Protein AF-0000000084742602 (afdb_homodimer)

Sequence (1264 aa):
MSIPCSIGLLPNKPPTDVGSLIEKADLDGHDFVVVPIANPSFRRVLNENNEMSPEEHAVWKDRPVFDRKDLILNSAEWSGKVLGLFSDWIQLDSPNHNIRTCSELALKQEAEWASHINLTGIIFPVLDKQVHNTARVINSISTTISPQICIRVPLLQKGAVEDNMTWKTWNRLRTLLGHSNTKVGVALELTSELPSDERLLDMWLAEPVRTLIIPAHVFVSNAKGHPVLTKPHQNFVKKLIHKLEPDIIIHPPSVELYPSATDASFSQYIQYLYRHLPEPDEIEKFASGYFDSLQMPLQPLADNLENQTYEIFEKDPIKYQQYERAVYQALLDRVEYQSDVVTTIMVVGAGRGPLVNCCLRAAEHSLRKVHIIALEKNPNAYVTLQNAKANVWGDKVTLVFADMRKWKPKEKCDILVSELLGSFGDNELSPECLDGAQKFLKDDGISIPTSYTASIAPLASSRLYNNVNAYKSLSSFETPYVVMFRQVCSLADPEDLWTFEHPNKKDIPTDENPVNNLHNERYSRADFIIQHDMIMHGIAGYFDCSLYKDITISINPETHSPGMFSWFPIFFPVHQPIQITKESMVSIHFWRLTDQQKVWYEWSVAVNNKEGEETYVSSLHNPGGRSYYVGLMSIPCSIGLLPNKPPTDVGSLIEKADLDGHDFVVVPIANPSFRRVLNENNEMSPEEHAVWKDRPVFDRKDLILNSAEWSGKVLGLFSDWIQLDSPNHNIRTCSELALKQEAEWASHINLTGIIFPVLDKQVHNTARVINSISTTISPQICIRVPLLQKGAVEDNMTWKTWNRLRTLLGHSNTKVGVALELTSELPSDERLLDMWLAEPVRTLIIPAHVFVSNAKGHPVLTKPHQNFVKKLIHKLEPDIIIHPPSVELYPSATDASFSQYIQYLYRHLPEPDEIEKFASGYFDSLQMPLQPLADNLENQTYEIFEKDPIKYQQYERAVYQALLDRVEYQSDVVTTIMVVGAGRGPLVNCCLRAAEHSLRKVHIIALEKNPNAYVTLQNAKANVWGDKVTLVFADMRKWKPKEKCDILVSELLGSFGDNELSPECLDGAQKFLKDDGISIPTSYTASIAPLASSRLYNNVNAYKSLSSFETPYVVMFRQVCSLADPEDLWTFEHPNKKDIPTDENPVNNLHNERYSRADFIIQHDMIMHGIAGYFDCSLYKDITISINPETHSPGMFSWFPIFFPVHQPIQITKESMVSIHFWRLTDQQKVWYEWSVAVNNKEGEETYVSSLHNPGGRSYYVGL

Solvent-accessible surface area (backbone atoms only — not comparable to full-atom values): 66444 Å² total; per-residue (Å²): 127,85,72,85,44,53,37,28,38,35,65,89,60,82,68,93,47,65,67,60,49,49,54,52,36,45,72,31,59,29,68,32,35,46,42,48,38,53,30,77,75,47,57,50,70,47,37,88,79,59,74,48,52,72,66,59,46,52,51,37,72,61,58,73,72,84,53,78,81,29,37,59,61,77,62,49,85,52,20,91,40,34,32,35,24,55,69,78,82,60,38,47,64,45,90,47,66,66,42,18,52,36,23,48,52,50,49,50,50,51,46,49,47,41,34,72,40,50,26,60,30,32,37,39,53,69,75,60,92,68,40,66,49,41,26,53,52,49,49,53,47,55,74,72,35,77,36,34,38,21,38,33,36,49,58,48,43,90,95,37,60,86,66,46,55,39,53,51,49,50,51,52,33,42,32,31,47,56,65,66,50,81,52,55,37,28,25,39,23,60,48,79,66,75,58,87,55,62,63,74,58,38,46,53,45,14,43,60,45,49,28,37,34,42,41,40,80,49,39,41,68,46,97,81,23,38,61,37,62,51,68,71,56,43,53,51,50,50,49,43,44,71,59,57,45,29,31,36,30,39,26,62,60,95,56,92,80,36,89,61,47,52,80,33,43,57,44,49,42,53,51,49,50,60,73,63,50,80,74,74,49,71,45,52,60,70,40,60,89,40,60,59,37,82,32,75,69,67,49,64,77,68,39,78,80,52,70,68,58,52,52,60,49,66,66,32,60,48,62,50,50,46,50,20,49,28,48,26,52,50,48,59,72,73,44,64,83,77,43,86,61,67,44,34,33,32,32,46,66,29,53,69,32,66,65,54,52,27,48,54,50,19,28,62,74,60,53,45,45,62,38,36,36,38,27,25,61,49,72,70,36,40,52,48,37,51,52,41,31,74,74,70,50,42,87,46,43,45,82,44,84,40,50,58,68,69,59,77,71,94,64,62,22,46,32,41,39,51,81,44,33,58,36,42,34,47,66,38,42,28,64,64,47,51,55,32,37,42,54,42,44,40,96,85,35,45,37,30,44,29,32,35,28,25,26,36,24,50,22,20,22,53,60,53,44,43,60,40,54,70,69,73,46,73,46,51,33,28,32,62,23,34,26,40,83,55,42,43,23,73,59,44,78,69,42,76,56,53,70,51,60,39,75,49,72,86,79,37,54,86,74,42,72,54,90,59,68,69,88,69,47,45,74,36,75,44,77,41,67,28,76,50,71,46,59,35,28,29,32,38,29,16,19,41,32,33,34,40,85,88,38,60,51,28,64,30,84,91,61,43,39,83,79,50,55,72,57,44,37,25,37,38,46,43,85,59,75,40,70,40,52,52,48,14,37,40,36,38,42,40,35,40,44,66,64,96,54,32,34,29,54,32,40,33,47,35,34,23,42,68,86,63,49,73,63,44,65,40,37,56,33,20,64,91,33,72,50,35,64,45,58,106,128,84,73,85,45,53,37,27,36,35,65,89,61,82,68,93,47,66,67,60,49,51,53,52,37,45,74,32,59,28,67,31,34,47,40,49,39,52,30,78,75,48,57,50,69,48,37,85,79,58,75,48,53,72,65,60,47,52,50,37,72,63,57,71,70,83,54,78,83,30,36,58,61,78,62,50,85,52,20,91,40,35,32,34,25,52,68,77,82,59,38,46,63,45,90,46,64,65,44,18,51,36,23,48,52,51,50,50,49,52,47,51,49,41,34,72,40,51,25,60,31,33,37,39,55,68,74,60,90,66,39,67,51,42,27,52,52,49,50,52,48,57,73,73,37,76,35,35,37,22,39,31,35,49,59,50,44,89,95,36,58,86,66,44,55,40,52,51,48,50,51,51,33,42,32,32,48,57,65,64,49,80,51,55,36,27,25,37,24,62,49,80,68,73,59,86,54,62,63,73,61,37,46,54,44,14,43,62,44,49,28,37,34,44,40,41,80,50,40,40,68,45,99,81,22,38,60,36,63,51,69,72,55,42,52,51,52,49,49,44,44,71,58,57,45,29,30,35,31,39,28,64,60,95,55,92,82,35,89,61,46,53,82,34,43,56,46,51,43,52,50,50,53,60,73,63,49,80,75,74,48,73,45,52,60,71,42,62,89,40,60,59,38,82,33,76,70,67,49,63,77,70,39,76,80,52,71,68,58,53,52,59,49,67,66,30,61,48,60,51,51,46,51,19,50,28,48,26,50,52,48,60,72,73,46,63,84,76,42,85,60,67,45,35,32,33,31,47,64,28,54,68,33,67,66,55,52,28,47,53,50,20,27,63,75,59,53,45,46,64,39,36,35,38,28,25,62,48,72,69,35,42,52,48,38,50,50,41,29,76,74,70,50,43,87,47,42,45,81,43,83,40,49,57,68,71,59,78,70,94,67,61,22,46,32,41,38,51,78,44,64,34,38,41,35,47,67,37,41,30,63,65,46,51,57,32,38,44,53,41,43,39,96,85,35,44,37,30,45,29,32,35,27,25,26,37,24,49,22,20,22,52,59,53,44,41,60,40,55,71,67,71,47,73,47,49,33,29,32,61,23,34,25,39,82,55,42,43,22,73,58,46,77,69,42,73,57,50,71,50,62,38,76,49,70,85,78,36,55,87,73,42,70,57,90,57,68,68,87,70,47,44,73,34,74,44,78,42,68,28,76,50,71,46,58,34,28,27,32,39,29,17,17,42,31,30,33,40,85,88,39,61,51,28,63,28,84,92,60,45,38,83,79,49,55,71,57,43,37,24,38,40,46,44,84,58,76,40,70,41,51,51,47,14,38,39,35,38,41,40,35,39,45,68,64,95,54,33,36,28,53,34,39,33,46,34,33,23,42,69,87,63,49,73,63,43,66,42,39,57,32,20,64,89,33,73,52,35,63,45,59,106

Nearest PDB structures (foldseek):
  8g1u-assembly1_I  TM=9.030E-01  e=1.870E-75  Homo sapiens
  6v0p-assembly1_A  TM=8.916E-01  e=1.255E-72  Homo sapiens
  7s0u-assembly1_A  TM=8.828E-01  e=4.972E-71  Homo sapiens
  7m05-assembly1_A  TM=8.911E-01  e=8.600E-72  Homo sapiens
  3ua4-assembly1_A  TM=4.727E-01  e=3.410E-48  Caenorhabditis elegans

pLDDT: mean 93.72, std 6.31, range [33.16, 98.94]

InterPro domains:
  IPR007857 Protein arginine N-methyltransferase PRMT5 [PIRSF015894] (55-632)
  IPR025799 Protein arginine N-methyltransferase [PS51678] (294-603)
  IPR025799 Protein arginine N-methyltransferase [PTHR10738] (15-632)
  IPR029063 S-adenosyl-L-methionine-dependent methyltransferase superfamily [G3DSA:3.40.50.150] (274-450)
  IPR029063 S-adenosyl-L-methionine-dependent methyltransferase superfamily [SSF53335] (309-612)
  IPR035075 PRMT5 arginine-N-methyltransferase [PF05185] (283-448)
  IPR035247 PRMT5, TIM barrel domain [PF17285] (30-275)
  IPR035248 PRMT5, oligomerisation domain [PF17286] (451-630)

Structure (mmCIF, N/CA/C/O backbone):
data_AF-0000000084742602-model_v1
#
loop_
_entity.id
_entity.type
_entity.pdbx_description
1 polymer 'Protein arginine N-methyltransferase'
#
loop_
_atom_site.group_PDB
_atom_site.id
_atom_site.type_symbol
_atom_site.label_atom_id
_atom_site.label_alt_id
_atom_site.label_comp_id
_atom_site.label_asym_id
_atom_site.label_entity_id
_atom_site.label_seq_id
_atom_site.pdbx_PDB_ins_code
_atom_site.Cartn_x
_atom_site.Cartn_y
_atom_site.Cartn_z
_atom_site.occupancy
_atom_site.B_iso_or_equiv
_atom_site.auth_seq_id
_atom_site.auth_comp_id
_atom_site.auth_asym_id
_atom_site.auth_atom_id
_atom_site.pdbx_PDB_model_num
ATOM 1 N N . MET A 1 1 ? 39.062 -14.961 -18.344 1 33.16 1 MET A N 1
ATOM 2 C CA . MET A 1 1 ? 37.688 -14.555 -18.188 1 33.16 1 MET A CA 1
ATOM 3 C C . MET A 1 1 ? 37.562 -13.227 -17.453 1 33.16 1 MET A C 1
ATOM 5 O O . MET A 1 1 ? 38.188 -13.031 -16.406 1 33.16 1 MET A O 1
ATOM 9 N N . SER A 1 2 ? 37.312 -12.164 -18.047 1 46.69 2 SER A N 1
ATOM 10 C CA . SER A 1 2 ? 37.188 -10.805 -17.516 1 46.69 2 SER A CA 1
ATOM 11 C C . SER A 1 2 ? 36.375 -10.766 -16.25 1 46.69 2 SER A C 1
ATOM 13 O O . SER A 1 2 ? 35.312 -11.383 -16.172 1 46.69 2 SER A O 1
ATOM 15 N N . ILE A 1 3 ? 37.031 -10.539 -15.086 1 56.66 3 ILE A N 1
ATOM 16 C CA . ILE A 1 3 ? 36.438 -10.438 -13.75 1 56.66 3 ILE A CA 1
ATOM 17 C C . ILE A 1 3 ? 35.281 -9.453 -13.781 1 56.66 3 ILE A C 1
ATOM 19 O O . ILE A 1 3 ? 35.438 -8.281 -14.141 1 56.66 3 ILE A O 1
ATOM 23 N N . PRO A 1 4 ? 34.062 -9.93 -13.688 1 66.81 4 PRO A N 1
ATOM 24 C CA . PRO A 1 4 ? 32.875 -9.078 -13.797 1 66.81 4 PRO A CA 1
ATOM 25 C C . PRO A 1 4 ? 32.75 -8.078 -12.648 1 66.81 4 PRO A C 1
ATOM 27 O O . PRO A 1 4 ? 31.969 -7.129 -12.734 1 66.81 4 PRO A O 1
ATOM 30 N N . CYS A 1 5 ? 33.625 -8.227 -11.562 1 85.06 5 CYS A N 1
ATOM 31 C CA . CYS A 1 5 ? 33.5 -7.332 -10.414 1 85.06 5 CYS A CA 1
ATOM 32 C C . CYS A 1 5 ? 34.781 -6.52 -10.227 1 85.06 5 CYS A C 1
ATOM 34 O O . CYS A 1 5 ? 35.875 -7.023 -10.461 1 85.06 5 CYS A O 1
ATOM 36 N N . SER A 1 6 ? 34.688 -5.328 -9.93 1 93.69 6 SER A N 1
ATOM 37 C CA . SER A 1 6 ? 35.844 -4.477 -9.633 1 93.69 6 SER A CA 1
ATOM 38 C C . SER A 1 6 ? 36.25 -4.594 -8.172 1 93.69 6 SER A C 1
ATOM 40 O O . SER A 1 6 ? 35.438 -4.914 -7.312 1 93.69 6 SER A O 1
ATOM 42 N N . ILE A 1 7 ? 37.531 -4.512 -7.961 1 96.19 7 ILE A N 1
ATOM 43 C CA . ILE A 1 7 ? 38.062 -4.555 -6.609 1 96.19 7 ILE A CA 1
ATOM 44 C C . ILE A 1 7 ? 38.562 -3.168 -6.207 1 96.19 7 ILE A C 1
ATOM 46 O O . ILE A 1 7 ? 39.406 -2.568 -6.906 1 96.19 7 ILE A O 1
ATOM 50 N N . GLY A 1 8 ? 38.031 -2.682 -5.129 1 96.5 8 GLY A N 1
ATOM 51 C CA . GLY A 1 8 ? 38.375 -1.354 -4.66 1 96.5 8 GLY A CA 1
ATOM 52 C C . GLY A 1 8 ? 39.094 -1.365 -3.316 1 96.5 8 GLY A C 1
ATOM 53 O O . GLY A 1 8 ? 39.156 -2.4 -2.652 1 96.5 8 GLY A O 1
ATOM 54 N N . LEU A 1 9 ? 39.719 -0.242 -3.004 1 96.5 9 LEU A N 1
ATOM 55 C CA . LEU A 1 9 ? 40.469 -0.058 -1.751 1 96.5 9 LEU A CA 1
ATOM 56 C C . LEU A 1 9 ? 39.844 1.075 -0.933 1 96.5 9 LEU A C 1
ATOM 58 O O . LEU A 1 9 ? 39.656 2.182 -1.443 1 96.5 9 LEU A O 1
ATOM 62 N N . LEU A 1 10 ? 39.469 0.817 0.266 1 96.25 10 LEU A N 1
ATOM 63 C CA . LEU A 1 10 ? 39.062 1.827 1.247 1 96.25 10 LEU A CA 1
ATOM 64 C C . LEU A 1 10 ? 40.188 2.041 2.266 1 96.25 10 LEU A C 1
ATOM 66 O O . LEU A 1 10 ? 40.375 1.229 3.176 1 96.25 10 LEU A O 1
ATOM 70 N N . PRO A 1 11 ? 40.875 3.133 2.137 1 93.12 11 PRO A N 1
ATOM 71 C CA . PRO A 1 11 ? 42 3.355 3.059 1 93.12 11 PRO A CA 1
ATOM 72 C C . PRO A 1 11 ? 41.531 3.656 4.48 1 93.12 11 PRO A C 1
ATOM 74 O O . PRO A 1 11 ? 40.406 4.051 4.691 1 93.12 11 PRO A O 1
ATOM 77 N N . ASN A 1 12 ? 42.406 3.492 5.418 1 89 12 ASN A N 1
ATOM 78 C CA . ASN A 1 12 ? 42.125 3.715 6.828 1 89 12 ASN A CA 1
ATOM 79 C C . ASN A 1 12 ? 42.031 5.203 7.152 1 89 12 ASN A C 1
ATOM 81 O O . ASN A 1 12 ? 41.375 5.594 8.117 1 89 12 ASN A O 1
ATOM 85 N N . LYS A 1 13 ? 42.906 5.953 6.434 1 89 13 LYS A N 1
ATOM 86 C CA . LYS A 1 13 ? 42.906 7.398 6.633 1 89 13 LYS A CA 1
ATOM 87 C C . LYS A 1 13 ? 42.719 8.141 5.312 1 89 13 LYS A C 1
ATOM 89 O O . LYS A 1 13 ? 43.062 7.621 4.246 1 89 13 LYS A O 1
ATOM 94 N N . PRO A 1 14 ? 42.156 9.328 5.477 1 91.19 14 PRO A N 1
ATOM 95 C CA . PRO A 1 14 ? 42.031 10.133 4.258 1 91.19 14 PRO A CA 1
ATOM 96 C C . PRO A 1 14 ? 43.406 10.391 3.602 1 91.19 14 PRO A C 1
ATOM 98 O O . PRO A 1 1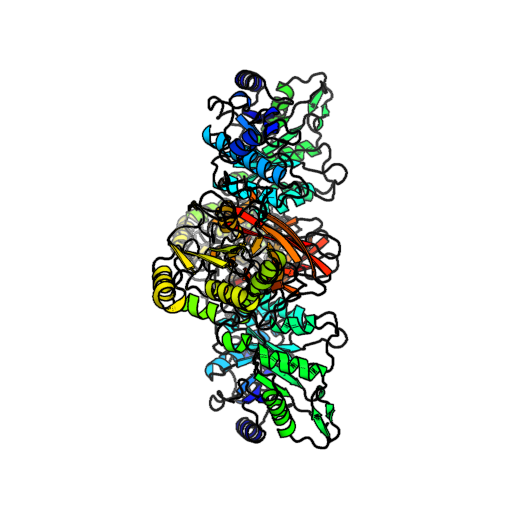4 ? 44.375 10.672 4.297 1 91.19 14 PRO A O 1
ATOM 101 N N . PRO A 1 15 ? 43.469 10.289 2.389 1 92.25 15 PRO A N 1
ATOM 102 C CA . PRO A 1 15 ? 44.75 10.5 1.705 1 92.25 15 PRO A CA 1
ATOM 103 C C . PRO A 1 15 ? 45.156 11.969 1.646 1 92.25 15 PRO A C 1
ATOM 105 O O . PRO A 1 15 ? 44.281 12.852 1.542 1 92.25 15 PRO A O 1
ATOM 108 N N . THR A 1 16 ? 46.406 12.164 1.626 1 90.44 16 THR A N 1
ATOM 109 C CA . THR A 1 16 ? 46.938 13.5 1.406 1 90.44 16 THR A CA 1
ATOM 110 C C . THR A 1 16 ? 47 13.828 -0.084 1 90.44 16 THR A C 1
ATOM 112 O O . THR A 1 16 ? 46.844 14.984 -0.481 1 90.44 16 THR A O 1
ATOM 115 N N . ASP A 1 17 ? 47.281 12.773 -0.833 1 93.12 17 ASP A N 1
ATOM 116 C CA . ASP A 1 17 ? 47.312 12.859 -2.289 1 93.12 17 ASP A CA 1
ATOM 117 C C . ASP A 1 17 ? 46.531 11.727 -2.932 1 93.12 17 ASP A C 1
ATOM 119 O O . ASP A 1 17 ? 46.969 10.57 -2.912 1 93.12 17 ASP A O 1
ATOM 123 N N . VAL A 1 18 ? 45.438 12.062 -3.582 1 95.12 18 VAL A N 1
ATOM 124 C CA . VAL A 1 18 ? 44.531 11.078 -4.16 1 95.12 18 VAL A CA 1
ATOM 125 C C . VAL A 1 18 ? 45.219 10.375 -5.336 1 95.12 18 VAL A C 1
ATOM 127 O O . VAL A 1 18 ? 45.094 9.164 -5.504 1 95.12 18 VAL A O 1
ATOM 130 N N . GLY A 1 19 ? 45.969 11.125 -6.145 1 94.88 19 GLY A N 1
ATOM 131 C CA . GLY A 1 19 ? 46.688 10.547 -7.266 1 94.88 19 GLY A CA 1
ATOM 132 C C . GLY A 1 19 ? 47.656 9.461 -6.855 1 94.88 19 GLY A C 1
ATOM 133 O O . GLY A 1 19 ? 47.688 8.391 -7.461 1 94.88 19 GLY A O 1
ATOM 134 N N . SER A 1 20 ? 48.438 9.781 -5.852 1 95.5 20 SER A N 1
ATOM 135 C CA . SER A 1 20 ? 49.406 8.812 -5.344 1 95.5 20 SER A CA 1
ATOM 136 C C . SER A 1 20 ? 48.719 7.566 -4.801 1 95.5 20 SER A C 1
ATOM 138 O O . SER A 1 20 ? 49.219 6.449 -4.957 1 95.5 20 SER A O 1
ATOM 140 N N . LEU A 1 21 ? 47.625 7.746 -4.125 1 95.56 21 LEU A N 1
ATOM 141 C CA . LEU A 1 21 ? 46.844 6.625 -3.602 1 95.56 21 LEU A CA 1
ATOM 142 C C . LEU A 1 21 ? 46.375 5.719 -4.73 1 95.56 21 LEU A C 1
ATOM 144 O O . LEU A 1 21 ? 46.438 4.492 -4.625 1 95.56 21 LEU A O 1
ATOM 148 N N . ILE A 1 22 ? 45.875 6.316 -5.781 1 96.25 22 ILE A N 1
ATOM 149 C CA . ILE A 1 22 ? 45.375 5.574 -6.926 1 96.25 22 ILE A CA 1
ATOM 150 C C . ILE A 1 22 ? 46.5 4.762 -7.562 1 96.25 22 ILE A C 1
ATOM 152 O O . ILE A 1 22 ? 46.312 3.59 -7.898 1 96.25 22 ILE A O 1
ATOM 156 N N . GLU A 1 23 ? 47.625 5.418 -7.703 1 95.81 23 GLU A N 1
ATOM 157 C CA . GLU A 1 23 ? 48.781 4.734 -8.289 1 95.81 23 GLU A CA 1
ATOM 158 C C . GLU A 1 23 ? 49.188 3.523 -7.461 1 95.81 23 GLU A C 1
ATOM 160 O O . GLU A 1 23 ? 49.438 2.447 -8 1 95.81 23 GLU A O 1
ATOM 165 N N . LYS A 1 24 ? 49.281 3.756 -6.223 1 94.69 24 LYS A N 1
ATOM 166 C CA . LYS A 1 24 ? 49.625 2.666 -5.32 1 94.69 24 LYS A CA 1
ATOM 167 C C . LYS A 1 24 ? 48.594 1.549 -5.367 1 94.69 24 LYS A C 1
ATOM 169 O O . LYS A 1 24 ? 48.938 0.368 -5.387 1 94.69 24 LYS A O 1
ATOM 174 N N . ALA A 1 25 ? 47.312 1.913 -5.281 1 95.25 25 ALA A N 1
ATOM 175 C CA . ALA A 1 25 ? 46.219 0.946 -5.332 1 95.25 25 ALA A CA 1
ATOM 176 C C . ALA A 1 25 ? 46.281 0.123 -6.613 1 95.25 25 ALA A C 1
ATOM 178 O O . ALA A 1 25 ? 46.062 -1.09 -6.59 1 95.25 25 ALA A O 1
ATOM 179 N N . ASP A 1 26 ? 46.594 0.797 -7.68 1 94.88 26 ASP A N 1
ATOM 180 C CA . ASP A 1 26 ? 46.719 0.123 -8.969 1 94.88 26 ASP A CA 1
ATOM 181 C C . ASP A 1 26 ? 47.812 -0.938 -8.938 1 94.88 26 ASP A C 1
ATOM 183 O O . ASP A 1 26 ? 47.625 -2.047 -9.445 1 94.88 26 ASP A O 1
ATOM 187 N N . LEU A 1 27 ? 48.844 -0.545 -8.336 1 94.25 27 LEU A N 1
ATOM 188 C CA . LEU A 1 27 ? 49.969 -1.462 -8.219 1 94.25 27 LEU A CA 1
ATOM 189 C C . LEU A 1 27 ? 49.625 -2.674 -7.375 1 94.25 27 LEU A C 1
ATOM 191 O O . LEU A 1 27 ? 50.094 -3.779 -7.613 1 94.25 27 LEU A O 1
ATOM 195 N N . ASP A 1 28 ? 48.781 -2.461 -6.449 1 92.5 28 ASP A N 1
ATOM 196 C CA . ASP A 1 28 ? 48.375 -3.52 -5.523 1 92.5 28 ASP A CA 1
ATOM 197 C C . ASP A 1 28 ? 47.188 -4.309 -6.062 1 92.5 28 ASP A C 1
ATOM 199 O O . ASP A 1 28 ? 46.656 -5.164 -5.367 1 92.5 28 ASP A O 1
ATOM 203 N N . GLY A 1 29 ? 46.75 -4.008 -7.207 1 91.88 29 GLY A N 1
ATOM 204 C CA . GLY A 1 29 ? 45.719 -4.812 -7.871 1 91.88 29 GLY A CA 1
ATOM 205 C C . GLY A 1 29 ? 44.312 -4.316 -7.621 1 91.88 29 GLY A C 1
ATOM 206 O O . GLY A 1 29 ? 43.344 -5.066 -7.773 1 91.88 29 GLY A O 1
ATOM 207 N N . HIS A 1 30 ? 44.125 -3.098 -7.172 1 95.31 30 HIS A N 1
ATOM 208 C CA . HIS A 1 30 ? 42.812 -2.496 -6.992 1 95.31 30 HIS A CA 1
ATOM 209 C C . HIS A 1 30 ? 42.406 -1.678 -8.211 1 95.31 30 HIS A C 1
ATOM 211 O O . HIS A 1 30 ? 43.25 -1.022 -8.836 1 95.31 30 HIS A O 1
ATOM 217 N N . ASP A 1 31 ? 41.125 -1.734 -8.539 1 95.5 31 ASP A N 1
ATOM 218 C CA . ASP A 1 31 ? 40.594 -1.049 -9.719 1 95.5 31 ASP A CA 1
ATOM 219 C C . ASP A 1 31 ? 40.188 0.379 -9.375 1 95.5 31 ASP A C 1
ATOM 221 O O . ASP A 1 31 ? 40.125 1.242 -10.258 1 95.5 31 ASP A O 1
ATOM 225 N N . PHE A 1 32 ? 39.781 0.624 -8.18 1 96.69 32 PHE A N 1
ATOM 226 C CA . PHE A 1 32 ? 39.344 1.945 -7.746 1 96.69 32 PHE A CA 1
ATOM 227 C C . PHE A 1 32 ? 39.625 2.141 -6.258 1 96.69 32 PHE A C 1
ATOM 229 O O . PHE A 1 32 ? 40.031 1.204 -5.566 1 96.69 32 PHE A O 1
ATOM 236 N N . VAL A 1 33 ? 39.5 3.408 -5.805 1 97.12 33 VAL A N 1
ATOM 237 C CA . VAL A 1 33 ? 39.688 3.719 -4.391 1 97.12 33 VAL A CA 1
ATOM 238 C C . VAL A 1 33 ? 38.438 4.449 -3.863 1 97.12 33 VAL A C 1
ATOM 240 O O . VAL A 1 33 ? 37.688 5.043 -4.633 1 97.12 33 VAL A O 1
ATOM 243 N N . VAL A 1 34 ? 38.156 4.281 -2.588 1 97.56 34 VAL A N 1
ATOM 244 C CA . VAL A 1 34 ? 37.094 5.012 -1.899 1 97.56 34 VAL A CA 1
ATOM 245 C C . VAL A 1 34 ? 37.719 6.141 -1.066 1 97.56 34 VAL A C 1
ATOM 247 O O . VAL A 1 34 ? 38.562 5.895 -0.21 1 97.56 34 VAL A O 1
ATOM 250 N N . VAL A 1 35 ? 37.281 7.352 -1.331 1 96.44 35 VAL A N 1
ATOM 251 C CA . VAL A 1 35 ? 37.906 8.523 -0.713 1 96.44 35 VAL A CA 1
ATOM 252 C C . VAL A 1 35 ? 36.844 9.461 -0.189 1 96.44 35 VAL A C 1
ATOM 254 O O . VAL A 1 35 ? 35.812 9.688 -0.856 1 96.44 35 VAL A O 1
ATOM 257 N N . PRO A 1 36 ? 37 9.969 1.087 1 97.19 36 PRO A N 1
ATOM 258 C CA . PRO A 1 36 ? 36.062 10.992 1.534 1 97.19 36 PRO A CA 1
ATOM 259 C C . PRO A 1 36 ? 36 12.195 0.598 1 97.19 36 PRO A C 1
ATOM 261 O O . PRO A 1 36 ? 37.031 12.609 0.062 1 97.19 36 PRO A O 1
ATOM 264 N N . ILE A 1 37 ? 34.844 12.711 0.436 1 97.31 37 ILE A N 1
ATOM 265 C CA . ILE A 1 37 ? 34.688 13.867 -0.436 1 97.31 37 ILE A CA 1
ATOM 266 C C . ILE A 1 37 ? 35.25 15.117 0.238 1 97.31 37 ILE A C 1
ATOM 268 O O . ILE A 1 37 ? 36.031 15.859 -0.373 1 97.31 37 ILE A O 1
ATOM 272 N N . ALA A 1 38 ? 34.938 15.281 1.476 1 97.44 38 ALA A N 1
ATOM 273 C CA . ALA A 1 38 ? 35.312 16.484 2.203 1 97.44 38 ALA A CA 1
ATOM 274 C C . ALA A 1 38 ? 36.344 16.172 3.287 1 97.44 38 ALA A C 1
ATOM 276 O O . ALA A 1 38 ? 36.406 15.039 3.773 1 97.44 38 ALA A O 1
ATOM 277 N N . ASN A 1 39 ? 37.156 17.188 3.6 1 95.94 39 ASN A N 1
ATOM 278 C CA . ASN A 1 39 ? 38.094 17.109 4.734 1 95.94 39 ASN A CA 1
ATOM 279 C C . ASN A 1 39 ? 37.344 17.125 6.062 1 95.94 39 ASN A C 1
ATOM 281 O O . ASN A 1 39 ? 36.344 17.844 6.203 1 95.94 39 ASN A O 1
ATOM 285 N N . PRO A 1 40 ? 37.844 16.406 7.008 1 94.69 40 PRO A N 1
ATOM 286 C CA . PRO A 1 40 ? 37.156 16.406 8.312 1 94.69 40 PRO A CA 1
ATOM 287 C C . PRO A 1 40 ? 37 17.812 8.891 1 94.69 40 PRO A C 1
ATOM 289 O O . PRO A 1 40 ? 36.062 18.062 9.648 1 94.69 40 PRO A O 1
ATOM 292 N N . SER A 1 41 ? 37.875 18.734 8.57 1 93.62 41 SER A N 1
ATOM 293 C CA . SER A 1 41 ? 37.812 20.094 9.086 1 93.62 41 SER A CA 1
ATOM 294 C C . SER A 1 41 ? 36.531 20.797 8.609 1 93.62 41 SER A C 1
ATOM 296 O O . SER A 1 41 ? 36.125 21.812 9.188 1 93.62 41 SER A O 1
ATOM 298 N N . PHE A 1 42 ? 35.969 20.266 7.531 1 96.19 42 PHE A N 1
ATOM 299 C CA . PHE A 1 42 ? 34.719 20.828 7.02 1 96.19 42 PHE A CA 1
ATOM 300 C C . PHE A 1 42 ? 33.594 20.734 8.062 1 96.19 42 PHE A C 1
ATOM 302 O O . PHE A 1 42 ? 32.625 21.469 7.988 1 96.19 42 PHE A O 1
ATOM 309 N N . ARG A 1 43 ? 33.781 19.922 9.047 1 96.5 43 ARG A N 1
ATOM 310 C CA . ARG A 1 43 ? 32.812 19.75 10.133 1 96.5 43 ARG A CA 1
ATOM 311 C C . ARG A 1 43 ? 32.531 21.078 10.836 1 96.5 43 ARG A C 1
ATOM 313 O O . ARG A 1 43 ? 31.516 21.234 11.5 1 96.5 43 ARG A O 1
ATOM 320 N N . ARG A 1 44 ? 33.406 22 10.672 1 95.25 44 ARG A N 1
ATOM 321 C CA . ARG A 1 44 ? 33.281 23.297 11.328 1 95.25 44 ARG A CA 1
ATOM 322 C C . ARG A 1 44 ? 31.969 23.969 10.977 1 95.25 44 ARG A C 1
ATOM 324 O O . ARG A 1 44 ? 31.469 24.797 11.734 1 95.25 44 ARG A O 1
ATOM 331 N N . VAL A 1 45 ? 31.344 23.594 9.891 1 96.06 45 VAL A N 1
ATOM 332 C CA . VAL A 1 45 ? 30.125 24.234 9.414 1 96.06 45 VAL A CA 1
ATOM 333 C C . VAL A 1 45 ? 28.969 23.906 10.352 1 96.06 45 VAL A C 1
ATOM 335 O O . VAL A 1 45 ? 27.922 24.562 10.328 1 96.06 45 VAL A O 1
ATOM 338 N N . LEU A 1 46 ? 29.078 22.797 11.086 1 96.31 46 LEU A N 1
ATOM 339 C CA . LEU A 1 46 ? 28.062 22.5 12.094 1 96.31 46 LEU A CA 1
ATOM 340 C C . LEU A 1 46 ? 28.109 23.531 13.219 1 96.31 46 LEU A C 1
ATOM 342 O O . LEU A 1 46 ? 27.125 23.703 13.945 1 96.31 46 LEU A O 1
ATOM 346 N N . ASN A 1 47 ? 29.266 24.141 13.422 1 95.5 47 ASN A N 1
ATOM 347 C CA . ASN A 1 47 ? 29.531 25.234 14.359 1 95.5 47 ASN A CA 1
ATOM 348 C C . ASN A 1 47 ? 29.172 24.844 15.789 1 95.5 47 ASN A C 1
ATOM 350 O O . ASN A 1 47 ? 28.625 25.641 16.547 1 95.5 47 ASN A O 1
ATOM 354 N N . GLU A 1 48 ? 29.297 23.578 16.109 1 92.62 48 GLU A N 1
ATOM 355 C CA . GLU A 1 48 ? 29 23.062 17.438 1 92.62 48 GLU A CA 1
ATOM 356 C C . GLU A 1 48 ? 29.859 23.766 18.5 1 92.62 48 GLU A C 1
ATOM 358 O O . GLU A 1 48 ? 29.406 23.984 19.625 1 92.62 48 GLU A O 1
ATOM 363 N N . ASN A 1 49 ? 31.094 24.188 18.156 1 89.5 49 ASN A N 1
ATOM 364 C CA . ASN A 1 49 ? 32.031 24.828 19.078 1 89.5 49 ASN A CA 1
ATOM 365 C C . ASN A 1 49 ? 32.156 26.328 18.781 1 89.5 49 ASN A C 1
ATOM 367 O O . ASN A 1 49 ? 33.125 26.953 19.203 1 89.5 49 ASN A O 1
ATOM 371 N N . ASN A 1 50 ? 31.25 26.844 18.047 1 90 50 ASN A N 1
ATOM 372 C CA . ASN A 1 50 ? 31.25 28.266 17.688 1 90 50 ASN A CA 1
ATOM 373 C C . ASN A 1 50 ? 32.562 28.672 17.016 1 90 50 ASN A C 1
ATOM 375 O O . ASN A 1 50 ? 33.156 29.688 17.391 1 90 50 ASN A O 1
ATOM 379 N N . GLU A 1 51 ? 33.031 27.812 16.234 1 90.38 51 GLU A N 1
ATOM 380 C CA . GLU A 1 51 ? 34.25 28.078 15.477 1 90.38 51 GLU A CA 1
ATOM 381 C C . GLU A 1 51 ? 34.031 29.188 14.453 1 90.38 51 GLU A C 1
ATOM 383 O O . GLU A 1 51 ? 34.969 29.891 14.086 1 90.38 51 GLU A O 1
ATOM 388 N N . MET A 1 52 ? 32.906 29.328 13.922 1 91.38 52 MET A N 1
ATOM 389 C CA . MET A 1 52 ? 32.531 30.391 12.984 1 91.38 52 MET A CA 1
ATOM 390 C C . MET A 1 52 ? 31.734 31.484 13.688 1 91.38 52 MET A C 1
ATOM 392 O O . MET A 1 52 ? 30.938 31.188 14.578 1 91.38 52 MET A O 1
ATOM 396 N N . SER A 1 53 ? 32 32.719 13.266 1 91.75 53 SER A N 1
ATOM 397 C CA . SER A 1 53 ? 31.156 33.781 13.773 1 91.75 53 SER A CA 1
ATOM 398 C C . SER A 1 53 ? 29.719 33.625 13.32 1 91.75 53 SER A C 1
ATOM 400 O O . SER A 1 53 ? 29.453 32.969 12.305 1 91.75 53 SER A O 1
ATOM 402 N N . PRO A 1 54 ? 28.828 34.125 14.094 1 87 54 PRO A N 1
ATOM 403 C CA . PRO A 1 54 ? 27.422 34.031 13.695 1 87 54 PRO A CA 1
ATOM 404 C C . PRO A 1 54 ? 27.156 34.594 12.289 1 87 54 PRO A C 1
ATOM 406 O O . PRO A 1 54 ? 26.359 34.031 11.539 1 87 54 PRO A O 1
ATOM 409 N N . GLU A 1 55 ? 27.859 35.625 11.945 1 86.06 55 GLU A N 1
ATOM 410 C CA . GLU A 1 55 ? 27.688 36.219 10.633 1 86.06 55 GLU A CA 1
ATOM 411 C C . GLU A 1 55 ? 28.219 35.312 9.523 1 86.06 55 GLU A C 1
ATOM 413 O O . GLU A 1 55 ? 27.531 35.094 8.516 1 86.06 55 GLU A O 1
ATOM 418 N N . GLU A 1 56 ? 29.391 34.844 9.773 1 89.25 56 GLU A N 1
ATOM 419 C CA . GLU A 1 56 ? 30 33.938 8.805 1 89.25 56 GLU A CA 1
ATOM 420 C C . GLU A 1 56 ? 29.156 32.688 8.617 1 89.25 56 GLU A C 1
ATOM 422 O O . GLU A 1 56 ? 29 32.219 7.496 1 89.25 56 GLU A O 1
ATOM 427 N N . HIS A 1 57 ? 28.719 32.219 9.68 1 92.94 57 HIS A N 1
ATOM 428 C CA . HIS A 1 57 ? 27.906 31 9.664 1 92.94 57 HIS A CA 1
ATOM 429 C C . HIS A 1 57 ? 26.594 31.219 8.922 1 92.94 57 HIS A C 1
ATOM 431 O O . HIS A 1 57 ? 26.156 30.375 8.148 1 92.94 57 HIS A O 1
ATOM 437 N N . ALA A 1 58 ? 25.953 32.375 9.141 1 89.12 58 ALA A N 1
ATOM 438 C CA . ALA A 1 58 ? 24.688 32.719 8.484 1 89.12 58 ALA A CA 1
ATOM 439 C C . ALA A 1 58 ? 24.875 32.844 6.977 1 89.12 58 ALA A C 1
ATOM 441 O O . ALA A 1 58 ? 24 32.438 6.203 1 89.12 58 ALA A O 1
ATOM 442 N N . VAL A 1 59 ? 25.969 33.375 6.59 1 88.31 59 VAL A N 1
ATOM 443 C CA . VAL A 1 59 ? 26.266 33.562 5.172 1 88.31 59 VAL A CA 1
ATOM 444 C C . VAL A 1 59 ? 26.453 32.188 4.508 1 88.31 59 VAL A C 1
ATOM 446 O O . VAL A 1 59 ? 25.969 31.953 3.404 1 88.31 59 VAL A O 1
ATOM 449 N N . TRP A 1 60 ? 27.172 31.297 5.172 1 92.94 60 TRP A N 1
ATOM 450 C CA . TRP A 1 60 ? 27.375 29.953 4.625 1 92.94 60 TRP A CA 1
ATOM 451 C C . TRP A 1 60 ? 26.047 29.219 4.48 1 92.94 60 TRP A C 1
ATOM 453 O O . TRP A 1 60 ? 25.797 28.562 3.465 1 92.94 60 TRP A O 1
ATOM 463 N N . LYS A 1 61 ? 25.188 29.297 5.438 1 93.56 61 LYS A N 1
ATOM 464 C CA . LYS A 1 61 ? 23.891 28.625 5.398 1 93.56 61 LYS A CA 1
ATOM 465 C C . LYS A 1 61 ? 23.047 29.109 4.223 1 93.56 61 LYS A C 1
ATOM 467 O O . LYS A 1 61 ? 22.297 28.344 3.627 1 93.56 61 LYS A O 1
ATOM 472 N N . ASP A 1 62 ? 23.172 30.359 3.98 1 90.94 62 ASP A N 1
ATOM 473 C CA . ASP A 1 62 ? 22.375 30.969 2.912 1 90.94 62 ASP A CA 1
ATOM 474 C C . ASP A 1 62 ? 22.859 30.5 1.541 1 90.94 62 ASP A C 1
ATOM 476 O O . ASP A 1 62 ? 22.062 30.281 0.633 1 90.94 62 ASP A O 1
ATOM 480 N N . ARG A 1 63 ? 24.234 30.484 1.369 1 91.88 63 ARG A N 1
ATOM 481 C CA . ARG A 1 63 ? 24.859 30.078 0.114 1 91.88 63 ARG A CA 1
ATOM 482 C C . ARG A 1 63 ? 26.078 29.203 0.368 1 91.88 63 ARG A C 1
ATOM 484 O O . ARG A 1 63 ? 27.219 29.672 0.196 1 91.88 63 ARG A O 1
ATOM 491 N N . PRO A 1 64 ? 25.797 28 0.669 1 93 64 PRO A N 1
ATOM 492 C CA . PRO A 1 64 ? 26.922 27.125 1.004 1 93 64 PRO A CA 1
ATOM 493 C C . PRO A 1 64 ? 27.922 26.969 -0.147 1 93 64 PRO A C 1
ATOM 495 O O . PRO A 1 64 ? 27.516 26.719 -1.284 1 93 64 PRO A O 1
ATOM 498 N N . VAL A 1 65 ? 29.172 27.25 0.107 1 93.12 65 VAL A N 1
ATOM 499 C CA . VAL A 1 65 ? 30.25 27.094 -0.859 1 93.12 65 VAL A CA 1
ATOM 500 C C . VAL A 1 65 ? 31.438 26.391 -0.198 1 93.12 65 VAL A C 1
ATOM 502 O O . VAL A 1 65 ? 31.719 26.609 0.985 1 93.12 65 VAL A O 1
ATOM 505 N N . PHE A 1 66 ? 32.094 25.547 -0.918 1 94.38 66 PHE A N 1
ATOM 506 C CA . PHE A 1 66 ? 33.312 24.906 -0.418 1 94.38 66 PHE A CA 1
ATOM 507 C C . PHE A 1 66 ? 34.5 25.844 -0.539 1 94.38 66 PHE A C 1
ATOM 509 O O . PHE A 1 66 ? 34.656 26.547 -1.542 1 94.38 66 PHE A O 1
ATOM 516 N N . ASP A 1 67 ? 35.25 25.891 0.539 1 91.94 67 ASP A N 1
ATOM 517 C CA . ASP A 1 67 ? 36.625 26.359 0.37 1 91.94 67 ASP A CA 1
ATOM 518 C C . ASP A 1 67 ? 37.531 25.25 -0.16 1 91.94 67 ASP A C 1
ATOM 520 O O . ASP A 1 67 ? 37.25 24.078 0.043 1 91.94 67 ASP A O 1
ATOM 524 N N . ARG A 1 68 ? 38.594 25.656 -0.798 1 91.25 68 ARG A N 1
ATOM 525 C CA . ARG A 1 68 ? 39.531 24.688 -1.341 1 91.25 68 ARG A CA 1
ATOM 526 C C . ARG A 1 68 ? 40 23.719 -0.26 1 91.25 68 ARG A C 1
ATOM 528 O O . ARG A 1 68 ? 40.156 22.516 -0.512 1 91.25 68 ARG A O 1
ATOM 535 N N . LYS A 1 69 ? 40.25 24.172 0.884 1 92.94 69 LYS A N 1
ATOM 536 C CA . LYS A 1 69 ? 40.75 23.375 1.991 1 92.94 69 LYS A CA 1
ATOM 537 C C . LYS A 1 69 ? 39.719 22.391 2.486 1 92.94 69 LYS A C 1
ATOM 539 O O . LYS A 1 69 ? 40.031 21.438 3.205 1 92.94 69 LYS A O 1
ATOM 544 N N . ASP A 1 70 ? 38.469 22.594 2.109 1 95.44 70 ASP A N 1
ATOM 545 C CA . ASP A 1 70 ? 37.375 21.766 2.611 1 95.44 70 ASP A CA 1
ATOM 546 C C . ASP A 1 70 ? 37.344 20.422 1.886 1 95.44 70 ASP A C 1
ATOM 548 O O . ASP A 1 70 ? 36.688 19.484 2.361 1 95.44 70 ASP A O 1
ATOM 552 N N . LEU A 1 71 ? 37.938 20.312 0.725 1 96.12 71 LEU A N 1
ATOM 553 C CA . LEU A 1 71 ? 37.75 19.156 -0.136 1 96.12 71 LEU A CA 1
ATOM 554 C C . LEU A 1 71 ? 39 18.281 -0.169 1 96.12 71 LEU A C 1
ATOM 556 O O . LEU A 1 71 ? 40.125 18.797 -0.251 1 96.12 71 LEU A O 1
ATOM 560 N N . ILE A 1 72 ? 38.812 17 -0.024 1 95.62 72 ILE A N 1
ATOM 561 C CA . ILE A 1 72 ? 39.844 16.031 -0.348 1 95.62 72 ILE A CA 1
ATOM 562 C C . ILE A 1 72 ? 39.812 15.719 -1.843 1 95.62 72 ILE A C 1
ATOM 564 O O . ILE A 1 72 ? 40.844 15.781 -2.518 1 95.62 72 ILE A O 1
ATOM 568 N N . LEU A 1 73 ? 38.594 15.445 -2.33 1 95 73 LEU A N 1
ATOM 569 C CA . LEU A 1 73 ? 38.375 15.305 -3.768 1 95 73 LEU A CA 1
ATOM 570 C C . LEU A 1 73 ? 38.156 16.672 -4.418 1 95 73 LEU A C 1
ATOM 572 O O . LEU A 1 73 ? 37.031 17.109 -4.59 1 95 73 LEU A O 1
ATOM 576 N N . ASN A 1 74 ? 39.219 17.312 -4.852 1 92.06 74 ASN A N 1
ATOM 577 C CA . ASN A 1 74 ? 39.094 18.703 -5.266 1 92.06 74 ASN A CA 1
ATOM 578 C C . ASN A 1 74 ? 39.219 18.844 -6.781 1 92.06 74 ASN A C 1
ATOM 580 O O . ASN A 1 74 ? 39.375 19.953 -7.297 1 92.06 74 ASN A O 1
ATOM 584 N N . SER A 1 75 ? 39.25 17.672 -7.457 1 90.56 75 SER A N 1
ATOM 585 C CA . SER A 1 75 ? 39.344 17.719 -8.914 1 90.56 75 SER A CA 1
ATOM 586 C C . SER A 1 75 ? 38.594 16.562 -9.562 1 90.56 75 SER A C 1
ATOM 588 O O . SER A 1 75 ? 38.375 15.531 -8.93 1 90.56 75 SER A O 1
ATOM 590 N N . ALA A 1 76 ? 38.188 16.75 -10.797 1 93.19 76 ALA A N 1
ATOM 591 C CA . ALA A 1 76 ? 37.469 15.727 -11.562 1 93.19 76 ALA A CA 1
ATOM 592 C C . ALA A 1 76 ? 38.469 14.734 -12.18 1 93.19 76 ALA A C 1
ATOM 594 O O . ALA A 1 76 ? 38.031 13.727 -12.773 1 93.19 76 ALA A O 1
ATOM 595 N N . GLU A 1 77 ? 39.656 15 -11.984 1 91.56 77 GLU A N 1
ATOM 596 C CA . GLU A 1 77 ? 40.719 14.25 -12.648 1 91.56 77 GLU A CA 1
ATOM 597 C C . GLU A 1 77 ? 40.625 12.766 -12.32 1 91.56 77 GLU A C 1
ATOM 599 O O . GLU A 1 77 ? 40.938 11.914 -13.156 1 91.56 77 GLU A O 1
ATOM 604 N N . TRP A 1 78 ? 40.188 12.438 -11.164 1 90.31 78 TRP A N 1
ATOM 605 C CA . TRP A 1 78 ? 40.25 11.062 -10.68 1 90.31 78 TRP A CA 1
ATOM 606 C C . TRP A 1 78 ? 38.844 10.438 -10.641 1 90.31 78 TRP A C 1
ATOM 608 O O . TRP A 1 78 ? 38.656 9.367 -10.062 1 90.31 78 TRP A O 1
ATOM 618 N N . SER A 1 79 ? 37.875 11.047 -11.203 1 91.75 79 SER A N 1
ATOM 619 C CA . SER A 1 79 ? 36.5 10.688 -11.039 1 91.75 79 SER A CA 1
ATOM 620 C C . SER A 1 79 ? 36.219 9.258 -11.5 1 91.75 79 SER A C 1
ATOM 622 O O . SER A 1 79 ? 35.406 8.555 -10.914 1 91.75 79 SER A O 1
ATOM 624 N N . GLY A 1 80 ? 36.938 8.75 -12.445 1 92.38 80 GLY A N 1
ATOM 625 C CA . GLY A 1 80 ? 36.688 7.426 -12.992 1 92.38 80 GLY A CA 1
ATOM 626 C C . GLY A 1 80 ? 37.25 6.312 -12.125 1 92.38 80 GLY A C 1
ATOM 627 O O . GLY A 1 80 ? 36.875 5.148 -12.289 1 92.38 80 GLY A O 1
ATOM 628 N N . LYS A 1 81 ? 38.094 6.656 -11.156 1 95.5 81 LYS A N 1
ATOM 629 C CA . LYS A 1 81 ? 38.75 5.645 -10.328 1 95.5 81 LYS A CA 1
ATOM 630 C C . LYS A 1 81 ? 38.438 5.848 -8.852 1 95.5 81 LYS A C 1
ATOM 632 O O . LYS A 1 81 ? 39.125 5.305 -7.984 1 95.5 81 LYS A O 1
ATOM 637 N N . VAL A 1 82 ? 37.406 6.656 -8.594 1 96.56 82 VAL A N 1
ATOM 638 C CA . VAL A 1 82 ? 37.156 6.98 -7.195 1 96.56 82 VAL A CA 1
ATOM 639 C C . VAL A 1 82 ? 35.656 6.848 -6.898 1 96.56 82 VAL A C 1
ATOM 641 O O . VAL A 1 82 ? 34.812 7.27 -7.699 1 96.56 82 VAL A O 1
ATOM 644 N N . LEU A 1 83 ? 35.344 6.156 -5.84 1 97 83 LEU A N 1
ATOM 645 C CA . LEU A 1 83 ? 34.062 6.285 -5.191 1 97 83 LEU A CA 1
ATOM 646 C C . LEU A 1 83 ? 34.125 7.277 -4.035 1 97 83 LEU A C 1
ATOM 648 O O . LEU A 1 83 ? 35.062 7.273 -3.258 1 97 83 LEU A O 1
ATOM 652 N N . GLY A 1 84 ? 33.125 8.148 -4.043 1 97.56 84 GLY A N 1
ATOM 653 C CA . GLY A 1 84 ? 33.094 9.109 -2.951 1 97.56 84 GLY A CA 1
ATOM 654 C C . GLY A 1 84 ? 32.531 8.523 -1.662 1 97.56 84 GLY A C 1
ATOM 655 O O . GLY A 1 84 ? 31.75 7.586 -1.688 1 97.56 84 GLY A O 1
ATOM 656 N N . LEU A 1 85 ? 33.031 9.047 -0.605 1 97.69 85 LEU A N 1
ATOM 657 C CA . LEU A 1 85 ? 32.5 8.742 0.722 1 97.69 85 LEU A CA 1
ATOM 658 C C . LEU A 1 85 ? 31.953 10 1.391 1 97.69 85 LEU A C 1
ATOM 660 O O . LEU A 1 85 ? 32.688 10.992 1.54 1 97.69 85 LEU A O 1
ATOM 664 N N . PHE A 1 86 ? 30.656 9.984 1.787 1 98 86 PHE A N 1
ATOM 665 C CA . PHE A 1 86 ? 30.094 11.094 2.545 1 98 86 PHE A CA 1
ATOM 666 C C . PHE A 1 86 ? 30.75 11.195 3.92 1 98 86 PHE A C 1
ATOM 668 O O . PHE A 1 86 ? 31.188 10.195 4.477 1 98 86 PHE A O 1
ATOM 675 N N . SER A 1 87 ? 30.688 12.398 4.441 1 97.12 87 SER A N 1
ATOM 676 C CA . SER A 1 87 ? 31.281 12.641 5.758 1 97.12 87 SER A CA 1
ATOM 677 C C . SER A 1 87 ? 30.531 11.875 6.844 1 97.12 87 SER A C 1
ATOM 679 O O . SER A 1 87 ? 29.297 11.812 6.832 1 97.12 87 SER A O 1
ATOM 681 N N . ASP A 1 88 ? 31.234 11.297 7.77 1 94.75 88 ASP A N 1
ATOM 682 C CA . ASP A 1 88 ? 30.625 10.484 8.812 1 94.75 88 ASP A CA 1
ATOM 683 C C . ASP A 1 88 ? 30.234 11.336 10.023 1 94.75 88 ASP A C 1
ATOM 685 O O . ASP A 1 88 ? 29.656 10.828 10.984 1 94.75 88 ASP A O 1
ATOM 689 N N . TRP A 1 89 ? 30.578 12.617 9.992 1 95.44 89 TRP A N 1
ATOM 690 C CA . TRP A 1 89 ? 30.25 13.5 11.102 1 95.44 89 TRP A CA 1
ATOM 691 C C . TRP A 1 89 ? 28.875 14.133 10.906 1 95.44 89 TRP A C 1
ATOM 693 O O . TRP A 1 89 ? 28.375 14.836 11.789 1 95.44 89 TRP A O 1
ATOM 703 N N . ILE A 1 90 ? 28.266 13.969 9.727 1 95.88 90 ILE A N 1
ATOM 704 C CA . ILE A 1 90 ? 26.953 14.523 9.406 1 95.88 90 ILE A CA 1
ATOM 705 C C . ILE A 1 90 ? 25.906 13.906 10.312 1 95.88 90 ILE A C 1
ATOM 707 O O . ILE A 1 90 ? 25.859 12.688 10.484 1 95.88 90 ILE A O 1
ATOM 711 N N . GLN A 1 91 ? 25.031 14.727 10.914 1 96 91 GLN A N 1
ATOM 712 C CA . GLN A 1 91 ? 24 14.305 11.859 1 96 91 GLN A CA 1
ATOM 713 C C . GLN A 1 91 ? 22.609 14.688 11.367 1 96 91 GLN A C 1
ATOM 715 O O . GLN A 1 91 ? 21.953 15.562 11.945 1 96 91 GLN A O 1
ATOM 720 N N . LEU A 1 92 ? 22.094 13.984 10.492 1 96.88 92 LEU A N 1
ATOM 721 C CA . LEU A 1 92 ? 20.844 14.336 9.812 1 96.88 92 LEU A CA 1
ATOM 722 C C . LEU A 1 92 ? 19.656 14.133 10.742 1 96.88 92 LEU A C 1
ATOM 724 O O . LEU A 1 92 ? 18.594 14.734 10.539 1 96.88 92 LEU A O 1
ATOM 728 N N . ASP A 1 93 ? 19.734 13.305 11.766 1 96.25 93 ASP A N 1
ATOM 729 C CA . ASP A 1 93 ? 18.609 13.031 12.656 1 96.25 93 ASP A CA 1
ATOM 730 C C . ASP A 1 93 ? 18.859 13.617 14.047 1 96.25 93 ASP A C 1
ATOM 732 O O . ASP A 1 93 ? 18.281 13.148 15.031 1 96.25 93 ASP A O 1
ATOM 736 N N . SER A 1 94 ? 19.734 14.594 14.117 1 95.06 94 SER A N 1
ATOM 737 C CA . SER A 1 94 ? 20 15.281 15.375 1 95.06 94 SER A CA 1
ATOM 738 C C . SER A 1 94 ? 18.75 15.969 15.922 1 95.06 94 SER A C 1
ATOM 740 O O . SER A 1 94 ? 17.969 16.547 15.156 1 95.06 94 SER A O 1
ATOM 742 N N . PRO A 1 95 ? 18.516 15.93 17.266 1 92.19 95 PRO A N 1
ATOM 743 C CA . PRO A 1 95 ? 17.391 16.672 17.859 1 92.19 95 PRO A CA 1
ATOM 744 C C . PRO A 1 95 ? 17.609 18.188 17.797 1 92.19 95 PRO A C 1
ATOM 746 O O . PRO A 1 95 ? 16.656 18.953 17.969 1 92.19 95 PRO A O 1
ATOM 749 N N . ASN A 1 96 ? 18.844 18.578 17.609 1 93.5 96 ASN A N 1
ATOM 750 C CA . ASN A 1 96 ? 19.141 20 17.5 1 93.5 96 ASN A CA 1
ATOM 751 C C . ASN A 1 96 ? 18.875 20.531 16.094 1 93.5 96 ASN A C 1
ATOM 753 O O . ASN A 1 96 ? 19.5 20.078 15.133 1 93.5 96 ASN A O 1
ATOM 757 N N . HIS A 1 97 ? 18.016 21.5 15.938 1 92.31 97 HIS A N 1
ATOM 758 C CA . HIS A 1 97 ? 17.562 22.016 14.656 1 92.31 97 HIS A CA 1
ATOM 759 C C . HIS A 1 97 ? 18.734 22.547 13.844 1 92.31 97 HIS A C 1
ATOM 761 O O . HIS A 1 97 ? 18.828 22.297 12.641 1 92.31 97 HIS A O 1
ATOM 767 N N . ASN A 1 98 ? 19.547 23.344 14.484 1 93.06 98 ASN A N 1
ATOM 768 C CA . ASN A 1 98 ? 20.656 23.953 13.773 1 93.06 98 ASN A CA 1
ATOM 769 C C . ASN A 1 98 ? 21.641 22.906 13.242 1 93.06 98 ASN A C 1
ATOM 771 O O . ASN A 1 98 ? 22.078 23 12.094 1 93.06 98 ASN A O 1
ATOM 775 N N . ILE A 1 99 ? 21.953 21.922 14.117 1 95.88 99 ILE A N 1
ATOM 776 C CA . ILE A 1 99 ? 22.859 20.859 13.711 1 95.88 99 ILE A CA 1
ATOM 777 C C . ILE A 1 99 ? 22.25 20.062 12.555 1 95.88 99 ILE A C 1
ATOM 779 O O . ILE A 1 99 ? 22.938 19.734 11.586 1 95.88 99 ILE A O 1
ATOM 783 N N . ARG A 1 100 ? 21 19.781 12.617 1 96.5 100 ARG A N 1
ATOM 784 C CA . ARG A 1 100 ? 20.281 19.047 11.578 1 96.5 100 ARG A CA 1
ATOM 785 C C . ARG A 1 100 ? 20.297 19.812 10.258 1 96.5 100 ARG A C 1
ATOM 787 O O . ARG A 1 100 ? 20.609 19.234 9.203 1 96.5 100 ARG A O 1
ATOM 794 N N . THR A 1 101 ? 20.016 21.078 10.297 1 95.81 101 THR A N 1
ATOM 795 C CA . THR A 1 101 ? 19.969 21.922 9.102 1 95.81 101 THR A CA 1
ATOM 796 C C . THR A 1 101 ? 21.344 22.016 8.453 1 95.81 101 THR A C 1
ATOM 798 O O . THR A 1 101 ? 21.484 21.859 7.242 1 95.81 101 THR A O 1
ATOM 801 N N . CYS A 1 102 ? 22.344 22.312 9.305 1 96.94 102 CYS A N 1
ATOM 802 C CA . CYS A 1 102 ? 23.703 22.438 8.789 1 96.94 102 CYS A CA 1
ATOM 803 C C . CYS A 1 102 ? 24.188 21.109 8.20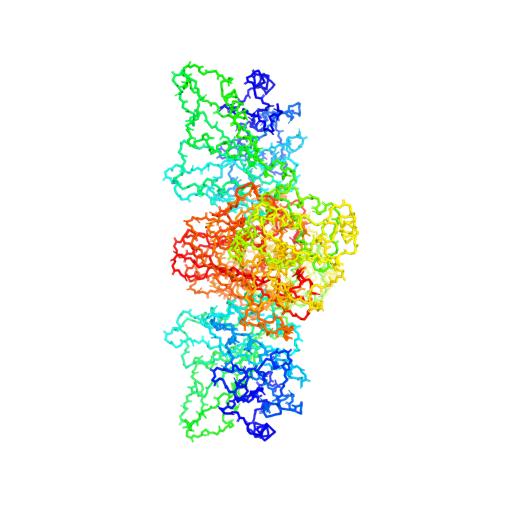3 1 96.94 102 CYS A C 1
ATOM 805 O O . CYS A 1 102 ? 24.906 21.094 7.203 1 96.94 102 CYS A O 1
ATOM 807 N N . SER A 1 103 ? 23.797 20.016 8.867 1 97.69 103 SER A N 1
ATOM 808 C CA . SER A 1 103 ? 24.125 18.688 8.359 1 97.69 103 SER A CA 1
ATOM 809 C C . SER A 1 103 ? 23.516 18.453 6.984 1 97.69 103 SER A C 1
ATOM 811 O O . SER A 1 103 ? 24.172 17.922 6.086 1 97.69 103 SER A O 1
ATOM 813 N N . GLU A 1 104 ? 22.297 18.844 6.828 1 97.44 104 GLU A N 1
ATOM 814 C CA . GLU A 1 104 ? 21.609 18.688 5.547 1 97.44 104 GLU A CA 1
ATOM 815 C C . GLU A 1 104 ? 22.297 19.5 4.449 1 97.44 104 GLU A C 1
ATOM 817 O O . GLU A 1 104 ? 22.5 19 3.342 1 97.44 104 GLU A O 1
ATOM 822 N N . LEU A 1 105 ? 22.625 20.719 4.762 1 96.94 105 LEU A N 1
ATOM 823 C CA . LEU A 1 105 ? 23.297 21.594 3.803 1 96.94 105 LEU A CA 1
ATOM 824 C C . LEU A 1 105 ? 24.656 21.016 3.402 1 96.94 105 LEU A C 1
ATOM 826 O O . LEU A 1 105 ? 25 21.016 2.221 1 96.94 105 LEU A O 1
ATOM 830 N N . ALA A 1 106 ? 25.344 20.578 4.434 1 97.69 106 ALA A N 1
ATOM 831 C CA . ALA A 1 106 ? 26.672 20.031 4.18 1 97.69 106 ALA A CA 1
ATOM 832 C C . ALA A 1 106 ? 26.594 18.797 3.287 1 97.69 106 ALA A C 1
ATOM 834 O O . ALA A 1 106 ? 27.375 18.641 2.342 1 97.69 106 ALA A O 1
ATOM 835 N N . LEU A 1 107 ? 25.719 17.906 3.586 1 97.75 107 LEU A N 1
ATOM 836 C CA . LEU A 1 107 ? 25.562 16.703 2.781 1 97.75 107 LEU A CA 1
ATOM 837 C C . LEU A 1 107 ? 25.172 17.047 1.351 1 97.75 107 LEU A C 1
ATOM 839 O O . LEU A 1 107 ? 25.672 16.438 0.399 1 97.75 107 LEU A O 1
ATOM 843 N N . LYS A 1 108 ? 24.219 17.938 1.209 1 96.81 108 LYS A N 1
ATOM 844 C CA . LYS A 1 108 ? 23.797 18.375 -0.121 1 96.81 108 LYS A CA 1
ATOM 845 C C . LYS A 1 108 ? 24.969 18.938 -0.912 1 96.81 108 LYS A C 1
ATOM 847 O O . LYS A 1 108 ? 25.094 18.688 -2.111 1 96.81 108 LYS A O 1
ATOM 852 N N . GLN A 1 109 ? 25.812 19.703 -0.231 1 96.81 109 GLN A N 1
ATOM 853 C CA . GLN A 1 109 ? 27 20.25 -0.874 1 96.81 109 GLN A CA 1
ATOM 854 C C . GLN A 1 109 ? 27.906 19.125 -1.377 1 96.81 109 GLN A C 1
ATOM 856 O O . GLN A 1 109 ? 28.391 19.172 -2.512 1 96.81 109 GLN A O 1
ATOM 861 N N . GLU A 1 110 ? 28.109 18.203 -0.498 1 97.94 110 GLU A N 1
ATOM 862 C CA . GLU A 1 110 ? 28.953 17.078 -0.89 1 97.94 110 GLU A CA 1
ATOM 863 C C . GLU A 1 110 ? 28.359 16.328 -2.078 1 97.94 110 GLU A C 1
ATOM 865 O O . GLU A 1 110 ? 29.078 15.977 -3.02 1 97.94 110 GLU A O 1
ATOM 870 N N . ALA A 1 111 ? 27.109 16.094 -2.004 1 97.69 111 ALA A N 1
ATOM 871 C CA . ALA A 1 111 ? 26.422 15.359 -3.068 1 97.69 111 ALA A CA 1
ATOM 872 C C . ALA A 1 111 ? 26.516 16.109 -4.395 1 97.69 111 ALA A C 1
ATOM 874 O O . ALA A 1 111 ? 26.812 15.523 -5.434 1 97.69 111 ALA A O 1
ATOM 875 N N . GLU A 1 112 ? 26.234 17.391 -4.344 1 96.56 112 GLU A N 1
ATOM 876 C CA . GLU A 1 112 ? 26.281 18.203 -5.551 1 96.56 112 GLU A CA 1
ATOM 877 C C . GLU A 1 112 ? 27.688 18.281 -6.125 1 96.56 112 GLU A C 1
ATOM 879 O O . GLU A 1 112 ? 27.875 18.25 -7.344 1 96.56 112 GLU A O 1
ATOM 884 N N . TRP A 1 113 ? 28.641 18.391 -5.266 1 96.62 113 TRP A N 1
ATOM 885 C CA . TRP A 1 113 ? 30.031 18.406 -5.719 1 96.62 113 TRP A CA 1
ATOM 886 C C . TRP A 1 113 ? 30.391 17.078 -6.395 1 96.62 113 TRP A C 1
ATOM 888 O O . TRP A 1 113 ? 31 17.078 -7.469 1 96.62 113 TRP A O 1
ATOM 898 N N . ALA A 1 114 ? 30.031 15.984 -5.715 1 97 114 ALA A N 1
ATOM 899 C CA . ALA A 1 114 ? 30.281 14.672 -6.297 1 97 114 ALA A CA 1
ATOM 900 C C . ALA A 1 114 ? 29.688 14.562 -7.699 1 97 114 ALA A C 1
ATOM 902 O O . ALA A 1 114 ? 30.312 14.008 -8.602 1 97 114 ALA A O 1
ATOM 903 N N . SER A 1 115 ? 28.5 15.047 -7.82 1 96.5 115 SER A N 1
ATOM 904 C CA . SER A 1 115 ? 27.859 15.062 -9.133 1 96.5 115 SER A CA 1
ATOM 905 C C . SER A 1 115 ? 28.609 15.961 -10.102 1 96.5 115 SER A C 1
ATOM 907 O O . SER A 1 115 ? 28.797 15.602 -11.266 1 96.5 115 SER A O 1
ATOM 909 N N . HIS A 1 116 ? 29.047 17.141 -9.664 1 96.31 116 HIS A N 1
ATOM 910 C CA . HIS A 1 116 ? 29.75 18.125 -10.477 1 96.31 116 HIS A CA 1
ATOM 911 C C . HIS A 1 116 ? 31.031 17.531 -11.062 1 96.31 116 HIS A C 1
ATOM 913 O O . HIS A 1 116 ? 31.359 17.781 -12.227 1 96.31 116 HIS A O 1
ATOM 919 N N . ILE A 1 117 ? 31.734 16.781 -10.266 1 95.88 117 ILE A N 1
ATOM 920 C CA . ILE A 1 117 ? 33 16.25 -10.734 1 95.88 117 ILE A CA 1
ATOM 921 C C . ILE A 1 117 ? 32.781 14.867 -11.344 1 95.88 117 ILE A C 1
ATOM 923 O O . ILE A 1 117 ? 33.75 14.125 -11.578 1 95.88 117 ILE A O 1
ATOM 927 N N . ASN A 1 118 ? 31.562 14.398 -11.445 1 95.12 118 ASN A N 1
ATOM 928 C CA . ASN A 1 118 ? 31.125 13.227 -12.188 1 95.12 118 ASN A CA 1
ATOM 929 C C . ASN A 1 118 ? 31.594 11.938 -11.523 1 95.12 118 ASN A C 1
ATOM 931 O O . ASN A 1 118 ? 32.156 11.047 -12.188 1 95.12 118 ASN A O 1
ATOM 935 N N . LEU A 1 119 ? 31.453 11.891 -10.211 1 96.38 119 LEU A N 1
ATOM 936 C CA . LEU A 1 119 ? 31.672 10.602 -9.555 1 96.38 119 LEU A CA 1
ATOM 937 C C . LEU A 1 119 ? 30.625 9.586 -9.992 1 96.38 119 LEU A C 1
ATOM 939 O O . LEU A 1 119 ? 29.484 9.953 -10.289 1 96.38 119 LEU A O 1
ATOM 943 N N . THR A 1 120 ? 31.031 8.375 -10.016 1 92.75 120 THR A N 1
ATOM 944 C CA . THR A 1 120 ? 30.109 7.328 -10.422 1 92.75 120 THR A CA 1
ATOM 945 C C . THR A 1 120 ? 29.219 6.914 -9.25 1 92.75 120 THR A C 1
ATOM 947 O O . THR A 1 120 ? 28.062 6.52 -9.445 1 92.75 120 THR A O 1
ATOM 950 N N . GLY A 1 121 ? 29.812 6.934 -8.078 1 96.81 121 GLY A N 1
ATOM 951 C CA . GLY A 1 121 ? 29.062 6.508 -6.906 1 96.81 121 GLY A CA 1
ATOM 952 C C . GLY A 1 121 ? 29.562 7.121 -5.613 1 96.81 121 GLY A C 1
ATOM 953 O O . GLY A 1 121 ? 30.688 7.652 -5.566 1 96.81 121 GLY A O 1
ATOM 954 N N . ILE A 1 122 ? 28.703 7.117 -4.676 1 98.12 122 ILE A N 1
ATOM 955 C CA . ILE A 1 122 ? 29.016 7.621 -3.344 1 98.12 122 ILE A CA 1
ATOM 956 C C . ILE A 1 122 ? 28.531 6.629 -2.289 1 98.12 122 ILE A C 1
ATOM 958 O O . ILE A 1 122 ? 27.469 6.031 -2.436 1 98.12 122 ILE A O 1
ATOM 962 N N . ILE A 1 123 ? 29.297 6.418 -1.292 1 98.31 123 ILE A N 1
ATOM 963 C CA . ILE A 1 123 ? 28.891 5.574 -0.171 1 98.31 123 ILE A CA 1
ATOM 964 C C . ILE A 1 123 ? 28.469 6.445 1.006 1 98.31 123 ILE A C 1
ATOM 966 O O . ILE A 1 123 ? 29.188 7.379 1.384 1 98.31 123 ILE A O 1
ATOM 970 N N . PHE A 1 124 ? 27.266 6.242 1.479 1 98.19 124 PHE A N 1
ATOM 971 C CA . PHE A 1 124 ? 26.781 6.855 2.713 1 98.19 124 PHE A CA 1
ATOM 972 C C . PHE A 1 124 ? 27.219 6.043 3.926 1 98.19 124 PHE A C 1
ATOM 974 O O . PHE A 1 124 ? 27.125 4.816 3.928 1 98.19 124 PHE A O 1
ATOM 981 N N . PRO A 1 125 ? 27.688 6.695 4.965 1 96.56 125 PRO A N 1
ATOM 982 C CA . PRO A 1 125 ? 28.156 5.961 6.145 1 96.56 125 PRO A CA 1
ATOM 983 C C . PRO A 1 125 ? 27.031 5.156 6.812 1 96.56 125 PRO A C 1
ATOM 985 O O . PRO A 1 125 ? 25.891 5.176 6.348 1 96.56 125 PRO A O 1
ATOM 988 N N . VAL A 1 126 ? 27.406 4.418 7.801 1 96.38 126 VAL A N 1
ATOM 989 C CA . VAL A 1 126 ? 26.484 3.539 8.508 1 96.38 126 VAL A CA 1
ATOM 990 C C . VAL A 1 126 ? 25.344 4.363 9.109 1 96.38 126 VAL A C 1
ATOM 992 O O . VAL A 1 126 ? 25.578 5.43 9.688 1 96.38 126 VAL A O 1
ATOM 995 N N . LEU A 1 127 ? 24.188 3.854 9 1 94.31 127 LEU A N 1
ATOM 996 C CA . LEU A 1 127 ? 22.984 4.543 9.461 1 94.31 127 LEU A CA 1
ATOM 997 C C . LEU A 1 127 ? 22.891 4.523 10.977 1 94.31 127 LEU A C 1
ATOM 999 O O . LEU A 1 127 ? 23.297 3.549 11.617 1 94.31 127 LEU A O 1
ATOM 1003 N N . ASP A 1 128 ? 22.281 5.555 11.484 1 90.69 128 ASP A N 1
ATOM 1004 C CA . ASP A 1 128 ? 21.875 5.559 12.883 1 90.69 128 ASP A CA 1
ATOM 1005 C C . ASP A 1 128 ? 20.531 4.844 13.055 1 90.69 128 ASP A C 1
ATOM 1007 O O . ASP A 1 128 ? 19.922 4.395 12.078 1 90.69 128 ASP A O 1
ATOM 1011 N N . LYS A 1 129 ? 20.109 4.691 14.273 1 87.62 129 LYS A N 1
ATOM 1012 C CA . LYS A 1 129 ? 18.844 4.027 14.562 1 87.62 129 LYS A CA 1
ATOM 1013 C C . LYS A 1 129 ? 17.672 4.805 13.984 1 87.62 129 LYS A C 1
ATOM 1015 O O . LYS A 1 129 ? 16.75 4.211 13.414 1 87.62 129 LYS A O 1
ATOM 1020 N N . GLN A 1 130 ? 17.734 6.137 14.188 1 91.81 130 GLN A N 1
ATOM 1021 C CA . GLN A 1 130 ? 16.703 6.992 13.586 1 91.81 130 GLN A CA 1
ATOM 1022 C C . GLN A 1 130 ? 17.109 7.426 12.18 1 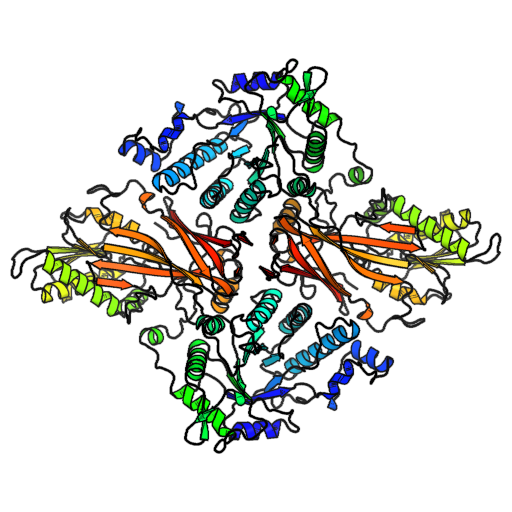91.81 130 GLN A C 1
ATOM 1024 O O . GLN A 1 130 ? 18.219 7.934 11.977 1 91.81 130 GLN A O 1
ATOM 1029 N N . VAL A 1 131 ? 16.234 7.148 11.219 1 96.62 131 VAL A N 1
ATOM 1030 C CA . VAL A 1 131 ? 16.703 7.379 9.859 1 96.62 131 VAL A CA 1
ATOM 1031 C C . VAL A 1 131 ? 15.695 8.234 9.094 1 96.62 131 VAL A C 1
ATOM 1033 O O . VAL A 1 131 ? 15.812 8.406 7.879 1 96.62 131 VAL A O 1
ATOM 1036 N N . HIS A 1 132 ? 14.617 8.773 9.734 1 97.06 132 HIS A N 1
ATOM 1037 C CA . HIS A 1 132 ? 13.531 9.43 9.008 1 97.06 132 HIS A CA 1
ATOM 1038 C C . HIS A 1 132 ? 14.031 10.672 8.273 1 97.06 132 HIS A C 1
ATOM 1040 O O . HIS A 1 132 ? 13.766 10.844 7.082 1 97.06 132 HIS A O 1
ATOM 1046 N N . ASN A 1 133 ? 14.734 11.523 8.992 1 97.31 133 ASN A N 1
ATOM 1047 C CA . ASN A 1 133 ? 15.273 12.703 8.328 1 97.31 133 ASN A CA 1
ATOM 1048 C C . ASN A 1 133 ? 16.359 12.336 7.324 1 97.31 133 ASN A C 1
ATOM 1050 O O . ASN A 1 133 ? 16.469 12.945 6.262 1 97.31 133 ASN A O 1
ATOM 1054 N N . THR A 1 134 ? 17.172 11.359 7.719 1 97.94 134 THR A N 1
ATOM 1055 C CA . THR A 1 134 ? 18.172 10.844 6.797 1 97.94 134 THR A CA 1
ATOM 1056 C C . THR A 1 134 ? 17.531 10.391 5.488 1 97.94 134 THR A C 1
ATOM 1058 O O . THR A 1 134 ? 17.984 10.75 4.406 1 97.94 134 THR A O 1
ATOM 1061 N N . ALA A 1 135 ? 16.469 9.617 5.598 1 97.88 135 ALA A N 1
ATOM 1062 C CA . ALA A 1 135 ? 15.75 9.141 4.418 1 97.88 135 ALA A CA 1
ATOM 1063 C C . ALA A 1 135 ? 15.234 10.305 3.58 1 97.88 135 ALA A C 1
ATOM 1065 O O . ALA A 1 135 ? 15.328 10.281 2.35 1 97.88 135 ALA A O 1
ATOM 1066 N N . ARG A 1 136 ? 14.68 11.273 4.242 1 97.25 136 ARG A N 1
ATOM 1067 C CA . ARG A 1 136 ? 14.148 12.445 3.553 1 97.25 136 ARG A CA 1
ATOM 1068 C C . ARG A 1 136 ? 15.234 13.133 2.734 1 97.25 136 ARG A C 1
ATOM 1070 O O . ARG A 1 136 ? 15.031 13.445 1.559 1 97.25 136 ARG A O 1
ATOM 1077 N N . VAL A 1 137 ? 16.375 13.344 3.33 1 97.31 137 VAL A N 1
ATOM 1078 C CA . VAL A 1 137 ? 17.469 14.055 2.68 1 97.31 137 VAL A CA 1
ATOM 1079 C C . VAL A 1 137 ? 18.031 13.203 1.539 1 97.31 137 VAL A C 1
ATOM 1081 O O . VAL A 1 137 ? 18.266 13.711 0.438 1 97.31 137 VAL A O 1
ATOM 1084 N N . ILE A 1 138 ? 18.203 11.938 1.812 1 97.62 138 ILE A N 1
ATOM 1085 C CA . ILE A 1 138 ? 18.719 11.039 0.786 1 97.62 138 ILE A CA 1
ATOM 1086 C C . ILE A 1 138 ? 17.75 11 -0.396 1 97.62 138 ILE A C 1
ATOM 1088 O O . ILE A 1 138 ? 18.172 10.969 -1.553 1 97.62 138 ILE A O 1
ATOM 1092 N N . ASN A 1 139 ? 16.484 10.938 -0.081 1 96.31 139 ASN A N 1
ATOM 1093 C CA . ASN A 1 139 ? 15.484 10.969 -1.146 1 96.31 139 ASN A CA 1
ATOM 1094 C C . ASN A 1 139 ? 15.633 12.227 -2.006 1 96.31 139 ASN A C 1
ATOM 1096 O O . ASN A 1 139 ? 15.555 12.148 -3.234 1 96.31 139 ASN A O 1
ATOM 1100 N N . SER A 1 140 ? 15.867 13.344 -1.385 1 94.62 140 SER A N 1
ATOM 1101 C CA . SER A 1 140 ? 16 14.617 -2.08 1 94.62 140 SER A CA 1
ATOM 1102 C C . SER A 1 140 ? 17.25 14.633 -2.963 1 94.62 140 SER A C 1
ATOM 1104 O O . SER A 1 140 ? 17.172 15 -4.137 1 94.62 140 SER A O 1
ATOM 1106 N N . ILE A 1 141 ? 18.344 14.156 -2.428 1 95.62 141 ILE A N 1
ATOM 1107 C CA . ILE A 1 141 ? 19.609 14.258 -3.156 1 95.62 141 ILE A CA 1
ATOM 1108 C C . ILE A 1 141 ? 19.641 13.211 -4.266 1 95.62 141 ILE A C 1
ATOM 1110 O O . ILE A 1 141 ? 20.219 13.445 -5.332 1 95.62 141 ILE A O 1
ATOM 1114 N N . SER A 1 142 ? 19.062 12.062 -3.994 1 95.06 142 SER A N 1
ATOM 1115 C CA . SER A 1 142 ? 19.125 10.992 -4.977 1 95.06 142 SER A CA 1
ATOM 1116 C C . SER A 1 142 ? 18.406 11.383 -6.27 1 95.06 142 SER A C 1
ATOM 1118 O O . SER A 1 142 ? 18.766 10.891 -7.348 1 95.06 142 SER A O 1
ATOM 1120 N N . THR A 1 143 ? 17.516 12.273 -6.219 1 90.56 143 THR A N 1
ATOM 1121 C CA . THR A 1 143 ? 16.75 12.695 -7.387 1 90.56 143 THR A CA 1
ATOM 1122 C C . THR A 1 143 ? 17.484 13.789 -8.148 1 90.56 143 THR A C 1
ATOM 1124 O O . THR A 1 143 ? 17.203 14.047 -9.32 1 90.56 143 THR A O 1
ATOM 1127 N N . THR A 1 144 ? 18.438 14.383 -7.527 1 90.94 144 THR A N 1
ATOM 1128 C CA . THR A 1 144 ? 19.047 15.57 -8.125 1 90.94 144 THR A CA 1
ATOM 1129 C C . THR A 1 144 ? 20.453 15.258 -8.625 1 90.94 144 THR A C 1
ATOM 1131 O O . THR A 1 144 ? 20.969 15.953 -9.5 1 90.94 144 THR A O 1
ATOM 1134 N N . ILE A 1 145 ? 21.031 14.211 -8.117 1 94.44 145 ILE A N 1
ATOM 1135 C CA . ILE A 1 145 ? 22.438 13.977 -8.445 1 94.44 145 ILE A CA 1
ATOM 1136 C C . ILE A 1 145 ? 22.547 12.781 -9.391 1 94.44 145 ILE A C 1
ATOM 1138 O O . ILE A 1 145 ? 21.625 11.961 -9.477 1 94.44 145 ILE A O 1
ATOM 1142 N N . SER A 1 146 ? 23.656 12.688 -10.031 1 93.19 146 SER A N 1
ATOM 1143 C CA . SER A 1 146 ? 23.859 11.648 -11.031 1 93.19 146 SER A CA 1
ATOM 1144 C C . SER A 1 146 ? 24.406 10.367 -10.406 1 93.19 146 SER A C 1
ATOM 1146 O O . SER A 1 146 ? 23.953 9.266 -10.727 1 93.19 146 SER A O 1
ATOM 1148 N N . PRO A 1 147 ? 25.359 10.523 -9.469 1 94.94 147 PRO A N 1
ATOM 1149 C CA . PRO A 1 147 ? 25.953 9.289 -8.938 1 94.94 147 PRO A CA 1
ATOM 1150 C C . PRO A 1 147 ? 24.953 8.445 -8.148 1 94.94 147 PRO A C 1
ATOM 1152 O O . PRO A 1 147 ? 24.016 8.992 -7.551 1 94.94 147 PRO A O 1
ATOM 1155 N N . GLN A 1 148 ? 25.25 7.188 -8.141 1 96.38 148 GLN A N 1
ATOM 1156 C CA . GLN A 1 148 ? 24.484 6.289 -7.293 1 96.38 148 GLN A CA 1
ATOM 1157 C C . GLN A 1 148 ? 24.922 6.387 -5.836 1 96.38 148 GLN A C 1
ATOM 1159 O O . GLN A 1 148 ? 26.062 6.738 -5.555 1 96.38 148 GLN A O 1
ATOM 1164 N N . ILE A 1 149 ? 23.984 6.105 -5.004 1 98.19 149 ILE A N 1
ATOM 1165 C CA . ILE A 1 149 ? 24.281 6.156 -3.576 1 98.19 149 ILE A CA 1
ATOM 1166 C C . ILE A 1 149 ? 24.172 4.754 -2.977 1 98.19 149 ILE A C 1
ATOM 1168 O O . ILE A 1 149 ? 23.188 4.059 -3.188 1 98.19 149 ILE A O 1
ATOM 1172 N N . CYS A 1 150 ? 25.172 4.312 -2.305 1 98.31 150 CYS A N 1
ATOM 1173 C CA . CYS A 1 150 ? 25.109 3.062 -1.555 1 98.31 150 CYS A CA 1
ATOM 1174 C C . CYS A 1 150 ? 25.172 3.322 -0.055 1 98.31 150 CYS A C 1
ATOM 1176 O O . CYS A 1 150 ? 26.031 4.059 0.418 1 98.31 150 CYS A O 1
ATOM 1178 N N . ILE A 1 151 ? 24.25 2.756 0.618 1 98.5 151 ILE A N 1
ATOM 1179 C CA . ILE A 1 151 ? 24.234 2.863 2.072 1 98.5 151 ILE A CA 1
ATOM 1180 C C . ILE A 1 151 ? 25.094 1.768 2.686 1 98.5 151 ILE A C 1
ATOM 1182 O O . ILE A 1 151 ? 24.906 0.583 2.404 1 98.5 151 ILE A O 1
ATOM 1186 N N . ARG A 1 152 ? 26.094 2.172 3.479 1 98.25 152 ARG A N 1
ATOM 1187 C CA . ARG A 1 152 ? 26.922 1.201 4.188 1 98.25 152 ARG A CA 1
ATOM 1188 C C . ARG A 1 152 ? 26.109 0.486 5.27 1 98.25 152 ARG A C 1
ATOM 1190 O O . ARG A 1 152 ? 25.609 1.121 6.199 1 98.25 152 ARG A O 1
ATOM 1197 N N . VAL A 1 153 ? 26 -0.828 5.156 1 97.75 153 VAL A N 1
ATOM 1198 C CA . VAL A 1 153 ? 25.203 -1.622 6.082 1 97.75 153 VAL A CA 1
ATOM 1199 C C . VAL A 1 153 ? 26.031 -2.791 6.609 1 97.75 153 VAL A C 1
ATOM 1201 O O . VAL A 1 153 ? 26.328 -3.729 5.867 1 97.75 153 VAL A O 1
ATOM 1204 N N . PRO A 1 154 ? 26.391 -2.746 7.883 1 96.62 154 PRO A N 1
ATOM 1205 C CA . PRO A 1 154 ? 27.016 -3.945 8.445 1 96.62 154 PRO A CA 1
ATOM 1206 C C . PRO A 1 154 ? 26.109 -5.168 8.391 1 96.62 154 PRO A C 1
ATOM 1208 O O . PRO A 1 154 ? 24.891 -5.051 8.602 1 96.62 154 PRO A O 1
ATOM 1211 N N . LEU A 1 155 ? 26.703 -6.262 8.094 1 95.75 155 LEU A N 1
ATOM 1212 C CA . LEU A 1 155 ? 25.922 -7.492 8 1 95.75 155 LEU A CA 1
ATOM 1213 C C . LEU A 1 155 ? 25.203 -7.781 9.32 1 95.75 155 LEU A C 1
ATOM 1215 O O . LEU A 1 155 ? 24.031 -8.164 9.32 1 95.75 155 LEU A O 1
ATOM 1219 N N . LEU A 1 156 ? 25.984 -7.645 10.406 1 92.5 156 LEU A N 1
ATOM 1220 C CA . LEU A 1 156 ? 25.422 -7.879 11.727 1 92.5 156 LEU A CA 1
ATOM 1221 C C . LEU A 1 156 ? 25.812 -6.762 12.688 1 92.5 156 LEU A C 1
ATOM 1223 O O . LEU A 1 156 ? 26.844 -6.109 12.508 1 92.5 156 LEU A O 1
ATOM 1227 N N . GLN A 1 157 ? 24.859 -6.52 13.531 1 86 157 GLN A N 1
ATOM 1228 C CA . GLN A 1 157 ? 25.219 -5.695 14.68 1 86 157 GLN A CA 1
ATOM 1229 C C . GLN A 1 157 ? 25.938 -6.523 15.742 1 86 157 GLN A C 1
ATOM 1231 O O . GLN A 1 157 ? 25.562 -7.664 16.016 1 86 157 GLN A O 1
ATOM 1236 N N . LYS A 1 158 ? 26.922 -5.984 16.297 1 76.81 158 LYS A N 1
ATOM 1237 C CA . LYS A 1 158 ? 27.688 -6.684 17.312 1 76.81 158 LYS A CA 1
ATOM 1238 C C . LYS A 1 158 ? 26.781 -7.168 18.453 1 76.81 158 LYS A C 1
ATOM 1240 O O . LYS A 1 158 ? 26.016 -6.383 19.016 1 76.81 158 LYS A O 1
ATOM 1245 N N . GLY A 1 159 ? 26.734 -8.367 18.781 1 70.5 159 GLY A N 1
ATOM 1246 C CA . GLY A 1 159 ? 25.984 -8.953 19.891 1 70.5 159 GLY A CA 1
ATOM 1247 C C . GLY A 1 159 ? 24.562 -9.297 19.516 1 70.5 159 GLY A C 1
ATOM 1248 O O . GLY A 1 159 ? 23.812 -9.812 20.344 1 70.5 159 GLY A O 1
ATOM 1249 N N . ALA A 1 160 ? 24.078 -8.992 18.312 1 72.62 160 ALA A N 1
ATOM 1250 C CA . ALA A 1 160 ? 22.703 -9.281 17.906 1 72.62 160 ALA A CA 1
ATOM 1251 C C . ALA A 1 160 ? 22.672 -10.031 16.578 1 72.62 160 ALA A C 1
ATOM 1253 O O . ALA A 1 160 ? 22.047 -9.57 15.625 1 72.62 160 ALA A O 1
ATOM 1254 N N . VAL A 1 161 ? 23.203 -11.234 16.594 1 67 161 VAL A N 1
ATOM 1255 C CA . VAL A 1 161 ? 23.5 -11.992 15.383 1 67 161 VAL A CA 1
ATOM 1256 C C . VAL A 1 161 ? 22.203 -12.484 14.75 1 67 161 VAL A C 1
ATOM 1258 O O . VAL A 1 161 ? 22.062 -12.461 13.531 1 67 161 VAL A O 1
ATOM 1261 N N . GLU A 1 162 ? 21.172 -12.703 15.625 1 73.25 162 GLU A N 1
ATOM 1262 C CA . GLU A 1 162 ? 20.016 -13.367 15.047 1 73.25 162 GLU A CA 1
ATOM 1263 C C . GLU A 1 162 ? 18.875 -12.375 14.82 1 73.25 162 GLU A C 1
ATOM 1265 O O . GLU A 1 162 ? 17.859 -12.727 14.211 1 73.25 162 GLU A O 1
ATOM 1270 N N . ASP A 1 163 ? 19.016 -11.141 15.133 1 80.62 163 ASP A N 1
ATOM 1271 C CA . ASP A 1 163 ? 17.906 -10.203 15.07 1 80.62 163 ASP A CA 1
ATOM 1272 C C . ASP A 1 163 ? 17.969 -9.352 13.805 1 80.62 163 ASP A C 1
ATOM 1274 O O . ASP A 1 163 ? 17.047 -8.602 13.508 1 80.62 163 ASP A O 1
ATOM 1278 N N . ASN A 1 164 ? 18.875 -9.516 12.891 1 88.88 164 ASN A N 1
ATOM 1279 C CA . ASN A 1 164 ? 19.062 -8.797 11.633 1 88.88 164 ASN A CA 1
ATOM 1280 C C . ASN A 1 164 ? 18.688 -7.324 11.766 1 88.88 164 ASN A C 1
ATOM 1282 O O . ASN A 1 164 ? 17.938 -6.793 10.953 1 88.88 164 ASN A O 1
ATOM 1286 N N . MET A 1 165 ? 19.094 -6.621 12.844 1 92 165 MET A N 1
ATOM 1287 C CA . MET A 1 165 ? 18.766 -5.234 13.164 1 92 165 MET A CA 1
ATOM 1288 C C . MET A 1 165 ? 19.266 -4.289 12.078 1 92 165 MET A C 1
ATOM 1290 O O . MET A 1 165 ? 18.609 -3.293 11.766 1 92 165 MET A O 1
ATOM 1294 N N . THR A 1 166 ? 20.438 -4.578 11.516 1 94.25 166 THR A N 1
ATOM 1295 C CA . THR A 1 166 ? 21 -3.723 10.484 1 94.25 166 THR A CA 1
ATOM 1296 C C . THR A 1 166 ? 20.141 -3.752 9.227 1 94.25 166 THR A C 1
ATOM 1298 O O . THR A 1 166 ? 19.938 -2.719 8.586 1 94.25 166 THR A O 1
ATOM 1301 N N . TRP A 1 167 ? 19.656 -4.961 8.922 1 95.62 167 TRP A N 1
ATOM 1302 C CA . TRP A 1 167 ? 18.75 -5.07 7.777 1 95.62 167 TRP A CA 1
ATOM 1303 C C . TRP A 1 167 ? 17.469 -4.285 8.016 1 95.62 167 TRP A C 1
ATOM 1305 O O . TRP A 1 167 ? 16.969 -3.613 7.113 1 95.62 167 TRP A O 1
ATOM 1315 N N . LYS A 1 168 ? 16.922 -4.32 9.242 1 95 168 LYS A N 1
ATOM 1316 C CA . LYS A 1 168 ? 15.688 -3.609 9.578 1 95 168 LYS A CA 1
ATOM 1317 C C . LYS A 1 168 ? 15.844 -2.105 9.375 1 95 168 LYS A C 1
ATOM 1319 O O . LYS A 1 168 ? 14.922 -1.438 8.898 1 95 168 LYS A O 1
ATOM 1324 N N . THR A 1 169 ? 17 -1.62 9.766 1 96.06 169 THR A N 1
ATOM 1325 C CA . THR A 1 169 ? 17.281 -0.199 9.594 1 96.06 169 THR A CA 1
ATOM 1326 C C . THR A 1 169 ? 17.344 0.16 8.109 1 96.06 169 THR A C 1
ATOM 1328 O O . THR A 1 169 ? 16.766 1.165 7.684 1 96.06 169 THR A O 1
ATOM 1331 N N . TRP A 1 170 ? 18.016 -0.655 7.336 1 97 170 TRP A N 1
ATOM 1332 C CA . TRP A 1 170 ? 18.062 -0.468 5.891 1 97 170 TRP A CA 1
ATOM 1333 C C . TRP A 1 170 ? 16.672 -0.532 5.289 1 97 170 TRP A C 1
ATOM 1335 O O . TRP A 1 170 ? 16.297 0.307 4.465 1 97 170 TRP A O 1
ATOM 1345 N N . ASN A 1 171 ? 15.922 -1.517 5.723 1 96.62 171 ASN A N 1
ATOM 1346 C CA . ASN A 1 171 ? 14.57 -1.693 5.199 1 96.62 171 ASN A CA 1
ATOM 1347 C C . ASN A 1 171 ? 13.695 -0.478 5.484 1 96.62 171 ASN A C 1
ATOM 1349 O O . ASN A 1 171 ? 12.875 -0.087 4.652 1 96.62 171 ASN A O 1
ATOM 1353 N N . ARG A 1 172 ? 13.828 0.054 6.684 1 96.75 172 ARG A N 1
ATOM 1354 C CA . ARG A 1 172 ? 13.102 1.268 7.043 1 96.75 172 ARG A CA 1
ATOM 1355 C C . ARG A 1 172 ? 13.438 2.41 6.09 1 96.75 172 ARG A C 1
ATOM 1357 O O . ARG A 1 172 ? 12.547 3.098 5.594 1 96.75 172 ARG A O 1
ATOM 1364 N N . LEU A 1 173 ? 14.719 2.576 5.832 1 97.75 173 LEU A N 1
ATOM 1365 C CA . LEU A 1 173 ? 15.164 3.646 4.945 1 97.75 173 LEU A CA 1
ATOM 1366 C C . LEU A 1 173 ? 14.602 3.457 3.541 1 97.75 173 LEU A C 1
ATOM 1368 O O . LEU A 1 173 ? 14.016 4.383 2.973 1 97.75 173 LEU A O 1
ATOM 1372 N N . ARG A 1 174 ? 14.82 2.291 2.977 1 96.69 174 ARG A N 1
ATOM 1373 C CA . ARG A 1 174 ? 14.383 2.084 1.601 1 96.69 174 ARG A CA 1
ATOM 1374 C C . ARG A 1 174 ? 12.867 2.236 1.479 1 96.69 174 ARG A C 1
ATOM 1376 O O . ARG A 1 174 ? 12.367 2.715 0.46 1 96.69 174 ARG A O 1
ATOM 1383 N N . THR A 1 175 ? 12.109 1.81 2.523 1 96.69 175 THR A N 1
ATOM 1384 C CA . THR A 1 175 ? 10.656 1.979 2.523 1 96.69 175 THR A CA 1
ATOM 1385 C C . THR A 1 175 ? 10.289 3.459 2.506 1 96.69 175 THR A C 1
ATOM 1387 O O . THR A 1 175 ? 9.406 3.873 1.753 1 96.69 175 THR A O 1
ATOM 1390 N N . LEU A 1 176 ? 10.953 4.219 3.328 1 97.5 176 LEU A N 1
ATOM 1391 C CA . LEU A 1 176 ? 10.727 5.66 3.377 1 97.5 176 LEU A CA 1
ATOM 1392 C C . LEU A 1 176 ? 11 6.301 2.02 1 97.5 176 LEU A C 1
ATOM 1394 O O . LEU A 1 176 ? 10.336 7.27 1.64 1 97.5 176 LEU A O 1
ATOM 1398 N N . LEU A 1 177 ? 11.93 5.73 1.293 1 96.75 177 LEU A N 1
ATOM 1399 C CA . LEU A 1 177 ? 12.305 6.254 -0.016 1 96.75 177 LEU A CA 1
ATOM 1400 C C . LEU A 1 177 ? 11.312 5.816 -1.083 1 96.75 177 LEU A C 1
ATOM 1402 O O . LEU A 1 177 ? 11.453 6.172 -2.256 1 96.75 177 LEU A O 1
ATOM 1406 N N . GLY A 1 178 ? 10.336 4.992 -0.702 1 92.5 178 GLY A N 1
ATOM 1407 C CA . GLY A 1 178 ? 9.328 4.516 -1.642 1 92.5 178 GLY A CA 1
ATOM 1408 C C . GLY A 1 178 ? 9.609 3.115 -2.154 1 92.5 178 GLY A C 1
ATOM 1409 O O . GLY A 1 178 ? 8.93 2.631 -3.061 1 92.5 178 GLY A O 1
ATOM 1410 N N . HIS A 1 179 ? 10.633 2.43 -1.664 1 91.94 179 HIS A N 1
ATOM 1411 C CA . HIS A 1 179 ? 11.023 1.055 -1.95 1 91.94 179 HIS A CA 1
ATOM 1412 C C . HIS A 1 179 ? 11.539 0.915 -3.379 1 91.94 179 HIS A C 1
ATOM 1414 O O . HIS A 1 179 ? 12.297 -0.01 -3.684 1 91.94 179 HIS A O 1
ATOM 1420 N N . SER A 1 180 ? 11.172 1.797 -4.32 1 89.81 180 SER A N 1
ATOM 1421 C CA . SER A 1 180 ? 11.492 1.639 -5.738 1 89.81 180 SER A CA 1
ATOM 1422 C C . SER A 1 180 ? 12.555 2.639 -6.18 1 89.81 180 SER A C 1
ATOM 1424 O O . SER A 1 180 ? 12.742 2.857 -7.379 1 89.81 180 SER A O 1
ATOM 1426 N N . ASN A 1 181 ? 13.133 3.309 -5.219 1 93.75 181 ASN A N 1
ATOM 1427 C CA . ASN A 1 181 ? 14.25 4.18 -5.578 1 93.75 181 ASN A CA 1
ATOM 1428 C C . ASN A 1 181 ? 15.484 3.377 -5.973 1 93.75 181 ASN A C 1
ATOM 1430 O O . ASN A 1 181 ? 16.266 2.965 -5.113 1 93.75 181 ASN A O 1
ATOM 1434 N N . THR A 1 182 ? 15.742 3.191 -7.234 1 93.44 182 THR A N 1
ATOM 1435 C CA . THR A 1 182 ? 16.797 2.312 -7.73 1 93.44 182 THR A CA 1
ATOM 1436 C C . THR A 1 182 ? 18.156 3.012 -7.688 1 93.44 182 THR A C 1
ATOM 1438 O O . THR A 1 182 ? 19.188 2.391 -7.941 1 93.44 182 THR A O 1
ATOM 1441 N N . LYS A 1 183 ? 18.203 4.309 -7.344 1 95.81 183 LYS A N 1
ATOM 1442 C CA . LYS A 1 183 ? 19.469 5.047 -7.234 1 95.81 183 LYS A CA 1
ATOM 1443 C C . LYS A 1 183 ? 20.172 4.742 -5.914 1 95.81 183 LYS A C 1
ATOM 1445 O O . LYS A 1 183 ? 21.359 5.039 -5.754 1 95.81 183 LYS A O 1
ATOM 1450 N N . VAL A 1 184 ? 19.391 4.227 -5.039 1 97.62 184 VAL A N 1
ATOM 1451 C CA . VAL A 1 184 ? 19.953 3.939 -3.717 1 97.62 184 VAL A CA 1
ATOM 1452 C C . VAL A 1 184 ? 20.094 2.432 -3.533 1 97.62 184 VAL A C 1
ATOM 1454 O O . VAL A 1 184 ? 19.141 1.678 -3.762 1 97.62 184 VAL A O 1
ATOM 1457 N N . GLY A 1 185 ? 21.266 1.966 -3.225 1 97.81 185 GLY A N 1
ATOM 1458 C CA . GLY A 1 185 ? 21.547 0.559 -2.977 1 97.81 185 GLY A CA 1
ATOM 1459 C C . GLY A 1 185 ? 22.297 0.318 -1.685 1 97.81 185 GLY A C 1
ATOM 1460 O O . GLY A 1 185 ? 22.266 1.151 -0.776 1 97.81 185 GLY A O 1
ATOM 1461 N N . VAL A 1 186 ? 22.875 -0.873 -1.578 1 98.44 186 VAL A N 1
ATOM 1462 C CA . VAL A 1 186 ? 23.5 -1.281 -0.326 1 98.44 186 VAL A CA 1
ATOM 1463 C C . VAL A 1 186 ? 25 -1.535 -0.553 1 98.44 186 VAL A C 1
ATOM 1465 O O . VAL A 1 186 ? 25.391 -2.137 -1.558 1 98.44 186 VAL A O 1
ATOM 1468 N N . ALA A 1 187 ? 25.828 -0.97 0.234 1 98.56 187 ALA A N 1
ATOM 1469 C CA . ALA A 1 187 ? 27.188 -1.42 0.454 1 98.56 187 ALA A CA 1
ATOM 1470 C C . ALA A 1 187 ? 27.297 -2.301 1.696 1 98.56 187 ALA A C 1
ATOM 1472 O O . ALA A 1 187 ? 27.453 -1.797 2.809 1 98.56 187 ALA A O 1
ATOM 1473 N N . LEU A 1 188 ? 27.203 -3.602 1.463 1 98.5 188 LEU A N 1
ATOM 1474 C CA . LEU A 1 188 ? 27.141 -4.555 2.564 1 98.5 188 LEU A CA 1
ATOM 1475 C C . LEU A 1 188 ? 28.531 -4.781 3.162 1 98.5 188 LEU A C 1
ATOM 1477 O O . LEU A 1 188 ? 29.484 -5.074 2.436 1 98.5 188 LEU A O 1
ATOM 1481 N N . GLU A 1 189 ? 28.672 -4.609 4.426 1 98 189 GLU A N 1
ATOM 1482 C CA . GLU A 1 189 ? 29.938 -4.812 5.109 1 98 189 GLU A CA 1
ATOM 1483 C C . GLU A 1 189 ? 29.953 -6.133 5.871 1 98 189 GLU A C 1
ATOM 1485 O O . GLU A 1 189 ? 29.141 -6.344 6.773 1 98 189 GLU A O 1
ATOM 1490 N N . LEU A 1 190 ? 30.922 -6.949 5.516 1 97 190 LEU A N 1
ATOM 1491 C CA . LEU A 1 190 ? 31.031 -8.234 6.199 1 97 190 LEU A CA 1
ATOM 1492 C C . LEU A 1 190 ? 31.484 -8.047 7.645 1 97 190 LEU A C 1
ATOM 1494 O O . LEU A 1 190 ? 32.219 -7.113 7.953 1 97 190 LEU A O 1
ATOM 1498 N N . THR A 1 191 ? 30.984 -8.914 8.469 1 95.25 191 THR A N 1
ATOM 1499 C CA . THR A 1 191 ? 31.406 -8.945 9.867 1 95.25 191 THR A CA 1
ATOM 1500 C C . THR A 1 191 ? 32.125 -10.25 10.18 1 95.25 191 THR A C 1
ATOM 1502 O O . THR A 1 191 ? 32.062 -11.203 9.398 1 95.25 191 THR A O 1
ATOM 1505 N N . SER A 1 192 ? 32.812 -10.281 11.297 1 92.25 192 SER A N 1
ATOM 1506 C CA . SER A 1 192 ? 33.594 -11.453 11.68 1 92.25 192 SER A CA 1
ATOM 1507 C C . SER A 1 192 ? 32.688 -12.656 11.938 1 92.25 192 SER A C 1
ATOM 1509 O O . SER A 1 192 ? 33.062 -13.797 11.703 1 92.25 192 SER A O 1
ATOM 1511 N N . GLU A 1 193 ? 31.531 -12.344 12.414 1 91.62 193 GLU A N 1
ATOM 1512 C CA . GLU A 1 193 ? 30.547 -13.398 12.648 1 91.62 193 GLU A CA 1
ATOM 1513 C C . GLU A 1 193 ? 29.5 -13.43 11.539 1 91.62 193 GLU A C 1
ATOM 1515 O O . GLU A 1 193 ? 29.234 -12.414 10.891 1 91.62 193 GLU A O 1
ATOM 1520 N N . LEU A 1 194 ? 29 -14.586 11.281 1 92.94 194 LEU A N 1
ATOM 1521 C CA . LEU A 1 194 ? 27.875 -14.789 10.367 1 92.94 194 LEU A CA 1
ATOM 1522 C C . LEU A 1 194 ? 26.688 -15.398 11.102 1 92.94 194 LEU A C 1
ATOM 1524 O O . LEU A 1 194 ? 26.859 -16.109 12.094 1 92.94 194 LEU A O 1
ATOM 1528 N N . PRO A 1 195 ? 25.531 -15.078 10.711 1 92.25 195 PRO A N 1
ATOM 1529 C CA . PRO A 1 195 ? 24.375 -15.727 11.336 1 92.25 195 PRO A CA 1
ATOM 1530 C C . PRO A 1 195 ? 24.359 -17.234 11.109 1 92.25 195 PRO A C 1
ATOM 1532 O O . PRO A 1 195 ? 24.922 -17.719 10.125 1 92.25 195 PRO A O 1
ATOM 1535 N N . SER A 1 196 ? 23.703 -17.969 12.016 1 89.12 196 SER A N 1
ATOM 1536 C CA . SER A 1 196 ? 23.594 -19.422 11.922 1 89.12 196 SER A CA 1
ATOM 1537 C C . SER A 1 196 ? 22.562 -19.828 10.883 1 89.12 196 SER A C 1
ATOM 1539 O O . SER A 1 196 ? 22.734 -20.828 10.18 1 89.12 196 SER A O 1
ATOM 1541 N N . ASP A 1 197 ? 21.484 -19.078 10.781 1 90.44 197 ASP A N 1
ATOM 1542 C CA . ASP A 1 197 ? 20.453 -19.375 9.797 1 90.44 197 ASP A CA 1
ATOM 1543 C C . ASP A 1 197 ? 20.812 -18.812 8.43 1 90.44 197 ASP A C 1
ATOM 1545 O O . ASP A 1 197 ? 20.891 -17.594 8.25 1 90.44 197 ASP A O 1
ATOM 1549 N N . GLU A 1 198 ? 20.969 -19.672 7.52 1 91.88 198 GLU A N 1
ATOM 1550 C CA . GLU A 1 198 ? 21.406 -19.312 6.176 1 91.88 198 GLU A CA 1
ATOM 1551 C C . GLU A 1 198 ? 20.438 -18.344 5.504 1 91.88 198 GLU A C 1
ATOM 1553 O O . GLU A 1 198 ? 20.828 -17.578 4.617 1 91.88 198 GLU A O 1
ATOM 1558 N N . ARG A 1 199 ? 19.203 -18.344 5.902 1 92.88 199 ARG A N 1
ATOM 1559 C CA . ARG A 1 199 ? 18.203 -17.469 5.293 1 92.88 199 ARG A CA 1
ATOM 1560 C C . ARG A 1 199 ? 18.516 -16 5.57 1 92.88 199 ARG A C 1
ATOM 1562 O O . ARG A 1 199 ? 18.203 -15.133 4.758 1 92.88 199 ARG A O 1
ATOM 1569 N N . LEU A 1 200 ? 19.141 -15.758 6.711 1 94 200 LEU A N 1
ATOM 1570 C CA . LEU A 1 200 ? 19.531 -14.391 7.055 1 94 200 LEU A CA 1
ATOM 1571 C C . LEU A 1 200 ? 20.656 -13.898 6.148 1 94 200 LEU A C 1
ATOM 1573 O O . LEU A 1 200 ? 20.812 -12.688 5.961 1 94 200 LEU A O 1
ATOM 1577 N N . LEU A 1 201 ? 21.422 -14.859 5.598 1 95.94 201 LEU A N 1
ATOM 1578 C CA . LEU A 1 201 ? 22.406 -14.516 4.586 1 95.94 201 LEU A CA 1
ATOM 1579 C C . LEU A 1 201 ? 21.766 -14.383 3.211 1 95.94 201 LEU A C 1
ATOM 1581 O O . LEU A 1 201 ? 22.047 -13.43 2.48 1 95.94 201 LEU A O 1
ATOM 1585 N N . ASP A 1 202 ? 20.828 -15.297 2.898 1 96 202 ASP A N 1
ATOM 1586 C CA . ASP A 1 202 ? 20.172 -15.328 1.594 1 96 202 ASP A CA 1
ATOM 1587 C C . ASP A 1 202 ? 19.297 -14.086 1.382 1 96 202 ASP A C 1
ATOM 1589 O O . ASP A 1 202 ? 19.062 -13.672 0.244 1 96 202 ASP A O 1
ATOM 1593 N N . MET A 1 203 ? 18.859 -13.531 2.449 1 96.06 203 MET A N 1
ATOM 1594 C CA . MET A 1 203 ? 18 -12.344 2.33 1 96.06 203 MET A CA 1
ATOM 1595 C C . MET A 1 203 ? 18.734 -11.227 1.592 1 96.06 203 MET A C 1
ATOM 1597 O O . MET A 1 203 ? 18.109 -10.438 0.881 1 96.06 203 MET A O 1
ATOM 1601 N N . TRP A 1 204 ? 20.016 -11.156 1.736 1 97.88 204 TRP A N 1
ATOM 1602 C CA . TRP A 1 204 ? 20.797 -10.102 1.103 1 97.88 204 TRP A CA 1
ATOM 1603 C C . TRP A 1 204 ? 20.891 -10.312 -0.404 1 97.88 204 TRP A C 1
ATOM 1605 O O . TRP A 1 204 ? 21.203 -9.391 -1.152 1 97.88 204 TRP A O 1
ATOM 1615 N N . LEU A 1 205 ? 20.641 -11.586 -0.879 1 98.06 205 LEU A N 1
ATOM 1616 C CA . LEU A 1 205 ? 20.562 -11.852 -2.312 1 98.06 205 LEU A CA 1
ATOM 1617 C C . LEU A 1 205 ? 19.359 -11.164 -2.938 1 98.06 205 LEU A C 1
ATOM 1619 O O . LEU A 1 205 ? 19.328 -10.922 -4.148 1 98.06 205 LEU A O 1
ATOM 1623 N N . ALA A 1 206 ? 18.344 -10.875 -2.111 1 98.19 206 ALA A N 1
ATOM 1624 C CA . ALA A 1 206 ? 17.109 -10.234 -2.582 1 98.19 206 ALA A CA 1
ATOM 1625 C C . ALA A 1 206 ? 17.234 -8.711 -2.504 1 98.19 206 ALA A C 1
ATOM 1627 O O . ALA A 1 206 ? 16.328 -7.992 -2.93 1 98.19 206 ALA A O 1
ATOM 1628 N N . GLU A 1 207 ? 18.312 -8.188 -1.911 1 98.12 207 GLU A N 1
ATOM 1629 C CA . GLU A 1 207 ? 18.531 -6.758 -1.72 1 98.12 207 GLU A CA 1
ATOM 1630 C C . GLU A 1 207 ? 19.422 -6.184 -2.82 1 98.12 207 GLU A C 1
ATOM 1632 O O . GLU A 1 207 ? 20.156 -6.918 -3.482 1 98.12 207 GLU A O 1
ATOM 1637 N N . PRO A 1 208 ? 19.312 -4.93 -3.1 1 97.81 208 PRO A N 1
ATOM 1638 C CA . PRO A 1 208 ? 20.172 -4.312 -4.117 1 97.81 208 PRO A CA 1
ATOM 1639 C C . PRO A 1 208 ? 21.594 -4.055 -3.623 1 97.81 208 PRO A C 1
ATOM 1641 O O . PRO A 1 208 ? 22.031 -2.904 -3.578 1 97.81 208 PRO A O 1
ATOM 1644 N N . VAL A 1 209 ? 22.312 -5.098 -3.297 1 98.25 209 VAL A N 1
ATOM 1645 C CA . VAL A 1 209 ? 23.703 -5.008 -2.867 1 98.25 209 VAL A CA 1
ATOM 1646 C C . VAL A 1 209 ? 24.594 -4.727 -4.07 1 98.25 209 VAL A C 1
ATOM 1648 O O . VAL A 1 209 ? 24.75 -5.574 -4.953 1 98.25 209 VAL A O 1
ATOM 1651 N N . ARG A 1 210 ? 25.219 -3.574 -4.043 1 97 210 ARG A N 1
ATOM 1652 C CA . ARG A 1 210 ? 26.047 -3.154 -5.164 1 97 210 ARG A CA 1
ATOM 1653 C C . ARG A 1 210 ? 27.531 -3.299 -4.828 1 97 210 ARG A C 1
ATOM 1655 O O . ARG A 1 210 ? 28.375 -3.434 -5.723 1 97 210 ARG A O 1
ATOM 1662 N N . THR A 1 211 ? 27.75 -3.199 -3.553 1 97.25 211 THR A N 1
ATOM 1663 C CA . THR A 1 211 ? 29.125 -3.273 -3.084 1 97.25 211 THR A CA 1
ATOM 1664 C C . THR A 1 211 ? 29.234 -4.145 -1.836 1 97.25 211 THR A C 1
ATOM 1666 O O . THR A 1 211 ? 28.344 -4.129 -0.986 1 97.25 211 THR A O 1
ATOM 1669 N N . LEU A 1 212 ? 30.297 -4.926 -1.835 1 98.06 212 LEU A N 1
ATOM 1670 C CA . LEU A 1 212 ? 30.641 -5.707 -0.649 1 98.06 212 LEU A CA 1
ATOM 1671 C C . LEU A 1 212 ? 31.938 -5.215 -0.027 1 98.06 212 LEU A C 1
ATOM 1673 O O . LEU A 1 212 ? 33 -5.227 -0.676 1 98.06 212 LEU A O 1
ATOM 1677 N N . ILE A 1 213 ? 31.844 -4.727 1.163 1 98.12 213 ILE A N 1
ATOM 1678 C CA . ILE A 1 213 ? 33.031 -4.266 1.891 1 98.12 213 ILE A CA 1
ATOM 1679 C C . ILE A 1 213 ? 33.562 -5.387 2.781 1 98.12 213 ILE A C 1
ATOM 1681 O O . ILE A 1 213 ? 32.812 -5.945 3.592 1 98.12 213 ILE A O 1
ATOM 1685 N N . ILE A 1 214 ? 34.844 -5.715 2.656 1 96.94 214 ILE A N 1
ATOM 1686 C CA . ILE A 1 214 ? 35.469 -6.738 3.473 1 96.94 214 ILE A CA 1
ATOM 1687 C C . ILE A 1 214 ? 36.594 -6.113 4.312 1 96.94 214 ILE A C 1
ATOM 1689 O O . ILE A 1 214 ? 37.688 -5.859 3.814 1 96.94 214 ILE A O 1
ATOM 1693 N N . PRO A 1 215 ? 36.281 -5.973 5.539 1 94.56 215 PRO A N 1
ATOM 1694 C CA . PRO A 1 215 ? 37.312 -5.461 6.418 1 94.56 215 PRO A CA 1
ATOM 1695 C C . PRO A 1 215 ? 38.438 -6.477 6.656 1 94.56 215 PRO A C 1
ATOM 1697 O O . PRO A 1 215 ? 38.188 -7.684 6.695 1 94.56 215 PRO A O 1
ATOM 1700 N N . ALA A 1 216 ? 39.594 -6 6.895 1 89.06 216 ALA A N 1
ATOM 1701 C CA . ALA A 1 216 ? 40.75 -6.852 7.066 1 89.06 216 ALA A CA 1
ATOM 1702 C C . ALA A 1 216 ? 40.562 -7.828 8.227 1 89.06 216 ALA A C 1
ATOM 1704 O O . ALA A 1 216 ? 41.031 -8.961 8.18 1 89.06 216 ALA A O 1
ATOM 1705 N N . HIS A 1 217 ? 39.875 -7.398 9.219 1 89.31 217 HIS A N 1
ATOM 1706 C CA . HIS A 1 217 ? 39.719 -8.211 10.422 1 89.31 217 HIS A CA 1
ATOM 1707 C C . HIS A 1 217 ? 38.844 -9.43 10.172 1 89.31 217 HIS A C 1
ATOM 1709 O O . HIS A 1 217 ? 38.781 -10.336 11.008 1 89.31 217 HIS A O 1
ATOM 1715 N N . VAL A 1 218 ? 38.125 -9.453 9.062 1 93.69 218 VAL A N 1
ATOM 1716 C CA . VAL A 1 218 ? 37.281 -10.586 8.711 1 93.69 218 VAL A CA 1
ATOM 1717 C C . VAL A 1 218 ? 38.156 -11.727 8.172 1 93.69 218 VAL A C 1
ATOM 1719 O O . VAL A 1 218 ? 37.75 -12.891 8.211 1 93.69 218 VAL A O 1
ATOM 1722 N N . PHE A 1 219 ? 39.344 -11.438 7.684 1 93 219 PHE A N 1
ATOM 1723 C CA . PHE A 1 219 ? 40.281 -12.445 7.195 1 93 219 PHE A CA 1
ATOM 1724 C C . PHE A 1 219 ? 40.969 -13.164 8.352 1 93 219 PHE A C 1
ATOM 1726 O O . PHE A 1 219 ? 41.094 -12.609 9.445 1 93 219 PHE A O 1
ATOM 1733 N N . VAL A 1 220 ? 41.344 -14.359 8.094 1 92.06 220 VAL A N 1
ATOM 1734 C CA . VAL A 1 220 ? 42.156 -15.141 9.023 1 92.06 220 VAL A CA 1
ATOM 1735 C C . VAL A 1 220 ? 43.438 -15.586 8.328 1 92.06 220 VAL A C 1
ATOM 1737 O O . VAL A 1 220 ? 43.531 -15.609 7.102 1 92.06 220 VAL A O 1
ATOM 1740 N N . SER A 1 221 ? 44.406 -15.883 9.133 1 91.38 221 SER A N 1
ATOM 1741 C CA . SER A 1 221 ? 45.688 -16.328 8.57 1 91.38 221 SER A CA 1
ATOM 1742 C C . SER A 1 221 ? 45.656 -17.812 8.227 1 91.38 221 SER A C 1
ATOM 1744 O O . SER A 1 221 ? 45.219 -18.641 9.039 1 91.38 221 SER A O 1
ATOM 1746 N N . ASN A 1 222 ? 46 -18.109 7.02 1 90.94 222 ASN A N 1
ATOM 1747 C CA . ASN A 1 222 ? 46.156 -19.531 6.711 1 90.94 222 ASN A CA 1
ATOM 1748 C C . ASN A 1 222 ? 47.5 -20.047 7.223 1 90.94 222 ASN A C 1
ATOM 1750 O O . ASN A 1 222 ? 48.25 -19.344 7.906 1 90.94 222 ASN A O 1
ATOM 1754 N N . ALA A 1 223 ? 47.781 -21.328 6.93 1 90.56 223 ALA A N 1
ATOM 1755 C CA . ALA A 1 223 ? 48.969 -21.984 7.441 1 90.56 223 ALA A CA 1
ATOM 1756 C C . ALA A 1 223 ? 50.25 -21.266 6.969 1 90.56 223 ALA A C 1
ATOM 1758 O O . ALA A 1 223 ? 51.25 -21.266 7.668 1 90.56 223 ALA A O 1
ATOM 1759 N N . LYS A 1 224 ? 50.219 -20.609 5.871 1 90.88 224 LYS A N 1
ATOM 1760 C CA . LYS A 1 224 ? 51.375 -19.938 5.289 1 90.88 224 LYS A CA 1
ATOM 1761 C C . LYS A 1 224 ? 51.438 -18.469 5.688 1 90.88 224 LYS A C 1
ATOM 1763 O O . LYS A 1 224 ? 52.312 -17.734 5.238 1 90.88 224 LYS A O 1
ATOM 1768 N N . GLY A 1 225 ? 50.406 -18.016 6.387 1 89.12 225 GLY A N 1
ATOM 1769 C CA . GLY A 1 225 ? 50.406 -16.656 6.91 1 89.12 225 GLY A CA 1
ATOM 1770 C C . GLY A 1 225 ? 49.688 -15.664 6.016 1 89.12 225 GLY A C 1
ATOM 1771 O O . GLY A 1 225 ? 49.75 -14.453 6.234 1 89.12 225 GLY A O 1
ATOM 1772 N N . HIS A 1 226 ? 49.062 -16.141 4.98 1 90.69 226 HIS A N 1
ATOM 1773 C CA . HIS A 1 226 ? 48.312 -15.281 4.062 1 90.69 226 HIS A CA 1
ATOM 1774 C C . HIS A 1 226 ? 46.875 -15.07 4.535 1 90.69 226 HIS A C 1
ATOM 1776 O O . HIS A 1 226 ? 46.281 -15.953 5.156 1 90.69 226 HIS A O 1
ATOM 1782 N N . PRO A 1 227 ? 46.312 -13.898 4.281 1 92.31 227 PRO A N 1
ATOM 1783 C CA . PRO A 1 227 ? 44.938 -13.648 4.648 1 92.31 227 PRO A CA 1
ATOM 1784 C C . PRO A 1 227 ? 43.938 -14.414 3.779 1 92.31 227 PRO A C 1
ATOM 1786 O O . PRO A 1 227 ? 44 -14.32 2.551 1 92.31 227 PRO A O 1
ATOM 1789 N N . VAL A 1 228 ? 43.125 -15.148 4.379 1 94.62 228 VAL A N 1
ATOM 1790 C CA . VAL A 1 228 ? 42.094 -15.898 3.697 1 94.62 228 VAL A CA 1
ATOM 1791 C C . VAL A 1 228 ? 40.781 -15.773 4.477 1 94.62 228 VAL A C 1
ATOM 1793 O O . VAL A 1 228 ? 40.781 -15.32 5.621 1 94.62 228 VAL A O 1
ATOM 1796 N N . LEU A 1 229 ? 39.719 -16.062 3.84 1 96 229 LEU A N 1
ATOM 1797 C CA . LEU A 1 229 ? 38.438 -16.078 4.52 1 96 229 LEU A CA 1
ATOM 1798 C C . LEU A 1 229 ? 38.125 -17.469 5.059 1 96 229 LEU A C 1
ATOM 1800 O O . LEU A 1 229 ? 38.562 -18.484 4.488 1 96 229 LEU A O 1
ATOM 1804 N N . THR A 1 230 ? 37.406 -17.531 6.238 1 95.75 230 THR A N 1
ATOM 1805 C CA . THR A 1 230 ? 36.938 -18.828 6.703 1 95.75 230 THR A CA 1
ATOM 1806 C C . THR A 1 230 ? 35.969 -19.438 5.68 1 95.75 230 THR A C 1
ATOM 1808 O O . THR A 1 230 ? 35.469 -18.75 4.805 1 95.75 230 THR A O 1
ATOM 1811 N N . LYS A 1 231 ? 35.719 -20.719 5.793 1 95.44 231 LYS A N 1
ATOM 1812 C CA . LYS A 1 231 ? 34.906 -21.438 4.805 1 95.44 231 LYS A CA 1
ATOM 1813 C C . LYS A 1 231 ? 33.5 -20.844 4.711 1 95.44 231 LYS A C 1
ATOM 1815 O O . LYS A 1 231 ? 33 -20.578 3.613 1 95.44 231 LYS A O 1
ATOM 1820 N N . PRO A 1 232 ? 32.844 -20.594 5.867 1 95.62 232 PRO A N 1
ATOM 1821 C CA . PRO A 1 232 ? 31.5 -19.984 5.766 1 95.62 232 PRO A CA 1
ATOM 1822 C C . PRO A 1 232 ? 31.516 -18.641 5.062 1 95.62 232 PRO A C 1
ATOM 1824 O O . PRO A 1 232 ? 30.641 -18.344 4.246 1 95.62 232 PRO A O 1
ATOM 1827 N N . HIS A 1 233 ? 32.5 -17.828 5.391 1 97.12 233 HIS A N 1
ATOM 1828 C CA . HIS A 1 233 ? 32.625 -16.531 4.742 1 97.12 233 HIS A CA 1
ATOM 1829 C C . HIS A 1 233 ? 32.906 -16.688 3.25 1 97.12 233 HIS A C 1
ATOM 1831 O O . HIS A 1 233 ? 32.344 -15.945 2.434 1 97.12 233 HIS A O 1
ATOM 1837 N N . GLN A 1 234 ? 33.781 -17.609 2.92 1 96.25 234 GLN A N 1
ATOM 1838 C CA . GLN A 1 234 ? 34.094 -17.875 1.522 1 96.25 234 GLN A CA 1
ATOM 1839 C C . GLN A 1 234 ? 32.844 -18.266 0.734 1 96.25 234 GLN A C 1
ATOM 1841 O O . GLN A 1 234 ? 32.625 -17.766 -0.372 1 96.25 234 GLN A O 1
ATOM 1846 N N . ASN A 1 235 ? 32.156 -19.141 1.319 1 95.38 235 ASN A N 1
ATOM 1847 C CA . ASN A 1 235 ? 30.938 -19.594 0.667 1 95.38 235 ASN A CA 1
ATOM 1848 C C . ASN A 1 235 ? 29.953 -18.438 0.433 1 95.38 235 ASN A C 1
ATOM 1850 O O . ASN A 1 235 ? 29.359 -18.328 -0.641 1 95.38 235 ASN A O 1
ATOM 1854 N N . PHE A 1 236 ? 29.766 -17.625 1.415 1 96.56 236 PHE A N 1
ATOM 1855 C CA . PHE A 1 236 ? 28.844 -16.5 1.312 1 96.56 236 PHE A CA 1
ATOM 1856 C C . PHE A 1 236 ? 29.312 -15.5 0.265 1 96.56 236 PHE A C 1
ATOM 1858 O O . PHE A 1 236 ? 28.531 -15.055 -0.574 1 96.56 236 PHE A O 1
ATOM 1865 N N . VAL A 1 237 ? 30.578 -15.148 0.278 1 96.62 237 VAL A N 1
ATOM 1866 C CA . VAL A 1 237 ? 31.156 -14.188 -0.661 1 96.62 237 VAL A CA 1
ATOM 1867 C C . VAL A 1 237 ? 31.016 -14.719 -2.088 1 96.62 237 VAL A C 1
ATOM 1869 O O . VAL A 1 237 ? 30.609 -13.984 -2.992 1 96.62 237 VAL A O 1
ATOM 1872 N N . LYS A 1 238 ? 31.359 -15.977 -2.246 1 95.19 238 LYS A N 1
ATOM 1873 C CA . LYS A 1 238 ? 31.234 -16.578 -3.568 1 95.19 238 LYS A CA 1
ATOM 1874 C C . LYS A 1 238 ? 29.797 -16.531 -4.059 1 95.19 238 LYS A C 1
ATOM 1876 O O . LYS A 1 238 ? 29.547 -16.266 -5.238 1 95.19 238 LYS A O 1
ATOM 1881 N N . LYS A 1 239 ? 28.906 -16.797 -3.168 1 94.62 239 LYS A N 1
ATOM 1882 C CA . LYS A 1 239 ? 27.484 -16.734 -3.492 1 94.62 239 LYS A CA 1
ATOM 1883 C C . LYS A 1 239 ? 27.094 -15.328 -3.945 1 94.62 239 LYS A C 1
ATOM 1885 O O . LYS A 1 239 ? 26.391 -15.164 -4.941 1 94.62 239 LYS A O 1
ATOM 1890 N N . LEU A 1 240 ? 27.516 -14.289 -3.25 1 96.25 240 LEU A N 1
ATOM 1891 C CA . LEU A 1 240 ? 27.219 -12.898 -3.594 1 96.25 240 LEU A CA 1
ATOM 1892 C C . LEU A 1 240 ? 27.828 -12.539 -4.949 1 96.25 240 LEU A C 1
ATOM 1894 O O . LEU A 1 240 ? 27.156 -11.898 -5.773 1 96.25 240 LEU A O 1
ATOM 1898 N N . ILE A 1 241 ? 29.062 -12.953 -5.145 1 94.69 241 ILE A N 1
ATOM 1899 C CA . ILE A 1 241 ? 29.734 -12.656 -6.402 1 94.69 241 ILE A CA 1
ATOM 1900 C C . ILE A 1 241 ? 28.984 -13.32 -7.555 1 94.69 241 ILE A C 1
ATOM 1902 O O . ILE A 1 241 ? 28.734 -12.688 -8.586 1 94.69 241 ILE A O 1
ATOM 1906 N N . HIS A 1 242 ? 28.625 -14.508 -7.293 1 91.44 242 HIS A N 1
ATOM 1907 C CA . HIS A 1 242 ? 27.984 -15.297 -8.336 1 91.44 242 HIS A CA 1
ATOM 1908 C C . HIS A 1 242 ? 26.625 -14.734 -8.695 1 91.44 242 HIS A C 1
ATOM 1910 O O . HIS A 1 242 ? 26.266 -14.672 -9.875 1 91.44 242 HIS A O 1
ATOM 1916 N N . LYS A 1 243 ? 25.875 -14.312 -7.77 1 92.69 243 LYS A N 1
ATOM 1917 C CA . LYS A 1 243 ? 24.469 -13.969 -7.988 1 92.69 243 LYS A CA 1
ATOM 1918 C C . LYS A 1 243 ? 24.297 -12.461 -8.203 1 92.69 243 LYS A C 1
ATOM 1920 O O . LYS A 1 243 ? 23.406 -12.031 -8.93 1 92.69 243 LYS A O 1
ATOM 1925 N N . LEU A 1 244 ? 25.125 -11.664 -7.559 1 95 244 LEU A N 1
ATOM 1926 C CA . LEU A 1 244 ? 24.875 -10.227 -7.562 1 95 244 LEU A CA 1
ATOM 1927 C C . LEU A 1 244 ? 25.984 -9.492 -8.328 1 95 244 LEU A C 1
ATOM 1929 O O . LEU A 1 244 ? 25.781 -8.359 -8.766 1 95 244 LEU A O 1
ATOM 1933 N N . GLU A 1 245 ? 27.172 -10.055 -8.406 1 93.56 245 GLU A N 1
ATOM 1934 C CA . GLU A 1 245 ? 28.344 -9.461 -9.039 1 93.56 245 GLU A CA 1
ATOM 1935 C C . GLU A 1 245 ? 28.641 -8.07 -8.477 1 93.56 245 GLU A C 1
ATOM 1937 O O . GLU A 1 245 ? 28.797 -7.109 -9.227 1 93.56 245 GLU A O 1
ATOM 1942 N N . PRO A 1 246 ? 28.672 -7.957 -7.121 1 96.56 246 PRO A N 1
ATOM 1943 C CA . PRO A 1 246 ? 28.969 -6.656 -6.52 1 96.56 246 PRO A CA 1
ATOM 1944 C C . PRO A 1 246 ? 30.438 -6.254 -6.668 1 96.56 246 PRO A C 1
ATOM 1946 O O . PRO A 1 246 ? 31.312 -7.117 -6.809 1 96.56 246 PRO A O 1
ATOM 1949 N N . ASP A 1 247 ? 30.703 -4.93 -6.691 1 96.5 247 ASP A N 1
ATOM 1950 C CA . ASP A 1 247 ? 32.094 -4.496 -6.469 1 96.5 247 ASP A CA 1
ATOM 1951 C C . ASP A 1 247 ? 32.562 -4.898 -5.078 1 96.5 247 ASP A C 1
ATOM 1953 O O . ASP A 1 247 ? 31.781 -4.918 -4.125 1 96.5 247 ASP A O 1
ATOM 1957 N N . ILE A 1 248 ? 33.812 -5.258 -5.012 1 97 248 ILE A N 1
ATOM 1958 C CA . ILE A 1 248 ? 34.375 -5.648 -3.727 1 97 248 ILE A CA 1
ATOM 1959 C C . ILE A 1 248 ? 35.344 -4.566 -3.23 1 97 248 ILE A C 1
ATOM 1961 O O . ILE A 1 248 ? 36.188 -4.105 -3.979 1 97 248 ILE A O 1
ATOM 1965 N N . ILE A 1 249 ? 35.125 -4.133 -2.043 1 97.5 249 ILE A N 1
ATOM 1966 C CA . ILE A 1 249 ? 35.969 -3.123 -1.445 1 97.5 249 ILE A CA 1
ATOM 1967 C C . ILE A 1 249 ? 36.75 -3.73 -0.271 1 97.5 249 ILE A C 1
ATOM 1969 O O . ILE A 1 249 ? 36.125 -4.254 0.667 1 97.5 249 ILE A O 1
ATOM 1973 N N . ILE A 1 250 ? 38.031 -3.648 -0.358 1 95.81 250 ILE A N 1
ATOM 1974 C CA . ILE A 1 250 ? 38.906 -4.129 0.719 1 95.81 250 ILE A CA 1
ATOM 1975 C C . ILE A 1 250 ? 39.219 -2.975 1.664 1 95.81 250 ILE A C 1
ATOM 1977 O O . ILE A 1 250 ? 39.594 -1.889 1.219 1 95.81 250 ILE A O 1
ATOM 1981 N N . HIS A 1 251 ? 38.938 -3.211 2.91 1 93.38 251 HIS A N 1
ATOM 1982 C CA . HIS A 1 251 ? 39.344 -2.287 3.963 1 93.38 251 HIS A CA 1
ATOM 1983 C C . HIS A 1 251 ? 40.531 -2.846 4.766 1 93.38 251 HIS A C 1
ATOM 1985 O O . HIS A 1 251 ? 40.312 -3.625 5.699 1 93.38 251 HIS A O 1
ATOM 1991 N N . PRO A 1 252 ? 41.75 -2.438 4.449 1 85 252 PRO A N 1
ATOM 1992 C CA . PRO A 1 252 ? 42.938 -3.047 5.012 1 85 252 PRO A CA 1
ATOM 1993 C C . PRO A 1 252 ? 43.094 -2.791 6.508 1 85 252 PRO A C 1
ATOM 1995 O O . PRO A 1 252 ? 42.438 -1.889 7.051 1 85 252 PRO A O 1
ATOM 1998 N N . PRO A 1 253 ? 43.938 -3.643 7.117 1 78.5 253 PRO A N 1
ATOM 1999 C CA . PRO A 1 253 ? 44.156 -3.453 8.555 1 78.5 253 PRO A CA 1
ATOM 2000 C C . PRO A 1 253 ? 45 -2.219 8.859 1 78.5 253 PRO A C 1
ATOM 2002 O O . PRO A 1 253 ? 45.812 -1.794 8.023 1 78.5 253 PRO A O 1
ATOM 2005 N N . SER A 1 254 ? 44.688 -1.687 10.023 1 72.88 254 SER A N 1
ATOM 2006 C CA . SER A 1 254 ? 45.5 -0.568 10.461 1 72.88 254 SER A CA 1
ATOM 2007 C C . SER A 1 254 ? 46.875 -1.048 10.953 1 72.88 254 SER A C 1
ATOM 2009 O O . SER A 1 254 ? 47.844 -0.292 10.938 1 72.88 254 SER A O 1
ATOM 2011 N N . VAL A 1 255 ? 46.875 -2.326 11.43 1 70.44 255 VAL A N 1
ATOM 2012 C CA . VAL A 1 255 ? 48.094 -2.934 11.945 1 70.44 255 VAL A CA 1
ATOM 2013 C C . VAL A 1 255 ? 48.375 -4.23 11.195 1 70.44 255 VAL A C 1
ATOM 2015 O O . VAL A 1 255 ? 47.469 -4.824 10.594 1 70.44 255 VAL A O 1
ATOM 2018 N N . GLU A 1 256 ? 49.625 -4.508 11.133 1 68.69 256 GLU A N 1
ATOM 2019 C CA . GLU A 1 256 ? 50 -5.75 10.469 1 68.69 256 GLU A CA 1
ATOM 2020 C C . GLU A 1 256 ? 49.406 -6.961 11.172 1 68.69 256 GLU A C 1
ATOM 2022 O O . GLU A 1 256 ? 49.75 -7.258 12.32 1 68.69 256 GLU A O 1
ATOM 2027 N N . LEU A 1 257 ? 48.438 -7.434 10.641 1 68.56 257 LEU A N 1
ATOM 2028 C CA . LEU A 1 257 ? 47.688 -8.547 11.258 1 68.56 257 LEU A CA 1
ATOM 2029 C C . LEU A 1 257 ? 48.188 -9.883 10.695 1 68.56 257 LEU A C 1
ATOM 2031 O O . LEU A 1 257 ? 48.062 -10.914 11.359 1 68.56 257 LEU A O 1
ATOM 2035 N N . TYR A 1 258 ? 48.812 -9.781 9.508 1 76.19 258 TYR A N 1
ATOM 2036 C CA . TYR A 1 258 ? 49.156 -11.023 8.82 1 76.19 258 TYR A CA 1
ATOM 2037 C C . TYR A 1 258 ? 50.625 -11.047 8.43 1 76.19 258 TYR A C 1
ATOM 2039 O O . TYR A 1 258 ? 51.062 -10.234 7.605 1 76.19 258 TYR A O 1
ATOM 2047 N N . PRO A 1 259 ? 51.344 -11.938 8.961 1 76.25 259 PRO A N 1
ATOM 2048 C CA . PRO A 1 259 ? 52.812 -11.898 8.836 1 76.25 259 PRO A CA 1
ATOM 2049 C C . PRO A 1 259 ? 53.281 -11.891 7.383 1 76.25 259 PRO A C 1
ATOM 2051 O O . PRO A 1 259 ? 54.25 -11.234 7.055 1 76.25 259 PRO A O 1
ATOM 2054 N N . SER A 1 260 ? 52.625 -12.625 6.547 1 80.88 260 SER A N 1
ATOM 2055 C CA . SER A 1 260 ? 53.062 -12.75 5.164 1 80.88 260 SER A CA 1
ATOM 2056 C C . SER A 1 260 ? 52.219 -11.891 4.23 1 80.88 260 SER A C 1
ATOM 2058 O O . SER A 1 260 ? 52.344 -11.984 3.008 1 80.88 260 SER A O 1
ATOM 2060 N N . ALA A 1 261 ? 51.406 -11.086 4.801 1 81.19 261 ALA A N 1
ATOM 2061 C CA . ALA A 1 261 ? 50.438 -10.359 3.955 1 81.19 261 ALA A CA 1
ATOM 2062 C C . ALA A 1 261 ? 51.031 -9.055 3.451 1 81.19 261 ALA A C 1
ATOM 2064 O O . ALA A 1 261 ? 51.75 -8.359 4.188 1 81.19 261 ALA A O 1
ATOM 2065 N N . THR A 1 262 ? 50.938 -8.844 2.16 1 83.12 262 THR A N 1
ATOM 2066 C CA . THR A 1 262 ? 51.156 -7.535 1.56 1 83.12 262 THR A CA 1
ATOM 2067 C C . THR A 1 262 ? 49.812 -6.875 1.213 1 83.12 262 THR A C 1
ATOM 2069 O O . THR A 1 262 ? 48.781 -7.488 1.36 1 83.12 262 THR A O 1
ATOM 2072 N N . ASP A 1 263 ? 49.875 -5.684 0.793 1 81.38 263 ASP A N 1
ATOM 2073 C CA . ASP A 1 263 ? 48.656 -4.98 0.41 1 81.38 263 ASP A CA 1
ATOM 2074 C C . ASP A 1 263 ? 48 -5.648 -0.79 1 81.38 263 ASP A C 1
ATOM 2076 O O . ASP A 1 263 ? 46.75 -5.633 -0.914 1 81.38 263 ASP A O 1
ATOM 2080 N N . ALA A 1 264 ? 48.812 -6.254 -1.528 1 89.75 264 ALA A N 1
ATOM 2081 C CA . ALA A 1 264 ? 48.312 -6.91 -2.732 1 89.75 264 ALA A CA 1
ATOM 2082 C C . ALA A 1 264 ? 47.688 -8.266 -2.4 1 89.75 264 ALA A C 1
ATOM 2084 O O . ALA A 1 264 ? 46.938 -8.812 -3.201 1 89.75 264 ALA A O 1
ATOM 2085 N N . SER A 1 265 ? 48.031 -8.758 -1.172 1 91.88 265 SER A N 1
ATOM 2086 C CA . SER A 1 265 ? 47.594 -10.102 -0.809 1 91.88 265 SER A CA 1
ATOM 2087 C C . SER A 1 265 ? 46.062 -10.203 -0.773 1 91.88 265 SER A C 1
ATOM 2089 O O . SER A 1 265 ? 45.5 -11.234 -1.138 1 91.88 265 SER A O 1
ATOM 2091 N N . PHE A 1 266 ? 45.438 -9.18 -0.395 1 91.69 266 PHE A N 1
ATOM 2092 C CA . PHE A 1 266 ? 44 -9.195 -0.237 1 91.69 266 PHE A CA 1
ATOM 2093 C C . PHE A 1 266 ? 43.281 -9.203 -1.594 1 91.69 266 PHE A C 1
ATOM 2095 O O . PHE A 1 266 ? 42.375 -10 -1.828 1 91.69 266 PHE A O 1
ATOM 2102 N N . SER A 1 267 ? 43.719 -8.305 -2.479 1 92.44 267 SER A N 1
ATOM 2103 C CA . SER A 1 267 ? 43.156 -8.273 -3.824 1 92.44 267 SER A CA 1
ATOM 2104 C C . SER A 1 267 ? 43.406 -9.578 -4.566 1 92.44 267 SER A C 1
ATOM 2106 O O . SER A 1 267 ? 42.562 -10.062 -5.309 1 92.44 267 SER A O 1
ATOM 2108 N N . GLN A 1 268 ? 44.594 -10.102 -4.359 1 92.56 268 GLN A N 1
ATOM 2109 C CA . GLN A 1 268 ? 44.938 -11.367 -4.988 1 92.56 268 GLN A CA 1
ATOM 2110 C C . GLN A 1 268 ? 44.031 -12.492 -4.512 1 92.56 268 GLN A C 1
ATOM 2112 O O . GLN A 1 268 ? 43.656 -13.367 -5.297 1 92.56 268 GLN A O 1
ATOM 2117 N N . TYR A 1 269 ? 43.781 -12.477 -3.26 1 93.56 269 TYR A N 1
ATOM 2118 C CA . TYR A 1 269 ? 42.875 -13.5 -2.709 1 93.56 269 TYR A CA 1
ATOM 2119 C C . TYR A 1 269 ? 41.5 -13.383 -3.303 1 93.56 269 TYR A C 1
ATOM 2121 O O . TYR A 1 269 ? 40.844 -14.398 -3.602 1 93.56 269 TYR A O 1
ATOM 2129 N N . ILE A 1 270 ? 40.938 -12.172 -3.441 1 93.25 270 ILE A N 1
ATOM 2130 C CA . ILE A 1 270 ? 39.625 -11.969 -4.035 1 93.25 270 ILE A CA 1
ATOM 2131 C C . ILE A 1 270 ? 39.625 -12.461 -5.48 1 93.25 270 ILE A C 1
ATOM 2133 O O . ILE A 1 270 ? 38.656 -13.086 -5.934 1 93.25 270 ILE A O 1
ATOM 2137 N N . GLN A 1 271 ? 40.688 -12.172 -6.18 1 92.69 271 GLN A N 1
ATOM 2138 C CA . GLN A 1 271 ? 40.844 -12.672 -7.543 1 92.69 271 GLN A CA 1
ATOM 2139 C C . GLN A 1 271 ? 40.812 -14.195 -7.574 1 92.69 271 GLN A C 1
ATOM 2141 O O . GLN A 1 271 ? 40.25 -14.805 -8.492 1 92.69 271 GLN A O 1
ATOM 2146 N N . TYR A 1 272 ? 41.531 -14.703 -6.566 1 92.81 272 TYR A N 1
ATOM 2147 C CA . TYR A 1 272 ? 41.531 -16.156 -6.426 1 92.81 272 TYR A CA 1
ATOM 2148 C C . TYR A 1 272 ? 40.125 -16.688 -6.246 1 92.81 272 TYR A C 1
ATOM 2150 O O . TYR A 1 272 ? 39.75 -17.688 -6.867 1 92.81 272 TYR A O 1
ATOM 2158 N N . LEU A 1 273 ? 39.344 -16.047 -5.375 1 93.5 273 LEU A N 1
ATOM 2159 C CA . LEU A 1 273 ? 37.969 -16.469 -5.156 1 93.5 273 LEU A CA 1
ATOM 2160 C C . LEU A 1 273 ? 37.156 -16.391 -6.453 1 93.5 273 LEU A C 1
ATOM 2162 O O . LEU A 1 273 ? 36.344 -17.266 -6.734 1 93.5 273 LEU A O 1
ATOM 2166 N N . TYR A 1 274 ? 37.406 -15.352 -7.25 1 91.19 274 TYR A N 1
ATOM 2167 C CA . TYR A 1 274 ? 36.719 -15.164 -8.531 1 91.19 274 TYR A CA 1
ATOM 2168 C C . TYR A 1 274 ? 37.031 -16.312 -9.477 1 91.19 274 TYR A C 1
ATOM 2170 O O . TYR A 1 274 ? 36.125 -16.844 -10.141 1 91.19 274 TYR A O 1
ATOM 2178 N N . ARG A 1 275 ? 38.25 -16.641 -9.555 1 89.75 275 ARG A N 1
ATOM 2179 C CA . ARG A 1 275 ? 38.688 -17.688 -10.477 1 89.75 275 ARG A CA 1
ATOM 2180 C C . ARG A 1 275 ? 38.125 -19.047 -10.07 1 89.75 275 ARG A C 1
ATOM 2182 O O . ARG A 1 275 ? 38.031 -19.953 -10.906 1 89.75 275 ARG A O 1
ATOM 2189 N N . HIS A 1 276 ? 37.781 -19.141 -8.844 1 90.81 276 HIS A N 1
ATOM 2190 C CA . HIS A 1 276 ? 37.312 -20.438 -8.352 1 90.81 276 HIS A CA 1
ATOM 2191 C C . HIS A 1 276 ? 35.812 -20.438 -8.094 1 90.81 276 HIS A C 1
ATOM 2193 O O . HIS A 1 276 ? 35.312 -21.172 -7.238 1 90.81 276 HIS A O 1
ATOM 2199 N N . LEU A 1 277 ? 35.156 -19.562 -8.688 1 91 277 LEU A N 1
ATOM 2200 C CA . LEU A 1 277 ? 33.688 -19.641 -8.664 1 91 277 LEU A CA 1
ATOM 2201 C C . LEU A 1 277 ? 33.188 -20.891 -9.375 1 91 277 LEU A C 1
ATOM 2203 O O . LEU A 1 277 ? 33.844 -21.375 -10.312 1 91 277 LEU A O 1
ATOM 2207 N N . PRO A 1 278 ? 32.156 -21.438 -8.82 1 84.88 278 PRO A N 1
ATOM 2208 C CA . PRO A 1 278 ? 31.625 -22.625 -9.5 1 84.88 278 PRO A CA 1
ATOM 2209 C C . PRO A 1 278 ? 31.234 -22.359 -10.953 1 84.88 278 PRO A C 1
ATOM 2211 O O . PRO A 1 278 ? 30.75 -21.266 -11.273 1 84.88 278 PRO A O 1
ATOM 2214 N N . GLU A 1 279 ? 31.5 -23.312 -11.805 1 84.94 279 GLU A N 1
ATOM 2215 C CA . GLU A 1 279 ? 31.062 -23.203 -13.188 1 84.94 279 GLU A CA 1
ATOM 2216 C C . GLU A 1 279 ? 29.547 -23.219 -13.289 1 84.94 279 GLU A C 1
ATOM 2218 O O . GLU A 1 279 ? 28.875 -23.953 -12.547 1 84.94 279 GLU A O 1
ATOM 2223 N N . PRO A 1 280 ? 29.109 -22.359 -14.141 1 83.69 280 PRO A N 1
ATOM 2224 C CA . PRO A 1 280 ? 27.656 -22.406 -14.32 1 83.69 280 PRO A CA 1
ATOM 2225 C C . PRO A 1 280 ? 27.141 -23.781 -14.742 1 83.69 280 PRO A C 1
ATOM 2227 O O . PRO A 1 280 ? 27.812 -24.484 -15.508 1 83.69 280 PRO A O 1
ATOM 2230 N N . ASP A 1 281 ? 26.109 -24.188 -14.211 1 81 281 ASP A N 1
ATOM 2231 C CA . ASP A 1 281 ? 25.5 -25.438 -14.633 1 81 281 ASP A CA 1
ATOM 2232 C C . ASP A 1 281 ? 24.75 -25.281 -15.953 1 81 281 ASP A C 1
ATOM 2234 O O . ASP A 1 281 ? 24.797 -24.203 -16.562 1 81 281 ASP A O 1
ATOM 2238 N N . GLU A 1 282 ? 24.234 -26.359 -16.484 1 76.88 282 GLU A N 1
ATOM 2239 C CA . GLU A 1 282 ? 23.594 -26.375 -17.797 1 76.88 282 GLU A CA 1
ATOM 2240 C C . GLU A 1 282 ? 22.422 -25.391 -17.844 1 76.88 282 GLU A C 1
ATOM 2242 O O . GLU A 1 282 ? 22.219 -24.719 -18.844 1 76.88 282 GLU A O 1
ATOM 2247 N N . ILE A 1 283 ? 21.734 -25.328 -16.812 1 79.81 283 ILE A N 1
ATOM 2248 C CA . ILE A 1 283 ? 20.578 -24.422 -16.75 1 79.81 283 ILE A CA 1
ATOM 2249 C C . ILE A 1 283 ? 21.062 -22.969 -16.812 1 79.81 283 ILE A C 1
ATOM 2251 O O . ILE A 1 283 ? 20.516 -22.172 -17.562 1 79.81 283 ILE A O 1
ATOM 2255 N N . GLU A 1 284 ? 22.047 -22.641 -16.031 1 82.81 284 GLU A N 1
ATOM 2256 C CA . GLU A 1 284 ? 22.578 -21.281 -15.969 1 82.81 284 GLU A CA 1
ATOM 2257 C C . GLU A 1 284 ? 23.156 -20.859 -17.312 1 82.81 284 GLU A C 1
ATOM 2259 O O . GLU A 1 284 ? 23.031 -19.703 -17.719 1 82.81 284 GLU A O 1
ATOM 2264 N N . LYS A 1 285 ? 23.797 -21.781 -17.953 1 83.06 285 LYS A N 1
ATOM 2265 C CA . LYS A 1 285 ? 24.375 -21.5 -19.266 1 83.06 285 LYS A CA 1
ATOM 2266 C C . LYS A 1 285 ? 23.281 -21.172 -20.281 1 83.06 285 LYS A C 1
ATOM 2268 O O . LYS A 1 285 ? 23.406 -20.219 -21.062 1 83.06 285 LYS A O 1
ATOM 2273 N N . PHE A 1 286 ? 22.281 -22.016 -20.172 1 77.94 286 PHE A N 1
ATOM 2274 C CA . PHE A 1 286 ? 21.156 -21.828 -21.094 1 77.94 286 PHE A CA 1
ATOM 2275 C C . PHE A 1 286 ? 20.438 -20.516 -20.828 1 77.94 286 PHE A C 1
ATOM 2277 O O . PHE A 1 286 ? 20.016 -19.828 -21.766 1 77.94 286 PHE A O 1
ATOM 2284 N N . ALA A 1 287 ? 20.406 -20.234 -19.609 1 78.88 287 ALA A N 1
ATOM 2285 C CA . ALA A 1 287 ? 19.578 -19.125 -19.172 1 78.88 287 ALA A CA 1
ATOM 2286 C C . ALA A 1 287 ? 20.359 -17.828 -19.141 1 78.88 287 ALA A C 1
ATOM 2288 O O . ALA A 1 287 ? 19.875 -16.797 -18.656 1 78.88 287 ALA A O 1
ATOM 2289 N N . SER A 1 288 ? 21.547 -17.953 -19.641 1 79.81 288 SER A N 1
ATOM 2290 C CA . SER A 1 288 ? 22.391 -16.75 -19.594 1 79.81 288 SER A CA 1
ATOM 2291 C C . SER A 1 288 ? 21.688 -15.57 -20.25 1 79.81 288 SER A C 1
ATOM 2293 O O . SER A 1 288 ? 21.172 -15.68 -21.359 1 79.81 288 SER A O 1
ATOM 2295 N N . GLY A 1 289 ? 21.406 -14.539 -19.578 1 80.25 289 GLY A N 1
ATOM 2296 C CA . GLY A 1 289 ? 20.766 -13.328 -20.078 1 80.25 289 GLY A CA 1
ATOM 2297 C C . GLY A 1 289 ? 19.312 -13.211 -19.672 1 80.25 289 GLY A C 1
ATOM 2298 O O . GLY A 1 289 ? 18.688 -12.164 -19.859 1 80.25 289 GLY A O 1
ATOM 2299 N N . TYR A 1 290 ? 18.781 -14.289 -19.078 1 86.69 290 TYR A N 1
ATOM 2300 C CA . TYR A 1 290 ? 17.344 -14.281 -18.766 1 86.69 290 TYR A CA 1
ATOM 2301 C C . TYR A 1 290 ? 17.109 -14.172 -17.266 1 86.69 290 TYR A C 1
ATOM 2303 O O . TYR A 1 290 ? 15.969 -14.18 -16.812 1 86.69 290 TYR A O 1
ATOM 2311 N N . PHE A 1 291 ? 18.156 -13.969 -16.562 1 92.19 291 PHE A N 1
ATOM 2312 C CA . PHE A 1 291 ? 18.016 -13.945 -15.117 1 92.19 291 PHE A CA 1
ATOM 2313 C C . PHE A 1 291 ? 17.172 -12.758 -14.68 1 92.19 291 PHE A C 1
ATOM 2315 O O . PHE A 1 291 ? 17.391 -11.633 -15.148 1 92.19 291 PHE A O 1
ATOM 2322 N N . ASP A 1 292 ? 16.172 -13.062 -13.859 1 95.69 292 ASP A N 1
ATOM 2323 C CA . ASP A 1 292 ? 15.297 -12.07 -13.234 1 95.69 292 ASP A CA 1
ATOM 2324 C C . ASP A 1 292 ? 14.555 -11.25 -14.289 1 95.69 292 ASP A C 1
ATOM 2326 O O . ASP A 1 292 ? 14.18 -10.102 -14.031 1 95.69 292 ASP A O 1
ATOM 2330 N N . SER A 1 293 ? 14.484 -11.781 -15.508 1 95.88 293 SER A N 1
ATOM 2331 C CA . SER A 1 293 ? 13.719 -11.133 -16.562 1 95.88 293 SER A CA 1
ATOM 2332 C C . SER A 1 293 ? 12.266 -11.602 -16.562 1 95.88 293 SER A C 1
ATOM 2334 O O . SER A 1 293 ? 11.992 -12.805 -16.516 1 95.88 293 SER A O 1
ATOM 2336 N N . LEU A 1 294 ? 11.406 -10.664 -16.594 1 97.25 294 LEU A N 1
ATOM 2337 C CA . LEU A 1 294 ? 9.984 -10.984 -16.594 1 97.25 294 LEU A CA 1
ATOM 2338 C C . LEU A 1 294 ? 9.531 -11.461 -17.969 1 97.25 294 LEU A C 1
ATOM 2340 O O . LEU A 1 294 ? 9.719 -10.766 -18.969 1 97.25 294 LEU A O 1
ATOM 2344 N N . GLN A 1 295 ? 8.992 -12.617 -18.031 1 94.88 295 GLN A N 1
ATOM 2345 C CA . GLN A 1 295 ? 8.453 -13.148 -19.281 1 94.88 295 GLN A CA 1
ATOM 2346 C C . GLN A 1 295 ? 6.98 -13.5 -19.141 1 94.88 295 GLN A C 1
ATOM 2348 O O . GLN A 1 295 ? 6.57 -14.086 -18.141 1 94.88 295 GLN A O 1
ATOM 2353 N N . MET A 1 296 ? 6.188 -13.188 -20.109 1 93.19 296 MET A N 1
ATOM 2354 C CA . MET A 1 296 ? 4.773 -13.562 -20.094 1 93.19 296 MET A CA 1
ATOM 2355 C C . MET A 1 296 ? 4.609 -15.062 -20.344 1 93.19 296 MET A C 1
ATOM 2357 O O . MET A 1 296 ? 5.297 -15.633 -21.188 1 93.19 296 MET A O 1
ATOM 2361 N N . PRO A 1 297 ? 3.754 -15.672 -19.578 1 90.94 297 PRO A N 1
ATOM 2362 C CA . PRO A 1 297 ? 3.521 -17.094 -19.844 1 90.94 297 PRO A CA 1
ATOM 2363 C C . PRO A 1 297 ? 2.932 -17.359 -21.234 1 90.94 297 PRO A C 1
ATOM 2365 O O . PRO A 1 297 ? 2.135 -16.547 -21.719 1 90.94 297 PRO A O 1
ATOM 2368 N N . LEU A 1 298 ? 3.297 -18.453 -21.797 1 88.38 298 LEU A N 1
ATOM 2369 C CA . LEU A 1 298 ? 2.781 -18.844 -23.109 1 88.38 298 LEU A CA 1
ATOM 2370 C C . LEU A 1 298 ? 1.316 -19.25 -23.016 1 88.38 298 LEU A C 1
ATOM 2372 O O . LEU A 1 298 ? 0.851 -19.672 -21.953 1 88.38 298 LEU A O 1
ATOM 2376 N N . GLN A 1 299 ? 0.66 -19.078 -24.156 1 89.25 299 GLN A N 1
ATOM 2377 C CA . GLN A 1 299 ? -0.723 -19.531 -24.266 1 89.25 299 GLN A CA 1
ATOM 2378 C C . GLN A 1 299 ? -0.908 -20.422 -25.5 1 89.25 299 GLN A C 1
ATOM 2380 O O . GLN A 1 299 ? -1.591 -20.031 -26.453 1 89.25 299 GLN A O 1
ATOM 2385 N N . PRO A 1 300 ? -0.484 -21.609 -25.344 1 85.31 300 PRO A N 1
ATOM 2386 C CA . PRO A 1 300 ? -0.465 -22.484 -26.516 1 85.31 300 PRO A CA 1
ATOM 2387 C C . PRO A 1 300 ? -1.865 -22.828 -27.031 1 85.31 300 PRO A C 1
ATOM 2389 O O . PRO A 1 300 ? -2.039 -23.156 -28.203 1 85.31 300 PRO A O 1
ATOM 2392 N N . LEU A 1 301 ? -2.816 -22.812 -26.172 1 85.38 301 LEU A N 1
ATOM 2393 C CA . LEU A 1 301 ? -4.172 -23.109 -26.625 1 85.38 301 LEU A CA 1
ATOM 2394 C C . LEU A 1 301 ? -4.73 -21.953 -27.453 1 85.38 301 LEU A C 1
ATOM 2396 O O . LEU A 1 301 ? -5.402 -22.188 -28.453 1 85.38 301 LEU A O 1
ATOM 2400 N N . ALA A 1 302 ? -4.398 -20.812 -27.047 1 83.44 302 ALA A N 1
ATOM 2401 C CA . ALA A 1 302 ? -4.953 -19.641 -27.719 1 83.44 302 ALA A CA 1
ATOM 2402 C C . ALA A 1 302 ? -4.086 -19.203 -28.891 1 83.44 302 ALA A C 1
ATOM 2404 O O . ALA A 1 302 ? -4.586 -18.672 -29.875 1 83.44 302 ALA A O 1
ATOM 2405 N N . ASP A 1 303 ? -2.752 -19.531 -28.781 1 84.38 303 ASP A N 1
ATOM 2406 C CA . ASP A 1 303 ? -1.804 -19.016 -29.766 1 84.38 303 ASP A CA 1
ATOM 2407 C C . ASP A 1 303 ? -1.047 -20.156 -30.453 1 84.38 303 ASP A C 1
ATOM 2409 O O . ASP A 1 303 ? -0.806 -21.188 -29.844 1 84.38 303 ASP A O 1
ATOM 2413 N N . ASN A 1 304 ? -0.685 -19.891 -31.656 1 84.81 304 ASN A N 1
ATOM 2414 C CA . ASN A 1 304 ? 0.245 -20.781 -32.344 1 84.81 304 ASN A CA 1
ATOM 2415 C C . ASN A 1 304 ? 1.694 -20.453 -31.984 1 84.81 304 ASN A C 1
ATOM 2417 O O . ASN A 1 304 ? 2.166 -19.359 -32.281 1 84.81 304 ASN A O 1
ATOM 2421 N N . LEU A 1 305 ? 2.34 -21.422 -31.438 1 86.06 305 LEU A N 1
ATOM 2422 C CA . LEU A 1 305 ? 3.727 -21.203 -31.047 1 86.06 305 LEU A CA 1
ATOM 2423 C C . LEU A 1 305 ? 4.633 -21.141 -32.281 1 86.06 305 LEU A C 1
ATOM 2425 O O . LEU A 1 305 ? 4.375 -21.797 -33.281 1 86.06 305 LEU A O 1
ATOM 2429 N N . GLU A 1 306 ? 5.668 -20.359 -32.188 1 85.12 306 GLU A N 1
ATOM 2430 C CA . GLU A 1 306 ? 6.629 -20.203 -33.281 1 85.12 306 GLU A CA 1
ATOM 2431 C C . GLU A 1 306 ? 7.699 -21.281 -33.25 1 85.12 306 GLU A C 1
ATOM 2433 O O . GLU A 1 306 ? 7.926 -21.906 -32.188 1 85.12 306 GLU A O 1
ATOM 2438 N N . ASN A 1 307 ? 8.312 -21.453 -34.344 1 86.75 307 ASN A N 1
ATOM 2439 C CA . ASN A 1 307 ? 9.344 -22.469 -34.5 1 86.75 307 ASN A CA 1
ATOM 2440 C C . ASN A 1 307 ? 10.445 -22.328 -33.438 1 86.75 307 ASN A C 1
ATOM 2442 O O . ASN A 1 307 ? 10.922 -23.312 -32.875 1 86.75 307 ASN A O 1
ATOM 2446 N N . GLN A 1 308 ? 10.797 -21.125 -33.219 1 83.38 308 GLN A N 1
ATOM 2447 C CA . GLN A 1 308 ? 11.883 -20.844 -32.281 1 83.38 308 GLN A CA 1
ATOM 2448 C C . GLN A 1 308 ? 11.516 -21.297 -30.875 1 83.38 308 GLN A C 1
ATOM 2450 O O . GLN A 1 308 ? 12.375 -21.797 -30.141 1 83.38 308 GLN A O 1
ATOM 2455 N N . THR A 1 309 ? 10.328 -21.125 -30.5 1 85 309 THR A N 1
ATOM 2456 C CA . THR A 1 309 ? 9.852 -21.562 -29.203 1 85 309 THR A CA 1
ATOM 2457 C C . THR A 1 309 ? 9.945 -23.078 -29.062 1 85 309 THR A C 1
ATOM 2459 O O . THR A 1 309 ? 10.445 -23.594 -28.062 1 85 309 THR A O 1
ATOM 2462 N N . TYR A 1 310 ? 9.57 -23.766 -30.078 1 85.25 310 TYR A N 1
ATOM 2463 C CA . TYR A 1 310 ? 9.656 -25.219 -30.094 1 85.25 310 TYR A CA 1
ATOM 2464 C C . TYR A 1 310 ? 11.109 -25.688 -29.953 1 85.25 310 TYR A C 1
ATOM 2466 O O . TYR A 1 310 ? 11.406 -26.609 -29.203 1 85.25 310 TYR A O 1
ATOM 2474 N N . GLU A 1 311 ? 11.938 -24.984 -30.641 1 83.81 311 GLU A N 1
ATOM 2475 C CA . GLU A 1 311 ? 13.352 -25.344 -30.641 1 83.81 311 GLU A CA 1
ATOM 2476 C C . GLU A 1 311 ? 13.945 -25.234 -29.25 1 83.81 311 GLU A C 1
ATOM 2478 O O . GLU A 1 311 ? 14.727 -26.094 -28.828 1 83.81 311 GLU A O 1
ATOM 2483 N N . ILE A 1 312 ? 13.578 -24.219 -28.609 1 81.25 312 ILE A N 1
ATOM 2484 C CA . ILE A 1 312 ? 14.094 -23.984 -27.266 1 81.25 312 ILE A CA 1
ATOM 2485 C C . ILE A 1 312 ? 13.625 -25.094 -26.328 1 81.25 312 ILE A C 1
ATOM 2487 O O . ILE A 1 312 ? 14.414 -25.641 -25.562 1 81.25 312 ILE A O 1
ATOM 2491 N N . PHE A 1 313 ? 12.414 -25.531 -26.422 1 82.19 313 PHE A N 1
ATOM 2492 C CA . PHE A 1 313 ? 11.859 -26.578 -25.578 1 82.19 313 PHE A CA 1
ATOM 2493 C C . PHE A 1 313 ? 12.531 -27.906 -25.844 1 82.19 313 PHE A C 1
ATOM 2495 O O . PHE A 1 313 ? 12.766 -28.703 -24.922 1 82.19 313 PHE A O 1
ATOM 2502 N N . GLU A 1 314 ? 12.797 -28.109 -27.031 1 86.81 314 GLU A N 1
ATOM 2503 C CA . GLU A 1 314 ? 13.289 -29.406 -27.484 1 86.81 314 GLU A CA 1
ATOM 2504 C C . GLU A 1 314 ? 14.75 -29.609 -27.109 1 86.81 314 GLU A C 1
ATOM 2506 O O . GLU A 1 314 ? 15.273 -30.719 -27.172 1 86.81 314 GLU A O 1
ATOM 2511 N N . LYS A 1 315 ? 15.344 -28.547 -26.688 1 84 315 LYS A N 1
ATOM 2512 C CA . LYS A 1 315 ? 16.75 -28.625 -26.297 1 84 315 LYS A CA 1
ATOM 2513 C C . LYS A 1 315 ? 16.906 -29.25 -24.922 1 84 315 LYS A C 1
ATOM 2515 O O . LYS A 1 315 ? 18 -29.656 -24.531 1 84 315 LYS A O 1
ATOM 2520 N N . ASP A 1 316 ? 15.867 -29.406 -24.219 1 88.75 316 ASP A N 1
ATOM 2521 C CA . ASP A 1 316 ? 15.922 -29.984 -22.875 1 88.75 316 ASP A CA 1
ATOM 2522 C C . ASP A 1 316 ? 15.883 -31.516 -22.938 1 88.75 316 ASP A C 1
ATOM 2524 O O . ASP A 1 316 ? 14.812 -32.094 -23.109 1 88.75 316 ASP A O 1
ATOM 2528 N N . PRO A 1 317 ? 16.938 -32.125 -22.688 1 89.94 317 PRO A N 1
ATOM 2529 C CA . PRO A 1 317 ? 16.938 -33.594 -22.844 1 89.94 317 PRO A CA 1
ATOM 2530 C C . PRO A 1 317 ? 16.234 -34.312 -21.688 1 89.94 317 PRO A C 1
ATOM 2532 O O . PRO A 1 317 ? 15.711 -35.406 -21.859 1 89.94 317 PRO A O 1
ATOM 2535 N N . ILE A 1 318 ? 16.266 -33.688 -20.562 1 93.31 318 ILE A N 1
ATOM 2536 C CA . ILE A 1 318 ? 15.742 -34.344 -19.375 1 93.31 318 ILE A CA 1
ATOM 2537 C C . ILE A 1 318 ? 14.242 -34.562 -19.516 1 93.31 318 ILE A C 1
ATOM 2539 O O . ILE A 1 318 ? 13.734 -35.656 -19.203 1 93.31 318 ILE A O 1
ATOM 2543 N N . LYS A 1 319 ? 13.531 -33.562 -19.922 1 94.19 319 LYS A N 1
ATOM 2544 C CA . LYS A 1 319 ? 12.086 -33.688 -20.125 1 94.19 319 LYS A CA 1
ATOM 2545 C C . LYS A 1 319 ? 11.758 -34.906 -21 1 94.19 319 LYS A C 1
ATOM 2547 O O . LYS A 1 319 ? 10.953 -35.75 -20.609 1 94.19 319 LYS A O 1
ATOM 2552 N N . TYR A 1 320 ? 12.352 -35.062 -22.109 1 95.75 320 TYR A N 1
ATOM 2553 C CA . TYR A 1 320 ? 12.039 -36.094 -23.094 1 95.75 320 TYR A CA 1
ATOM 2554 C C . TYR A 1 320 ? 12.508 -37.469 -22.609 1 95.75 320 TYR A C 1
ATOM 2556 O O . TYR A 1 320 ? 11.852 -38.469 -22.859 1 95.75 320 TYR A O 1
ATOM 2564 N N . GLN A 1 321 ? 13.664 -37.406 -21.969 1 96.88 321 GLN A N 1
ATOM 2565 C CA . GLN A 1 321 ? 14.133 -38.656 -21.391 1 96.88 321 GLN A CA 1
ATOM 2566 C C . GLN A 1 321 ? 13.117 -39.219 -20.391 1 96.88 321 GLN A C 1
ATOM 2568 O O . GLN A 1 321 ? 12.859 -40.406 -20.375 1 96.88 321 GLN A O 1
ATOM 2573 N N . GLN A 1 322 ? 12.609 -38.344 -19.594 1 97.5 322 GLN A N 1
ATOM 2574 C CA . GLN A 1 322 ? 11.648 -38.781 -18.578 1 97.5 322 GLN A CA 1
ATOM 2575 C C . GLN A 1 322 ? 10.352 -39.25 -19.219 1 97.5 322 GLN A C 1
ATOM 2577 O O . GLN A 1 322 ? 9.742 -40.219 -18.781 1 97.5 322 GLN A O 1
ATOM 2582 N N . TYR A 1 323 ? 9.859 -38.656 -20.219 1 97.88 323 TYR A N 1
ATOM 2583 C CA . TYR A 1 323 ? 8.68 -39.094 -20.938 1 97.88 323 TYR A CA 1
ATOM 2584 C C . TYR A 1 323 ? 8.906 -40.438 -21.594 1 97.88 323 TYR A C 1
ATOM 2586 O O . TYR A 1 323 ? 8.023 -41.312 -21.578 1 97.88 323 TYR A O 1
ATOM 2594 N N . GLU A 1 324 ? 10.07 -40.562 -22.266 1 98.44 324 GLU A N 1
ATOM 2595 C CA . GLU A 1 324 ? 10.406 -41.844 -22.891 1 98.44 324 GLU A CA 1
ATOM 2596 C C . GLU A 1 324 ? 10.406 -42.969 -21.859 1 98.44 324 GLU A C 1
ATOM 2598 O O . GLU A 1 324 ? 9.875 -44.062 -22.109 1 98.44 324 GLU A O 1
ATOM 2603 N N . ARG A 1 325 ? 11.023 -42.656 -20.766 1 98.56 325 ARG A N 1
ATOM 2604 C CA . ARG A 1 325 ? 11.055 -43.625 -19.688 1 98.56 325 ARG A CA 1
ATOM 2605 C C . ARG A 1 325 ? 9.648 -44 -19.219 1 98.56 325 ARG A C 1
ATOM 2607 O O . ARG A 1 325 ? 9.359 -45.156 -18.922 1 98.56 325 ARG A O 1
ATOM 2614 N N . ALA A 1 326 ? 8.82 -43.031 -19.062 1 98.69 326 ALA A N 1
ATOM 2615 C CA . ALA A 1 326 ? 7.441 -43.25 -18.625 1 98.69 326 ALA A CA 1
ATOM 2616 C C . ALA A 1 326 ? 6.699 -44.156 -19.594 1 98.69 326 ALA A C 1
ATOM 2618 O O . ALA A 1 326 ? 6.012 -45.094 -19.188 1 98.69 326 ALA A O 1
ATOM 2619 N N . VAL A 1 327 ? 6.812 -43.875 -20.891 1 98.62 327 VAL A N 1
ATOM 2620 C CA . VAL A 1 327 ? 6.164 -44.688 -21.922 1 98.62 327 VAL A CA 1
ATOM 2621 C C . VAL A 1 327 ? 6.738 -46.125 -21.891 1 98.62 327 VAL A C 1
ATOM 2623 O O . VAL A 1 327 ? 5.996 -47.094 -22 1 98.62 327 VAL A O 1
ATOM 2626 N N . TYR A 1 328 ? 8.062 -46.188 -21.781 1 98.5 328 TYR A N 1
ATOM 2627 C CA . TYR A 1 328 ? 8.742 -47.5 -21.703 1 98.5 328 TYR A CA 1
ATOM 2628 C C . TYR A 1 328 ? 8.156 -48.344 -20.578 1 98.5 328 TYR A C 1
ATOM 2630 O O . TYR A 1 328 ? 7.773 -49.5 -20.797 1 98.5 328 TYR A O 1
ATOM 2638 N N . GLN A 1 329 ? 8.102 -47.75 -19.438 1 98.44 329 GLN A N 1
ATOM 2639 C CA . GLN A 1 329 ? 7.59 -48.5 -18.297 1 98.44 329 GLN A CA 1
ATOM 2640 C C . GLN A 1 329 ? 6.121 -48.844 -18.484 1 98.44 329 GLN A C 1
ATOM 2642 O O . GLN A 1 329 ? 5.68 -49.906 -18.062 1 98.44 329 GLN A O 1
ATOM 2647 N N . ALA A 1 330 ? 5.359 -47.938 -18.984 1 98.31 330 ALA A N 1
ATOM 2648 C CA . ALA A 1 330 ? 3.945 -48.188 -19.25 1 98.31 330 ALA A CA 1
ATOM 2649 C C . ALA A 1 330 ? 3.773 -49.375 -20.188 1 98.31 330 ALA A C 1
ATOM 2651 O O . ALA A 1 330 ? 2.889 -50.219 -19.984 1 98.31 330 ALA A O 1
ATOM 2652 N N . LEU A 1 331 ? 4.586 -49.5 -21.25 1 97.62 331 LEU A N 1
ATOM 2653 C CA . LEU A 1 331 ? 4.535 -50.594 -22.219 1 97.62 331 LEU A CA 1
ATOM 2654 C C . LEU A 1 331 ? 4.883 -51.906 -21.547 1 97.62 331 LEU A C 1
ATOM 2656 O O . LEU A 1 331 ? 4.223 -52.938 -21.797 1 97.62 331 LEU A O 1
ATOM 2660 N N . LEU A 1 332 ? 5.914 -51.875 -20.703 1 97.19 332 LEU A N 1
ATOM 2661 C CA . LEU A 1 332 ? 6.312 -53.094 -20 1 97.19 332 LEU A CA 1
ATOM 2662 C C . LEU A 1 332 ? 5.172 -53.625 -19.125 1 97.19 332 LEU A C 1
ATOM 2664 O O . LEU A 1 332 ? 4.953 -54.812 -19.031 1 97.19 332 LEU A O 1
ATOM 2668 N N . ASP A 1 333 ? 4.523 -52.688 -18.516 1 96.69 333 ASP A N 1
ATOM 2669 C CA . ASP A 1 333 ? 3.459 -53.062 -17.578 1 96.69 333 ASP A CA 1
ATOM 2670 C C . ASP A 1 333 ? 2.227 -53.562 -18.328 1 96.69 333 ASP A C 1
ATOM 2672 O O . ASP A 1 333 ? 1.499 -54.438 -17.844 1 96.69 333 ASP A O 1
ATOM 2676 N N . ARG A 1 334 ? 1.984 -53.062 -19.453 1 95.5 334 ARG A N 1
ATOM 2677 C CA . ARG A 1 334 ? 0.734 -53.281 -20.156 1 95.5 334 ARG A CA 1
ATOM 2678 C C . ARG A 1 334 ? 0.785 -54.625 -20.938 1 95.5 334 ARG A C 1
ATOM 2680 O O . ARG A 1 334 ? -0.214 -55.344 -21.016 1 95.5 334 ARG A O 1
ATOM 2687 N N . VAL A 1 335 ? 1.966 -54.844 -21.594 1 94.19 335 VAL A N 1
ATOM 2688 C CA . VAL A 1 335 ? 2.047 -55.938 -22.547 1 94.19 335 VAL A CA 1
ATOM 2689 C C . VAL A 1 335 ? 3.211 -56.875 -22.188 1 94.19 335 VAL A C 1
ATOM 2691 O O . VAL A 1 335 ? 4.305 -56.406 -21.859 1 94.19 335 VAL A O 1
ATOM 2694 N N . GLU A 1 336 ? 2.98 -58.188 -22.375 1 93.88 336 GLU A N 1
ATOM 2695 C CA . GLU A 1 336 ? 4.031 -59.156 -22.094 1 93.88 336 GLU A CA 1
ATOM 2696 C C . GLU A 1 336 ? 5.129 -59.094 -23.141 1 93.88 336 GLU A C 1
ATOM 2698 O O . GLU A 1 336 ? 4.887 -58.688 -24.281 1 93.88 336 GLU A O 1
ATOM 2703 N N . TYR A 1 337 ? 6.188 -59.625 -22.766 1 90.81 337 TYR A N 1
ATOM 2704 C CA . TYR A 1 337 ? 7.336 -59.656 -23.656 1 90.81 337 TYR A CA 1
ATOM 2705 C C . TYR A 1 337 ? 7.035 -60.5 -24.891 1 90.81 337 TYR A C 1
ATOM 2707 O O . TYR A 1 337 ? 6.438 -61.562 -24.797 1 90.81 337 TYR A O 1
ATOM 2715 N N . GLN A 1 338 ? 7.328 -60 -26.078 1 85 338 GLN A N 1
ATOM 2716 C CA . GLN A 1 338 ? 7.215 -60.656 -27.375 1 85 338 GLN A CA 1
ATOM 2717 C C . GLN A 1 338 ? 5.758 -60.938 -27.734 1 85 338 GLN A C 1
ATOM 2719 O O . GLN A 1 338 ? 5.457 -61.906 -28.453 1 85 338 GLN A O 1
ATOM 2724 N N . SER A 1 339 ? 4.996 -60.156 -27.047 1 89.38 339 SER A N 1
ATOM 2725 C CA . SER A 1 339 ? 3.582 -60.25 -27.391 1 89.38 339 SER A CA 1
ATOM 2726 C C . SER A 1 339 ? 3.312 -59.625 -28.766 1 89.38 339 SER A C 1
ATOM 2728 O O . SER A 1 339 ? 4.035 -58.719 -29.203 1 89.38 339 SER A O 1
ATOM 2730 N N . ASP A 1 340 ? 2.311 -60.156 -29.453 1 92.5 340 ASP A N 1
ATOM 2731 C CA . ASP A 1 340 ? 1.927 -59.625 -30.75 1 92.5 340 ASP A CA 1
ATOM 2732 C C . ASP A 1 340 ? 0.876 -58.531 -30.609 1 92.5 340 ASP A C 1
ATOM 2734 O O . ASP A 1 340 ? 0.423 -57.969 -31.625 1 92.5 340 ASP A O 1
ATOM 2738 N N . VAL A 1 341 ? 0.637 -58.219 -29.375 1 94.75 341 VAL A N 1
ATOM 2739 C CA . VAL A 1 341 ? -0.346 -57.188 -29.125 1 94.75 341 VAL A CA 1
ATOM 2740 C C . VAL A 1 341 ? 0.219 -55.812 -29.547 1 94.75 341 VAL A C 1
ATOM 2742 O O . VAL A 1 341 ? 1.331 -55.469 -29.156 1 94.75 341 VAL A O 1
ATOM 2745 N N . VAL A 1 342 ? -0.573 -55.125 -30.391 1 96.06 342 VAL A N 1
ATOM 2746 C CA . VAL A 1 342 ? -0.175 -53.781 -30.828 1 96.06 342 VAL A CA 1
ATOM 2747 C C . VAL A 1 342 ? -0.804 -52.75 -29.906 1 96.06 342 VAL A C 1
ATOM 2749 O O . VAL A 1 342 ? -2.029 -52.625 -29.828 1 96.06 342 VAL A O 1
ATOM 2752 N N . THR A 1 343 ? 0.002 -52.062 -29.156 1 96.81 343 THR A N 1
ATOM 2753 C CA . THR A 1 343 ? -0.462 -51 -28.281 1 96.81 343 THR A CA 1
ATOM 2754 C C . THR A 1 343 ? -0.67 -49.688 -29.078 1 96.81 343 THR A C 1
ATOM 2756 O O . THR A 1 343 ? 0.234 -49.25 -29.781 1 96.81 343 THR A O 1
ATOM 2759 N N . THR A 1 344 ? -1.828 -49.094 -28.969 1 97.94 344 THR A N 1
ATOM 2760 C CA . THR A 1 344 ? -2.098 -47.812 -29.609 1 97.94 344 THR A CA 1
ATOM 2761 C C . THR A 1 344 ? -1.741 -46.656 -28.672 1 97.94 344 THR A C 1
ATOM 2763 O O . THR A 1 344 ? -2.289 -46.531 -27.578 1 97.94 344 THR A O 1
ATOM 2766 N N . ILE A 1 345 ? -0.827 -45.781 -29.078 1 98.44 345 ILE A N 1
ATOM 2767 C CA . ILE A 1 345 ? -0.426 -44.594 -28.328 1 98.44 345 ILE A CA 1
ATOM 2768 C C . ILE A 1 345 ? -0.893 -43.344 -29.062 1 98.44 345 ILE A C 1
ATOM 2770 O O . ILE A 1 345 ? -0.65 -43.188 -30.266 1 98.44 345 ILE A O 1
ATOM 2774 N N . MET A 1 346 ? -1.604 -42.5 -28.391 1 98.44 346 MET A N 1
ATOM 2775 C CA . MET A 1 346 ? -1.938 -41.219 -28.953 1 98.44 346 MET A CA 1
ATOM 2776 C C . MET A 1 346 ? -1.096 -40.094 -28.328 1 98.44 346 MET A C 1
ATOM 2778 O O . MET A 1 346 ? -1.137 -39.906 -27.109 1 98.44 346 MET A O 1
ATOM 2782 N N . VAL A 1 347 ? -0.31 -39.469 -29.094 1 98.38 347 VAL A N 1
ATOM 2783 C CA . VAL A 1 347 ? 0.403 -38.281 -28.688 1 98.38 347 VAL A CA 1
ATOM 2784 C C . VAL A 1 347 ? -0.406 -37.031 -29.078 1 98.38 347 VAL A C 1
ATOM 2786 O O . VAL A 1 347 ? -0.424 -36.625 -30.25 1 98.38 347 VAL A O 1
ATOM 2789 N N . VAL A 1 348 ? -1.059 -36.438 -28.062 1 96.94 348 VAL A N 1
ATOM 2790 C CA . VAL A 1 348 ? -1.922 -35.312 -28.344 1 96.94 348 VAL A CA 1
ATOM 2791 C C . VAL A 1 348 ? -1.18 -34 -28.016 1 96.94 348 VAL A C 1
ATOM 2793 O O . VAL A 1 348 ? -0.624 -33.875 -26.922 1 96.94 348 VAL A O 1
ATOM 2796 N N . GLY A 1 349 ? -1.178 -33.062 -28.891 1 94.81 349 GLY A N 1
ATOM 2797 C CA . GLY A 1 349 ? -0.235 -31.969 -28.859 1 94.81 349 GLY A CA 1
ATOM 2798 C C . GLY A 1 349 ? 1.173 -32.375 -29.266 1 94.81 349 GLY A C 1
ATOM 2799 O O . GLY A 1 349 ? 2.127 -32.125 -28.516 1 94.81 349 GLY A O 1
ATOM 2800 N N . ALA A 1 350 ? 1.229 -32.844 -30.391 1 95.75 350 ALA A N 1
ATOM 2801 C CA . ALA A 1 350 ? 2.463 -33.5 -30.812 1 95.75 350 ALA A CA 1
ATOM 2802 C C . ALA A 1 350 ? 3.533 -32.469 -31.172 1 95.75 350 ALA A C 1
ATOM 2804 O O . ALA A 1 350 ? 4.719 -32.781 -31.25 1 95.75 350 ALA A O 1
ATOM 2805 N N . GLY A 1 351 ? 3.104 -31.234 -31.422 1 93.31 351 GLY A N 1
ATOM 2806 C CA . GLY A 1 351 ? 4.07 -30.234 -31.859 1 93.31 351 GLY A CA 1
ATOM 2807 C C . GLY A 1 351 ? 4.824 -30.656 -33.094 1 93.31 351 GLY A C 1
ATOM 2808 O O . GLY A 1 351 ? 4.219 -31.031 -34.094 1 93.31 351 GLY A O 1
ATOM 2809 N N . ARG A 1 352 ? 6.141 -30.609 -32.906 1 93.06 352 ARG A N 1
ATOM 2810 C CA . ARG A 1 352 ? 6.965 -30.984 -34.062 1 93.06 352 ARG A CA 1
ATOM 2811 C C . ARG A 1 352 ? 7.398 -32.438 -33.969 1 93.06 352 ARG A C 1
ATOM 2813 O O . ARG A 1 352 ? 8.164 -32.906 -34.812 1 93.06 352 ARG A O 1
ATOM 2820 N N . GLY A 1 353 ? 7 -33.125 -32.938 1 95.38 353 GLY A N 1
ATOM 2821 C CA . GLY A 1 353 ? 7.074 -34.594 -33 1 95.38 353 GLY A CA 1
ATOM 2822 C C . GLY A 1 353 ? 8.062 -35.188 -32 1 95.38 353 GLY A C 1
ATOM 2823 O O . GLY A 1 353 ? 8.25 -36.406 -31.969 1 95.38 353 GLY A O 1
ATOM 2824 N N . PRO A 1 354 ? 8.711 -34.406 -31.172 1 95.06 354 PRO A N 1
ATOM 2825 C CA . PRO A 1 354 ? 9.711 -35 -30.281 1 95.06 354 PRO A CA 1
ATOM 2826 C C . PRO A 1 354 ? 9.125 -36.094 -29.375 1 95.06 354 PRO A C 1
ATOM 2828 O O . PRO A 1 354 ? 9.781 -37.094 -29.125 1 95.06 354 PRO A O 1
ATOM 2831 N N . LEU A 1 355 ? 7.977 -35.938 -28.859 1 96.94 355 LEU A N 1
ATOM 2832 C CA . LEU A 1 355 ? 7.383 -36.938 -27.984 1 96.94 355 LEU A CA 1
ATOM 2833 C C . LEU A 1 355 ? 6.988 -38.188 -28.766 1 96.94 355 LEU A C 1
ATOM 2835 O O . LEU A 1 355 ? 6.969 -39.281 -28.219 1 96.94 355 LEU A O 1
ATOM 2839 N N . VAL A 1 356 ? 6.625 -38 -30.016 1 98.19 356 VAL A N 1
ATOM 2840 C CA . VAL A 1 356 ? 6.371 -39.125 -30.891 1 98.19 356 VAL A CA 1
ATOM 2841 C C . VAL A 1 356 ? 7.629 -40 -31 1 98.19 356 VAL A C 1
ATOM 2843 O O . VAL A 1 356 ? 7.566 -41.219 -30.859 1 98.19 356 VAL A O 1
ATOM 2846 N N . ASN A 1 357 ? 8.719 -39.312 -31.25 1 97.69 357 ASN A N 1
ATOM 2847 C CA . ASN A 1 357 ? 10 -40 -31.312 1 97.69 357 ASN A CA 1
ATOM 2848 C C . ASN A 1 357 ? 10.289 -40.75 -30.016 1 97.69 357 ASN A C 1
ATOM 2850 O O . ASN A 1 357 ? 10.805 -41.875 -30.062 1 97.69 357 ASN A O 1
ATOM 2854 N N . CYS A 1 358 ? 10.008 -40.125 -28.891 1 97.88 358 CYS A N 1
ATOM 2855 C CA . CYS A 1 358 ? 10.211 -40.75 -27.594 1 97.88 358 CYS A CA 1
ATOM 2856 C C . CYS A 1 358 ? 9.391 -42.031 -27.484 1 97.88 358 CYS A C 1
ATOM 2858 O O . CYS A 1 358 ? 9.883 -43.062 -26.984 1 97.88 358 CYS A O 1
ATOM 2860 N N . CYS A 1 359 ? 8.211 -42 -27.938 1 98.44 359 CYS A N 1
ATOM 2861 C CA . CYS A 1 359 ? 7.328 -43.156 -27.891 1 98.44 359 CYS A CA 1
ATOM 2862 C C . CYS A 1 359 ? 7.855 -44.281 -28.766 1 98.44 359 CYS A C 1
ATOM 2864 O O . CYS A 1 359 ? 7.816 -45.438 -28.391 1 98.44 359 CYS A O 1
ATOM 2866 N N . LEU A 1 360 ? 8.305 -43.938 -30 1 98.19 360 LEU A N 1
ATOM 2867 C CA . LEU A 1 360 ? 8.852 -44.938 -30.922 1 98.19 360 LEU A CA 1
ATOM 2868 C C . LEU A 1 360 ? 10.094 -45.594 -30.328 1 98.19 360 LEU A C 1
ATOM 2870 O O . LEU A 1 360 ? 10.242 -46.812 -30.406 1 98.19 360 LEU A O 1
ATOM 2874 N N . ARG A 1 361 ? 10.945 -44.75 -29.75 1 98.19 361 ARG A N 1
ATOM 2875 C CA . ARG A 1 361 ? 12.156 -45.312 -29.125 1 98.19 361 ARG A CA 1
ATOM 2876 C C . ARG A 1 361 ? 11.805 -46.188 -27.938 1 98.19 361 ARG A C 1
ATOM 2878 O O . ARG A 1 361 ? 12.43 -47.219 -27.734 1 98.19 361 ARG A O 1
ATOM 2885 N N . ALA A 1 362 ? 10.891 -45.75 -27.141 1 98.19 362 ALA A N 1
ATOM 2886 C CA . ALA A 1 362 ? 10.438 -46.562 -26.016 1 98.19 362 ALA A CA 1
ATOM 2887 C C . ALA A 1 362 ? 9.922 -47.906 -26.484 1 98.19 362 ALA A C 1
ATOM 2889 O O . ALA A 1 362 ? 10.172 -48.938 -25.844 1 98.19 362 ALA A O 1
ATOM 2890 N N . ALA A 1 363 ? 9.172 -47.938 -27.562 1 96.75 363 ALA A N 1
ATOM 2891 C CA . ALA A 1 363 ? 8.648 -49.156 -28.141 1 96.75 363 ALA A CA 1
ATOM 2892 C C . ALA A 1 363 ? 9.781 -50.094 -28.594 1 96.75 363 ALA A C 1
ATOM 2894 O O . ALA A 1 363 ? 9.75 -51.281 -28.328 1 96.75 363 ALA A O 1
ATOM 2895 N N . GLU A 1 364 ? 10.734 -49.469 -29.266 1 96.06 364 GLU A N 1
ATOM 2896 C CA . GLU A 1 364 ? 11.883 -50.25 -29.734 1 96.06 364 GLU A CA 1
ATOM 2897 C C . GLU A 1 364 ? 12.648 -50.844 -28.562 1 96.06 364 GLU A C 1
ATOM 2899 O O . GLU A 1 364 ? 12.984 -52.031 -28.594 1 96.06 364 GLU A O 1
ATOM 2904 N N . HIS A 1 365 ? 12.859 -50.094 -27.578 1 96.56 365 HIS A N 1
ATOM 2905 C CA . HIS A 1 365 ? 13.656 -50.531 -26.422 1 96.56 365 HIS A CA 1
ATOM 2906 C C . HIS A 1 365 ? 12.906 -51.594 -25.609 1 96.56 365 HIS A C 1
ATOM 2908 O O . HIS A 1 365 ? 13.516 -52.469 -25.031 1 96.56 365 HIS A O 1
ATOM 2914 N N . SER A 1 366 ? 11.633 -51.438 -25.562 1 96.31 366 SER A N 1
ATOM 2915 C CA . SER A 1 366 ? 10.828 -52.375 -24.766 1 96.31 366 SER A CA 1
ATOM 2916 C C . SER A 1 366 ? 10.484 -53.625 -25.562 1 96.31 366 SER A C 1
ATOM 2918 O O . SER A 1 366 ? 10.023 -54.625 -25 1 96.31 366 SER A O 1
ATOM 2920 N N . LEU A 1 367 ? 10.695 -53.625 -26.875 1 95.75 367 LEU A N 1
ATOM 2921 C CA . LEU A 1 367 ? 10.359 -54.688 -27.797 1 95.75 367 LEU A CA 1
ATOM 2922 C C . LEU A 1 367 ? 8.859 -55 -27.781 1 95.75 367 LEU A C 1
ATOM 2924 O O . LEU A 1 367 ? 8.445 -56.156 -27.688 1 95.75 367 LEU A O 1
ATOM 2928 N N . ARG A 1 368 ? 8.125 -53.906 -27.672 1 96.38 368 ARG A N 1
ATOM 2929 C CA . ARG A 1 368 ? 6.672 -54 -27.797 1 96.38 368 ARG A CA 1
ATOM 2930 C C . ARG A 1 368 ? 6.191 -53.312 -29.062 1 96.38 368 ARG A C 1
ATOM 2932 O O . ARG A 1 368 ? 6.773 -52.312 -29.5 1 96.38 368 ARG A O 1
ATOM 2939 N N . LYS A 1 369 ? 5.207 -53.844 -29.703 1 95.94 369 LYS A N 1
ATOM 2940 C CA . LYS A 1 369 ? 4.652 -53.281 -30.938 1 95.94 369 LYS A CA 1
ATOM 2941 C C . LYS A 1 369 ? 3.684 -52.156 -30.625 1 95.94 369 LYS A C 1
ATOM 2943 O O . LYS A 1 369 ? 2.848 -52.25 -29.719 1 95.94 369 LYS A O 1
ATOM 2948 N N . VAL A 1 370 ? 3.855 -51.062 -31.375 1 96.94 370 VAL A N 1
ATOM 2949 C CA . VAL A 1 370 ? 2.984 -49.906 -31.109 1 96.94 370 VAL A CA 1
ATOM 2950 C C . VAL A 1 370 ? 2.482 -49.344 -32.438 1 96.94 370 VAL A C 1
ATOM 2952 O O . VAL A 1 370 ? 3.09 -49.562 -33.5 1 96.94 370 VAL A O 1
ATOM 2955 N N . HIS A 1 371 ? 1.386 -48.75 -32.406 1 97.38 371 HIS A N 1
ATOM 2956 C CA . HIS A 1 371 ? 0.891 -47.812 -33.406 1 97.38 371 HIS A CA 1
ATOM 2957 C C . HIS A 1 371 ? 0.644 -46.438 -32.812 1 97.38 371 HIS A C 1
ATOM 2959 O O . HIS A 1 371 ? -0.081 -46.312 -31.812 1 97.38 371 HIS A O 1
ATOM 2965 N N . ILE A 1 372 ? 1.255 -45.438 -33.375 1 98.31 372 ILE A N 1
ATOM 2966 C CA . ILE A 1 372 ? 1.19 -44.094 -32.75 1 98.31 372 ILE A CA 1
ATOM 2967 C C . ILE A 1 372 ? 0.287 -43.188 -33.594 1 98.31 372 ILE A C 1
ATOM 2969 O O . ILE A 1 372 ? 0.358 -43.188 -34.812 1 98.31 372 ILE A O 1
ATOM 2973 N N . ILE A 1 373 ? -0.615 -42.531 -33 1 98.19 373 ILE A N 1
ATOM 2974 C CA . ILE A 1 373 ? -1.403 -41.438 -33.594 1 98.19 373 ILE A CA 1
ATOM 2975 C C . ILE A 1 373 ? -0.928 -40.094 -33.062 1 98.19 373 ILE A C 1
ATOM 2977 O O . ILE A 1 373 ? -0.976 -39.844 -31.844 1 98.19 373 ILE A O 1
ATOM 2981 N N . ALA A 1 374 ? -0.42 -39.25 -33.875 1 98 374 ALA A N 1
ATOM 2982 C CA . ALA A 1 374 ? 0.044 -37.906 -33.531 1 98 374 ALA A CA 1
ATOM 2983 C C . ALA A 1 374 ? -0.99 -36.844 -33.875 1 98 374 ALA A C 1
ATOM 2985 O O . ALA A 1 374 ? -1.301 -36.656 -35.062 1 98 374 ALA A O 1
ATOM 2986 N N . LEU A 1 375 ? -1.496 -36.219 -32.875 1 97.25 375 LEU A N 1
ATOM 2987 C CA . LEU A 1 375 ? -2.525 -35.188 -33.062 1 97.25 375 LEU A CA 1
ATOM 2988 C C . LEU A 1 375 ? -1.959 -33.812 -32.812 1 97.25 375 LEU A C 1
ATOM 2990 O O . LEU A 1 375 ? -1.295 -33.562 -31.812 1 97.25 375 LEU A O 1
ATOM 2994 N N . GLU A 1 376 ? -2.164 -32.875 -33.719 1 95.56 376 GLU A N 1
ATOM 2995 C CA . GLU A 1 376 ? -1.675 -31.5 -33.625 1 95.56 376 GLU A CA 1
ATOM 2996 C C . GLU A 1 376 ? -2.65 -30.516 -34.281 1 95.56 376 GLU A C 1
ATOM 2998 O O . GLU A 1 376 ? -3.252 -30.828 -35.312 1 95.56 376 GLU A O 1
ATOM 3003 N N . LYS A 1 377 ? -2.832 -29.344 -33.625 1 94.12 377 LYS A N 1
ATOM 3004 C CA . LYS A 1 377 ? -3.768 -28.359 -34.156 1 94.12 377 LYS A CA 1
ATOM 3005 C C . LYS A 1 377 ? -3.031 -27.25 -34.875 1 94.12 377 LYS A C 1
ATOM 3007 O O . LYS A 1 377 ? -3.629 -26.516 -35.688 1 94.12 377 LYS A O 1
ATOM 3012 N N . ASN A 1 378 ? -1.739 -26.953 -34.5 1 92.5 378 ASN A N 1
ATOM 3013 C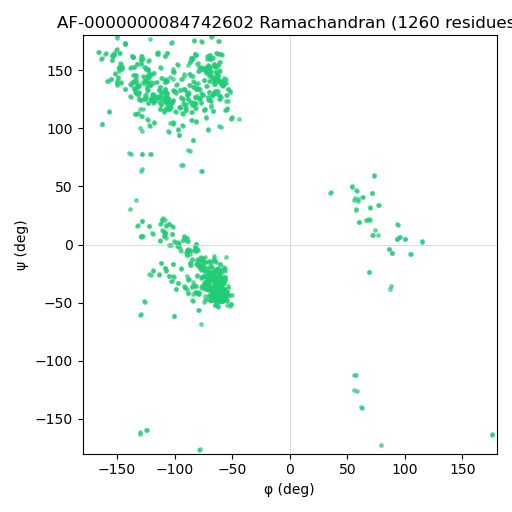 CA . ASN A 1 378 ? -0.939 -25.922 -35.156 1 92.5 378 ASN A CA 1
ATOM 3014 C C . ASN A 1 378 ? -0.613 -26.297 -36.625 1 92.5 378 ASN A C 1
ATOM 3016 O O . ASN A 1 378 ? 0.16 -27.234 -36.844 1 92.5 378 ASN A O 1
ATOM 3020 N N . PRO A 1 379 ? -1.124 -25.547 -37.531 1 93.19 379 PRO A N 1
ATOM 3021 C CA . PRO A 1 379 ? -0.967 -25.938 -38.938 1 93.19 379 PRO A CA 1
ATOM 3022 C C . PRO A 1 379 ? 0.491 -25.922 -39.375 1 93.19 379 PRO A C 1
ATOM 3024 O O . PRO A 1 379 ? 0.864 -26.688 -40.281 1 93.19 379 PRO A O 1
ATOM 3027 N N . ASN A 1 380 ? 1.278 -25.125 -38.781 1 93.06 380 ASN A N 1
ATOM 3028 C CA . ASN A 1 380 ? 2.68 -25.047 -39.188 1 93.06 380 ASN A CA 1
ATOM 3029 C C . ASN A 1 380 ? 3.49 -26.219 -38.594 1 93.06 380 ASN A C 1
ATOM 3031 O O . ASN A 1 380 ? 4.355 -26.766 -39.281 1 93.06 380 ASN A O 1
ATOM 3035 N N . ALA A 1 381 ? 3.24 -26.5 -37.375 1 92.69 381 ALA A N 1
ATOM 3036 C CA . ALA A 1 381 ? 3.895 -27.656 -36.781 1 92.69 381 ALA A CA 1
ATOM 3037 C C . ALA A 1 381 ? 3.48 -28.938 -37.469 1 92.69 381 ALA A C 1
ATOM 3039 O O . ALA A 1 381 ? 4.277 -29.875 -37.594 1 92.69 381 ALA A O 1
ATOM 3040 N N . TYR A 1 382 ? 2.279 -28.953 -37.969 1 95.06 382 TYR A N 1
ATOM 3041 C CA . TYR A 1 382 ? 1.729 -30.125 -38.625 1 95.06 382 TYR A CA 1
ATOM 3042 C C . TYR A 1 382 ? 2.514 -30.469 -39.906 1 95.06 382 TYR A C 1
ATOM 3044 O O . TYR A 1 382 ? 2.676 -31.641 -40.25 1 95.06 382 TYR A O 1
ATOM 3052 N N . VAL A 1 383 ? 3.01 -29.484 -40.562 1 96.19 383 VAL A N 1
ATOM 3053 C CA . VAL A 1 383 ? 3.834 -29.719 -41.75 1 96.19 383 VAL A CA 1
ATOM 3054 C C . VAL A 1 383 ? 5.086 -30.5 -41.375 1 96.19 383 VAL A C 1
ATOM 3056 O O . VAL A 1 383 ? 5.496 -31.406 -42.094 1 96.19 383 VAL A O 1
ATOM 3059 N N . THR A 1 384 ? 5.652 -30.125 -40.281 1 95.06 384 THR A N 1
ATOM 3060 C CA . THR A 1 384 ? 6.828 -30.844 -39.812 1 95.06 384 THR A CA 1
ATOM 3061 C C . THR A 1 384 ? 6.492 -32.312 -39.5 1 95.06 384 THR A C 1
ATOM 3063 O O . THR A 1 384 ? 7.297 -33.188 -39.781 1 95.06 384 THR A O 1
ATOM 3066 N N . LEU A 1 385 ? 5.359 -32.531 -39 1 96.44 385 LEU A N 1
ATOM 3067 C CA . LEU A 1 385 ? 4.91 -33.906 -38.719 1 96.44 385 LEU A CA 1
ATOM 3068 C C . LEU A 1 385 ? 4.734 -34.688 -40 1 96.44 385 LEU A C 1
ATOM 3070 O O . LEU A 1 385 ? 5.082 -35.875 -40.062 1 96.44 385 LEU A O 1
ATOM 3074 N N . GLN A 1 386 ? 4.219 -34.062 -41.031 1 97.12 386 GLN A N 1
ATOM 3075 C CA . GLN A 1 386 ? 4.059 -34.719 -42.312 1 97.12 386 GLN A CA 1
ATOM 3076 C C . GLN A 1 386 ? 5.41 -35.125 -42.875 1 97.12 386 GLN A C 1
ATOM 3078 O O . GLN A 1 386 ? 5.543 -36.219 -43.438 1 97.12 386 GLN A O 1
ATOM 3083 N N . ASN A 1 387 ? 6.289 -34.25 -42.781 1 97 387 ASN A N 1
ATOM 3084 C CA . ASN A 1 387 ? 7.637 -34.562 -43.25 1 97 387 ASN A CA 1
ATOM 3085 C C . ASN A 1 387 ? 8.234 -35.75 -42.5 1 97 387 ASN A C 1
ATOM 3087 O O . ASN A 1 387 ? 8.867 -36.625 -43.094 1 97 387 ASN A O 1
ATOM 3091 N N . ALA A 1 388 ? 8.062 -35.719 -41.219 1 96.94 388 ALA A N 1
ATOM 3092 C CA . ALA A 1 388 ? 8.578 -36.781 -40.375 1 96.94 388 ALA A CA 1
ATOM 3093 C C . ALA A 1 388 ? 7.93 -38.125 -40.75 1 96.94 388 ALA A C 1
ATOM 3095 O O . ALA A 1 388 ? 8.602 -39.156 -40.812 1 96.94 388 ALA A O 1
ATOM 3096 N N . LYS A 1 389 ? 6.641 -38.125 -40.938 1 97.12 389 LYS A N 1
ATOM 3097 C CA . LYS A 1 389 ? 5.945 -39.344 -41.344 1 97.12 389 LYS A CA 1
ATOM 3098 C C . LYS A 1 389 ? 6.484 -39.875 -42.656 1 97.12 389 LYS A C 1
ATOM 3100 O O . LYS A 1 389 ? 6.754 -41.062 -42.812 1 97.12 389 LYS A O 1
ATOM 3105 N N . ALA A 1 390 ? 6.66 -39 -43.594 1 96.69 390 ALA A N 1
ATOM 3106 C CA . ALA A 1 390 ? 7.082 -39.375 -44.938 1 96.69 390 ALA A CA 1
ATOM 3107 C C . ALA A 1 390 ? 8.508 -39.906 -44.938 1 96.69 390 ALA A C 1
ATOM 3109 O O . ALA A 1 390 ? 8.82 -40.875 -45.688 1 96.69 390 ALA A O 1
ATOM 3110 N N . ASN A 1 391 ? 9.328 -39.375 -44.125 1 96.75 391 ASN A N 1
ATOM 3111 C CA . ASN A 1 391 ? 10.766 -39.625 -44.25 1 96.75 391 ASN A CA 1
ATOM 3112 C C . ASN A 1 391 ? 11.25 -40.625 -43.219 1 96.75 391 ASN A C 1
ATOM 3114 O O . ASN A 1 391 ? 12.297 -41.25 -43.375 1 96.75 391 ASN A O 1
ATOM 3118 N N . VAL A 1 392 ? 10.602 -40.625 -42.062 1 95.75 392 VAL A N 1
ATOM 3119 C CA . VAL A 1 392 ? 11.211 -41.344 -40.969 1 95.75 392 VAL A CA 1
ATOM 3120 C C . VAL A 1 392 ? 10.219 -42.344 -40.375 1 95.75 392 VAL A C 1
ATOM 3122 O O . VAL A 1 392 ? 10.547 -43.531 -40.219 1 95.75 392 VAL A O 1
ATOM 3125 N N . TRP A 1 393 ? 8.977 -42 -40.062 1 97.12 393 TRP A N 1
ATOM 3126 C CA . TRP A 1 393 ? 8.07 -42.781 -39.25 1 97.12 393 TRP A CA 1
ATOM 3127 C C . TRP A 1 393 ? 7.328 -43.812 -40.062 1 97.12 393 TRP A C 1
ATOM 3129 O O . TRP A 1 393 ? 7.02 -44.906 -39.594 1 97.12 393 TRP A O 1
ATOM 3139 N N . GLY A 1 394 ? 6.992 -43.406 -41.344 1 94.88 394 GLY A N 1
ATOM 3140 C CA . GLY A 1 394 ? 6.215 -44.312 -42.188 1 94.88 394 GLY A CA 1
ATOM 3141 C C . GLY A 1 394 ? 4.84 -44.625 -41.625 1 94.88 394 GLY A C 1
ATOM 3142 O O . GLY A 1 394 ? 4.156 -43.719 -41.125 1 94.88 394 GLY A O 1
ATOM 3143 N N . ASP A 1 395 ? 4.477 -45.875 -41.781 1 93.19 395 ASP A N 1
ATOM 3144 C CA . ASP A 1 395 ? 3.109 -46.281 -41.438 1 93.19 395 ASP A CA 1
ATOM 3145 C C . ASP A 1 395 ? 2.961 -46.531 -39.938 1 93.19 395 ASP A C 1
ATOM 3147 O O . ASP A 1 395 ? 1.854 -46.781 -39.469 1 93.19 395 ASP A O 1
ATOM 3151 N N . LYS A 1 396 ? 4.004 -46.406 -39.219 1 94.94 396 LYS A N 1
ATOM 3152 C CA . LYS A 1 396 ? 3.949 -46.594 -37.781 1 94.94 396 LYS A CA 1
ATOM 3153 C C . LYS A 1 396 ? 3.191 -45.438 -37.094 1 94.94 396 LYS A C 1
ATOM 3155 O O . LYS A 1 396 ? 2.713 -45.594 -35.969 1 94.94 396 LYS A O 1
ATOM 3160 N N . VAL A 1 397 ? 3.199 -44.312 -37.75 1 98 397 VAL A N 1
ATOM 3161 C CA . VAL A 1 397 ? 2.582 -43.125 -37.156 1 98 397 VAL A CA 1
ATOM 3162 C C . VAL A 1 397 ? 1.452 -42.625 -38.062 1 98 397 VAL A C 1
ATOM 3164 O O . VAL A 1 397 ? 1.634 -42.5 -39.281 1 98 397 VAL A O 1
ATOM 3167 N N . THR A 1 398 ? 0.314 -42.438 -37.562 1 97.75 398 THR A N 1
ATOM 3168 C CA . THR A 1 398 ? -0.804 -41.781 -38.25 1 97.75 398 THR A CA 1
ATOM 3169 C C . THR A 1 398 ? -0.935 -40.344 -37.75 1 97.75 398 THR A C 1
ATOM 3171 O O . THR A 1 398 ? -0.892 -40.062 -36.562 1 97.75 398 THR A O 1
ATOM 3174 N N . LEU A 1 399 ? -1.076 -39.438 -38.688 1 97.75 399 LEU A N 1
ATOM 3175 C CA . LEU A 1 399 ? -1.192 -38 -38.344 1 97.75 399 LEU A CA 1
ATOM 3176 C C . LEU A 1 399 ? -2.652 -37.562 -38.344 1 97.75 399 LEU A C 1
ATOM 3178 O O . LEU A 1 399 ? -3.439 -38 -39.188 1 97.75 399 LEU A O 1
ATOM 3182 N N . VAL A 1 400 ? -3.004 -36.781 -37.344 1 97.12 400 VAL A N 1
ATOM 3183 C CA . VAL A 1 400 ? -4.332 -36.188 -37.281 1 97.12 400 VAL A CA 1
ATOM 3184 C C . VAL A 1 400 ? -4.215 -34.688 -37.031 1 97.12 400 VAL A C 1
ATOM 3186 O O . VAL A 1 400 ? -3.535 -34.25 -36.125 1 97.12 400 VAL A O 1
ATOM 3189 N N . PHE A 1 401 ? -4.797 -33.844 -37.875 1 96.5 401 PHE A N 1
ATOM 3190 C CA . PHE A 1 401 ? -4.852 -32.375 -37.719 1 96.5 401 PHE A CA 1
ATOM 3191 C C . PHE A 1 401 ? -6.176 -31.953 -37.094 1 96.5 401 PHE A C 1
ATOM 3193 O O . PHE A 1 401 ? -7.184 -31.844 -37.812 1 96.5 401 PHE A O 1
ATOM 3200 N N . ALA A 1 402 ? -6.168 -31.703 -35.812 1 94.5 402 ALA A N 1
ATOM 3201 C CA . ALA A 1 402 ? -7.41 -31.359 -35.125 1 94.5 402 ALA A CA 1
ATOM 3202 C C . ALA A 1 402 ? -7.133 -30.781 -33.75 1 94.5 402 ALA A C 1
ATOM 3204 O O . ALA A 1 402 ? -6.004 -30.859 -33.25 1 94.5 402 ALA A O 1
ATOM 3205 N N . ASP A 1 403 ? -8.141 -30.188 -33.188 1 91.75 403 ASP A N 1
ATOM 3206 C CA . ASP A 1 403 ? -8.164 -29.812 -31.781 1 91.75 403 ASP A CA 1
ATOM 3207 C C . ASP A 1 403 ? -8.578 -31 -30.906 1 91.75 403 ASP A C 1
ATOM 3209 O O . ASP A 1 403 ? -9.633 -31.594 -31.109 1 91.75 403 ASP A O 1
ATOM 3213 N N . MET A 1 404 ? -7.668 -31.297 -29.969 1 91.31 404 MET A N 1
ATOM 3214 C CA . MET A 1 404 ? -7.898 -32.5 -29.156 1 91.31 404 MET A CA 1
ATOM 3215 C C . MET A 1 404 ? -9.203 -32.375 -28.375 1 91.31 404 MET A C 1
ATOM 3217 O O . MET A 1 404 ? -9.781 -33.375 -27.969 1 91.31 404 MET A O 1
ATOM 3221 N N . ARG A 1 405 ? -9.852 -31.25 -28.047 1 86.88 405 ARG A N 1
ATOM 3222 C CA . ARG A 1 405 ? -11.086 -31.047 -27.312 1 86.88 405 ARG A CA 1
ATOM 3223 C C . ARG A 1 405 ? -12.305 -31.375 -28.156 1 86.88 405 ARG A C 1
ATOM 3225 O O . ARG A 1 405 ? -13.391 -31.625 -27.625 1 86.88 405 ARG A O 1
ATOM 3232 N N . LYS A 1 406 ? -11.953 -31.469 -29.484 1 85.81 406 LYS A N 1
ATOM 3233 C CA . LYS A 1 406 ? -13.086 -31.578 -30.406 1 85.81 406 LYS A CA 1
ATOM 3234 C C . LYS A 1 406 ? -13.016 -32.875 -31.219 1 85.81 406 LYS A C 1
ATOM 3236 O O . LYS A 1 406 ? -14.039 -33.344 -31.719 1 85.81 406 LYS A O 1
ATOM 3241 N N . TRP A 1 407 ? -11.906 -33.375 -31.406 1 91.25 407 TRP A N 1
ATOM 3242 C CA . TRP A 1 407 ? -11.68 -34.531 -32.25 1 91.25 407 TRP A CA 1
ATOM 3243 C C . TRP A 1 407 ? -12.367 -35.781 -31.656 1 91.25 407 TRP A C 1
ATOM 3245 O O . TRP A 1 407 ? -12.438 -35.906 -30.438 1 91.25 407 TRP A O 1
ATOM 3255 N N . LYS A 1 408 ? -12.93 -36.625 -32.5 1 89.31 408 LYS A N 1
ATOM 3256 C CA . LYS A 1 408 ? -13.516 -37.906 -32.125 1 89.31 408 LYS A CA 1
ATOM 3257 C C . LYS A 1 408 ? -12.844 -39.062 -32.875 1 89.31 408 LYS A C 1
ATOM 3259 O O . LYS A 1 408 ? -13.195 -39.344 -34.031 1 89.31 408 LYS A O 1
ATOM 3264 N N . PRO A 1 409 ? -12 -39.719 -32.188 1 91.44 409 PRO A N 1
ATOM 3265 C CA . PRO A 1 409 ? -11.281 -40.812 -32.875 1 91.44 409 PRO A CA 1
ATOM 3266 C C . PRO A 1 409 ? -12.172 -42.031 -33.156 1 91.44 409 PRO A C 1
ATOM 3268 O O . PRO A 1 409 ? -13.086 -42.312 -32.375 1 91.44 409 PRO A O 1
ATOM 3271 N N . LYS A 1 410 ? -11.867 -42.781 -34.188 1 89.44 410 LYS A N 1
ATOM 3272 C CA . LYS A 1 410 ? -12.57 -44.031 -34.5 1 89.44 410 LYS A CA 1
ATOM 3273 C C . LYS A 1 410 ? -12.219 -45.125 -33.469 1 89.44 410 LYS A C 1
ATOM 3275 O O . LYS A 1 410 ? -13.07 -45.938 -33.125 1 89.44 410 LYS A O 1
ATOM 3280 N N . GLU A 1 411 ? -11.031 -45.094 -33.125 1 92.31 411 GLU A N 1
ATOM 3281 C CA . GLU A 1 411 ? -10.555 -46.062 -32.156 1 92.31 411 GLU A CA 1
ATOM 3282 C C . GLU A 1 411 ? -9.914 -45.375 -30.953 1 92.31 411 GLU A C 1
ATOM 3284 O O . GLU A 1 411 ? -9.234 -44.344 -31.125 1 92.31 411 GLU A O 1
ATOM 3289 N N . LYS A 1 412 ? -10.117 -46 -29.766 1 95.69 412 LYS A N 1
ATOM 3290 C CA . LYS A 1 412 ? -9.523 -45.469 -28.547 1 95.69 412 LYS A CA 1
ATOM 3291 C C . LYS A 1 412 ? -8.086 -45.938 -28.375 1 95.69 412 LYS A C 1
ATOM 3293 O O . LYS A 1 412 ? -7.684 -46.938 -28.984 1 95.69 412 LYS A O 1
ATOM 3298 N N . CYS A 1 413 ? -7.391 -45.281 -27.609 1 97.38 413 CYS A N 1
ATOM 3299 C CA . CYS A 1 413 ? -5.988 -45.625 -27.422 1 97.38 413 CYS A CA 1
ATOM 3300 C C . CYS A 1 413 ? -5.77 -46.281 -26.062 1 97.38 413 CYS A C 1
ATOM 3302 O O . CYS A 1 413 ? -6.625 -46.219 -25.188 1 97.38 413 CYS A O 1
ATOM 3304 N N . ASP A 1 414 ? -4.621 -46.906 -25.938 1 98.06 414 ASP A N 1
ATOM 3305 C CA . ASP A 1 414 ? -4.203 -47.562 -24.703 1 98.06 414 ASP A CA 1
ATOM 3306 C C . ASP A 1 414 ? -3.42 -46.594 -23.812 1 98.06 414 ASP A C 1
ATOM 3308 O O . ASP A 1 414 ? -3.451 -46.719 -22.594 1 98.06 414 ASP A O 1
ATOM 3312 N N . ILE A 1 415 ? -2.635 -45.781 -24.406 1 98.31 415 ILE A N 1
ATOM 3313 C CA . ILE A 1 415 ? -1.797 -44.812 -23.719 1 98.31 415 ILE A CA 1
ATOM 3314 C C . ILE A 1 415 ? -1.965 -43.438 -24.359 1 98.31 415 ILE A C 1
ATOM 3316 O O . ILE A 1 415 ? -1.875 -43.312 -25.594 1 98.31 415 ILE A O 1
ATOM 3320 N N . LEU A 1 416 ? -2.305 -42.5 -23.547 1 98 416 LEU A N 1
ATOM 3321 C CA . LEU A 1 416 ? -2.395 -41.094 -23.969 1 98 416 LEU A CA 1
ATOM 3322 C C . LEU A 1 416 ? -1.209 -40.281 -23.453 1 98 416 LEU A C 1
ATOM 3324 O O . LEU A 1 416 ? -0.974 -40.25 -22.234 1 98 416 LEU A O 1
ATOM 3328 N N . VAL A 1 417 ? -0.396 -39.719 -24.312 1 98.38 417 VAL A N 1
ATOM 3329 C CA . VAL A 1 417 ? 0.791 -38.938 -23.938 1 98.38 417 VAL A CA 1
ATOM 3330 C C . VAL A 1 417 ? 0.612 -37.469 -24.359 1 98.38 417 VAL A C 1
ATOM 3332 O O . VAL A 1 417 ? 0.252 -37.188 -25.5 1 98.38 417 VAL A O 1
ATOM 3335 N N . SER A 1 418 ? 0.806 -36.594 -23.391 1 96.69 418 SER A N 1
ATOM 3336 C CA . SER A 1 418 ? 0.697 -35.156 -23.688 1 96.69 418 SER A CA 1
ATOM 3337 C C . SER A 1 418 ? 1.634 -34.344 -22.828 1 96.69 418 SER A C 1
ATOM 3339 O O . SER A 1 418 ? 2.037 -34.781 -21.75 1 96.69 418 SER A O 1
ATOM 3341 N N . GLU A 1 419 ? 2.102 -33.188 -23.281 1 92.69 419 GLU A N 1
ATOM 3342 C CA . GLU A 1 419 ? 2.844 -32.188 -22.516 1 92.69 419 GLU A CA 1
ATOM 3343 C C . GLU A 1 419 ? 2.244 -30.812 -22.703 1 92.69 419 GLU A C 1
ATOM 3345 O O . GLU A 1 419 ? 2.568 -30.109 -23.672 1 92.69 419 GLU A O 1
ATOM 3350 N N . LEU A 1 420 ? 1.454 -30.344 -21.75 1 92.12 420 LEU A N 1
ATOM 3351 C CA . LEU A 1 420 ? 0.797 -29.047 -21.781 1 92.12 420 LEU A CA 1
ATOM 3352 C C . LEU A 1 420 ? 0.84 -28.375 -20.406 1 92.12 420 LEU A C 1
ATOM 3354 O O . LEU A 1 420 ? -0.148 -27.797 -19.969 1 92.12 420 LEU A O 1
ATOM 3358 N N . LEU A 1 421 ? 1.717 -28.5 -19.547 1 92.81 421 LEU A N 1
ATOM 3359 C CA . LEU A 1 421 ? 1.795 -28.109 -18.156 1 92.81 421 LEU A CA 1
ATOM 3360 C C . LEU A 1 421 ? 2.084 -26.609 -18.031 1 92.81 421 LEU A C 1
ATOM 3362 O O . LEU A 1 421 ? 1.279 -25.859 -17.469 1 92.81 421 LEU A O 1
ATOM 3366 N N . GLY A 1 422 ? 3.057 -25.922 -18.297 1 93.56 422 GLY A N 1
ATOM 3367 C CA . GLY A 1 422 ? 3.627 -24.609 -18.047 1 93.56 422 GLY A CA 1
ATOM 3368 C C . GLY A 1 422 ? 4.297 -24.484 -16.703 1 93.56 422 GLY A C 1
ATOM 3369 O O . GLY A 1 422 ? 4.355 -25.469 -15.938 1 93.56 422 GLY A O 1
ATOM 3370 N N . SER A 1 423 ? 4.715 -23.281 -16.312 1 96.88 423 SER A N 1
ATOM 3371 C CA . SER A 1 423 ? 5.574 -23.062 -15.148 1 96.88 423 SER A CA 1
ATOM 3372 C C . SER A 1 423 ? 4.809 -23.25 -13.844 1 96.88 423 SER A C 1
ATOM 3374 O O . SER A 1 423 ? 5.414 -23.344 -12.773 1 96.88 423 SER A O 1
ATOM 3376 N N . PHE A 1 424 ? 3.492 -23.359 -13.867 1 98.06 424 PHE A N 1
ATOM 3377 C CA . PHE A 1 424 ? 2.674 -23.578 -12.68 1 98.06 424 PHE A CA 1
ATOM 3378 C C . PHE A 1 424 ? 1.912 -24.891 -12.766 1 98.06 424 PHE A C 1
ATOM 3380 O O . PHE A 1 424 ? 1.031 -25.156 -11.953 1 98.06 424 PHE A O 1
ATOM 3387 N N . GLY A 1 425 ? 2.197 -25.703 -13.734 1 97.25 425 GLY A N 1
ATOM 3388 C CA . GLY A 1 425 ? 1.613 -27.016 -13.922 1 97.25 425 GLY A CA 1
ATOM 3389 C C . GLY A 1 425 ? 0.326 -27 -14.727 1 97.25 425 GLY A C 1
ATOM 3390 O O . GLY A 1 425 ? 0.029 -27.938 -15.461 1 97.25 425 GLY A O 1
ATOM 3391 N N . ASP A 1 426 ? -0.455 -25.969 -14.539 1 97.56 426 ASP A N 1
ATOM 3392 C CA . ASP A 1 426 ? -1.767 -25.938 -15.18 1 97.56 426 ASP A CA 1
ATOM 3393 C C . ASP A 1 426 ? -1.986 -24.625 -15.93 1 97.56 426 ASP A C 1
ATOM 3395 O O . ASP A 1 426 ? -3.074 -24.375 -16.453 1 97.56 426 ASP A O 1
ATOM 3399 N N . ASN A 1 427 ? -0.961 -23.75 -16.047 1 97 427 ASN A N 1
ATOM 3400 C CA . ASN A 1 427 ? -1.148 -22.422 -16.609 1 97 427 ASN A CA 1
ATOM 3401 C C . ASN A 1 427 ? -1.153 -22.453 -18.125 1 97 427 ASN A C 1
ATOM 3403 O O . ASN A 1 427 ? -1.252 -21.406 -18.766 1 97 427 ASN A O 1
ATOM 3407 N N . GLU A 1 428 ? -1.006 -23.578 -18.766 1 95.38 428 GLU A N 1
ATOM 3408 C CA . GLU A 1 428 ? -1.21 -23.719 -20.203 1 95.38 428 GLU A CA 1
ATOM 3409 C C . GLU A 1 428 ? -2.459 -24.531 -20.516 1 95.38 428 GLU A C 1
ATOM 3411 O O . GLU A 1 428 ? -2.596 -25.078 -21.609 1 95.38 428 GLU A O 1
ATOM 3416 N N . LEU A 1 429 ? -3.285 -24.781 -19.484 1 96.38 429 LEU A N 1
ATOM 3417 C CA . LEU A 1 429 ? -4.625 -25.359 -19.562 1 96.38 429 LEU A CA 1
ATOM 3418 C C . LEU A 1 429 ? -4.555 -26.875 -19.781 1 96.38 429 LEU A C 1
ATOM 3420 O O . LEU A 1 429 ? -5.363 -27.438 -20.516 1 96.38 429 LEU A O 1
ATOM 3424 N N . SER A 1 430 ? -3.52 -27.484 -19.188 1 96.38 430 SER A N 1
ATOM 3425 C CA . SER A 1 430 ? -3.395 -28.938 -19.203 1 96.38 430 SER A CA 1
ATOM 3426 C C . SER A 1 430 ? -4.684 -29.625 -18.75 1 96.38 430 SER A C 1
ATOM 3428 O O . SER A 1 430 ? -5.18 -30.531 -19.406 1 96.38 430 SER A O 1
ATOM 3430 N N . PRO A 1 431 ? -5.355 -29.141 -17.656 1 96.38 431 PRO A N 1
ATOM 3431 C CA . PRO A 1 431 ? -6.582 -29.812 -17.219 1 96.38 431 PRO A CA 1
ATOM 3432 C C . PRO A 1 431 ? -7.68 -29.797 -18.281 1 96.38 431 PRO A C 1
ATOM 3434 O O . PRO A 1 431 ? -8.289 -30.828 -18.562 1 96.38 431 PRO A O 1
ATOM 3437 N N . GLU A 1 432 ? -7.957 -28.656 -18.875 1 94.94 432 GLU A N 1
ATOM 3438 C CA . GLU A 1 432 ? -9 -28.516 -19.875 1 94.94 432 GLU A CA 1
ATOM 3439 C C . GLU A 1 432 ? -8.703 -29.359 -21.109 1 94.94 432 GLU A C 1
ATOM 3441 O O . GLU A 1 432 ? -9.602 -30.031 -21.641 1 94.94 432 GLU A O 1
ATOM 3446 N N . CYS A 1 433 ? -7.43 -29.328 -21.531 1 94.56 433 CYS A N 1
ATOM 3447 C CA . CYS A 1 433 ? -7.035 -30.047 -22.75 1 94.56 433 CYS A CA 1
ATOM 3448 C C . CYS A 1 433 ? -7.125 -31.562 -22.531 1 94.56 433 CYS A C 1
ATOM 3450 O O . CYS A 1 433 ? -7.68 -32.281 -23.359 1 94.56 433 CYS A O 1
ATOM 3452 N N . LEU A 1 434 ? -6.621 -32.031 -21.438 1 94.56 434 LEU A N 1
ATOM 3453 C CA . LEU A 1 434 ? -6.594 -33.469 -21.188 1 94.56 434 LEU A CA 1
ATOM 3454 C C . LEU A 1 434 ? -7.984 -33.969 -20.828 1 94.56 434 LEU A C 1
ATOM 3456 O O . LEU A 1 434 ? -8.32 -35.125 -21.125 1 94.56 434 LEU A O 1
ATOM 3460 N N . ASP A 1 435 ? -8.797 -33.156 -20.172 1 92.81 435 ASP A N 1
ATOM 3461 C CA . ASP A 1 435 ? -10.203 -33.531 -19.984 1 92.81 435 ASP A CA 1
ATOM 3462 C C . ASP A 1 435 ? -10.906 -33.719 -21.312 1 92.81 435 ASP A C 1
ATOM 3464 O O . ASP A 1 435 ? -11.695 -34.656 -21.484 1 92.81 435 ASP A O 1
ATOM 3468 N N . GLY A 1 436 ? -10.633 -32.844 -22.219 1 90.94 436 GLY A N 1
ATOM 3469 C CA . GLY A 1 436 ? -11.203 -32.969 -23.547 1 90.94 436 GLY A CA 1
ATOM 3470 C C . GLY A 1 436 ? -10.742 -34.219 -24.281 1 90.94 436 GLY A C 1
ATOM 3471 O O . GLY A 1 436 ? -11.484 -34.781 -25.094 1 90.94 436 GLY A O 1
ATOM 3472 N N . ALA A 1 437 ? -9.516 -34.656 -24.047 1 92.62 437 ALA A N 1
ATOM 3473 C CA . ALA A 1 437 ? -8.914 -35.781 -24.75 1 92.62 437 ALA A CA 1
ATOM 3474 C C . ALA A 1 437 ? -9.242 -37.094 -24.031 1 92.62 437 ALA A C 1
ATOM 3476 O O . ALA A 1 437 ? -8.906 -38.188 -24.531 1 92.62 437 ALA A O 1
ATOM 3477 N N . GLN A 1 438 ? -9.844 -37.031 -22.938 1 90.25 438 GLN A N 1
ATOM 3478 C CA . GLN A 1 438 ? -10.086 -38.219 -22.125 1 90.25 438 GLN A CA 1
ATOM 3479 C C . GLN A 1 438 ? -10.898 -39.25 -22.891 1 90.25 438 GLN A C 1
ATOM 3481 O O . GLN A 1 438 ? -10.719 -40.438 -22.703 1 90.25 438 GLN A O 1
ATOM 3486 N N . LYS A 1 439 ? -11.805 -38.844 -23.719 1 90.38 439 LYS A N 1
ATOM 3487 C CA . LYS A 1 439 ? -12.68 -39.75 -24.484 1 90.38 439 LYS A CA 1
ATOM 3488 C C . LYS A 1 439 ? -11.875 -40.594 -25.469 1 90.38 439 LYS A C 1
ATOM 3490 O O . LYS A 1 439 ? -12.391 -41.562 -26.016 1 90.38 439 LYS A O 1
ATOM 3495 N N . PHE A 1 440 ? -10.594 -40.188 -25.703 1 94.38 440 PHE A N 1
ATOM 3496 C CA . PHE A 1 440 ? -9.727 -40.969 -26.578 1 94.38 440 PHE A CA 1
ATOM 3497 C C . PHE A 1 440 ? -9.227 -42.219 -25.891 1 94.38 440 PHE A C 1
ATOM 3499 O O . PHE A 1 440 ? -8.727 -43.125 -26.547 1 94.38 440 PHE A O 1
ATOM 3506 N N . LEU A 1 441 ? -9.266 -42.219 -24.609 1 94.88 441 LEU A N 1
ATOM 3507 C CA . LEU A 1 441 ? -8.586 -43.219 -23.797 1 94.88 441 LEU A CA 1
ATOM 3508 C C . LEU A 1 441 ? -9.531 -44.375 -23.5 1 94.88 441 LEU A C 1
ATOM 3510 O O . LEU A 1 441 ? -10.695 -44.156 -23.156 1 94.88 441 LEU A O 1
ATOM 3514 N N . LYS A 1 442 ? -9.047 -45.594 -23.656 1 94.88 442 LYS A N 1
ATOM 3515 C CA . LYS A 1 442 ? -9.789 -46.75 -23.219 1 94.88 442 LYS A CA 1
ATOM 3516 C C . LYS A 1 442 ? -10.047 -46.719 -21.703 1 94.88 442 LYS A C 1
ATOM 3518 O O . LYS A 1 442 ? -9.383 -45.969 -20.984 1 94.88 442 LYS A O 1
ATOM 3523 N N . ASP A 1 443 ? -10.992 -47.531 -21.203 1 91.44 443 ASP A N 1
ATOM 3524 C CA . ASP A 1 443 ? -11.375 -47.562 -19.797 1 91.44 443 ASP A CA 1
ATOM 3525 C C . ASP A 1 443 ? -10.188 -47.906 -18.906 1 91.44 443 ASP A C 1
ATOM 3527 O O . ASP A 1 443 ? -10.07 -47.375 -17.797 1 91.44 443 ASP A O 1
ATOM 3531 N N . ASP A 1 444 ? -9.359 -48.719 -19.422 1 92.5 444 ASP A N 1
ATOM 3532 C CA . ASP A 1 444 ? -8.18 -49.094 -18.656 1 92.5 444 ASP A CA 1
ATOM 3533 C C . ASP A 1 444 ? -6.926 -48.406 -19.188 1 92.5 444 ASP A C 1
ATOM 3535 O O . ASP A 1 444 ? -5.809 -48.906 -18.969 1 92.5 444 ASP A O 1
ATOM 3539 N N . GLY A 1 445 ? -7.164 -47.375 -19.938 1 95.38 445 GLY A N 1
ATOM 3540 C CA . GLY A 1 445 ? -6.055 -46.688 -20.578 1 95.38 445 GLY A CA 1
ATOM 3541 C C . GLY A 1 445 ? -5.168 -45.938 -19.609 1 95.38 445 GLY A C 1
ATOM 3542 O O . GLY A 1 445 ? -5.566 -45.688 -18.469 1 95.38 445 GLY A O 1
ATOM 3543 N N . ILE A 1 446 ? -3.936 -45.625 -20 1 97.19 446 ILE A N 1
ATOM 3544 C CA . ILE A 1 446 ? -2.928 -44.938 -19.203 1 97.19 446 ILE A CA 1
ATOM 3545 C C . ILE A 1 446 ? -2.73 -43.531 -19.734 1 97.19 446 ILE A C 1
ATOM 3547 O O . ILE A 1 446 ? -2.568 -43.344 -20.938 1 97.19 446 ILE A O 1
ATOM 3551 N N . SER A 1 447 ? -2.848 -42.594 -18.828 1 97.5 447 SER A N 1
ATOM 3552 C CA . SER A 1 447 ? -2.551 -41.219 -19.203 1 97.5 447 SER A CA 1
ATOM 3553 C C . SER A 1 447 ? -1.157 -40.781 -18.734 1 97.5 447 SER A C 1
ATOM 3555 O O . SER A 1 447 ? -0.779 -41.031 -17.594 1 97.5 447 SER A O 1
ATOM 3557 N N . ILE A 1 448 ? -0.396 -40.188 -19.578 1 98.44 448 ILE A N 1
ATOM 3558 C CA . ILE A 1 448 ? 0.897 -39.594 -19.297 1 98.44 448 ILE A CA 1
ATOM 3559 C C . ILE A 1 448 ? 0.877 -38.125 -19.688 1 98.44 448 ILE A C 1
ATOM 3561 O O . ILE A 1 448 ? 0.866 -37.781 -20.875 1 98.44 448 ILE A O 1
ATOM 3565 N N . PRO A 1 449 ? 0.845 -37.281 -18.703 1 98.06 449 PRO A N 1
ATOM 3566 C CA . PRO A 1 449 ? 1.087 -37.469 -17.266 1 98.06 449 PRO A CA 1
ATOM 3567 C C . PRO A 1 449 ? -0.134 -38.031 -16.531 1 98.06 449 PRO A C 1
ATOM 3569 O O . PRO A 1 449 ? -1.248 -38 -17.062 1 98.06 449 PRO A O 1
ATOM 3572 N N . THR A 1 450 ? 0.218 -38.531 -15.328 1 97.62 450 THR A N 1
ATOM 3573 C CA . THR A 1 450 ? -0.847 -39.031 -14.477 1 97.62 450 THR A CA 1
ATOM 3574 C C . THR A 1 450 ? -1.375 -37.938 -13.547 1 97.62 450 THR A C 1
ATOM 3576 O O . THR A 1 450 ? -2.564 -37.938 -13.227 1 97.62 450 THR A O 1
ATOM 3579 N N . SER A 1 451 ? -0.48 -37.094 -13.086 1 97.94 451 SER A N 1
ATOM 3580 C CA . SER A 1 451 ? -0.907 -36 -12.195 1 97.94 451 SER A CA 1
ATOM 3581 C C . SER A 1 451 ? 0.149 -34.906 -12.109 1 97.94 451 SER A C 1
ATOM 3583 O O . SER A 1 451 ? 1.312 -35.125 -12.453 1 97.94 451 SER A O 1
ATOM 3585 N N . TYR A 1 452 ? -0.219 -33.812 -11.719 1 98.06 452 TYR A N 1
ATOM 3586 C CA . TYR A 1 452 ? 0.691 -32.719 -11.453 1 98.06 452 TYR A CA 1
ATOM 3587 C C . TYR A 1 452 ? 0.129 -31.781 -10.383 1 98.06 452 TYR A C 1
ATOM 3589 O O . TYR A 1 452 ? -1.089 -31.641 -10.258 1 98.06 452 TYR A O 1
ATOM 3597 N N . THR A 1 453 ? 1.016 -31.188 -9.578 1 98.44 453 THR A N 1
ATOM 3598 C CA . THR A 1 453 ? 0.696 -30.375 -8.406 1 98.44 453 THR A CA 1
ATOM 3599 C C . THR A 1 453 ? 1.342 -29 -8.5 1 98.44 453 THR A C 1
ATOM 3601 O O . THR A 1 453 ? 2.533 -28.875 -8.805 1 98.44 453 THR A O 1
ATOM 3604 N N . ALA A 1 454 ? 0.514 -27.969 -8.312 1 98.56 454 ALA A N 1
ATOM 3605 C CA . ALA A 1 454 ? 1.03 -26.609 -8.203 1 98.56 454 ALA A CA 1
ATOM 3606 C C . ALA A 1 454 ? 1.415 -26.281 -6.762 1 98.56 454 ALA A C 1
ATOM 3608 O O . ALA A 1 454 ? 0.715 -26.672 -5.824 1 98.56 454 ALA A O 1
ATOM 3609 N N . SER A 1 455 ? 2.533 -25.641 -6.551 1 98.69 455 SER A N 1
ATOM 3610 C CA . SER A 1 455 ? 2.986 -25.219 -5.23 1 98.69 455 SER A CA 1
ATOM 3611 C C . SER A 1 455 ? 3.445 -23.766 -5.246 1 98.69 455 SER A C 1
ATOM 3613 O O . SER A 1 455 ? 3.787 -23.219 -6.301 1 98.69 455 SER A O 1
ATOM 3615 N N . ILE A 1 456 ? 3.396 -23.125 -4.059 1 98.81 456 ILE A N 1
ATOM 3616 C CA . ILE A 1 456 ? 3.789 -21.734 -3.982 1 98.81 456 ILE A CA 1
ATOM 3617 C C . ILE A 1 456 ? 4.672 -21.5 -2.756 1 98.81 456 ILE A C 1
ATOM 3619 O O . ILE A 1 456 ? 4.691 -22.328 -1.839 1 98.81 456 ILE A O 1
ATOM 3623 N N . ALA A 1 457 ? 5.398 -20.422 -2.756 1 98.75 457 ALA A N 1
ATOM 3624 C CA . ALA A 1 457 ? 6.207 -19.969 -1.63 1 98.75 457 ALA A CA 1
ATOM 3625 C C . ALA A 1 457 ? 6.328 -18.438 -1.624 1 98.75 457 ALA A C 1
ATOM 3627 O O . ALA A 1 457 ? 6.449 -17.828 -2.68 1 98.75 457 ALA A O 1
ATOM 3628 N N . PRO A 1 458 ? 6.258 -17.828 -0.399 1 98.75 458 PRO A N 1
ATOM 3629 C CA . PRO A 1 458 ? 6.523 -16.391 -0.348 1 98.75 458 PRO A CA 1
ATOM 3630 C C . PRO A 1 458 ? 7.953 -16.047 -0.76 1 98.75 458 PRO A C 1
ATOM 3632 O O . PRO A 1 458 ? 8.891 -16.781 -0.452 1 98.75 458 PRO A O 1
ATOM 3635 N N . LEU A 1 459 ? 8.102 -14.891 -1.442 1 98.75 459 LEU A N 1
ATOM 3636 C CA . LEU A 1 459 ? 9.375 -14.586 -2.074 1 98.75 459 LEU A CA 1
ATOM 3637 C C . LEU A 1 459 ? 9.75 -13.117 -1.872 1 98.75 459 LEU A C 1
ATOM 3639 O O . LEU A 1 459 ? 8.883 -12.242 -1.959 1 98.75 459 LEU A O 1
ATOM 3643 N N . ALA A 1 460 ? 11.023 -12.852 -1.565 1 98.62 460 ALA A N 1
ATOM 3644 C CA . ALA A 1 460 ? 11.578 -11.5 -1.54 1 98.62 460 ALA A CA 1
ATOM 3645 C C . ALA A 1 460 ? 12.492 -11.258 -2.742 1 98.62 460 ALA A C 1
ATOM 3647 O O . ALA A 1 460 ? 13.305 -12.117 -3.094 1 98.62 460 ALA A O 1
ATOM 3648 N N . SER A 1 461 ? 12.328 -10.203 -3.439 1 98.62 461 SER A N 1
ATOM 3649 C CA . SER A 1 461 ? 13.219 -9.766 -4.508 1 98.62 461 SER A CA 1
ATOM 3650 C C . SER A 1 461 ? 12.992 -8.305 -4.863 1 98.62 461 SER A C 1
ATOM 3652 O O . SER A 1 461 ? 12.031 -7.973 -5.562 1 98.62 461 SER A O 1
ATOM 3654 N N . SER A 1 462 ? 13.883 -7.438 -4.426 1 97.69 462 SER A N 1
ATOM 3655 C CA . SER A 1 462 ? 13.805 -6.031 -4.809 1 97.69 462 SER A CA 1
ATOM 3656 C C . SER A 1 462 ? 13.906 -5.863 -6.32 1 97.69 462 SER A C 1
ATOM 3658 O O . SER A 1 462 ? 13.242 -5.004 -6.898 1 97.69 462 SER A O 1
ATOM 3660 N N . ARG A 1 463 ? 14.68 -6.695 -6.949 1 97.56 463 ARG A N 1
ATOM 3661 C CA . ARG A 1 463 ? 14.891 -6.629 -8.391 1 97.56 463 ARG A CA 1
ATOM 3662 C C . ARG A 1 463 ? 13.602 -6.93 -9.148 1 97.56 463 ARG A C 1
ATOM 3664 O O . ARG A 1 463 ? 13.195 -6.164 -10.023 1 97.56 463 ARG A O 1
ATOM 3671 N N . LEU A 1 464 ? 12.977 -8.039 -8.805 1 98.38 464 LEU A N 1
ATOM 3672 C CA . LEU A 1 464 ? 11.742 -8.398 -9.492 1 98.38 464 LEU A CA 1
ATOM 3673 C C . LEU A 1 464 ? 10.656 -7.359 -9.25 1 98.38 464 LEU A C 1
ATOM 3675 O O . LEU A 1 464 ? 9.922 -6.988 -10.172 1 98.38 464 LEU A O 1
ATOM 3679 N N . TYR A 1 465 ? 10.523 -6.887 -7.992 1 98.12 465 TYR A N 1
ATOM 3680 C CA . TYR A 1 465 ? 9.539 -5.855 -7.684 1 98.12 465 TYR A CA 1
ATOM 3681 C C . TYR A 1 465 ? 9.75 -4.621 -8.547 1 98.12 465 TYR A C 1
ATOM 3683 O O . TYR A 1 465 ? 8.797 -4.086 -9.125 1 98.12 465 TYR A O 1
ATOM 3691 N N . ASN A 1 466 ? 11 -4.18 -8.648 1 97.5 466 ASN A N 1
ATOM 3692 C CA . ASN A 1 466 ? 11.32 -2.979 -9.406 1 97.5 466 ASN A CA 1
ATOM 3693 C C . ASN A 1 466 ? 11.094 -3.188 -10.906 1 97.5 466 ASN A C 1
ATOM 3695 O O . ASN A 1 466 ? 10.695 -2.262 -11.609 1 97.5 466 ASN A O 1
ATOM 3699 N N . ASN A 1 467 ? 11.453 -4.379 -11.406 1 97.56 467 ASN A N 1
ATOM 3700 C CA . ASN A 1 467 ? 11.164 -4.691 -12.797 1 97.56 467 ASN A CA 1
ATOM 3701 C C . ASN A 1 467 ? 9.68 -4.578 -13.109 1 97.56 467 ASN A C 1
ATOM 3703 O O . ASN A 1 467 ? 9.297 -4.035 -14.148 1 97.56 467 ASN A O 1
ATOM 3707 N N . VAL A 1 468 ? 8.828 -5.059 -12.211 1 98.12 468 VAL A N 1
ATOM 3708 C CA . VAL A 1 468 ? 7.383 -4.977 -12.391 1 98.12 468 VAL A CA 1
ATOM 3709 C C . VAL A 1 468 ? 6.934 -3.521 -12.281 1 98.12 468 VAL A C 1
ATOM 3711 O O . VAL A 1 468 ? 6.152 -3.041 -13.102 1 98.12 468 VAL A O 1
ATOM 3714 N N . ASN A 1 469 ? 7.398 -2.85 -11.258 1 96.69 469 ASN A N 1
ATOM 3715 C CA . ASN A 1 469 ? 7.023 -1.465 -11 1 96.69 469 ASN A CA 1
ATOM 3716 C C . ASN A 1 469 ? 7.391 -0.555 -12.164 1 96.69 469 ASN A C 1
ATOM 3718 O O . ASN A 1 469 ? 6.746 0.475 -12.383 1 96.69 469 ASN A O 1
ATOM 3722 N N . ALA A 1 470 ? 8.422 -0.884 -12.922 1 95.75 470 ALA A N 1
ATOM 3723 C CA . ALA A 1 470 ? 8.898 -0.083 -14.047 1 95.75 470 ALA A CA 1
ATOM 3724 C C . ALA A 1 470 ? 7.816 0.053 -15.117 1 95.75 470 ALA A C 1
ATOM 3726 O O . ALA A 1 470 ? 7.836 1 -15.906 1 95.75 470 ALA A O 1
ATOM 3727 N N . TYR A 1 471 ? 6.867 -0.863 -15.148 1 95.38 471 TYR A N 1
ATOM 3728 C CA . TYR A 1 471 ? 5.773 -0.795 -16.109 1 95.38 471 TYR A CA 1
ATOM 3729 C C . TYR A 1 471 ? 4.762 0.271 -15.711 1 95.38 471 TYR A C 1
ATOM 3731 O O . TYR A 1 471 ? 3.939 0.693 -16.531 1 95.38 471 TYR A O 1
ATOM 3739 N N . LYS A 1 472 ? 4.727 0.736 -14.492 1 91.5 472 LYS A N 1
ATOM 3740 C CA . LYS A 1 472 ? 3.926 1.84 -13.969 1 91.5 472 LYS A CA 1
ATOM 3741 C C . LYS A 1 472 ? 2.438 1.591 -14.195 1 91.5 472 LYS A C 1
ATOM 3743 O O . LYS A 1 472 ? 1.719 2.473 -14.664 1 91.5 472 LYS A O 1
ATOM 3748 N N . SER A 1 473 ? 1.999 0.332 -13.859 1 93.31 473 SER A N 1
ATOM 3749 C CA . SER A 1 473 ? 0.585 -0.001 -14.008 1 93.31 473 SER A CA 1
ATOM 3750 C C . SER A 1 473 ? 0.148 -1.032 -12.977 1 93.31 473 SER A C 1
ATOM 3752 O O . SER A 1 473 ? 0.913 -1.935 -12.633 1 93.31 473 SER A O 1
ATOM 3754 N N . LEU A 1 474 ? -1.08 -0.845 -12.531 1 92.38 474 LEU A N 1
ATOM 3755 C CA . LEU A 1 474 ? -1.674 -1.833 -11.633 1 92.38 474 LEU A CA 1
ATOM 3756 C C . LEU A 1 474 ? -1.698 -3.211 -12.289 1 92.38 474 LEU A C 1
ATOM 3758 O O . LEU A 1 474 ? -1.482 -4.223 -11.617 1 92.38 474 LEU A O 1
ATOM 3762 N N . SER A 1 475 ? -1.987 -3.283 -13.57 1 96.5 475 SER A N 1
ATOM 3763 C CA . SER A 1 475 ? -2.094 -4.535 -14.312 1 96.5 475 SER A CA 1
ATOM 3764 C C . SER A 1 475 ? -0.801 -5.34 -14.234 1 96.5 475 SER A C 1
ATOM 3766 O O . SER A 1 475 ? -0.83 -6.57 -14.227 1 96.5 475 SER A O 1
ATOM 3768 N N . SER A 1 476 ? 0.32 -4.641 -14.172 1 97.69 476 SER A N 1
ATOM 3769 C CA . SER A 1 476 ? 1.598 -5.344 -14.125 1 97.69 476 SER A CA 1
ATOM 3770 C C . SER A 1 476 ? 1.772 -6.094 -12.812 1 97.69 476 SER A C 1
ATOM 3772 O O . SER A 1 476 ? 2.438 -7.129 -12.758 1 97.69 476 SER A O 1
ATOM 3774 N N . PHE A 1 477 ? 1.174 -5.602 -11.781 1 98 477 PHE A N 1
ATOM 3775 C CA . PHE A 1 477 ? 1.282 -6.246 -10.477 1 98 477 PHE A CA 1
ATOM 3776 C C . PHE A 1 477 ? 0.227 -7.332 -10.32 1 98 477 PHE A C 1
ATOM 3778 O O . PHE A 1 477 ? 0.201 -8.039 -9.312 1 98 477 PHE A O 1
ATOM 3785 N N . GLU A 1 478 ? -0.667 -7.477 -11.273 1 98.25 478 GLU A N 1
ATOM 3786 C CA . GLU A 1 478 ? -1.712 -8.492 -11.266 1 98.25 478 GLU A CA 1
ATOM 3787 C C . GLU A 1 478 ? -1.493 -9.523 -12.367 1 98.25 478 GLU A C 1
ATOM 3789 O O . GLU A 1 478 ? -2.432 -10.203 -12.789 1 98.25 478 GLU A O 1
ATOM 3794 N N . THR A 1 479 ? -0.311 -9.57 -12.883 1 98.31 479 THR A N 1
ATOM 3795 C CA . THR A 1 479 ? 0.09 -10.484 -13.945 1 98.31 479 THR A CA 1
ATOM 3796 C C . THR A 1 479 ? 1.188 -11.43 -13.461 1 98.31 479 THR A C 1
ATOM 3798 O O . THR A 1 479 ? 2.191 -10.984 -12.898 1 98.31 479 THR A O 1
ATOM 3801 N N . PRO A 1 480 ? 0.99 -12.719 -13.648 1 98.19 480 PRO A N 1
ATOM 3802 C CA . PRO A 1 480 ? 2.1 -13.633 -13.367 1 98.19 480 PRO A CA 1
ATOM 3803 C C . PRO A 1 480 ? 3.189 -13.578 -14.438 1 98.19 480 PRO A C 1
ATOM 3805 O O . PRO A 1 480 ? 2.896 -13.359 -15.617 1 98.19 480 PRO A O 1
ATOM 3808 N N . TYR A 1 481 ? 4.438 -13.867 -14.023 1 98.38 481 TYR A N 1
ATOM 3809 C CA . TYR A 1 481 ? 5.57 -13.844 -14.945 1 98.38 481 TYR A CA 1
ATOM 3810 C C . TYR A 1 481 ? 6.414 -15.102 -14.797 1 98.38 481 TYR A C 1
ATOM 3812 O O . TYR A 1 481 ? 6.629 -15.594 -13.688 1 98.38 481 TYR A O 1
ATOM 3820 N N . VAL A 1 482 ? 6.816 -15.672 -15.898 1 96.75 482 VAL A N 1
ATOM 3821 C CA . VAL A 1 482 ? 7.828 -16.719 -15.891 1 96.75 482 VAL A CA 1
ATOM 3822 C C . VAL A 1 482 ? 9.219 -16.094 -15.75 1 96.75 482 VAL A C 1
ATOM 3824 O O . VAL A 1 482 ? 9.594 -15.219 -16.516 1 96.75 482 VAL A O 1
ATOM 3827 N N . VAL A 1 483 ? 9.945 -16.594 -14.719 1 96.56 483 VAL A N 1
ATOM 3828 C CA . VAL A 1 483 ? 11.203 -15.93 -14.406 1 96.56 483 VAL A CA 1
ATOM 3829 C C . VAL A 1 483 ? 12.242 -16.953 -13.977 1 96.56 483 VAL A C 1
ATOM 3831 O O . VAL A 1 483 ? 11.961 -17.812 -13.133 1 96.56 483 VAL A O 1
ATOM 3834 N N . MET A 1 484 ? 13.414 -16.828 -14.516 1 94.62 484 MET A N 1
ATOM 3835 C CA . MET A 1 484 ? 14.547 -17.531 -13.922 1 94.62 484 MET A CA 1
ATOM 3836 C C . MET A 1 484 ? 15.102 -16.766 -12.727 1 94.62 484 MET A C 1
ATOM 3838 O O . MET A 1 484 ? 15.859 -15.812 -12.891 1 94.62 484 MET A O 1
ATOM 3842 N N . PHE A 1 485 ? 14.82 -17.266 -11.562 1 95.81 485 PHE A N 1
ATOM 3843 C CA . PHE A 1 485 ? 15.156 -16.562 -10.328 1 95.81 485 PHE A CA 1
ATOM 3844 C C . PHE A 1 485 ? 16.656 -16.547 -10.102 1 95.81 485 PHE A C 1
ATOM 3846 O O . PHE A 1 485 ? 17.312 -17.594 -10.203 1 95.81 485 PHE A O 1
ATOM 3853 N N . ARG A 1 486 ? 17.172 -15.398 -9.82 1 95.44 486 ARG A N 1
ATOM 3854 C CA . ARG A 1 486 ? 18.578 -15.281 -9.43 1 95.44 486 ARG A CA 1
ATOM 3855 C C . ARG A 1 486 ? 18.719 -14.469 -8.141 1 95.44 486 ARG A C 1
ATOM 3857 O O . ARG A 1 486 ? 19.156 -15 -7.113 1 95.44 486 ARG A O 1
ATOM 3864 N N . GLN A 1 487 ? 18.266 -13.227 -8.18 1 97.5 487 GLN A N 1
ATOM 3865 C CA . GLN A 1 487 ? 18.375 -12.344 -7.02 1 97.5 487 GLN A CA 1
ATOM 3866 C C . GLN A 1 487 ? 17.094 -12.391 -6.184 1 97.5 487 GLN A C 1
ATOM 3868 O O . GLN A 1 487 ? 16.391 -11.383 -6.059 1 97.5 487 GLN A O 1
ATOM 3873 N N . VAL A 1 488 ? 16.859 -13.516 -5.559 1 98.19 488 VAL A N 1
ATOM 3874 C CA . VAL A 1 488 ? 15.648 -13.742 -4.781 1 98.19 488 VAL A CA 1
ATOM 3875 C C . VAL A 1 488 ? 16 -14.43 -3.463 1 98.19 488 VAL A C 1
ATOM 3877 O O . VAL A 1 488 ? 17.109 -14.945 -3.299 1 98.19 488 VAL A O 1
ATOM 3880 N N . CYS A 1 489 ? 15.164 -14.383 -2.545 1 98 489 CYS A N 1
ATOM 3881 C CA . CYS A 1 489 ? 15.195 -15.133 -1.298 1 98 489 CYS A CA 1
ATOM 3882 C C . CYS A 1 489 ? 13.836 -15.742 -0.993 1 98 489 CYS A C 1
ATOM 3884 O O . CYS A 1 489 ? 12.852 -15.023 -0.795 1 98 489 CYS A O 1
ATOM 3886 N N . SER A 1 490 ? 13.742 -17.062 -1.044 1 97.5 490 SER A N 1
ATOM 3887 C CA . SER A 1 490 ? 12.523 -17.734 -0.603 1 97.5 490 SER A CA 1
ATOM 3888 C C . SER A 1 490 ? 12.328 -17.594 0.902 1 97.5 490 SER A C 1
ATOM 3890 O O . SER A 1 490 ? 13.234 -17.875 1.685 1 97.5 490 SER A O 1
ATOM 3892 N N . LEU A 1 491 ? 11.203 -17.156 1.339 1 97.94 491 LEU A N 1
ATOM 3893 C CA . LEU A 1 491 ? 10.969 -16.875 2.748 1 97.94 491 LEU A CA 1
ATOM 3894 C C . LEU A 1 491 ? 10.539 -18.125 3.496 1 97.94 491 LEU A C 1
ATOM 3896 O O . LEU A 1 491 ? 10.586 -18.172 4.727 1 97.94 491 LEU A O 1
ATOM 3900 N N . ALA A 1 492 ? 10.102 -19.109 2.793 1 97.62 492 ALA A N 1
ATOM 3901 C CA . ALA A 1 492 ? 9.695 -20.422 3.316 1 97.62 492 ALA A CA 1
ATOM 3902 C C . ALA A 1 492 ? 9.711 -21.469 2.221 1 97.62 492 ALA A C 1
ATOM 3904 O O . ALA A 1 492 ? 9.844 -21.156 1.038 1 97.62 492 ALA A O 1
ATOM 3905 N N . ASP A 1 493 ? 9.672 -22.703 2.633 1 97.19 493 ASP A N 1
ATOM 3906 C CA . ASP A 1 493 ? 9.586 -23.797 1.668 1 97.19 493 ASP A CA 1
ATOM 3907 C C . ASP A 1 493 ? 8.227 -23.812 0.975 1 97.19 493 ASP A C 1
ATOM 3909 O O . ASP A 1 493 ? 7.219 -23.391 1.562 1 97.19 493 ASP A O 1
ATOM 3913 N N . PRO A 1 494 ? 8.18 -24.25 -0.232 1 98.19 494 PRO A N 1
ATOM 3914 C CA . PRO A 1 494 ? 6.918 -24.266 -0.975 1 98.19 494 PRO A CA 1
ATOM 3915 C C . PRO A 1 494 ? 5.863 -25.172 -0.339 1 98.19 494 PRO A C 1
ATOM 3917 O O . PRO A 1 494 ? 6.203 -26.188 0.26 1 98.19 494 PRO A O 1
ATOM 3920 N N . GLU A 1 495 ? 4.648 -24.75 -0.435 1 98.38 495 GLU A N 1
ATOM 3921 C CA . GLU A 1 495 ? 3.479 -25.531 -0.043 1 98.38 495 GLU A CA 1
ATOM 3922 C C . GLU A 1 495 ? 2.604 -25.859 -1.25 1 98.38 495 GLU A C 1
ATOM 3924 O O . GLU A 1 495 ? 2.418 -25.016 -2.135 1 98.38 495 GLU A O 1
ATOM 3929 N N . ASP A 1 496 ? 2.094 -27.062 -1.279 1 98.44 496 ASP A N 1
ATOM 3930 C CA . ASP A 1 496 ? 1.227 -27.5 -2.371 1 98.44 496 ASP A CA 1
ATOM 3931 C C . ASP A 1 496 ? -0.12 -26.781 -2.318 1 98.44 496 ASP A C 1
ATOM 3933 O O . ASP A 1 496 ? -0.679 -26.578 -1.238 1 98.44 496 ASP A O 1
ATOM 3937 N N . LEU A 1 497 ? -0.621 -26.422 -3.416 1 98.12 497 LEU A N 1
ATOM 3938 C CA . LEU A 1 497 ? -1.934 -25.797 -3.492 1 98.12 497 LEU A CA 1
ATOM 3939 C C . LEU A 1 497 ? -2.998 -26.797 -3.918 1 98.12 497 LEU A C 1
ATOM 3941 O O . LEU A 1 497 ? -3.957 -27.047 -3.182 1 98.12 497 LEU A O 1
ATOM 3945 N N . TRP A 1 498 ? -2.834 -27.359 -5.148 1 98.19 498 TRP A N 1
ATOM 3946 C CA . TRP A 1 498 ? -3.812 -28.297 -5.688 1 98.19 498 TRP A CA 1
ATOM 3947 C C . TRP A 1 498 ? -3.158 -29.266 -6.668 1 98.19 498 TRP A C 1
ATOM 3949 O O . TRP A 1 498 ? -2.031 -29.047 -7.113 1 98.19 498 TRP A O 1
ATOM 3959 N N . THR A 1 499 ? -3.812 -30.297 -6.961 1 98.12 499 THR A N 1
ATOM 3960 C CA . THR A 1 499 ? -3.352 -31.359 -7.852 1 98.12 499 THR A CA 1
ATOM 3961 C C . THR A 1 499 ? -4.422 -31.703 -8.883 1 98.12 499 THR A C 1
ATOM 3963 O O . THR A 1 499 ? -5.609 -31.734 -8.562 1 98.12 499 THR A O 1
ATOM 3966 N N . PHE A 1 500 ? -4.059 -31.875 -10.086 1 97.88 500 PHE A N 1
ATOM 3967 C CA . PHE A 1 500 ? -4.902 -32.438 -11.141 1 97.88 500 PHE A CA 1
ATOM 3968 C C . PHE A 1 500 ? -4.473 -33.844 -11.484 1 97.88 500 PHE A C 1
ATOM 3970 O O . PHE A 1 500 ? -3.279 -34.156 -11.516 1 97.88 500 PHE A O 1
ATOM 3977 N N . GLU A 1 501 ? -5.418 -34.719 -11.727 1 96.75 501 GLU A N 1
ATOM 3978 C CA . GLU A 1 501 ? -5.164 -36.125 -12.039 1 96.75 501 GLU A CA 1
ATOM 3979 C C . GLU A 1 501 ? -5.848 -36.531 -13.344 1 96.75 501 GLU A C 1
ATOM 3981 O O . GLU A 1 501 ? -6.941 -36.031 -13.648 1 96.75 501 GLU A O 1
ATOM 3986 N N . HIS A 1 502 ? -5.223 -37.375 -14.086 1 95.19 502 HIS A N 1
ATOM 3987 C CA . HIS A 1 502 ? -5.734 -37.906 -15.344 1 95.19 502 HIS A CA 1
ATOM 3988 C C . HIS A 1 502 ? -5.52 -39.406 -15.43 1 95.19 502 HIS A C 1
ATOM 3990 O O . HIS A 1 502 ? -4.465 -39.938 -15.039 1 95.19 502 HIS A O 1
ATOM 3996 N N . PRO A 1 503 ? -6.438 -40.281 -15.969 1 94.25 503 PRO A N 1
ATOM 3997 C CA . PRO A 1 503 ? -7.734 -39.781 -16.438 1 94.25 503 PRO A CA 1
ATOM 3998 C C . PRO A 1 503 ? -8.625 -39.281 -15.305 1 94.25 503 PRO A C 1
ATOM 4000 O O . PRO A 1 503 ? -8.531 -39.781 -14.18 1 94.25 503 PRO A O 1
ATOM 4003 N N . ASN A 1 504 ? -9.383 -38.281 -15.523 1 92.81 504 ASN A N 1
ATOM 4004 C CA . ASN A 1 504 ? -10.344 -37.719 -14.578 1 92.81 504 ASN A CA 1
ATOM 4005 C C . ASN A 1 504 ? -11.695 -38.406 -14.688 1 92.81 504 ASN A C 1
ATOM 4007 O O . ASN A 1 504 ? -12.633 -37.875 -15.281 1 92.81 504 ASN A O 1
ATOM 4011 N N . LYS A 1 505 ? -11.805 -39.531 -14.07 1 87.5 505 LYS A N 1
ATOM 4012 C CA . LYS A 1 505 ? -13 -40.375 -14.195 1 87.5 505 LYS A CA 1
ATOM 4013 C C . LYS A 1 505 ? -14.117 -39.875 -13.281 1 87.5 505 LYS A C 1
ATOM 4015 O O . LYS A 1 505 ? -15.281 -40.219 -13.461 1 87.5 505 LYS A O 1
ATOM 4020 N N . LYS A 1 506 ? -13.812 -39.094 -12.445 1 84 506 LYS A N 1
ATOM 4021 C CA . LYS A 1 506 ? -14.781 -38.594 -11.469 1 84 506 LYS A CA 1
ATOM 4022 C C . LYS A 1 506 ? -15.672 -37.5 -12.078 1 84 506 LYS A C 1
ATOM 4024 O O . LYS A 1 506 ? -16.891 -37.531 -11.898 1 84 506 LYS A O 1
ATOM 4029 N N . ASP A 1 507 ? -15.078 -36.594 -12.844 1 84.88 507 ASP A N 1
ATOM 4030 C CA . ASP A 1 507 ? -15.797 -35.375 -13.25 1 84.88 507 ASP A CA 1
ATOM 4031 C C . ASP A 1 507 ? -16.172 -35.438 -14.727 1 84.88 507 ASP A C 1
ATOM 4033 O O . ASP A 1 507 ? -17.047 -34.688 -15.172 1 84.88 507 ASP A O 1
ATOM 4037 N N . ILE A 1 508 ? -15.461 -36.25 -15.43 1 84.88 508 ILE A N 1
ATOM 4038 C CA . ILE A 1 508 ? -15.68 -36.281 -16.875 1 84.88 508 ILE A CA 1
ATOM 4039 C C . ILE A 1 508 ? -16.422 -37.562 -17.25 1 84.88 508 ILE A C 1
ATOM 4041 O O . ILE A 1 508 ? -15.938 -38.656 -17.016 1 84.88 508 ILE A O 1
ATOM 4045 N N . PRO A 1 509 ? -17.656 -37.312 -17.844 1 79.38 509 PRO A N 1
ATOM 4046 C CA . PRO A 1 509 ? -18.375 -38.5 -18.281 1 79.38 509 PRO A CA 1
ATOM 4047 C C . PRO A 1 509 ? -17.625 -39.312 -19.344 1 79.38 509 PRO A C 1
ATOM 4049 O O . PRO A 1 509 ? -16.828 -38.719 -20.094 1 79.38 509 PRO A O 1
ATOM 4052 N N . THR A 1 510 ? -18.016 -40.594 -19.375 1 79.31 510 THR A N 1
ATOM 4053 C CA . THR A 1 510 ? -17.375 -41.469 -20.344 1 79.31 510 THR A CA 1
ATOM 4054 C C . THR A 1 510 ? -17.781 -41.094 -21.766 1 79.31 510 THR A C 1
ATOM 4056 O O . THR A 1 510 ? -18.969 -40.906 -22.062 1 79.31 510 THR A O 1
ATOM 4059 N N . ASP A 1 511 ? -16.891 -40.812 -22.625 1 80.69 511 ASP A N 1
ATOM 4060 C CA . ASP A 1 511 ? -17.047 -40.656 -24.062 1 80.69 511 ASP A CA 1
ATOM 4061 C C . ASP A 1 511 ? -17.75 -39.344 -24.391 1 80.69 511 ASP A C 1
ATOM 4063 O O . ASP A 1 511 ? -18.359 -39.188 -25.453 1 80.69 511 ASP A O 1
ATOM 4067 N N . GLU A 1 512 ? -17.875 -38.469 -23.406 1 81.06 512 GLU A N 1
ATOM 4068 C CA . GLU A 1 512 ? -18.5 -37.156 -23.641 1 81.06 512 GLU A CA 1
ATOM 4069 C C . GLU A 1 512 ? -17.609 -36.031 -23.109 1 81.06 512 GLU A C 1
ATOM 4071 O O . GLU A 1 512 ? -16.688 -36.281 -22.328 1 81.06 512 GLU A O 1
ATOM 4076 N N . ASN A 1 513 ? -17.875 -34.844 -23.672 1 83.38 513 ASN A N 1
ATOM 4077 C CA . ASN A 1 513 ? -17.219 -33.656 -23.125 1 83.38 513 ASN A CA 1
ATOM 4078 C C . ASN A 1 513 ? -17.875 -33.219 -21.828 1 83.38 513 ASN A C 1
ATOM 4080 O O . ASN A 1 513 ? -19.062 -33.469 -21.594 1 83.38 513 ASN A O 1
ATOM 4084 N N . PRO A 1 514 ? -17.078 -32.594 -20.969 1 82.5 514 PRO A N 1
ATOM 4085 C CA . PRO A 1 514 ? -17.719 -32 -19.781 1 82.5 514 PRO A CA 1
ATOM 4086 C C . PRO A 1 514 ? -18.75 -30.938 -20.125 1 82.5 514 PRO A C 1
ATOM 4088 O O . PRO A 1 514 ? -18.609 -30.234 -21.125 1 82.5 514 PRO A O 1
ATOM 4091 N N . VAL A 1 515 ? -19.734 -30.859 -19.266 1 82.06 515 VAL A N 1
ATOM 4092 C CA . VAL A 1 515 ? -20.828 -29.906 -19.484 1 82.06 515 VAL A CA 1
ATOM 4093 C C . VAL A 1 515 ? -20.312 -28.484 -19.328 1 82.06 515 VAL A C 1
ATOM 4095 O O . VAL A 1 515 ? -20.75 -27.578 -20.031 1 82.06 515 VAL A O 1
ATOM 4098 N N . ASN A 1 516 ? -19.438 -28.234 -18.406 1 87.88 516 ASN A N 1
ATOM 4099 C CA . ASN A 1 516 ? -18.797 -26.953 -18.141 1 87.88 516 ASN A CA 1
ATOM 4100 C C . ASN A 1 516 ? -17.391 -27.156 -17.562 1 87.88 516 ASN A C 1
ATOM 4102 O O . ASN A 1 516 ? -16.922 -28.281 -17.422 1 87.88 516 ASN A O 1
ATOM 4106 N N . ASN A 1 517 ? -16.75 -26.094 -17.312 1 92.94 517 ASN A N 1
ATOM 4107 C CA . ASN A 1 517 ? -15.359 -26.156 -16.859 1 92.94 517 ASN A CA 1
ATOM 4108 C C . ASN A 1 517 ? -15.258 -25.922 -15.359 1 92.94 517 ASN A C 1
ATOM 4110 O O . ASN A 1 517 ? -14.172 -25.672 -14.836 1 92.94 517 ASN A O 1
ATOM 4114 N N . LEU A 1 518 ? -16.328 -26 -14.547 1 93.56 518 LEU A N 1
ATOM 4115 C CA . LEU A 1 518 ? -16.375 -25.625 -13.133 1 93.56 518 LEU A CA 1
ATOM 4116 C C . LEU A 1 518 ? -15.617 -26.656 -12.289 1 93.56 518 LEU A C 1
ATOM 4118 O O . LEU A 1 518 ? -15.102 -26.312 -11.219 1 93.56 518 LEU A O 1
ATOM 4122 N N . HIS A 1 519 ? -15.578 -27.906 -12.836 1 92.62 519 HIS A N 1
ATOM 4123 C CA . HIS A 1 519 ? -14.875 -28.953 -12.102 1 92.62 519 HIS A CA 1
ATOM 4124 C C . HIS A 1 519 ? -13.375 -28.656 -12.023 1 92.62 519 HIS A C 1
ATOM 4126 O O . HIS A 1 519 ? -12.664 -29.281 -11.234 1 92.62 519 HIS A O 1
ATOM 4132 N N . ASN A 1 520 ? -12.828 -27.688 -12.828 1 95.81 520 ASN A N 1
ATOM 4133 C CA . ASN A 1 520 ? -11.414 -27.344 -12.844 1 95.81 520 ASN A CA 1
ATOM 4134 C C . ASN A 1 520 ? -11.117 -26.125 -11.969 1 95.81 520 ASN A C 1
ATOM 4136 O O . ASN A 1 520 ? -9.969 -25.719 -11.836 1 95.81 520 ASN A O 1
ATOM 4140 N N . GLU A 1 521 ? -12.102 -25.531 -11.352 1 96.5 521 GLU A N 1
ATOM 4141 C CA . GLU A 1 521 ? -11.859 -24.469 -10.375 1 96.5 521 GLU A CA 1
ATOM 4142 C C . GLU A 1 521 ? -11.141 -25.016 -9.141 1 96.5 521 GLU A C 1
ATOM 4144 O O . GLU A 1 521 ? -11.375 -26.156 -8.734 1 96.5 521 GLU A O 1
ATOM 4149 N N . ARG A 1 522 ? -10.266 -24.234 -8.664 1 97.31 522 ARG A N 1
ATOM 4150 C CA . ARG A 1 522 ? -9.547 -24.609 -7.457 1 97.31 522 ARG A CA 1
ATOM 4151 C C . ARG A 1 522 ? -9.445 -23.438 -6.488 1 97.31 522 ARG A C 1
ATOM 4153 O O . ARG A 1 522 ? -9.422 -22.266 -6.91 1 97.31 522 ARG A O 1
ATOM 4160 N N . TYR A 1 523 ? -9.484 -23.672 -5.203 1 97.06 523 TYR A N 1
ATOM 4161 C CA . TYR A 1 523 ? -9.156 -22.75 -4.113 1 97.06 523 TYR A CA 1
ATOM 4162 C C . TYR A 1 523 ? -8.289 -23.453 -3.068 1 97.06 523 TYR A C 1
ATOM 4164 O O . TYR A 1 523 ? -8.523 -24.609 -2.721 1 97.06 523 TYR A O 1
ATOM 4172 N N . SER A 1 524 ? -7.289 -22.75 -2.684 1 97.38 524 SER A N 1
ATOM 4173 C CA . SER A 1 524 ? -6.469 -23.266 -1.593 1 97.38 524 SER A CA 1
ATOM 4174 C C . SER A 1 524 ? -5.887 -22.141 -0.756 1 97.38 524 SER A C 1
ATOM 4176 O O . SER A 1 524 ? -5.816 -21 -1.215 1 97.38 524 SER A O 1
ATOM 4178 N N . ARG A 1 525 ? -5.637 -22.453 0.459 1 97.12 525 ARG A N 1
ATOM 4179 C CA . ARG A 1 525 ? -4.93 -21.578 1.387 1 97.12 525 ARG A CA 1
ATOM 4180 C C . ARG A 1 525 ? -3.627 -22.203 1.857 1 97.12 525 ARG A C 1
ATOM 4182 O O . ARG A 1 525 ? -3.615 -23.375 2.283 1 97.12 525 ARG A O 1
ATOM 4189 N N . ALA A 1 526 ? -2.545 -21.5 1.698 1 98.5 526 ALA A N 1
ATOM 4190 C CA . ALA A 1 526 ? -1.251 -21.953 2.205 1 98.5 526 ALA A CA 1
ATOM 4191 C C . ALA A 1 526 ? -0.749 -21.047 3.318 1 98.5 526 ALA A C 1
ATOM 4193 O O . ALA A 1 526 ? -0.792 -19.812 3.191 1 98.5 526 ALA A O 1
ATOM 4194 N N . ASP A 1 527 ? -0.292 -21.609 4.414 1 98.38 527 ASP A N 1
ATOM 4195 C CA . ASP A 1 527 ? 0.21 -20.859 5.566 1 98.38 527 ASP A CA 1
ATOM 4196 C C . ASP A 1 527 ? 1.713 -21.078 5.738 1 98.38 527 ASP A C 1
ATOM 4198 O O . ASP A 1 527 ? 2.213 -22.188 5.602 1 98.38 527 ASP A O 1
ATOM 4202 N N . PHE A 1 528 ? 2.406 -20.047 5.98 1 98.75 528 PHE A N 1
ATOM 4203 C CA . PHE A 1 528 ? 3.855 -20.062 6.156 1 98.75 528 PHE A CA 1
ATOM 4204 C C . PHE A 1 528 ? 4.258 -19.312 7.426 1 98.75 528 PHE A C 1
ATOM 4206 O O . PHE A 1 528 ? 3.809 -18.203 7.664 1 98.75 528 PHE A O 1
ATOM 4213 N N . ILE A 1 529 ? 5.051 -19.891 8.219 1 98.31 529 ILE A N 1
ATOM 4214 C CA . ILE A 1 529 ? 5.652 -19.172 9.336 1 98.31 529 ILE A CA 1
ATOM 4215 C C . ILE A 1 529 ? 6.98 -18.547 8.898 1 98.31 529 ILE A C 1
ATOM 4217 O O . ILE A 1 529 ? 7.895 -19.266 8.484 1 98.31 529 ILE A O 1
ATOM 4221 N N . ILE A 1 530 ? 7.082 -17.297 8.922 1 97.31 530 ILE A N 1
ATOM 4222 C CA . ILE A 1 530 ? 8.312 -16.594 8.57 1 97.31 530 ILE A CA 1
ATOM 4223 C C . ILE A 1 530 ? 9.148 -16.359 9.828 1 97.31 530 ILE A C 1
ATOM 4225 O O . ILE A 1 530 ? 8.727 -15.625 10.734 1 97.31 530 ILE A O 1
ATOM 4229 N N . GLN A 1 531 ? 10.312 -16.844 9.852 1 94.94 531 GLN A N 1
ATOM 4230 C CA . GLN A 1 531 ? 11.094 -17 11.07 1 94.94 531 GLN A CA 1
ATOM 4231 C C . GLN A 1 531 ? 11.75 -15.672 11.469 1 94.94 531 GLN A C 1
ATOM 4233 O O . GLN A 1 531 ? 12.086 -15.469 12.641 1 94.94 531 GLN A O 1
ATOM 4238 N N . HIS A 1 532 ? 12.023 -14.797 10.539 1 94.69 532 HIS A N 1
ATOM 4239 C CA . HIS A 1 532 ? 12.766 -13.57 10.797 1 94.69 532 HIS A CA 1
ATOM 4240 C C . HIS A 1 532 ? 12.031 -12.352 10.258 1 94.69 532 HIS A C 1
ATOM 4242 O O . HIS A 1 532 ? 11.055 -12.492 9.516 1 94.69 532 HIS A O 1
ATOM 4248 N N . ASP A 1 533 ? 12.383 -11.133 10.789 1 95.06 533 ASP A N 1
ATOM 4249 C CA . ASP A 1 533 ? 11.922 -9.914 10.133 1 95.06 533 ASP A CA 1
ATOM 4250 C C . ASP A 1 533 ? 12.344 -9.883 8.664 1 95.06 533 ASP A C 1
ATOM 4252 O O . ASP A 1 533 ? 13.539 -9.945 8.359 1 95.06 533 ASP A O 1
ATOM 4256 N N . MET A 1 534 ? 11.391 -9.898 7.82 1 95.38 534 MET A N 1
ATOM 4257 C CA . MET A 1 534 ? 11.672 -9.953 6.387 1 95.38 534 MET A CA 1
ATOM 4258 C C . MET A 1 534 ? 10.664 -9.117 5.605 1 95.38 534 MET A C 1
ATOM 4260 O O . MET A 1 534 ? 9.75 -8.531 6.188 1 95.38 534 MET A O 1
ATOM 4264 N N . ILE A 1 535 ? 10.883 -8.977 4.32 1 97.5 535 ILE A N 1
ATOM 4265 C CA . ILE A 1 535 ? 9.969 -8.289 3.414 1 97.5 535 ILE A CA 1
ATOM 4266 C C . ILE A 1 535 ? 9.555 -9.227 2.285 1 97.5 535 ILE A C 1
ATOM 4268 O O . ILE A 1 535 ? 10.352 -10.047 1.822 1 97.5 535 ILE A O 1
ATOM 4272 N N . MET A 1 536 ? 8.305 -9.211 1.892 1 98.56 536 MET A N 1
ATOM 4273 C CA . MET A 1 536 ? 7.762 -10.055 0.832 1 98.56 536 MET A CA 1
ATOM 4274 C C . MET A 1 536 ? 7.383 -9.219 -0.388 1 98.56 536 MET A C 1
ATOM 4276 O O . MET A 1 536 ? 6.691 -8.203 -0.263 1 98.56 536 MET A O 1
ATOM 4280 N N . HIS A 1 537 ? 7.816 -9.648 -1.587 1 98.69 537 HIS A N 1
ATOM 4281 C CA . HIS A 1 537 ? 7.559 -8.906 -2.816 1 98.69 537 HIS A CA 1
ATOM 4282 C C . HIS A 1 537 ? 6.598 -9.656 -3.727 1 98.69 537 HIS A C 1
ATOM 4284 O O . HIS A 1 537 ? 6.055 -9.086 -4.676 1 98.69 537 HIS A O 1
ATOM 4290 N N . GLY A 1 538 ? 6.441 -10.898 -3.434 1 98.81 538 GLY A N 1
ATOM 4291 C CA . GLY A 1 538 ? 5.562 -11.711 -4.266 1 98.81 538 GLY A CA 1
ATOM 4292 C C . GLY A 1 538 ? 5.551 -13.172 -3.875 1 98.81 538 GLY A C 1
ATOM 4293 O O . GLY A 1 538 ? 5.906 -13.523 -2.748 1 98.81 538 GLY A O 1
ATOM 4294 N N . ILE A 1 539 ? 5.039 -14.008 -4.805 1 98.94 539 ILE A N 1
ATOM 4295 C CA . ILE A 1 539 ? 4.863 -15.438 -4.602 1 98.94 539 ILE A CA 1
ATOM 4296 C C . ILE A 1 539 ? 5.547 -16.203 -5.73 1 98.94 539 ILE A C 1
ATOM 4298 O O . ILE A 1 539 ? 5.32 -15.93 -6.91 1 98.94 539 ILE A O 1
ATOM 4302 N N . ALA A 1 540 ? 6.41 -17.109 -5.348 1 98.88 540 ALA A N 1
ATOM 4303 C CA . ALA A 1 540 ? 6.973 -18.031 -6.324 1 98.88 540 ALA A CA 1
ATOM 4304 C C . ALA A 1 540 ? 6.039 -19.219 -6.559 1 98.88 540 ALA A C 1
ATOM 4306 O O . ALA A 1 540 ? 5.422 -19.719 -5.621 1 98.88 540 ALA A O 1
ATOM 4307 N N . GLY A 1 541 ? 5.941 -19.625 -7.762 1 98.75 541 GLY A N 1
ATOM 4308 C CA . GLY A 1 541 ? 5.156 -20.797 -8.125 1 98.75 541 GLY A CA 1
ATOM 4309 C C . GLY A 1 541 ? 5.969 -21.859 -8.844 1 98.75 541 GLY A C 1
ATOM 4310 O O . GLY A 1 541 ? 6.891 -21.547 -9.594 1 98.75 541 GLY A O 1
ATOM 4311 N N . TYR A 1 542 ? 5.602 -23.078 -8.594 1 98.56 542 TYR A N 1
ATOM 4312 C CA . TYR A 1 542 ? 6.266 -24.25 -9.141 1 98.56 542 TYR A CA 1
ATOM 4313 C C . TYR A 1 542 ? 5.25 -25.344 -9.477 1 98.56 542 TYR A C 1
ATOM 4315 O O . TYR A 1 542 ? 4.059 -25.203 -9.203 1 98.56 542 TYR A O 1
ATOM 4323 N N . PHE A 1 543 ? 5.773 -26.406 -10.117 1 98.12 543 PHE A N 1
ATOM 4324 C CA . PHE A 1 543 ? 4.938 -27.594 -10.273 1 98.12 543 PHE A CA 1
ATOM 4325 C C . PHE A 1 543 ? 5.742 -28.859 -10.023 1 98.12 543 PHE A C 1
ATOM 4327 O O . PHE A 1 543 ? 6.973 -28.844 -10.086 1 98.12 543 PHE A O 1
ATOM 4334 N N . ASP A 1 544 ? 5.145 -29.844 -9.602 1 97.81 544 ASP A N 1
ATOM 4335 C CA . ASP A 1 544 ? 5.578 -31.234 -9.547 1 97.81 544 ASP A CA 1
ATOM 4336 C C . ASP A 1 544 ? 4.645 -32.125 -10.352 1 97.81 544 ASP A C 1
ATOM 4338 O O . ASP A 1 544 ? 3.43 -32.125 -10.133 1 97.81 544 ASP A O 1
ATOM 4342 N N . CYS A 1 545 ? 5.215 -32.906 -11.305 1 98.25 545 CYS A N 1
ATOM 4343 C CA . CYS A 1 545 ? 4.395 -33.688 -12.219 1 98.25 545 CYS A CA 1
ATOM 4344 C C . CYS A 1 545 ? 4.797 -35.156 -12.18 1 98.25 545 CYS A C 1
ATOM 4346 O O . CYS A 1 545 ? 5.973 -35.5 -12.328 1 98.25 545 CYS A O 1
ATOM 4348 N N . SER A 1 546 ? 3.844 -36 -11.93 1 98.31 546 SER A N 1
ATOM 4349 C CA . SER A 1 546 ? 4.02 -37.469 -12.086 1 98.31 546 SER A CA 1
ATOM 4350 C C . SER A 1 546 ? 3.637 -37.906 -13.492 1 98.31 546 SER A C 1
ATOM 4352 O O . SER A 1 546 ? 2.477 -37.781 -13.891 1 98.31 546 SER A O 1
ATOM 4354 N N . LEU A 1 547 ? 4.598 -38.406 -14.219 1 98.38 547 LEU A N 1
ATOM 4355 C CA . LEU A 1 547 ? 4.324 -38.906 -15.562 1 98.38 547 LEU A CA 1
ATOM 4356 C C . LEU A 1 547 ? 3.717 -40.281 -15.508 1 98.38 547 LEU A C 1
ATOM 4358 O O . LEU A 1 547 ? 2.641 -40.531 -16.062 1 98.38 547 LEU A O 1
ATOM 4362 N N . TYR A 1 548 ? 4.316 -41.219 -14.914 1 98.38 548 TYR A N 1
ATOM 4363 C CA . TYR A 1 548 ? 3.867 -42.594 -14.719 1 98.38 548 TYR A CA 1
ATOM 4364 C C . TYR A 1 548 ? 4.566 -43.219 -13.523 1 98.38 548 TYR A C 1
ATOM 4366 O O . TYR A 1 548 ? 5.793 -43.375 -13.508 1 98.38 548 TYR A O 1
ATOM 4374 N N . LYS A 1 549 ? 3.838 -43.562 -12.461 1 97 549 LYS A N 1
ATOM 4375 C CA . LYS A 1 549 ? 4.363 -44.156 -11.234 1 97 549 LYS A CA 1
ATOM 4376 C C . LYS A 1 549 ? 5.461 -43.281 -10.625 1 97 549 LYS A C 1
ATOM 4378 O O . LYS A 1 549 ? 5.234 -42.094 -10.328 1 97 549 LYS A O 1
ATOM 4383 N N . ASP A 1 550 ? 6.703 -43.719 -10.602 1 96.06 550 ASP A N 1
ATOM 4384 C CA . ASP A 1 550 ? 7.754 -43 -9.891 1 96.06 550 ASP A CA 1
ATOM 4385 C C . ASP A 1 550 ? 8.539 -42.094 -10.836 1 96.06 550 ASP A C 1
ATOM 4387 O O . ASP A 1 550 ? 9.5 -41.438 -10.422 1 96.06 550 ASP A O 1
ATOM 4391 N N . ILE A 1 551 ? 8.164 -42.062 -12.062 1 98.12 551 ILE A N 1
ATOM 4392 C CA . ILE A 1 551 ? 8.828 -41.219 -13.031 1 98.12 551 ILE A CA 1
ATOM 4393 C C . ILE A 1 551 ? 8.211 -39.812 -12.984 1 98.12 551 ILE A C 1
ATOM 4395 O O . ILE A 1 551 ? 7.02 -39.625 -13.258 1 98.12 551 ILE A O 1
ATOM 4399 N N . THR A 1 552 ? 9.031 -38.844 -12.555 1 97.75 552 THR A N 1
ATOM 4400 C CA . THR A 1 552 ? 8.492 -37.5 -12.32 1 97.75 552 THR A CA 1
ATOM 4401 C C . THR A 1 552 ? 9.344 -36.438 -13.023 1 97.75 552 THR A C 1
ATOM 4403 O O . THR A 1 552 ? 10.484 -36.719 -13.398 1 97.75 552 THR A O 1
ATOM 4406 N N . ILE A 1 553 ? 8.773 -35.344 -13.305 1 97.5 553 ILE A N 1
ATOM 4407 C CA . ILE A 1 553 ? 9.477 -34.125 -13.648 1 97.5 553 ILE A CA 1
ATOM 4408 C C . ILE A 1 553 ? 9 -33 -12.734 1 97.5 553 ILE A C 1
ATOM 4410 O O . ILE A 1 553 ? 7.828 -32.938 -12.367 1 97.5 553 ILE A O 1
ATOM 4414 N N . SER A 1 554 ? 9.945 -32.125 -12.305 1 97.56 554 SER A N 1
ATOM 4415 C CA . SER A 1 554 ? 9.578 -31.125 -11.312 1 97.56 554 SER A CA 1
ATOM 4416 C C . SER A 1 554 ? 10.5 -29.906 -11.383 1 97.56 554 SER A C 1
ATOM 4418 O O . SER A 1 554 ? 11.695 -30.047 -11.664 1 97.56 554 SER A O 1
ATOM 4420 N N . ILE A 1 555 ? 9.891 -28.734 -11.172 1 96.31 555 ILE A N 1
ATOM 4421 C CA . ILE A 1 555 ? 10.695 -27.516 -11.008 1 96.31 555 ILE A CA 1
ATOM 4422 C C . ILE A 1 555 ? 10.562 -27 -9.578 1 96.31 555 ILE A C 1
ATOM 4424 O O . ILE A 1 555 ? 11.023 -25.906 -9.258 1 96.31 555 ILE A O 1
ATOM 4428 N N . ASN A 1 556 ? 9.859 -27.719 -8.734 1 96.88 556 ASN A N 1
ATOM 4429 C CA . ASN A 1 556 ? 9.883 -27.453 -7.301 1 96.88 556 ASN A CA 1
ATOM 4430 C C . ASN A 1 556 ? 11.273 -27.656 -6.711 1 96.88 556 ASN A C 1
ATOM 4432 O O . ASN A 1 556 ? 11.898 -28.703 -6.926 1 96.88 556 ASN A O 1
ATOM 4436 N N . PRO A 1 557 ? 11.734 -26.719 -5.996 1 94.06 557 PRO A N 1
ATOM 4437 C CA . PRO A 1 557 ? 13.109 -26.797 -5.5 1 94.06 557 PRO A CA 1
ATOM 4438 C C . PRO A 1 557 ? 13.367 -28.062 -4.688 1 94.06 557 PRO A C 1
ATOM 4440 O O . PRO A 1 557 ? 14.477 -28.609 -4.711 1 94.06 557 PRO A O 1
ATOM 4443 N N . GLU A 1 558 ? 12.438 -28.609 -4.035 1 92.69 558 GLU A N 1
ATOM 4444 C CA . GLU A 1 558 ? 12.594 -29.781 -3.184 1 92.69 558 GLU A CA 1
ATOM 4445 C C . GLU A 1 558 ? 12.695 -31.062 -4.016 1 92.69 558 GLU A C 1
ATOM 4447 O O . GLU A 1 558 ? 13.344 -32.031 -3.6 1 92.69 558 GLU A O 1
ATOM 4452 N N . THR A 1 559 ? 12.078 -31.047 -5.184 1 94.31 559 THR A N 1
ATOM 4453 C CA . THR A 1 559 ? 11.984 -32.281 -5.984 1 94.31 559 THR A CA 1
ATOM 4454 C C . THR A 1 559 ? 12.484 -32 -7.406 1 94.31 559 THR A C 1
ATOM 4456 O O . THR A 1 559 ? 12.156 -32.781 -8.328 1 94.31 559 THR A O 1
ATOM 4459 N N . HIS A 1 560 ? 13.219 -30.984 -7.52 1 93.25 560 HIS A N 1
ATOM 4460 C CA . HIS A 1 560 ? 13.633 -30.547 -8.844 1 93.25 560 HIS A CA 1
ATOM 4461 C C . HIS A 1 560 ? 14.297 -31.672 -9.625 1 93.25 560 HIS A C 1
ATOM 4463 O O . HIS A 1 560 ? 15.109 -32.406 -9.07 1 93.25 560 HIS A O 1
ATOM 4469 N N . SER A 1 561 ? 13.867 -31.812 -10.922 1 93.31 561 SER A N 1
ATOM 4470 C CA . SER A 1 561 ? 14.555 -32.75 -11.82 1 93.31 561 SER A CA 1
ATOM 4471 C C . SER A 1 561 ? 15.914 -32.188 -12.242 1 93.31 561 SER A C 1
ATOM 4473 O O . SER A 1 561 ? 15.992 -31.203 -12.953 1 93.31 561 SER A O 1
ATOM 4475 N N . PRO A 1 562 ? 16.922 -32.875 -11.867 1 89.88 562 PRO A N 1
ATOM 4476 C CA . PRO A 1 562 ? 18.25 -32.312 -12.125 1 89.88 562 PRO A CA 1
ATOM 4477 C C . PRO A 1 562 ? 18.531 -32.094 -13.609 1 89.88 562 PRO A C 1
ATOM 4479 O O . PRO A 1 562 ? 18.297 -33 -14.422 1 89.88 562 PRO A O 1
ATOM 4482 N N . GLY A 1 563 ? 18.938 -30.922 -13.953 1 86.75 563 GLY A N 1
ATOM 4483 C CA . GLY A 1 563 ? 19.359 -30.609 -15.312 1 86.75 563 GLY A CA 1
ATOM 4484 C C . GLY A 1 563 ? 18.219 -30.141 -16.188 1 86.75 563 GLY A C 1
ATOM 4485 O O . GLY A 1 563 ? 18.438 -29.703 -17.328 1 86.75 563 GLY A O 1
ATOM 4486 N N . MET A 1 564 ? 17.016 -30.188 -15.734 1 89.69 564 MET A N 1
ATOM 4487 C CA . MET A 1 564 ? 15.867 -29.781 -16.547 1 89.69 564 MET A CA 1
ATOM 4488 C C . MET A 1 564 ? 15.766 -28.266 -16.609 1 89.69 564 MET A C 1
ATOM 4490 O O . MET A 1 564 ? 15.828 -27.594 -15.594 1 89.69 564 MET A O 1
ATOM 4494 N N . PHE A 1 565 ? 15.625 -27.703 -17.828 1 87.25 565 PHE A N 1
ATOM 4495 C CA . PHE A 1 565 ? 15.586 -26.25 -17.953 1 87.25 565 PHE A CA 1
ATOM 4496 C C . PHE A 1 565 ? 14.422 -25.812 -18.844 1 87.25 565 PHE A C 1
ATOM 4498 O O . PHE A 1 565 ? 14.383 -24.672 -19.297 1 87.25 565 PHE A O 1
ATOM 4505 N N . SER A 1 566 ? 13.461 -26.766 -19.062 1 86.56 566 SER A N 1
ATOM 4506 C CA . SER A 1 566 ? 12.352 -26.469 -19.969 1 86.56 566 SER A CA 1
ATOM 4507 C C . SER A 1 566 ? 11.406 -25.438 -19.359 1 86.56 566 SER A C 1
ATOM 4509 O O . SER A 1 566 ? 10.664 -24.766 -20.094 1 86.56 566 SER A O 1
ATOM 4511 N N . TRP A 1 567 ? 11.438 -25.391 -18.031 1 91.88 567 TRP A N 1
ATOM 4512 C CA . TRP A 1 567 ? 10.523 -24.469 -17.359 1 91.88 567 TRP A CA 1
ATOM 4513 C C . TRP A 1 567 ? 11.258 -23.641 -16.312 1 91.88 567 TRP A C 1
ATOM 4515 O O . TRP A 1 567 ? 11.969 -24.188 -15.469 1 91.88 567 TRP A O 1
ATOM 4525 N N . PHE A 1 568 ? 11.055 -22.297 -16.406 1 93.31 568 PHE A N 1
ATOM 4526 C CA . PHE A 1 568 ? 11.375 -21.422 -15.281 1 93.31 568 PHE A CA 1
ATOM 4527 C C . PHE A 1 568 ? 10.203 -21.328 -14.312 1 93.31 568 PHE A C 1
ATOM 4529 O O . PHE A 1 568 ? 9.062 -21.594 -14.695 1 93.31 568 PHE A O 1
ATOM 4536 N N . PRO A 1 569 ? 10.492 -20.984 -13.078 1 96.5 569 PRO A N 1
ATOM 4537 C CA . PRO A 1 569 ? 9.398 -20.734 -12.133 1 96.5 569 PRO A CA 1
ATOM 4538 C C . PRO A 1 569 ? 8.516 -19.562 -12.539 1 96.5 569 PRO A C 1
ATOM 4540 O O . PRO A 1 569 ? 8.867 -18.812 -13.453 1 96.5 569 PRO A O 1
ATOM 4543 N N . ILE A 1 570 ? 7.391 -19.5 -11.93 1 98.56 570 ILE A N 1
ATOM 4544 C CA . ILE A 1 570 ? 6.477 -18.391 -12.195 1 98.56 570 ILE A CA 1
ATOM 4545 C C . ILE A 1 570 ? 6.434 -17.453 -10.984 1 98.56 570 ILE A C 1
ATOM 4547 O O . ILE A 1 570 ? 6.586 -17.906 -9.844 1 98.56 570 ILE A O 1
ATOM 4551 N N . PHE A 1 571 ? 6.402 -16.188 -11.164 1 98.75 571 PHE A N 1
ATOM 4552 C CA . PHE A 1 571 ? 6.375 -15.141 -10.141 1 98.75 571 PHE A CA 1
ATOM 4553 C C . PHE A 1 571 ? 5.039 -14.414 -10.141 1 98.75 571 PHE A C 1
ATOM 4555 O O . PHE A 1 571 ? 4.617 -13.875 -11.164 1 98.75 571 PHE A O 1
ATOM 4562 N N . PHE A 1 572 ? 4.305 -14.438 -9.023 1 98.88 572 PHE A N 1
ATOM 4563 C CA . PHE A 1 572 ? 3.096 -13.656 -8.789 1 98.88 572 PHE A CA 1
ATOM 4564 C C . PHE A 1 572 ? 3.398 -12.445 -7.918 1 98.88 572 PHE A C 1
ATOM 4566 O O . PHE A 1 572 ? 3.521 -12.562 -6.699 1 98.88 572 PHE A O 1
ATOM 4573 N N . PRO A 1 573 ? 3.475 -11.258 -8.477 1 98.75 573 PRO A N 1
ATOM 4574 C CA . PRO A 1 573 ? 3.84 -10.078 -7.691 1 98.75 573 PRO A CA 1
ATOM 4575 C C . PRO A 1 573 ? 2.746 -9.664 -6.711 1 98.75 573 PRO A C 1
ATOM 4577 O O . PRO A 1 573 ? 1.587 -10.047 -6.871 1 98.75 573 PRO A O 1
ATOM 4580 N N . VAL A 1 574 ? 3.105 -9.008 -5.617 1 98.19 574 VAL A N 1
ATOM 4581 C CA . VAL A 1 574 ? 2.141 -8.281 -4.797 1 98.19 574 VAL A CA 1
ATOM 4582 C C . VAL A 1 574 ? 2.223 -6.789 -5.102 1 98.19 574 VAL A C 1
ATOM 4584 O O . VAL A 1 574 ? 3.281 -6.285 -5.484 1 98.19 574 VAL A O 1
ATOM 4587 N N . HIS A 1 575 ? 1.138 -6.094 -4.941 1 95.12 575 HIS A N 1
ATOM 4588 C CA . HIS A 1 575 ? 1.038 -4.684 -5.297 1 95.12 575 HIS A CA 1
ATOM 4589 C C . HIS A 1 575 ? 2.016 -3.84 -4.484 1 95.12 575 HIS A C 1
ATOM 4591 O O . HIS A 1 575 ? 2.635 -2.916 -5.016 1 95.12 575 HIS A O 1
ATOM 4597 N N . GLN A 1 576 ? 2.102 -4.094 -3.262 1 94.44 576 GLN A N 1
ATOM 4598 C CA . GLN A 1 576 ? 2.994 -3.398 -2.342 1 94.44 576 GLN A CA 1
ATOM 4599 C C . GLN A 1 576 ? 3.836 -4.387 -1.539 1 94.44 576 GLN A C 1
ATOM 4601 O O . GLN A 1 576 ? 3.342 -5.434 -1.118 1 94.44 576 GLN A O 1
ATOM 4606 N N . PRO A 1 577 ? 5.176 -4.004 -1.376 1 97.31 577 PRO A N 1
ATOM 4607 C CA . PRO A 1 577 ? 5.973 -4.879 -0.515 1 97.31 577 PRO A CA 1
ATOM 4608 C C . PRO A 1 577 ? 5.355 -5.062 0.871 1 97.31 577 PRO A C 1
ATOM 4610 O O . PRO A 1 577 ? 4.809 -4.113 1.437 1 97.31 577 PRO A O 1
ATOM 4613 N N . ILE A 1 578 ? 5.379 -6.227 1.396 1 97.81 578 ILE A N 1
ATOM 4614 C CA . ILE A 1 578 ? 4.727 -6.543 2.662 1 97.81 578 ILE A CA 1
ATOM 4615 C C . ILE A 1 578 ? 5.777 -6.762 3.746 1 97.81 578 ILE A C 1
ATOM 4617 O O . ILE A 1 578 ? 6.59 -7.688 3.654 1 97.81 578 ILE A O 1
ATOM 4621 N N . GLN A 1 579 ? 5.789 -5.934 4.742 1 96.62 579 GLN A N 1
ATOM 4622 C CA . GLN A 1 579 ? 6.684 -6.098 5.883 1 96.62 579 GLN A CA 1
ATOM 4623 C C . GLN A 1 579 ? 6.199 -7.211 6.805 1 96.62 579 GLN A C 1
ATOM 4625 O O . GLN A 1 579 ? 5.031 -7.242 7.191 1 96.62 579 GLN A O 1
ATOM 4630 N N . ILE A 1 580 ? 7.047 -8.141 7.148 1 97.12 580 ILE A N 1
ATOM 4631 C CA . ILE A 1 580 ? 6.703 -9.281 7.98 1 97.12 580 ILE A CA 1
ATOM 4632 C C . ILE A 1 580 ? 7.566 -9.289 9.242 1 97.12 580 ILE A C 1
ATOM 4634 O O . ILE A 1 580 ? 8.797 -9.219 9.156 1 97.12 580 ILE A O 1
ATOM 4638 N N . THR A 1 581 ? 6.965 -9.32 10.391 1 96 581 THR A N 1
ATOM 4639 C CA . THR A 1 581 ? 7.703 -9.398 11.648 1 96 581 THR A CA 1
ATOM 4640 C C . THR A 1 581 ? 8.039 -10.844 11.992 1 96 581 THR A C 1
ATOM 4642 O O . THR A 1 581 ? 7.41 -11.773 11.484 1 96 581 THR A O 1
ATOM 4645 N N . LYS A 1 582 ? 9.031 -10.984 12.836 1 95.38 582 LYS A N 1
ATOM 4646 C CA . LYS A 1 582 ? 9.523 -12.297 13.234 1 95.38 582 LYS A CA 1
ATOM 4647 C C . LYS A 1 582 ? 8.391 -13.188 13.727 1 95.38 582 LYS A C 1
ATOM 4649 O O . LYS A 1 582 ? 7.531 -12.734 14.484 1 95.38 582 LYS A O 1
ATOM 4654 N N . GLU A 1 583 ? 8.367 -14.445 13.188 1 96.25 583 GLU A N 1
ATOM 4655 C CA . GLU A 1 583 ? 7.48 -15.516 13.633 1 96.25 583 GLU A CA 1
ATOM 4656 C C . GLU A 1 583 ? 6.031 -15.219 13.258 1 96.25 583 GLU A C 1
ATOM 4658 O O . GLU A 1 583 ? 5.105 -15.703 13.914 1 96.25 583 GLU A O 1
ATOM 4663 N N . SER A 1 584 ? 5.82 -14.359 12.281 1 97.38 584 SER A N 1
ATOM 4664 C CA . SER A 1 584 ? 4.477 -14.109 11.766 1 97.38 584 SER A CA 1
ATOM 4665 C C . SER A 1 584 ? 4.016 -15.242 10.852 1 97.38 584 SER A C 1
ATOM 4667 O O . SER A 1 584 ? 4.84 -15.945 10.266 1 97.38 584 SER A O 1
ATOM 4669 N N . MET A 1 585 ? 2.744 -15.422 10.797 1 98.5 585 MET A N 1
ATOM 4670 C CA . MET A 1 585 ? 2.127 -16.344 9.844 1 98.5 585 MET A CA 1
ATOM 4671 C C . MET A 1 585 ? 1.654 -15.594 8.602 1 98.5 585 MET A C 1
ATOM 4673 O O . MET A 1 585 ? 0.87 -14.648 8.703 1 98.5 585 MET A O 1
ATOM 4677 N N . VAL A 1 586 ? 2.201 -15.93 7.5 1 98.69 586 VAL A N 1
ATOM 4678 C CA . VAL A 1 586 ? 1.735 -15.43 6.215 1 98.69 586 VAL A CA 1
ATOM 4679 C C . VAL A 1 586 ? 0.767 -16.422 5.586 1 98.69 586 VAL A C 1
ATOM 4681 O O . VAL A 1 586 ? 1.123 -17.594 5.359 1 98.69 586 VAL A O 1
ATOM 4684 N N . SER A 1 587 ? -0.459 -16 5.371 1 98.56 587 SER A N 1
ATOM 4685 C CA . SER A 1 587 ? -1.465 -16.828 4.707 1 98.56 587 SER A CA 1
ATOM 4686 C C . SER A 1 587 ? -1.725 -16.344 3.285 1 98.56 587 SER A C 1
ATOM 4688 O O . SER A 1 587 ? -2.051 -15.164 3.072 1 98.56 587 SER A O 1
ATOM 4690 N N . ILE A 1 588 ? -1.545 -17.203 2.371 1 98.75 588 ILE A N 1
ATOM 4691 C CA . ILE A 1 588 ? -1.797 -16.875 0.973 1 98.75 588 ILE A CA 1
ATOM 4692 C C . ILE A 1 588 ? -3.045 -17.609 0.486 1 98.75 588 ILE A C 1
ATOM 4694 O O . ILE A 1 588 ? -3.098 -18.844 0.517 1 98.75 588 ILE A O 1
ATOM 4698 N N . HIS A 1 589 ? -4.062 -16.891 0.16 1 98.44 589 HIS A N 1
ATOM 4699 C CA . HIS A 1 589 ? -5.246 -17.422 -0.506 1 98.44 589 HIS A CA 1
ATOM 4700 C C . HIS A 1 589 ? -5.094 -17.375 -2.023 1 98.44 589 HIS A C 1
ATOM 4702 O O . HIS A 1 589 ? -4.746 -16.328 -2.584 1 98.44 589 HIS A O 1
ATOM 4708 N N . PHE A 1 590 ? -5.324 -18.453 -2.635 1 98.56 590 PHE A N 1
ATOM 4709 C CA . PHE A 1 590 ? -5.066 -18.594 -4.062 1 98.56 590 PHE A CA 1
ATOM 4710 C C . PHE A 1 590 ? -6.25 -19.25 -4.766 1 98.56 590 PHE A C 1
ATOM 4712 O O . PHE A 1 590 ? -6.801 -20.234 -4.273 1 98.56 590 PHE A O 1
ATOM 4719 N N . TRP A 1 591 ? -6.691 -18.609 -5.875 1 98.44 591 TRP A N 1
ATOM 4720 C CA . TRP A 1 591 ? -7.836 -19.125 -6.621 1 98.44 591 TRP A CA 1
ATOM 4721 C C . TRP A 1 591 ? -7.465 -19.375 -8.078 1 98.44 591 TRP A C 1
ATOM 4723 O O . TRP A 1 591 ? -6.738 -18.578 -8.688 1 98.44 591 TRP A O 1
ATOM 4733 N N . ARG A 1 592 ? -7.836 -20.469 -8.617 1 98.5 592 ARG A N 1
ATOM 4734 C CA . ARG A 1 592 ? -7.934 -20.75 -10.039 1 98.5 592 ARG A CA 1
ATOM 4735 C C . ARG A 1 592 ? -9.391 -20.719 -10.508 1 98.5 592 ARG A C 1
ATOM 4737 O O . ARG A 1 592 ? -10.211 -21.516 -10.031 1 98.5 592 ARG A O 1
ATOM 4744 N N . LEU A 1 593 ? -9.703 -19.844 -11.391 1 97.88 593 LEU A N 1
ATOM 4745 C CA . LEU A 1 593 ? -11.094 -19.594 -11.742 1 97.88 593 LEU A CA 1
ATOM 4746 C C . LEU A 1 593 ? -11.297 -19.672 -13.258 1 97.88 593 LEU A C 1
ATOM 4748 O O . LEU A 1 593 ? -10.32 -19.703 -14.016 1 97.88 593 LEU A O 1
ATOM 4752 N N . THR A 1 594 ? -12.586 -19.828 -13.648 1 96.44 594 THR A N 1
ATOM 4753 C CA . THR A 1 594 ? -12.891 -19.953 -15.07 1 96.44 594 THR A CA 1
ATOM 4754 C C . THR A 1 594 ? -14.258 -19.344 -15.383 1 96.44 594 THR A C 1
ATOM 4756 O O . THR A 1 594 ? -15.109 -19.234 -14.5 1 96.44 594 THR A O 1
ATOM 4759 N N . ASP A 1 595 ? -14.414 -18.875 -16.516 1 92.44 595 ASP A N 1
ATOM 4760 C CA . ASP A 1 595 ? -15.719 -18.703 -17.141 1 92.44 595 ASP A CA 1
ATOM 4761 C C . ASP A 1 595 ? -15.758 -19.406 -18.5 1 92.44 595 ASP A C 1
ATOM 4763 O O . ASP A 1 595 ? -15.047 -20.391 -18.734 1 92.44 595 ASP A O 1
ATOM 4767 N N . GLN A 1 596 ? -16.672 -19.016 -19.359 1 89.62 596 GLN A N 1
ATOM 4768 C CA . GLN A 1 596 ? -16.844 -19.719 -20.625 1 89.62 596 GLN A CA 1
ATOM 4769 C C . GLN A 1 596 ? -15.703 -19.391 -21.594 1 89.62 596 GLN A C 1
ATOM 4771 O O . GLN A 1 596 ? -15.414 -20.172 -22.5 1 89.62 596 GLN A O 1
ATOM 4776 N N . GLN A 1 597 ? -15.008 -18.375 -21.25 1 92.88 597 GLN A N 1
ATOM 4777 C CA . GLN A 1 597 ? -14.086 -17.875 -22.266 1 92.88 597 GLN A CA 1
ATOM 4778 C C . GLN A 1 597 ? -12.641 -17.953 -21.797 1 92.88 597 GLN A C 1
ATOM 4780 O O . GLN A 1 597 ? -11.711 -17.969 -22.609 1 92.88 597 GLN A O 1
ATOM 4785 N N . LYS A 1 598 ? -12.516 -17.984 -20.484 1 96.31 598 LYS A N 1
ATOM 4786 C CA . LYS A 1 598 ? -11.133 -17.828 -20.031 1 96.31 598 LYS A CA 1
ATOM 4787 C C . LYS A 1 598 ? -10.938 -18.469 -18.656 1 96.31 598 LYS A C 1
ATOM 4789 O O . LYS A 1 598 ? -11.906 -18.797 -17.969 1 96.31 598 LYS A O 1
ATOM 4794 N N . VAL A 1 599 ? -9.672 -18.688 -18.312 1 97.81 599 VAL A N 1
ATOM 4795 C CA . VAL A 1 599 ? -9.195 -19.141 -17.016 1 97.81 599 VAL A CA 1
ATOM 4796 C C . VAL A 1 599 ? -8.219 -18.125 -16.438 1 97.81 599 VAL A C 1
ATOM 4798 O O . VAL A 1 599 ? -7.41 -17.547 -17.156 1 97.81 599 VAL A O 1
ATOM 4801 N N . TRP A 1 600 ? -8.297 -17.797 -15.125 1 98.19 600 TRP A N 1
ATOM 4802 C CA . TRP A 1 600 ? -7.371 -16.859 -14.516 1 98.19 600 TRP A CA 1
ATOM 4803 C C . TRP A 1 600 ? -7.105 -17.203 -13.062 1 98.19 600 TRP A C 1
ATOM 4805 O O . TRP A 1 600 ? -7.773 -18.078 -12.492 1 98.19 600 TRP A O 1
ATOM 4815 N N . TYR A 1 601 ? -6.055 -16.625 -12.477 1 98.69 601 TYR A N 1
ATOM 4816 C CA . TYR A 1 601 ? -5.711 -16.781 -11.062 1 98.69 601 TYR A CA 1
ATOM 4817 C C . TYR A 1 601 ? -6 -15.5 -10.289 1 98.69 601 TYR A C 1
ATOM 4819 O O . TYR A 1 601 ? -5.855 -14.398 -10.82 1 98.69 601 TYR A O 1
ATOM 4827 N N . GLU A 1 602 ? -6.473 -15.633 -9.094 1 98.62 602 GLU A N 1
ATOM 4828 C CA . GLU A 1 602 ? -6.52 -14.562 -8.102 1 98.62 602 GLU A CA 1
ATOM 4829 C C . GLU A 1 602 ? -5.738 -14.945 -6.844 1 98.62 602 GLU A C 1
ATOM 4831 O O . GLU A 1 602 ? -5.617 -16.125 -6.52 1 98.62 602 GLU A O 1
ATOM 4836 N N . TRP A 1 603 ? -5.125 -14 -6.207 1 98.81 603 TRP A N 1
ATOM 4837 C CA . TRP A 1 603 ? -4.398 -14.305 -4.977 1 98.81 603 TRP A CA 1
ATOM 4838 C C . TRP A 1 603 ? -4.473 -13.133 -4 1 98.81 603 TRP A C 1
ATOM 4840 O O . TRP A 1 603 ? -4.738 -12 -4.402 1 98.81 603 TRP A O 1
ATOM 4850 N N . SER A 1 604 ? -4.383 -13.352 -2.766 1 98.44 604 SER A N 1
ATOM 4851 C CA . SER A 1 604 ? -4.332 -12.375 -1.677 1 98.44 604 SER A CA 1
ATOM 4852 C C . SER A 1 604 ? -3.445 -12.867 -0.539 1 98.44 604 SER A C 1
ATOM 4854 O O . SER A 1 604 ? -3.221 -14.07 -0.396 1 98.44 604 SER A O 1
ATOM 4856 N N . VAL A 1 605 ? -2.871 -11.953 0.197 1 98.62 605 VAL A N 1
ATOM 4857 C CA . VAL A 1 605 ? -1.944 -12.266 1.278 1 98.62 605 VAL A CA 1
ATOM 4858 C C . VAL A 1 605 ? -2.438 -11.641 2.582 1 98.62 605 VAL A C 1
ATOM 4860 O O . VAL A 1 605 ? -2.879 -10.492 2.598 1 98.62 605 VAL A O 1
ATOM 4863 N N . ALA A 1 606 ? -2.455 -12.391 3.639 1 98 606 ALA A N 1
ATOM 4864 C CA . ALA A 1 606 ? -2.732 -11.906 4.988 1 98 606 ALA A CA 1
ATOM 4865 C C . ALA A 1 606 ? -1.579 -12.227 5.934 1 98 606 ALA A C 1
ATOM 4867 O O . ALA A 1 606 ? -0.912 -13.25 5.781 1 98 606 ALA A O 1
ATOM 4868 N N . VAL A 1 607 ? -1.27 -11.359 6.863 1 98.19 607 VAL A N 1
ATOM 4869 C CA . VAL A 1 607 ? -0.202 -11.562 7.836 1 98.19 607 VAL A CA 1
ATOM 4870 C C . VAL A 1 607 ? -0.769 -11.469 9.25 1 98.19 607 VAL A C 1
ATOM 4872 O O . VAL A 1 607 ? -1.439 -10.492 9.602 1 98.19 607 VAL A O 1
ATOM 4875 N N . ASN A 1 608 ? -0.626 -12.469 10.039 1 97.25 608 ASN A N 1
ATOM 4876 C CA . ASN A 1 608 ? -0.884 -12.469 11.477 1 97.25 608 ASN A CA 1
ATOM 4877 C C . ASN A 1 608 ? 0.412 -12.508 12.281 1 97.25 608 ASN A C 1
ATOM 4879 O O . ASN A 1 608 ? 1.287 -13.336 12.008 1 97.25 608 ASN A O 1
ATOM 4883 N N . ASN A 1 609 ? 0.593 -11.602 13.203 1 95.94 609 ASN A N 1
ATOM 4884 C CA . ASN A 1 609 ? 1.818 -11.617 13.992 1 95.94 609 ASN A CA 1
ATOM 4885 C C . ASN A 1 609 ? 1.877 -12.828 14.914 1 95.94 609 ASN A C 1
ATOM 4887 O O . ASN A 1 609 ? 0.991 -13.688 14.875 1 95.94 609 ASN A O 1
ATOM 4891 N N . LYS A 1 610 ? 2.953 -12.992 15.688 1 95.06 610 LYS A N 1
ATOM 4892 C CA . LYS A 1 610 ? 3.191 -14.164 16.516 1 95.06 610 LYS A CA 1
ATOM 4893 C C . LYS A 1 610 ? 2.105 -14.312 17.578 1 95.06 610 LYS A C 1
ATOM 4895 O O . LYS A 1 610 ? 1.855 -15.422 18.062 1 95.06 610 LYS A O 1
ATOM 4900 N N . GLU A 1 611 ? 1.381 -13.234 17.891 1 93.25 611 GLU A N 1
ATOM 4901 C CA . GLU A 1 611 ? 0.305 -13.266 18.875 1 93.25 611 GLU A CA 1
ATOM 4902 C C . GLU A 1 611 ? -1.028 -13.617 18.234 1 93.25 611 GLU A C 1
ATOM 4904 O O . GLU A 1 611 ? -2.047 -13.742 18.906 1 93.25 611 GLU A O 1
ATOM 4909 N N . GLY A 1 612 ? -1.025 -13.719 16.922 1 93 612 GLY A N 1
ATOM 4910 C CA . GLY A 1 612 ? -2.238 -14.094 16.219 1 93 612 GLY A CA 1
ATOM 4911 C C . GLY A 1 612 ? -3.053 -12.898 15.758 1 93 612 GLY A C 1
ATOM 4912 O O . GLY A 1 612 ? -4.156 -13.062 15.227 1 93 612 GLY A O 1
ATOM 4913 N N . GLU A 1 613 ? -2.574 -11.703 15.93 1 93.31 613 GLU A N 1
ATOM 4914 C CA . GLU A 1 613 ? -3.275 -10.508 15.484 1 93.31 613 GLU A CA 1
ATOM 4915 C C . GLU A 1 613 ? -3.078 -10.281 13.984 1 93.31 613 GLU A C 1
ATOM 4917 O O . GLU A 1 613 ? -1.966 -10.422 13.477 1 93.31 613 GLU A O 1
ATOM 4922 N N . GLU A 1 614 ? -4.156 -9.977 13.289 1 94.88 614 GLU A N 1
ATOM 4923 C CA . GLU A 1 614 ? -4.086 -9.656 11.867 1 94.88 614 GLU A CA 1
ATOM 4924 C C . GLU A 1 614 ? -3.475 -8.273 11.641 1 94.88 614 GLU A C 1
ATOM 4926 O O . GLU A 1 614 ? -4.09 -7.258 11.961 1 94.88 614 GLU A O 1
ATOM 4931 N N . THR A 1 615 ? -2.256 -8.227 11.102 1 95.56 615 THR A N 1
ATOM 4932 C CA . THR A 1 615 ? -1.529 -6.969 10.969 1 95.56 615 THR A CA 1
ATOM 4933 C C . THR A 1 615 ? -1.607 -6.441 9.539 1 95.56 615 THR A C 1
ATOM 4935 O O . THR A 1 615 ? -1.332 -5.27 9.289 1 95.56 615 THR A O 1
ATOM 4938 N N . TYR A 1 616 ? -1.977 -7.324 8.656 1 96.31 616 TYR A N 1
ATOM 4939 C CA . TYR A 1 616 ? -2.021 -6.918 7.254 1 96.31 616 TYR A CA 1
ATOM 4940 C C . TYR A 1 616 ? -2.936 -7.832 6.449 1 96.31 616 TYR A C 1
ATOM 4942 O O . TYR A 1 616 ? -2.984 -9.039 6.691 1 96.31 616 TYR A O 1
ATOM 4950 N N . VAL A 1 617 ? -3.695 -7.27 5.523 1 96.81 617 VAL A N 1
ATOM 4951 C CA . VAL A 1 617 ? -4.465 -7.961 4.496 1 96.81 617 VAL A CA 1
ATOM 4952 C C . VAL A 1 617 ? -4.344 -7.219 3.168 1 96.81 617 VAL A C 1
ATOM 4954 O O . VAL A 1 617 ? -4.492 -5.996 3.117 1 96.81 617 VAL A O 1
ATOM 4957 N N . SER A 1 618 ? -3.969 -7.926 2.119 1 97.38 618 SER A N 1
ATOM 4958 C CA . SER A 1 618 ? -3.895 -7.285 0.811 1 97.38 618 SER A CA 1
ATOM 4959 C C . SER A 1 618 ? -5.266 -7.234 0.142 1 97.38 618 SER A C 1
ATOM 4961 O O . SER A 1 618 ? -6.191 -7.926 0.563 1 97.38 618 SER A O 1
ATOM 4963 N N . SER A 1 619 ? -5.383 -6.422 -0.852 1 96.56 619 SER A N 1
ATOM 4964 C CA . SER A 1 619 ? -6.512 -6.551 -1.77 1 96.56 619 SER A CA 1
ATOM 4965 C C . SER A 1 619 ? -6.395 -7.812 -2.617 1 96.56 619 SER A C 1
ATOM 4967 O O . SER A 1 619 ? -5.328 -8.422 -2.684 1 96.56 619 SER A O 1
ATOM 4969 N N . LEU A 1 620 ? -7.512 -8.164 -3.199 1 97.88 620 LEU A N 1
ATOM 4970 C CA . LEU A 1 620 ? -7.488 -9.234 -4.188 1 97.88 620 LEU A CA 1
ATOM 4971 C C . LEU A 1 620 ? -6.699 -8.82 -5.422 1 97.88 620 LEU A C 1
ATOM 4973 O O . LEU A 1 620 ? -6.859 -7.703 -5.918 1 97.88 620 LEU A O 1
ATOM 4977 N N . HIS A 1 621 ? -5.809 -9.68 -5.82 1 98.5 621 HIS A N 1
ATOM 4978 C CA . HIS A 1 621 ? -5.07 -9.445 -7.059 1 98.5 621 HIS A CA 1
ATOM 4979 C C . HIS A 1 621 ? -5.773 -10.094 -8.242 1 98.5 621 HIS A C 1
ATOM 4981 O O . HIS A 1 621 ? -6.254 -11.227 -8.148 1 98.5 621 HIS A O 1
ATOM 4987 N N . ASN A 1 622 ? -5.922 -9.375 -9.359 1 98.19 622 ASN A N 1
ATOM 4988 C CA . ASN A 1 622 ? -6.457 -9.812 -10.641 1 98.19 622 ASN A CA 1
ATOM 4989 C C . ASN A 1 622 ? -7.922 -10.234 -10.523 1 98.19 622 ASN A C 1
ATOM 4991 O O . ASN A 1 622 ? -8.305 -11.289 -11.031 1 98.19 622 ASN A O 1
ATOM 4995 N N . PRO A 1 623 ? -8.664 -9.461 -9.758 1 96.88 623 PRO A N 1
ATOM 4996 C CA . PRO A 1 623 ? -10.078 -9.82 -9.633 1 96.88 623 PRO A CA 1
ATOM 4997 C C . PRO A 1 623 ? -10.773 -9.93 -10.984 1 96.88 623 PRO A C 1
ATOM 4999 O O . PRO A 1 623 ? -10.633 -9.047 -11.836 1 96.88 623 PRO A O 1
ATOM 5002 N N . GLY A 1 624 ? -11.453 -11.047 -11.188 1 95.5 624 GLY A N 1
ATOM 5003 C CA . GLY A 1 624 ? -12.195 -11.258 -12.422 1 95.5 624 GLY A CA 1
ATOM 5004 C C . GLY A 1 624 ? -11.305 -11.5 -13.625 1 95.5 624 GLY A C 1
ATOM 5005 O O . GLY A 1 624 ? -11.766 -11.461 -14.766 1 95.5 624 GLY A O 1
ATOM 5006 N N . GLY A 1 625 ? -10.023 -11.664 -13.422 1 97.25 625 GLY A N 1
ATOM 5007 C CA . GLY A 1 625 ? -9.109 -11.797 -14.547 1 97.25 625 GLY A CA 1
ATOM 5008 C C . GLY A 1 625 ? -8.945 -10.516 -15.336 1 97.25 625 GLY A C 1
ATOM 5009 O O . GLY A 1 625 ? -8.781 -10.555 -16.562 1 97.25 625 GLY A O 1
ATOM 5010 N N . ARG A 1 626 ? -9.039 -9.391 -14.68 1 96.25 626 ARG A N 1
ATOM 5011 C CA . ARG A 1 626 ? -9.078 -8.109 -15.367 1 96.25 626 ARG A CA 1
ATOM 5012 C C . ARG A 1 626 ? -7.723 -7.766 -15.969 1 96.25 626 ARG A C 1
ATOM 5014 O O . ARG A 1 626 ? -7.645 -7.062 -16.984 1 96.25 626 ARG A O 1
ATOM 5021 N N . SER A 1 627 ? -6.637 -8.219 -15.328 1 97.44 627 SER A N 1
ATOM 5022 C CA . SER A 1 627 ? -5.297 -7.855 -15.773 1 97.44 627 SER A CA 1
ATOM 5023 C C . SER A 1 627 ? -4.68 -8.953 -16.625 1 97.44 627 SER A C 1
ATOM 5025 O O . SER A 1 627 ? -4.008 -8.672 -17.625 1 97.44 627 SER A O 1
ATOM 5027 N N . TYR A 1 628 ? -4.938 -10.227 -16.25 1 97.56 628 TYR A N 1
ATOM 5028 C CA . TYR A 1 628 ? -4.352 -11.359 -16.953 1 97.56 628 TYR A CA 1
ATOM 5029 C C . TYR A 1 628 ? -5.27 -12.578 -16.891 1 97.56 628 TYR A C 1
ATOM 5031 O O . TYR A 1 628 ? -5.875 -12.844 -15.844 1 97.56 628 TYR A O 1
ATOM 5039 N N . TYR A 1 629 ? -5.414 -13.281 -18 1 97.69 629 TYR A N 1
ATOM 5040 C CA . TYR A 1 629 ? -6.141 -14.547 -18.094 1 97.69 629 TYR A CA 1
ATOM 5041 C C . TYR A 1 629 ? -5.59 -15.398 -19.234 1 97.69 629 TYR A C 1
ATOM 5043 O O . TYR A 1 629 ? -4.824 -14.906 -20.078 1 97.69 629 TYR A O 1
ATOM 5051 N N . VAL A 1 630 ? -5.895 -16.688 -19.234 1 96.44 630 VAL A N 1
ATOM 5052 C CA . VAL A 1 630 ? -5.594 -17.609 -20.328 1 96.44 630 VAL A CA 1
ATOM 5053 C C . VAL A 1 630 ? -6.867 -17.938 -21.094 1 96.44 630 VAL A C 1
ATOM 5055 O O . VAL A 1 630 ? -7.863 -18.375 -20.5 1 96.44 630 VAL A O 1
ATOM 5058 N N . GLY A 1 631 ? -6.852 -17.734 -22.391 1 94.25 631 GLY A N 1
ATOM 5059 C CA . GLY A 1 631 ? -8.039 -17.938 -23.203 1 94.25 631 GLY A CA 1
ATOM 5060 C C . GLY A 1 631 ? -8.359 -19.406 -23.438 1 94.25 631 GLY A C 1
ATOM 5061 O O . GLY A 1 631 ? -7.457 -20.219 -23.625 1 94.25 631 GLY A O 1
ATOM 5062 N N . LEU A 1 632 ? -9.648 -19.797 -23.438 1 91.62 632 LEU A N 1
ATOM 5063 C CA . LEU A 1 632 ? -10.133 -21.141 -23.719 1 91.62 632 LEU A CA 1
ATOM 5064 C C . LEU A 1 632 ? -10.422 -21.312 -25.203 1 91.62 632 LEU A C 1
ATOM 5066 O O . LEU A 1 632 ? -10.805 -20.359 -25.891 1 91.62 632 LEU A O 1
ATOM 5070 N N . MET B 1 1 ? -40.094 19.625 7.906 1 33.47 1 MET B N 1
ATOM 5071 C CA . MET B 1 1 ? -38.75 19.375 7.434 1 33.47 1 MET B CA 1
ATOM 5072 C C . MET B 1 1 ? -38.625 17.969 6.863 1 33.47 1 MET B C 1
ATOM 5074 O O . MET B 1 1 ? -39.062 17 7.488 1 33.47 1 MET B O 1
ATOM 5078 N N . SER B 1 2 ? -38.531 17.781 5.648 1 47.06 2 SER B N 1
ATOM 5079 C CA . SER B 1 2 ? -38.469 16.516 4.93 1 47.06 2 SER B CA 1
ATOM 5080 C C . SER B 1 2 ? -37.406 15.594 5.539 1 47.06 2 SER B C 1
ATOM 5082 O O . SER B 1 2 ? -36.312 16.031 5.855 1 47.06 2 SER B O 1
ATOM 5084 N N . ILE B 1 3 ? -37.844 14.492 6.219 1 57.62 3 ILE B N 1
ATOM 5085 C CA . ILE B 1 3 ? -37.031 13.477 6.863 1 57.62 3 ILE B CA 1
ATOM 5086 C C . ILE B 1 3 ? -35.969 12.961 5.883 1 57.62 3 ILE B C 1
ATOM 5088 O O . ILE B 1 3 ? -36.312 12.453 4.809 1 57.62 3 ILE B O 1
ATOM 5092 N N . PRO B 1 4 ? -34.75 13.297 6.094 1 66.88 4 PRO B N 1
ATOM 5093 C CA . PRO B 1 4 ? -33.656 12.953 5.156 1 66.88 4 PRO B CA 1
ATOM 5094 C C . PRO B 1 4 ? -33.406 11.445 5.082 1 66.88 4 PRO B C 1
ATOM 5096 O O . PRO B 1 4 ? -32.75 10.977 4.152 1 66.88 4 PRO B O 1
ATOM 5099 N N . CYS B 1 5 ? -34.031 10.641 6.043 1 85.31 5 CYS B N 1
ATOM 5100 C CA . CYS B 1 5 ? -33.75 9.203 6.055 1 85.31 5 CYS B CA 1
ATOM 5101 C C . CYS B 1 5 ? -35.031 8.406 5.859 1 85.31 5 CYS B C 1
ATOM 5103 O O . CYS B 1 5 ? -36.094 8.805 6.328 1 85.31 5 CYS B O 1
ATOM 5105 N N . SER B 1 6 ? -35 7.402 5.133 1 93.75 6 SER B N 1
ATOM 5106 C CA . SER B 1 6 ? -36.125 6.512 4.941 1 93.75 6 SER B CA 1
ATOM 5107 C C . SER B 1 6 ? -36.219 5.461 6.043 1 93.75 6 SER B C 1
ATOM 5109 O O . SER B 1 6 ? -35.188 5.121 6.652 1 93.75 6 SER B O 1
ATOM 5111 N N . ILE B 1 7 ? -37.406 5.113 6.395 1 96.19 7 ILE B N 1
ATOM 5112 C CA . ILE B 1 7 ? -37.656 4.086 7.406 1 96.19 7 ILE B CA 1
ATOM 5113 C C . ILE B 1 7 ? -38.188 2.82 6.738 1 96.19 7 ILE B C 1
ATOM 5115 O O . ILE B 1 7 ? -39.188 2.863 6.027 1 96.19 7 ILE B O 1
ATOM 5119 N N . GLY B 1 8 ? -37.469 1.752 6.945 1 96.5 8 GLY B N 1
ATOM 5120 C CA . GLY B 1 8 ? -37.844 0.488 6.336 1 96.5 8 GLY B CA 1
ATOM 5121 C C . GLY B 1 8 ? -38.25 -0.568 7.352 1 96.5 8 GLY B C 1
ATOM 5122 O O . GLY B 1 8 ? -38.062 -0.377 8.555 1 96.5 8 GLY B O 1
ATOM 5123 N N . LEU B 1 9 ? -38.906 -1.608 6.848 1 96.56 9 LEU B N 1
ATOM 5124 C CA . LEU B 1 9 ? -39.375 -2.73 7.664 1 96.56 9 LEU B CA 1
ATOM 5125 C C . LEU B 1 9 ? -38.719 -4.031 7.207 1 96.56 9 LEU B C 1
ATOM 5127 O O . LEU B 1 9 ? -38.75 -4.363 6.023 1 96.56 9 LEU B O 1
ATOM 5131 N N . LEU B 1 10 ? -38.031 -4.711 8.078 1 96.25 10 LEU B N 1
ATOM 5132 C CA . LEU B 1 10 ? -37.562 -6.074 7.867 1 96.25 10 LEU B CA 1
ATOM 5133 C C . LEU B 1 10 ? -38.438 -7.082 8.594 1 96.25 10 LEU B C 1
ATOM 5135 O O . LEU B 1 10 ? -38.344 -7.234 9.812 1 96.25 10 LEU B O 1
ATOM 5139 N N . PRO B 1 11 ? -39.25 -7.781 7.859 1 93.12 11 PRO B N 1
ATOM 5140 C CA . PRO B 1 11 ? -40.156 -8.727 8.516 1 93.12 11 PRO B CA 1
ATOM 5141 C C . PRO B 1 11 ? -39.438 -9.938 9.102 1 93.12 11 PRO B C 1
ATOM 5143 O O . PRO B 1 11 ? -38.312 -10.242 8.695 1 93.12 11 PRO B O 1
ATOM 5146 N N . ASN B 1 12 ? -40.062 -10.602 9.992 1 88.88 12 ASN B N 1
ATOM 5147 C CA . ASN B 1 12 ? -39.5 -11.766 10.664 1 88.88 12 ASN B CA 1
ATOM 5148 C C . ASN B 1 12 ? -39.5 -12.992 9.742 1 88.88 12 ASN B C 1
ATOM 5150 O O . ASN B 1 12 ? -38.688 -13.898 9.93 1 88.88 12 ASN B O 1
ATOM 5154 N N . LYS B 1 13 ? -40.562 -13.039 8.922 1 88.94 13 LYS B N 1
ATOM 5155 C CA . LYS B 1 13 ? -40.656 -14.148 7.98 1 88.94 13 LYS B CA 1
ATOM 5156 C C . LYS B 1 13 ? -40.844 -13.641 6.551 1 88.94 13 LYS B C 1
ATOM 5158 O O . LYS B 1 13 ? -41.344 -12.539 6.332 1 88.94 13 LYS B O 1
ATOM 5163 N N . PRO B 1 14 ? -40.375 -14.5 5.652 1 91.12 14 PRO B N 1
ATOM 5164 C CA . PRO B 1 14 ? -40.625 -14.117 4.258 1 91.12 14 PRO B CA 1
ATOM 5165 C C . PRO B 1 14 ? -42.094 -13.938 3.939 1 91.12 14 PRO B C 1
ATOM 5167 O O . PRO B 1 14 ? -42.938 -14.734 4.379 1 91.12 14 PRO B O 1
ATOM 5170 N N . PRO B 1 15 ? -42.406 -12.961 3.273 1 92.25 15 PRO B N 1
ATOM 5171 C CA . PRO B 1 15 ? -43.812 -12.719 2.959 1 92.25 15 PRO B CA 1
ATOM 5172 C C . PRO B 1 15 ? -44.375 -13.688 1.915 1 92.25 15 PRO B C 1
ATOM 5174 O O . PRO B 1 15 ? -43.656 -14.102 1.01 1 92.25 15 PRO B O 1
ATOM 5177 N N . THR B 1 16 ? -45.625 -13.93 2.033 1 90.44 16 THR B N 1
ATOM 5178 C CA . THR B 1 16 ? -46.312 -14.703 1.014 1 90.44 16 THR B CA 1
ATOM 5179 C C . THR B 1 16 ? -46.75 -13.82 -0.157 1 90.44 16 THR B C 1
ATOM 5181 O O . THR B 1 16 ? -46.781 -14.273 -1.304 1 90.44 16 THR B O 1
ATOM 5184 N N . ASP B 1 17 ? -47.062 -12.586 0.209 1 93.12 17 ASP B N 1
ATOM 5185 C CA . ASP B 1 17 ? -47.438 -11.57 -0.765 1 93.12 17 ASP B CA 1
ATOM 5186 C C . ASP B 1 17 ? -46.688 -10.258 -0.502 1 93.12 17 ASP B C 1
ATOM 5188 O O . ASP B 1 17 ? -47 -9.555 0.461 1 93.12 17 ASP B O 1
ATOM 5192 N N . VAL B 1 18 ? -45.812 -9.898 -1.402 1 95.19 18 VAL B N 1
ATOM 5193 C CA . VAL B 1 18 ? -44.969 -8.727 -1.235 1 95.19 18 VAL B CA 1
ATOM 5194 C C . VAL B 1 18 ? -45.812 -7.457 -1.312 1 95.19 18 VAL B C 1
ATOM 5196 O O . VAL B 1 18 ? -45.594 -6.512 -0.548 1 95.19 18 VAL B O 1
ATOM 5199 N N . GLY B 1 19 ? -46.781 -7.422 -2.205 1 94.88 19 GLY B N 1
ATOM 5200 C CA . GLY B 1 19 ? -47.656 -6.273 -2.332 1 94.88 19 GLY B CA 1
ATOM 5201 C C . GLY B 1 19 ? -48.406 -5.957 -1.054 1 94.88 19 GLY B C 1
ATOM 5202 O O . GLY B 1 19 ? -48.469 -4.801 -0.633 1 94.88 19 GLY B O 1
ATOM 5203 N N . SER B 1 20 ? -49 -6.988 -0.48 1 95.44 20 SER B N 1
ATOM 5204 C CA . SER B 1 20 ? -49.719 -6.816 0.77 1 95.44 20 SER B CA 1
ATOM 5205 C C . SER B 1 20 ? -48.812 -6.328 1.886 1 95.44 20 SER B C 1
ATOM 5207 O O . SER B 1 20 ? -49.219 -5.52 2.725 1 95.44 20 SER B O 1
ATOM 5209 N N . LEU B 1 21 ? -47.625 -6.84 1.938 1 95.56 21 LEU B N 1
ATOM 5210 C CA . LEU B 1 21 ? -46.656 -6.41 2.934 1 95.56 21 LEU B CA 1
ATOM 5211 C C . LEU B 1 21 ? -46.344 -4.926 2.781 1 95.56 21 LEU B C 1
ATOM 5213 O O . LEU B 1 21 ? -46.25 -4.199 3.773 1 95.56 21 LEU B O 1
ATOM 5217 N N . ILE B 1 22 ? -46.156 -4.492 1.561 1 96.25 22 ILE B N 1
ATOM 5218 C CA . ILE B 1 22 ? -45.812 -3.1 1.273 1 96.25 22 ILE B CA 1
ATOM 5219 C C . ILE B 1 22 ? -46.969 -2.197 1.715 1 96.25 22 ILE B C 1
ATOM 5221 O O . ILE B 1 22 ? -46.75 -1.15 2.326 1 96.25 22 ILE B O 1
ATOM 5225 N N . GLU B 1 23 ? -48.156 -2.641 1.397 1 95.75 23 GLU B N 1
ATOM 5226 C CA . GLU B 1 23 ? -49.344 -1.863 1.78 1 95.75 23 GLU B CA 1
ATOM 5227 C C . GLU B 1 23 ? -49.438 -1.718 3.297 1 95.75 23 GLU B C 1
ATOM 5229 O O . GLU B 1 23 ? -49.688 -0.625 3.805 1 95.75 23 GLU B O 1
ATOM 5234 N N . LYS B 1 24 ? -49.281 -2.793 3.926 1 94.69 24 LYS B N 1
ATOM 5235 C CA . LYS B 1 24 ? -49.312 -2.775 5.387 1 94.69 24 LYS B CA 1
ATOM 5236 C C . LYS B 1 24 ? -48.219 -1.899 5.957 1 94.69 24 LYS B C 1
ATOM 5238 O O . LYS B 1 24 ? -48.438 -1.136 6.898 1 94.69 24 LYS B O 1
ATOM 5243 N N . ALA B 1 25 ? -47 -2.078 5.465 1 95.31 25 ALA B N 1
ATOM 5244 C CA . ALA B 1 25 ? -45.844 -1.294 5.91 1 95.31 25 ALA B CA 1
ATOM 5245 C C . ALA B 1 25 ? -46.094 0.2 5.723 1 95.31 25 ALA B C 1
ATOM 5247 O O . ALA B 1 25 ? -45.75 1.008 6.586 1 95.31 25 ALA B O 1
ATOM 5248 N N . ASP B 1 26 ? -46.688 0.517 4.609 1 94.88 26 ASP B N 1
ATOM 5249 C CA . ASP B 1 26 ? -47.031 1.909 4.32 1 94.88 26 ASP B CA 1
ATOM 5250 C C . ASP B 1 26 ? -47.969 2.479 5.367 1 94.88 26 ASP B C 1
ATOM 5252 O O . ASP B 1 26 ? -47.781 3.607 5.828 1 94.88 26 ASP B O 1
ATOM 5256 N N . LEU B 1 27 ? -48.906 1.674 5.691 1 94.25 27 LEU B N 1
ATOM 5257 C CA . LEU B 1 27 ? -49.875 2.084 6.691 1 94.25 27 LEU B CA 1
ATOM 5258 C C . LEU B 1 27 ? -49.219 2.295 8.047 1 94.25 27 LEU B C 1
ATOM 5260 O O . LEU B 1 27 ? -49.625 3.158 8.82 1 94.25 27 LEU B O 1
ATOM 5264 N N . ASP B 1 28 ? -48.219 1.551 8.281 1 92.56 28 ASP B N 1
ATOM 5265 C CA . ASP B 1 28 ? -47.531 1.603 9.57 1 92.56 28 ASP B CA 1
ATOM 5266 C C . ASP B 1 28 ? -46.406 2.643 9.555 1 92.56 28 ASP B C 1
ATOM 5268 O O . ASP B 1 28 ? -45.625 2.742 10.508 1 92.56 28 ASP B O 1
ATOM 5272 N N . GLY B 1 29 ? -46.25 3.34 8.516 1 92 29 GLY B N 1
ATOM 5273 C CA . GLY B 1 29 ? -45.344 4.465 8.469 1 92 29 GLY B CA 1
ATOM 5274 C C . GLY B 1 29 ? -43.969 4.086 7.945 1 92 29 GLY B C 1
ATOM 5275 O O . GLY B 1 29 ? -42.969 4.793 8.195 1 92 29 GLY B O 1
ATOM 5276 N N . HIS B 1 30 ? -43.812 2.959 7.293 1 95.38 30 HIS B N 1
ATOM 5277 C CA . HIS B 1 30 ? -42.562 2.551 6.672 1 95.38 30 HIS B CA 1
ATOM 5278 C C . HIS B 1 30 ? -42.5 2.953 5.203 1 95.38 30 HIS B C 1
ATOM 5280 O O . HIS B 1 30 ? -43.531 2.895 4.508 1 95.38 30 HIS B O 1
ATOM 5286 N N . ASP B 1 31 ? -41.312 3.359 4.746 1 95.56 31 ASP B N 1
ATOM 5287 C CA . ASP B 1 31 ? -41.125 3.826 3.375 1 95.56 31 ASP B CA 1
ATOM 5288 C C . ASP B 1 31 ? -40.812 2.668 2.441 1 95.56 31 ASP B C 1
ATOM 5290 O O . ASP B 1 31 ? -41.031 2.752 1.231 1 95.56 31 ASP B O 1
ATOM 5294 N N . PHE B 1 32 ? -40.188 1.647 2.939 1 96.69 32 PHE B N 1
ATOM 5295 C CA . PHE B 1 32 ? -39.781 0.49 2.141 1 96.69 32 PHE B CA 1
ATOM 5296 C C . PHE B 1 32 ? -39.75 -0.77 2.998 1 96.69 32 PHE B C 1
ATOM 5298 O O . PHE B 1 32 ? -39.906 -0.7 4.219 1 96.69 32 PHE B O 1
ATOM 5305 N N . VAL B 1 33 ? -39.656 -1.933 2.318 1 97.12 33 VAL B N 1
ATOM 5306 C CA . VAL B 1 33 ? -39.562 -3.207 3.021 1 97.12 33 VAL B CA 1
ATOM 5307 C C . VAL B 1 33 ? -38.312 -3.959 2.549 1 97.12 33 VAL B C 1
ATOM 5309 O O . VAL B 1 33 ? -37.812 -3.701 1.457 1 97.12 33 VAL B O 1
ATOM 5312 N N . VAL B 1 34 ? -37.75 -4.77 3.418 1 97.56 34 VAL B N 1
ATOM 5313 C CA . VAL B 1 34 ? -36.656 -5.66 3.084 1 97.56 34 VAL B CA 1
ATOM 5314 C C . VAL B 1 34 ? -37.156 -7.086 2.91 1 97.56 34 VAL B C 1
ATOM 5316 O O . VAL B 1 34 ? -37.781 -7.645 3.822 1 97.56 34 VAL B O 1
ATOM 5319 N N . VAL B 1 35 ? -36.938 -7.652 1.747 1 96.44 35 VAL B N 1
ATOM 5320 C CA . VAL B 1 35 ? -37.5 -8.945 1.407 1 96.44 35 VAL B CA 1
ATOM 5321 C C . VAL B 1 35 ? -36.438 -9.852 0.806 1 96.44 35 VAL B C 1
ATOM 5323 O O . VAL B 1 35 ? -35.625 -9.406 -0.002 1 96.44 35 VAL B O 1
ATOM 5326 N N . PRO B 1 36 ? -36.406 -11.156 1.279 1 97.19 36 PRO B N 1
ATOM 5327 C CA . PRO B 1 36 ? -35.469 -12.078 0.595 1 97.19 36 PRO B CA 1
ATOM 5328 C C . PRO B 1 36 ? -35.75 -12.172 -0.904 1 97.19 36 PRO B C 1
ATOM 5330 O O . PRO B 1 36 ? -36.906 -12.156 -1.326 1 97.19 36 PRO B O 1
ATOM 5333 N N . ILE B 1 37 ? -34.719 -12.281 -1.644 1 97.31 37 ILE B N 1
ATOM 5334 C CA . ILE B 1 37 ? -34.844 -12.383 -3.092 1 97.31 37 ILE B CA 1
ATOM 5335 C C . ILE B 1 37 ? -35.375 -13.766 -3.461 1 97.31 37 ILE B C 1
ATOM 5337 O O . ILE B 1 37 ? -36.344 -13.883 -4.23 1 97.31 37 ILE B O 1
ATOM 5341 N N . ALA B 1 38 ? -34.812 -14.766 -2.877 1 97.44 38 ALA B N 1
ATOM 5342 C CA . ALA B 1 38 ? -35.156 -16.141 -3.223 1 97.44 38 ALA B CA 1
ATOM 5343 C C . ALA B 1 38 ? -35.875 -16.828 -2.074 1 97.44 38 ALA B C 1
ATOM 5345 O O . ALA B 1 38 ? -35.719 -16.453 -0.913 1 97.44 38 ALA B O 1
ATOM 5346 N N . ASN B 1 39 ? -36.719 -17.812 -2.445 1 95.88 39 ASN B N 1
ATOM 5347 C CA . ASN B 1 39 ? -37.344 -18.703 -1.475 1 95.88 39 ASN B CA 1
ATOM 5348 C C . ASN B 1 39 ? -36.344 -19.625 -0.812 1 95.88 39 ASN B C 1
ATOM 5350 O O . ASN B 1 39 ? -35.406 -20.109 -1.465 1 95.88 39 ASN B O 1
ATOM 5354 N N . PRO B 1 40 ? -36.562 -19.906 0.428 1 94.62 40 PRO B N 1
ATOM 5355 C CA . PRO B 1 40 ? -35.625 -20.797 1.114 1 94.62 40 PRO B CA 1
ATOM 5356 C C . PRO B 1 40 ? -35.469 -22.141 0.413 1 94.62 40 PRO B C 1
ATOM 5358 O O . PRO B 1 40 ? -34.406 -22.781 0.508 1 94.62 40 PRO B O 1
ATOM 5361 N N . SER B 1 41 ? -36.469 -22.594 -0.287 1 93.56 41 SER B N 1
ATOM 5362 C CA . SER B 1 41 ? -36.438 -23.875 -0.984 1 93.56 41 SER B CA 1
ATOM 5363 C C . SER B 1 41 ? -35.375 -23.859 -2.086 1 93.56 41 SER B C 1
ATOM 5365 O O . SER B 1 41 ? -34.969 -24.922 -2.561 1 93.56 41 SER B O 1
ATOM 5367 N N . PHE B 1 42 ? -35 -22.656 -2.502 1 96.25 42 PHE B N 1
ATOM 5368 C CA . PHE B 1 42 ? -33.938 -22.531 -3.516 1 96.25 42 PHE B CA 1
ATOM 5369 C C . PHE B 1 42 ? -32.625 -23.125 -3.021 1 96.25 42 PHE B C 1
ATOM 5371 O O . PHE B 1 42 ? -31.75 -23.453 -3.822 1 96.25 42 PHE B O 1
ATOM 5378 N N . ARG B 1 43 ? -32.5 -23.328 -1.754 1 96.5 43 ARG B N 1
ATOM 5379 C CA . ARG B 1 43 ? -31.328 -23.938 -1.143 1 96.5 43 ARG B CA 1
ATOM 5380 C C . ARG B 1 43 ? -31.047 -25.312 -1.741 1 96.5 43 ARG B C 1
ATOM 5382 O O . ARG B 1 43 ? -29.922 -25.797 -1.656 1 96.5 43 ARG B O 1
ATOM 5389 N N . ARG B 1 44 ? -32 -25.891 -2.34 1 95.31 44 ARG B N 1
ATOM 5390 C CA . ARG B 1 44 ? -31.875 -27.219 -2.916 1 95.31 44 ARG B CA 1
ATOM 5391 C C . ARG B 1 44 ? -30.719 -27.266 -3.924 1 95.31 44 ARG B C 1
ATOM 5393 O O . ARG B 1 44 ? -30.156 -28.328 -4.168 1 95.31 44 ARG B O 1
ATOM 5400 N N . VAL B 1 45 ? -30.328 -26.172 -4.469 1 96.12 45 VAL B N 1
ATOM 5401 C CA . VAL B 1 45 ? -29.312 -26.125 -5.516 1 96.12 45 VAL B CA 1
ATOM 5402 C C . VAL B 1 45 ? -27.938 -26.484 -4.926 1 96.12 45 VAL B C 1
ATOM 5404 O O . VAL B 1 45 ? -27.016 -26.797 -5.66 1 96.12 45 VAL B O 1
ATOM 5407 N N . LEU B 1 46 ? -27.781 -26.297 -3.613 1 96.31 46 LEU B N 1
ATOM 5408 C CA . LEU B 1 46 ? -26.547 -26.75 -2.977 1 96.31 46 LEU B CA 1
ATOM 5409 C C . LEU B 1 46 ? -26.453 -28.266 -3.01 1 96.31 46 LEU B C 1
ATOM 5411 O O . LEU B 1 46 ? -25.359 -28.828 -2.895 1 96.31 46 LEU B O 1
ATOM 5415 N N . ASN B 1 47 ? -27.578 -28.938 -3.082 1 95.5 47 ASN B N 1
ATOM 5416 C CA . ASN B 1 47 ? -27.734 -30.391 -3.23 1 95.5 47 ASN B CA 1
ATOM 5417 C C . ASN B 1 47 ? -27.047 -31.141 -2.104 1 95.5 47 ASN B C 1
ATOM 5419 O O . ASN B 1 47 ? -26.422 -32.188 -2.336 1 95.5 47 ASN B O 1
ATOM 5423 N N . GLU B 1 48 ? -26.969 -30.547 -0.945 1 92.62 48 GLU B N 1
ATOM 5424 C CA . GLU B 1 48 ? -26.344 -31.172 0.222 1 92.62 48 GLU B CA 1
ATOM 5425 C C . GLU B 1 48 ? -27.016 -32.5 0.557 1 92.62 48 GLU B C 1
ATOM 5427 O O . GLU B 1 48 ? -26.344 -33.438 1.019 1 92.62 48 GLU B O 1
ATOM 5432 N N . ASN B 1 49 ? -28.328 -32.656 0.308 1 89.62 49 ASN B N 1
ATOM 5433 C CA . ASN B 1 49 ? -29.078 -33.875 0.621 1 89.62 49 ASN B CA 1
ATOM 5434 C C . ASN B 1 49 ? -29.438 -34.656 -0.64 1 89.62 49 ASN B C 1
ATOM 5436 O O . ASN B 1 49 ? -30.344 -35.469 -0.629 1 89.62 49 ASN B O 1
ATOM 5440 N N . ASN B 1 50 ? -28.766 -34.344 -1.708 1 90.12 50 ASN B N 1
ATOM 5441 C CA . ASN B 1 50 ? -29 -35.031 -2.979 1 90.12 50 ASN B CA 1
ATOM 5442 C C . ASN B 1 50 ? -30.453 -34.938 -3.412 1 90.12 50 ASN B C 1
ATOM 5444 O O . ASN B 1 50 ? -31.062 -35.938 -3.805 1 90.12 50 ASN B O 1
ATOM 5448 N N . GLU B 1 51 ? -30.969 -33.812 -3.188 1 90.44 51 GLU B N 1
ATOM 5449 C CA . GLU B 1 51 ? -32.344 -33.562 -3.578 1 90.44 51 GLU B CA 1
ATOM 5450 C C . GLU B 1 51 ? -32.5 -33.5 -5.098 1 90.44 51 GLU B C 1
ATOM 5452 O O . GLU B 1 51 ? -33.562 -33.781 -5.633 1 90.44 51 GLU B O 1
ATOM 5457 N N . MET B 1 52 ? -31.531 -33.125 -5.797 1 91.38 52 MET B N 1
ATOM 5458 C CA . MET B 1 52 ? -31.5 -33.094 -7.258 1 91.38 52 MET B CA 1
ATOM 5459 C C . MET B 1 52 ? -30.688 -34.25 -7.805 1 91.38 52 MET B C 1
ATOM 5461 O O . MET B 1 52 ? -29.672 -34.656 -7.211 1 91.38 52 MET B O 1
ATOM 5465 N N . SER B 1 53 ? -31.156 -34.75 -8.914 1 91.88 53 SER B N 1
ATOM 5466 C CA . SER B 1 53 ? -30.344 -35.781 -9.586 1 91.88 53 SER B CA 1
ATOM 5467 C C . SER B 1 53 ? -29.031 -35.188 -10.07 1 91.88 53 SER B C 1
ATOM 5469 O O . SER B 1 53 ? -28.922 -33.969 -10.289 1 91.88 53 SER B O 1
ATOM 5471 N N . PRO B 1 54 ? -28.047 -36.031 -10.164 1 87.12 54 PRO B N 1
ATOM 5472 C CA . PRO B 1 54 ? -26.75 -35.531 -10.664 1 87.12 54 PRO B CA 1
ATOM 5473 C C . PRO B 1 54 ? -26.875 -34.812 -12.008 1 87.12 54 PRO B C 1
ATOM 5475 O O . PRO B 1 54 ? -26.203 -33.812 -12.234 1 87.12 54 PRO B O 1
ATOM 5478 N N . GLU B 1 55 ? -27.719 -35.312 -12.836 1 86.38 55 GLU B N 1
ATOM 5479 C CA . GLU B 1 55 ? -27.906 -34.719 -14.156 1 86.38 55 GLU B CA 1
ATOM 5480 C C . GLU B 1 55 ? -28.562 -33.344 -14.07 1 86.38 55 GLU B C 1
ATOM 5482 O O . GLU B 1 55 ? -28.109 -32.375 -14.695 1 86.38 55 GLU B O 1
ATOM 5487 N N . GLU B 1 56 ? -29.594 -33.344 -13.297 1 89.31 56 GLU B N 1
ATOM 5488 C CA . GLU B 1 56 ? -30.312 -32.062 -13.109 1 89.31 56 GLU B CA 1
ATOM 5489 C C . GLU B 1 56 ? -29.406 -31.016 -12.484 1 89.31 56 GLU B C 1
ATOM 5491 O O . GLU B 1 56 ? -29.438 -29.844 -12.867 1 89.31 56 GLU B O 1
ATOM 5496 N N . HIS B 1 57 ? -28.703 -31.438 -11.547 1 93 57 HIS B N 1
ATOM 5497 C CA . HIS B 1 57 ? -27.797 -30.547 -10.844 1 93 57 HIS B CA 1
ATOM 5498 C C . HIS B 1 57 ? -26.703 -30.031 -11.766 1 93 57 HIS B C 1
ATOM 5500 O O . HIS B 1 57 ? -26.359 -28.844 -11.734 1 93 57 HIS B O 1
ATOM 5506 N N . ALA B 1 58 ? -26.141 -30.891 -12.617 1 89.12 58 ALA B N 1
ATOM 5507 C CA . ALA B 1 58 ? -25.094 -30.5 -13.562 1 89.12 58 ALA B CA 1
ATOM 5508 C C . ALA B 1 58 ? -25.625 -29.484 -14.578 1 89.12 58 ALA B C 1
ATOM 5510 O O . ALA B 1 58 ? -24.891 -28.562 -14.969 1 89.12 58 ALA B O 1
ATOM 5511 N N . VAL B 1 59 ? -26.812 -29.656 -14.969 1 88.31 59 VAL B N 1
ATOM 5512 C CA . VAL B 1 59 ? -27.422 -28.75 -15.938 1 88.31 59 VAL B CA 1
ATOM 5513 C C . VAL B 1 59 ? -27.625 -27.375 -15.305 1 88.31 59 VAL B C 1
ATOM 5515 O O . VAL B 1 59 ? -27.359 -26.344 -15.945 1 88.31 59 VAL B O 1
ATOM 5518 N N . TRP B 1 60 ? -28.078 -27.344 -14.07 1 92.88 60 TRP B N 1
ATOM 5519 C CA . TRP B 1 60 ? -28.266 -26.062 -13.383 1 92.88 60 TRP B CA 1
ATOM 5520 C C . TRP B 1 60 ? -26.922 -25.344 -13.219 1 92.88 60 TRP B C 1
ATOM 5522 O O . TRP B 1 60 ? -26.844 -24.125 -13.43 1 92.88 60 TRP B O 1
ATOM 5532 N N . LYS B 1 61 ? -25.891 -26.016 -12.852 1 93.56 61 LYS B N 1
ATOM 5533 C CA . LYS B 1 61 ? -24.578 -25.422 -12.672 1 93.56 61 LYS B CA 1
ATOM 5534 C C . LYS B 1 61 ? -24.062 -24.797 -13.969 1 93.56 61 LYS B C 1
ATOM 5536 O O . LYS B 1 61 ? -23.391 -23.766 -13.938 1 93.56 61 LYS B O 1
ATOM 5541 N N . ASP B 1 62 ? -24.359 -25.469 -15.031 1 90.81 62 ASP B N 1
ATOM 5542 C CA . ASP B 1 62 ? -23.891 -25 -16.328 1 90.81 62 ASP B CA 1
ATOM 5543 C C . ASP B 1 62 ? -24.609 -23.719 -16.75 1 90.81 62 ASP B C 1
ATOM 5545 O O . ASP B 1 62 ? -24 -22.828 -17.359 1 90.81 62 ASP B O 1
ATOM 5549 N N . ARG B 1 63 ? -25.984 -23.719 -16.531 1 91.81 63 ARG B N 1
ATOM 5550 C CA . ARG B 1 63 ? -26.812 -22.578 -16.891 1 91.81 63 ARG B CA 1
ATOM 5551 C C . ARG B 1 63 ? -27.875 -22.312 -15.812 1 91.81 63 ARG B C 1
ATOM 5553 O O . ARG B 1 63 ? -29.047 -22.609 -16.016 1 91.81 63 ARG B O 1
ATOM 5560 N N . PRO B 1 64 ? -27.406 -21.703 -14.797 1 92.88 64 PRO B N 1
ATOM 5561 C CA . PRO B 1 64 ? -28.328 -21.484 -13.688 1 92.88 64 PRO B CA 1
ATOM 5562 C C . PRO B 1 64 ? -29.531 -20.625 -14.086 1 92.88 64 PRO B C 1
ATOM 5564 O O . PRO B 1 64 ? -29.359 -19.562 -14.703 1 92.88 64 PRO B O 1
ATOM 5567 N N . VAL B 1 65 ? -30.719 -21.125 -13.852 1 93.12 65 VAL B N 1
ATOM 5568 C CA . VAL B 1 65 ? -31.969 -20.406 -14.117 1 93.12 65 VAL B CA 1
ATOM 5569 C C . VAL B 1 65 ? -32.906 -20.562 -12.922 1 93.12 65 VAL B C 1
ATOM 5571 O O . VAL B 1 65 ? -32.938 -21.609 -12.281 1 93.12 65 VAL B O 1
ATOM 5574 N N . PHE B 1 66 ? -33.594 -19.516 -12.602 1 94.38 66 PHE B N 1
ATOM 5575 C CA . PHE B 1 66 ? -34.594 -19.578 -11.547 1 94.38 66 PHE B CA 1
ATOM 5576 C C . PHE B 1 66 ? -35.875 -20.234 -12.062 1 94.38 66 PHE B C 1
ATOM 5578 O O . PHE B 1 66 ? -36.312 -19.969 -13.188 1 94.38 66 PHE B O 1
ATOM 5585 N N . ASP B 1 67 ? -36.375 -21.156 -11.25 1 91.94 67 ASP B N 1
ATOM 5586 C CA . ASP B 1 67 ? -37.781 -21.469 -11.406 1 91.94 67 ASP B CA 1
ATOM 5587 C C . ASP B 1 67 ? -38.688 -20.422 -10.727 1 91.94 67 ASP B C 1
ATOM 5589 O O . ASP B 1 67 ? -38.25 -19.766 -9.781 1 91.94 67 ASP B O 1
ATOM 5593 N N . ARG B 1 68 ? -39.906 -20.328 -11.203 1 91.25 68 ARG B N 1
ATOM 5594 C CA . ARG B 1 68 ? -40.812 -19.375 -10.625 1 91.25 68 ARG B CA 1
ATOM 5595 C C . ARG B 1 68 ? -40.938 -19.562 -9.117 1 91.25 68 ARG B C 1
ATOM 5597 O O . ARG B 1 68 ? -41.031 -18.594 -8.359 1 91.25 68 ARG B O 1
ATOM 5604 N N . LYS B 1 69 ? -41 -20.75 -8.68 1 92.88 69 LYS B N 1
ATOM 5605 C CA . LYS B 1 69 ? -41.188 -21.078 -7.273 1 92.88 69 LYS B CA 1
ATOM 5606 C C . LYS B 1 69 ? -39.938 -20.688 -6.445 1 92.88 69 LYS B C 1
ATOM 5608 O O . LYS B 1 69 ? -40.031 -20.625 -5.219 1 92.88 69 LYS B O 1
ATOM 5613 N N . ASP B 1 70 ? -38.875 -20.422 -7.105 1 95.38 70 ASP B N 1
ATOM 5614 C CA . ASP B 1 70 ? -37.625 -20.141 -6.418 1 95.38 70 ASP B CA 1
ATOM 5615 C C . ASP B 1 70 ? -37.562 -18.719 -5.898 1 95.38 70 ASP B C 1
ATOM 5617 O O . ASP B 1 70 ? -36.75 -18.375 -5.039 1 95.38 70 ASP B O 1
ATOM 5621 N N . LEU B 1 71 ? -38.406 -17.844 -6.422 1 96.12 71 LEU B N 1
ATOM 5622 C CA . LEU B 1 71 ? -38.312 -16.406 -6.148 1 96.12 71 LEU B CA 1
ATOM 5623 C C . LEU B 1 71 ? -39.438 -15.938 -5.254 1 96.12 71 LEU B C 1
ATOM 5625 O O . LEU B 1 71 ? -40.594 -16.328 -5.445 1 96.12 71 LEU B O 1
ATOM 5629 N N . ILE B 1 72 ? -39.062 -15.172 -4.262 1 95.62 72 ILE B N 1
ATOM 5630 C CA . ILE B 1 72 ? -40.062 -14.383 -3.516 1 95.62 72 ILE B CA 1
ATOM 5631 C C . ILE B 1 72 ? -40.312 -13.062 -4.242 1 95.62 72 ILE B C 1
ATOM 5633 O O . ILE B 1 72 ? -41.469 -12.703 -4.488 1 95.62 72 ILE B O 1
ATOM 5637 N N . LEU B 1 73 ? -39.219 -12.398 -4.605 1 95.06 73 LEU B N 1
ATOM 5638 C CA . LEU B 1 73 ? -39.312 -11.219 -5.465 1 95.06 73 LEU B CA 1
ATOM 5639 C C . LEU B 1 73 ? -39.375 -11.625 -6.934 1 95.06 73 LEU B C 1
ATOM 5641 O O . LEU B 1 73 ? -38.344 -11.695 -7.613 1 95.06 73 LEU B O 1
ATOM 5645 N N . ASN B 1 74 ? -40.562 -11.828 -7.445 1 92.12 74 ASN B N 1
ATOM 5646 C CA . ASN B 1 74 ? -40.688 -12.438 -8.766 1 92.12 74 ASN B CA 1
ATOM 5647 C C . ASN B 1 74 ? -41.125 -11.414 -9.812 1 92.12 74 ASN B C 1
ATOM 5649 O O . ASN B 1 74 ? -41.531 -11.789 -10.922 1 92.12 74 ASN B O 1
ATOM 5653 N N . SER B 1 75 ? -41.188 -10.141 -9.359 1 90.62 75 SER B N 1
ATOM 5654 C CA . SER B 1 75 ? -41.594 -9.109 -10.312 1 90.62 75 SER B CA 1
ATOM 5655 C C . SER B 1 75 ? -40.906 -7.785 -10.023 1 90.62 75 SER B C 1
ATOM 5657 O O . SER B 1 75 ? -40.469 -7.547 -8.898 1 90.62 75 SER B O 1
ATOM 5659 N N . ALA B 1 76 ? -40.781 -6.941 -11.023 1 93.25 76 ALA B N 1
ATOM 5660 C CA . ALA B 1 76 ? -40.156 -5.621 -10.906 1 93.25 76 ALA B CA 1
ATOM 5661 C C . ALA B 1 76 ? -41.156 -4.605 -10.344 1 93.25 76 ALA B C 1
ATOM 5663 O O . ALA B 1 76 ? -40.781 -3.461 -10.062 1 93.25 76 ALA B O 1
ATOM 5664 N N . GLU B 1 77 ? -42.312 -5.043 -10.164 1 91.62 77 GLU B N 1
ATOM 5665 C CA . GLU B 1 77 ? -43.406 -4.156 -9.797 1 91.62 77 GLU B CA 1
ATOM 5666 C C . GLU B 1 77 ? -43.125 -3.408 -8.5 1 91.62 77 GLU B C 1
ATOM 5668 O O . GLU B 1 77 ? -43.531 -2.254 -8.336 1 91.62 77 GLU B O 1
ATOM 5673 N N . TRP B 1 78 ? -42.406 -4.004 -7.625 1 90.38 78 TRP B N 1
ATOM 5674 C CA . TRP B 1 78 ? -42.219 -3.457 -6.285 1 90.38 78 TRP B CA 1
ATOM 5675 C C . TRP B 1 78 ? -40.781 -2.936 -6.098 1 90.38 78 TRP B C 1
ATOM 5677 O O . TRP B 1 78 ? -40.375 -2.637 -4.977 1 90.38 78 TRP B O 1
ATOM 5687 N N . SER B 1 79 ? -40.031 -2.836 -7.117 1 91.69 79 SER B N 1
ATOM 5688 C CA . SER B 1 79 ? -38.594 -2.594 -7.047 1 91.69 79 SER B CA 1
ATOM 5689 C C . SER B 1 79 ? -38.281 -1.274 -6.344 1 91.69 79 SER B C 1
ATOM 5691 O O . SER B 1 79 ? -37.281 -1.161 -5.637 1 91.69 79 SER B O 1
ATOM 5693 N N . GLY B 1 80 ? -39.125 -0.301 -6.422 1 92.44 80 GLY B N 1
ATOM 5694 C CA . GLY B 1 80 ? -38.875 1.008 -5.84 1 92.44 80 GLY B CA 1
ATOM 5695 C C . GLY B 1 80 ? -39.125 1.05 -4.34 1 92.44 80 GLY B C 1
ATOM 5696 O O . GLY B 1 80 ? -38.688 1.983 -3.662 1 92.44 80 GLY B O 1
ATOM 5697 N N . LYS B 1 81 ? -39.781 0.018 -3.789 1 95.56 81 LYS B N 1
ATOM 5698 C CA . LYS B 1 81 ? -40.125 0.014 -2.375 1 95.56 81 LYS B CA 1
ATOM 5699 C C . LYS B 1 81 ? -39.531 -1.186 -1.654 1 95.56 81 LYS B C 1
ATOM 5701 O O . LYS B 1 81 ? -39.938 -1.534 -0.55 1 95.56 81 LYS B O 1
ATOM 5706 N N . VAL B 1 82 ? -38.562 -1.815 -2.312 1 96.5 82 VAL B N 1
ATOM 5707 C CA . VAL B 1 82 ? -38.031 -3.045 -1.724 1 96.5 82 VAL B CA 1
ATOM 5708 C C . VAL B 1 82 ? -36.5 -3.029 -1.761 1 96.5 82 VAL B C 1
ATOM 5710 O O . VAL B 1 82 ? -35.906 -2.633 -2.762 1 96.5 82 VAL B O 1
ATOM 5713 N N . LEU B 1 83 ? -35.906 -3.324 -0.641 1 97 83 LEU B N 1
ATOM 5714 C CA . LEU B 1 83 ? -34.5 -3.762 -0.609 1 97 83 LEU B CA 1
ATOM 5715 C C . LEU B 1 83 ? -34.406 -5.285 -0.597 1 97 83 LEU B C 1
ATOM 5717 O O . LEU B 1 83 ? -35.188 -5.949 0.118 1 97 83 LEU B O 1
ATOM 5721 N N . GLY B 1 84 ? -33.531 -5.758 -1.472 1 97.62 84 GLY B N 1
ATOM 5722 C CA . GLY B 1 84 ? -33.375 -7.203 -1.499 1 97.62 84 GLY B CA 1
ATOM 5723 C C . GLY B 1 84 ? -32.5 -7.719 -0.373 1 97.62 84 GLY B C 1
ATOM 5724 O O . GLY B 1 84 ? -31.641 -7 0.131 1 97.62 84 GLY B O 1
ATOM 5725 N N . LEU B 1 85 ? -32.812 -8.898 0.021 1 97.69 85 LEU B N 1
ATOM 5726 C CA . LEU B 1 85 ? -31.969 -9.633 0.97 1 97.69 85 LEU B CA 1
ATOM 5727 C C . LEU B 1 85 ? -31.422 -10.906 0.339 1 97.69 85 LEU B C 1
ATOM 5729 O O . LEU B 1 85 ? -32.188 -11.742 -0.15 1 97.69 85 LEU B O 1
ATOM 5733 N N . PHE B 1 86 ? -30.078 -11.062 0.319 1 97.94 86 PHE B N 1
ATOM 5734 C CA . PHE B 1 86 ? -29.469 -12.305 -0.147 1 97.94 86 PHE B CA 1
ATOM 5735 C C . PHE B 1 86 ? -29.812 -13.461 0.79 1 97.94 86 PHE B C 1
ATOM 5737 O O . PHE B 1 86 ? -30.031 -13.25 1.984 1 97.94 86 PHE B O 1
ATOM 5744 N N . SER B 1 87 ? -29.766 -14.633 0.224 1 97.12 87 SER B N 1
ATOM 5745 C CA . SER B 1 87 ? -30.062 -15.828 1.008 1 97.12 87 SER B CA 1
ATOM 5746 C C . SER B 1 87 ? -29.016 -16.047 2.102 1 97.12 87 SER B C 1
ATOM 5748 O O . SER B 1 87 ? -27.828 -15.875 1.871 1 97.12 87 SER B O 1
ATOM 5750 N N . ASP B 1 88 ? -29.469 -16.422 3.27 1 94.81 88 ASP B N 1
ATOM 5751 C CA . ASP B 1 88 ? -28.562 -16.594 4.402 1 94.81 88 ASP B CA 1
ATOM 5752 C C . ASP B 1 88 ? -28 -18.016 4.453 1 94.81 88 ASP B C 1
ATOM 5754 O O . ASP B 1 88 ? -27.188 -18.344 5.316 1 94.81 88 ASP B O 1
ATOM 5758 N N . TRP B 1 89 ? -28.469 -18.875 3.553 1 95.5 89 TRP B N 1
ATOM 5759 C CA . TRP B 1 89 ? -28 -20.266 3.531 1 95.5 89 TRP B CA 1
ATOM 5760 C C . TRP B 1 89 ? -26.766 -20.406 2.641 1 95.5 89 TRP B C 1
ATOM 5762 O O . TRP B 1 89 ? -26.156 -21.469 2.564 1 95.5 89 TRP B O 1
ATOM 5772 N N . ILE B 1 90 ? -26.406 -19.359 1.89 1 95.88 90 ILE B N 1
ATOM 5773 C CA . ILE B 1 90 ? -25.266 -19.359 0.987 1 95.88 90 ILE B CA 1
ATOM 5774 C C . ILE B 1 90 ? -23.969 -19.516 1.789 1 95.88 90 ILE B C 1
ATOM 5776 O O . ILE B 1 90 ? -23.766 -18.828 2.797 1 95.88 90 ILE B O 1
ATOM 5780 N N . GLN B 1 91 ? -23.078 -20.422 1.373 1 96 91 GLN B N 1
ATOM 5781 C CA . GLN B 1 91 ? -21.828 -20.75 2.061 1 96 91 GLN B CA 1
ATOM 5782 C C . GLN B 1 91 ? -20.625 -20.484 1.16 1 96 91 GLN B C 1
ATOM 5784 O O . GLN B 1 91 ? -19.953 -21.438 0.731 1 96 91 GLN B O 1
ATOM 5789 N N . LEU B 1 92 ? -20.25 -19.328 1.016 1 96.94 92 LEU B N 1
ATOM 5790 C CA . LEU B 1 92 ? -19.219 -18.938 0.058 1 96.94 92 LEU B CA 1
ATOM 5791 C C . LEU B 1 92 ? -17.844 -19.375 0.532 1 96.94 92 LEU B C 1
ATOM 5793 O O . LEU B 1 92 ? -16.922 -19.516 -0.276 1 96.94 92 LEU B O 1
ATOM 5797 N N . ASP B 1 93 ? -17.609 -19.578 1.812 1 96.31 93 ASP B N 1
ATOM 5798 C CA . ASP B 1 93 ? -16.297 -19.953 2.328 1 96.31 93 ASP B CA 1
ATOM 5799 C C . ASP B 1 93 ? -16.297 -21.391 2.834 1 96.31 93 ASP B C 1
ATOM 5801 O O . ASP B 1 93 ? -15.477 -21.75 3.682 1 96.31 93 ASP B O 1
ATOM 5805 N N . SER B 1 94 ? -17.219 -22.188 2.346 1 95.12 94 SER B N 1
ATOM 5806 C CA . SER B 1 94 ? -17.281 -23.594 2.693 1 95.12 94 SER B CA 1
ATOM 5807 C C . SER B 1 94 ? -16.016 -24.328 2.256 1 95.12 94 SER B C 1
ATOM 5809 O O . SER B 1 94 ? -15.477 -24.078 1.174 1 95.12 94 SER B O 1
ATOM 5811 N N . PRO B 1 95 ? -15.484 -25.281 3.086 1 92.12 95 PRO B N 1
ATOM 5812 C CA . PRO B 1 95 ? -14.352 -26.109 2.664 1 92.12 95 PRO B CA 1
ATOM 5813 C C . PRO B 1 95 ? -14.711 -27.078 1.552 1 92.12 95 PRO B C 1
ATOM 5815 O O . PRO B 1 95 ? -13.82 -27.625 0.888 1 92.12 95 PRO B O 1
ATOM 5818 N N . ASN B 1 96 ? -15.992 -27.328 1.418 1 93.56 96 ASN B N 1
ATOM 5819 C CA . ASN B 1 96 ? -16.453 -28.219 0.356 1 93.56 96 ASN B CA 1
ATOM 5820 C C . ASN B 1 96 ? -16.547 -27.5 -0.982 1 93.56 96 ASN B C 1
ATOM 5822 O O . ASN B 1 96 ? -17.312 -26.547 -1.127 1 93.56 96 ASN B O 1
ATOM 5826 N N . HIS B 1 97 ? -15.852 -27.953 -1.979 1 92.31 97 HIS B N 1
ATOM 5827 C CA . HIS B 1 97 ? -15.742 -27.297 -3.281 1 92.31 97 HIS B CA 1
ATOM 5828 C C . HIS B 1 97 ? -17.109 -27.172 -3.941 1 92.31 97 HIS B C 1
ATOM 5830 O O . HIS B 1 97 ? -17.438 -26.109 -4.488 1 92.31 97 HIS B O 1
ATOM 5836 N N . ASN B 1 98 ? -17.844 -28.25 -3.941 1 93 98 ASN B N 1
ATOM 5837 C CA . ASN B 1 98 ? -19.141 -28.234 -4.609 1 93 98 ASN B CA 1
ATOM 5838 C C . ASN B 1 98 ? -20.094 -27.234 -3.963 1 93 98 ASN B C 1
ATOM 5840 O O . ASN B 1 98 ? -20.781 -26.484 -4.656 1 93 98 ASN B O 1
ATOM 5844 N N . ILE B 1 99 ? -20.109 -27.25 -2.609 1 95.88 99 ILE B N 1
ATOM 5845 C CA . ILE B 1 99 ? -20.969 -26.344 -1.878 1 95.88 99 ILE B CA 1
ATOM 5846 C C . ILE B 1 99 ? -20.547 -24.906 -2.154 1 95.88 99 ILE B C 1
ATOM 5848 O O . ILE B 1 99 ? -21.406 -24.031 -2.375 1 95.88 99 ILE B O 1
ATOM 5852 N N . ARG B 1 100 ? -19.297 -24.641 -2.182 1 96.5 100 ARG B N 1
ATOM 5853 C CA . ARG B 1 100 ? -18.75 -23.312 -2.445 1 96.5 100 ARG B CA 1
ATOM 5854 C C . ARG B 1 100 ? -19.125 -22.828 -3.846 1 96.5 100 ARG B C 1
ATOM 5856 O O . ARG B 1 100 ? -19.594 -21.703 -4.023 1 96.5 100 ARG B O 1
ATOM 5863 N N . THR B 1 101 ? -18.984 -23.688 -4.828 1 95.81 101 THR B N 1
ATOM 5864 C CA . THR B 1 101 ? -19.266 -23.344 -6.215 1 95.81 101 THR B CA 1
ATOM 5865 C C . THR B 1 101 ? -20.766 -23.078 -6.402 1 95.81 101 THR B C 1
ATOM 5867 O O . THR B 1 101 ? -21.141 -22.078 -7.023 1 95.81 101 THR B O 1
ATOM 5870 N N . CYS B 1 102 ? -21.578 -23.984 -5.859 1 96.94 102 CYS B N 1
ATOM 5871 C CA . CYS B 1 102 ? -23.016 -23.828 -5.98 1 96.94 102 CYS B CA 1
ATOM 5872 C C . CYS B 1 102 ? -23.484 -22.562 -5.262 1 96.94 102 CYS B C 1
ATOM 5874 O O . CYS B 1 102 ? -24.391 -21.875 -5.73 1 96.94 102 CYS B O 1
ATOM 5876 N N . SER B 1 103 ? -22.859 -22.281 -4.121 1 97.69 103 SER B N 1
ATOM 5877 C CA . SER B 1 103 ? -23.156 -21.062 -3.389 1 97.69 103 SER B CA 1
ATOM 5878 C C . SER B 1 103 ? -22.844 -19.828 -4.219 1 97.69 103 SER B C 1
ATOM 5880 O O . SER B 1 103 ? -23.609 -18.875 -4.25 1 97.69 103 SER B O 1
ATOM 5882 N N . GLU B 1 104 ? -21.734 -19.844 -4.875 1 97.44 104 GLU B N 1
ATOM 5883 C CA . GLU B 1 104 ? -21.328 -18.734 -5.719 1 97.44 104 GLU B CA 1
ATOM 5884 C C . GLU B 1 104 ? -22.312 -18.516 -6.867 1 97.44 104 GLU B C 1
ATOM 5886 O O . GLU B 1 104 ? -22.703 -17.391 -7.16 1 97.44 104 GLU B O 1
ATOM 5891 N N . LEU B 1 105 ? -22.688 -19.594 -7.508 1 96.94 105 LEU B N 1
ATOM 5892 C CA . LEU B 1 105 ? -23.641 -19.531 -8.617 1 96.94 105 LEU B CA 1
ATOM 5893 C C . LEU B 1 105 ? -24.984 -18.984 -8.148 1 96.94 105 LEU B C 1
ATOM 5895 O O . LEU B 1 105 ? -25.578 -18.141 -8.82 1 96.94 105 LEU B O 1
ATOM 5899 N N . ALA B 1 106 ? -25.391 -19.516 -7.008 1 97.69 106 ALA B N 1
ATOM 5900 C CA . ALA B 1 106 ? -26.672 -19.094 -6.469 1 97.69 106 ALA B CA 1
ATOM 5901 C C . ALA B 1 106 ? -26.672 -17.609 -6.145 1 97.69 106 ALA B C 1
ATOM 5903 O O . ALA B 1 106 ? -27.609 -16.891 -6.469 1 97.69 106 ALA B O 1
ATOM 5904 N N . LEU B 1 107 ? -25.656 -17.156 -5.496 1 97.75 107 LEU B N 1
ATOM 5905 C CA . LEU B 1 107 ? -25.562 -15.75 -5.145 1 97.75 107 LEU B CA 1
ATOM 5906 C C . LEU B 1 107 ? -25.531 -14.875 -6.395 1 97.75 107 LEU B C 1
ATOM 5908 O O . LEU B 1 107 ? -26.156 -13.82 -6.441 1 97.75 107 LEU B O 1
ATOM 5912 N N . LYS B 1 108 ? -24.719 -15.273 -7.355 1 96.81 108 LYS B N 1
ATOM 5913 C CA . LYS B 1 108 ? -24.656 -14.531 -8.609 1 96.81 108 LYS B CA 1
ATOM 5914 C C . LYS B 1 108 ? -26.016 -14.438 -9.273 1 96.81 108 LYS B C 1
ATOM 5916 O O . LYS B 1 108 ? -26.375 -13.391 -9.82 1 96.81 108 LYS B O 1
ATOM 5921 N N . GLN B 1 109 ? -26.766 -15.531 -9.219 1 96.75 109 GLN B N 1
ATOM 5922 C CA . GLN B 1 109 ? -28.109 -15.523 -9.766 1 96.75 109 GLN B CA 1
ATOM 5923 C C . GLN B 1 109 ? -28.984 -14.5 -9.055 1 96.75 109 GLN B C 1
ATOM 5925 O O . GLN B 1 109 ? -29.719 -13.742 -9.703 1 96.75 109 GLN B O 1
ATOM 5930 N N . GLU B 1 110 ? -28.906 -14.562 -7.773 1 97.94 110 GLU B N 1
ATOM 5931 C CA . GLU B 1 110 ? -29.703 -13.609 -7.004 1 97.94 110 GLU B CA 1
ATOM 5932 C C . GLU B 1 110 ? -29.297 -12.172 -7.336 1 97.94 110 GLU B C 1
ATOM 5934 O O . GLU B 1 110 ? -30.172 -11.312 -7.512 1 97.94 110 GLU B O 1
ATOM 5939 N N . ALA B 1 111 ? -28.047 -11.938 -7.383 1 97.75 111 ALA B N 1
ATOM 5940 C CA . ALA B 1 111 ? -27.547 -10.602 -7.672 1 97.75 111 ALA B CA 1
ATOM 5941 C C . ALA B 1 111 ? -28 -10.133 -9.055 1 97.75 111 ALA B C 1
ATOM 5943 O O . ALA B 1 111 ? -28.453 -9 -9.203 1 97.75 111 ALA B O 1
ATOM 5944 N N . GLU B 1 112 ? -27.844 -10.984 -10.023 1 96.56 112 GLU B N 1
ATOM 5945 C CA . GLU B 1 112 ? -28.234 -10.648 -11.391 1 96.56 112 GLU B CA 1
ATOM 5946 C C . GLU B 1 112 ? -29.734 -10.398 -11.492 1 96.56 112 GLU B C 1
ATOM 5948 O O . GLU B 1 112 ? -30.172 -9.5 -12.211 1 96.56 112 GLU B O 1
ATOM 5953 N N . TRP B 1 113 ? -30.484 -11.211 -10.82 1 96.56 113 TRP B N 1
ATOM 5954 C CA . TRP B 1 113 ? -31.938 -11.016 -10.812 1 96.56 113 TRP B CA 1
ATOM 5955 C C . TRP B 1 113 ? -32.312 -9.68 -10.188 1 96.56 113 TRP B C 1
ATOM 5957 O O . TRP B 1 113 ? -33.125 -8.938 -10.734 1 96.56 113 TRP B O 1
ATOM 5967 N N . ALA B 1 114 ? -31.688 -9.414 -9.023 1 97 114 ALA B N 1
ATOM 5968 C CA . ALA B 1 114 ? -31.922 -8.133 -8.359 1 97 114 ALA B CA 1
ATOM 5969 C C . ALA B 1 114 ? -31.641 -6.965 -9.297 1 97 114 ALA B C 1
ATOM 5971 O O . ALA B 1 114 ? -32.406 -5.988 -9.328 1 97 114 ALA B O 1
ATOM 5972 N N . SER B 1 115 ? -30.562 -7.082 -9.992 1 96.5 115 SER B N 1
ATOM 5973 C CA . SER B 1 115 ? -30.219 -6.066 -10.977 1 96.5 115 SER B CA 1
ATOM 5974 C C . SER B 1 115 ? -31.25 -6.008 -12.102 1 96.5 115 SER B C 1
ATOM 5976 O O . SER B 1 115 ? -31.656 -4.926 -12.531 1 96.5 115 SER B O 1
ATOM 5978 N N . HIS B 1 116 ? -31.719 -7.148 -12.594 1 96.38 116 HIS B N 1
ATOM 5979 C CA . HIS B 1 116 ? -32.688 -7.266 -13.68 1 96.38 116 HIS B CA 1
ATOM 5980 C C . HIS B 1 116 ? -34 -6.566 -13.336 1 96.38 116 HIS B C 1
ATOM 5982 O O . HIS B 1 116 ? -34.562 -5.895 -14.188 1 96.38 116 HIS B O 1
ATOM 5988 N N . ILE B 1 117 ? -34.406 -6.734 -12.133 1 95.88 117 ILE B N 1
ATOM 5989 C CA . ILE B 1 117 ? -35.688 -6.156 -11.758 1 95.88 117 ILE B CA 1
ATOM 5990 C C . ILE B 1 117 ? -35.469 -4.766 -11.164 1 95.88 117 ILE B C 1
ATOM 5992 O O . ILE B 1 117 ? -36.406 -4.195 -10.562 1 95.88 117 ILE B O 1
ATOM 5996 N N . ASN B 1 118 ? -34.25 -4.266 -11.141 1 95.19 118 ASN B N 1
ATOM 5997 C CA . ASN B 1 118 ? -33.875 -2.887 -10.836 1 95.19 118 ASN B CA 1
ATOM 5998 C C . ASN B 1 118 ? -34.062 -2.574 -9.352 1 95.19 118 ASN B C 1
ATOM 6000 O O . ASN B 1 118 ? -34.656 -1.543 -9 1 95.19 118 ASN B O 1
ATOM 6004 N N . LEU B 1 119 ? -33.625 -3.5 -8.516 1 96.44 119 LEU B N 1
ATOM 6005 C CA . LEU B 1 119 ? -33.562 -3.16 -7.102 1 96.44 119 LEU B CA 1
ATOM 6006 C C . LEU B 1 119 ? -32.562 -2.057 -6.852 1 96.44 119 LEU B C 1
ATOM 6008 O O . LEU B 1 119 ? -31.547 -1.967 -7.555 1 96.44 119 LEU B O 1
ATOM 6012 N N . THR B 1 120 ? -32.844 -1.278 -5.887 1 92.81 120 THR B N 1
ATOM 6013 C CA . THR B 1 120 ? -31.922 -0.191 -5.566 1 92.81 120 THR B CA 1
ATOM 6014 C C . THR B 1 120 ? -30.766 -0.696 -4.715 1 92.81 120 THR B C 1
ATOM 6016 O O . THR B 1 120 ? -29.656 -0.177 -4.801 1 92.81 120 THR B O 1
ATOM 6019 N N . GLY B 1 121 ? -31.094 -1.644 -3.85 1 96.81 121 GLY B N 1
ATOM 6020 C CA . GLY B 1 121 ? -30.062 -2.154 -2.955 1 96.81 121 GLY B CA 1
ATOM 6021 C C . GLY B 1 121 ? -30.344 -3.57 -2.482 1 96.81 121 GLY B C 1
ATOM 6022 O O . GLY B 1 121 ? -31.469 -4.066 -2.604 1 96.81 121 GLY B O 1
ATOM 6023 N N . ILE B 1 122 ? -29.297 -4.18 -2.074 1 98.12 122 ILE B N 1
ATOM 6024 C CA . ILE B 1 122 ? -29.359 -5.531 -1.532 1 98.12 122 ILE B CA 1
ATOM 6025 C C . ILE B 1 122 ? -28.562 -5.613 -0.236 1 98.12 122 ILE B C 1
ATOM 6027 O O . ILE B 1 122 ? -27.5 -5 -0.12 1 98.12 122 ILE B O 1
ATOM 6031 N N . ILE B 1 123 ? -29.062 -6.281 0.722 1 98.31 123 ILE B N 1
ATOM 6032 C CA . ILE B 1 123 ? -28.344 -6.512 1.971 1 98.31 123 ILE B CA 1
ATOM 6033 C C . ILE B 1 123 ? -27.766 -7.922 1.977 1 98.31 123 ILE B C 1
ATOM 6035 O O . ILE B 1 123 ? -28.469 -8.891 1.679 1 98.31 123 ILE B O 1
ATOM 6039 N N . PHE B 1 124 ? -26.469 -8.023 2.164 1 98.19 124 PHE B N 1
ATOM 6040 C CA . PHE B 1 124 ? -25.797 -9.297 2.389 1 98.19 124 PHE B CA 1
ATOM 6041 C C . PHE B 1 124 ? -25.875 -9.703 3.855 1 98.19 124 PHE B C 1
ATOM 6043 O O . PHE B 1 124 ? -25.656 -8.875 4.746 1 98.19 124 PHE B O 1
ATOM 6050 N N . PRO B 1 125 ? -26.172 -10.945 4.133 1 96.56 125 PRO B N 1
ATOM 6051 C CA . PRO B 1 125 ? -26.281 -11.383 5.523 1 96.56 125 PRO B CA 1
ATOM 6052 C C . PRO B 1 125 ? -24.984 -11.234 6.301 1 96.56 125 PRO B C 1
ATOM 6054 O O . PRO B 1 125 ? -23.969 -10.789 5.742 1 96.56 125 PRO B O 1
ATOM 6057 N N . VAL B 1 126 ? -25.047 -11.508 7.559 1 96.38 126 VAL B N 1
ATOM 6058 C CA . VAL B 1 126 ? -23.906 -11.367 8.461 1 96.38 126 VAL B CA 1
ATOM 6059 C C . VAL B 1 126 ? -22.75 -12.25 7.98 1 96.38 126 VAL B C 1
ATOM 6061 O O . VAL B 1 126 ? -22.969 -13.406 7.605 1 96.38 126 VAL B O 1
ATOM 6064 N N . LEU B 1 127 ? -21.609 -11.711 8.031 1 94.31 127 LEU B N 1
ATOM 6065 C CA . LEU B 1 127 ? -20.422 -12.391 7.547 1 94.31 127 LEU B CA 1
ATOM 6066 C C . LEU B 1 127 ? -20 -13.5 8.5 1 94.31 127 LEU B C 1
ATOM 6068 O O . LEU B 1 127 ? -20.156 -13.375 9.719 1 94.31 127 LEU B O 1
ATOM 6072 N N . ASP B 1 128 ? -19.391 -14.492 7.922 1 90.69 128 ASP B N 1
ATOM 6073 C CA . ASP B 1 128 ? -18.688 -15.492 8.711 1 90.69 128 ASP B CA 1
ATOM 6074 C C . ASP B 1 128 ? -17.281 -15.016 9.078 1 90.69 128 ASP B C 1
ATOM 6076 O O . ASP B 1 128 ? -16.875 -13.93 8.664 1 90.69 128 ASP B O 1
ATOM 6080 N N . LYS B 1 129 ? -16.609 -15.789 9.844 1 87.12 129 LYS B N 1
ATOM 6081 C CA . LYS B 1 129 ? -15.258 -15.438 10.258 1 87.12 129 LYS B CA 1
ATOM 6082 C C . LYS B 1 129 ? -14.312 -15.398 9.062 1 87.12 129 LYS B C 1
ATOM 6084 O O . LYS B 1 129 ? -13.492 -14.492 8.945 1 87.12 129 LYS B O 1
ATOM 6089 N N . GLN B 1 130 ? -14.453 -16.438 8.211 1 91.69 130 GLN B N 1
ATOM 6090 C CA . GLN B 1 130 ? -13.672 -16.453 6.98 1 91.69 130 GLN B CA 1
ATOM 6091 C C . GLN B 1 130 ? -14.406 -15.734 5.852 1 91.69 130 GLN B C 1
ATOM 6093 O O . GLN B 1 130 ? -15.57 -16.031 5.578 1 91.69 130 GLN B O 1
ATOM 6098 N N . VAL B 1 131 ? -13.734 -14.75 5.266 1 96.62 131 VAL B N 1
ATOM 6099 C CA . VAL B 1 131 ? -14.508 -13.945 4.332 1 96.62 131 VAL B CA 1
ATOM 6100 C C . VAL B 1 131 ? -13.766 -13.844 2.998 1 96.62 131 VAL B C 1
ATOM 6102 O O . VAL B 1 131 ? -14.156 -13.062 2.125 1 96.62 131 VAL B O 1
ATOM 6105 N N . HIS B 1 132 ? -12.641 -14.57 2.773 1 97.06 132 HIS B N 1
ATOM 6106 C CA . HIS B 1 132 ? -11.805 -14.352 1.598 1 97.06 132 HIS B CA 1
ATOM 6107 C C . HIS B 1 132 ? -12.562 -14.68 0.316 1 97.06 132 HIS B C 1
ATOM 6109 O O . HIS B 1 132 ? -12.586 -13.875 -0.619 1 97.06 132 HIS B O 1
ATOM 6115 N N . ASN B 1 133 ? -13.164 -15.852 0.283 1 97.31 133 ASN B N 1
ATOM 6116 C CA . ASN B 1 133 ? -13.938 -16.188 -0.907 1 97.31 133 ASN B CA 1
ATOM 6117 C C . ASN B 1 133 ? -15.188 -15.305 -1.028 1 97.31 133 ASN B C 1
ATOM 6119 O O . ASN B 1 133 ? -15.578 -14.93 -2.135 1 97.31 133 ASN B O 1
ATOM 6123 N N . THR B 1 134 ? -15.797 -15.039 0.116 1 97.94 134 THR B N 1
ATOM 6124 C CA . THR B 1 134 ? -16.922 -14.117 0.131 1 97.94 134 THR B CA 1
ATOM 6125 C C . THR B 1 134 ? -16.531 -12.781 -0.498 1 97.94 134 THR B C 1
ATOM 6127 O O . THR B 1 134 ? -17.25 -12.258 -1.354 1 97.94 134 THR B O 1
ATOM 6130 N N . ALA B 1 135 ? -15.414 -12.25 -0.089 1 97.94 135 ALA B N 1
ATOM 6131 C CA . ALA B 1 135 ? -14.922 -10.984 -0.637 1 97.94 135 ALA B CA 1
ATOM 6132 C C . ALA B 1 135 ? -14.719 -11.086 -2.146 1 97.94 135 ALA B C 1
ATOM 6134 O O . ALA B 1 135 ? -15.078 -10.164 -2.889 1 97.94 135 ALA B O 1
ATOM 6135 N N . ARG B 1 136 ? -14.141 -12.164 -2.566 1 97.25 136 ARG B N 1
ATOM 6136 C CA . ARG B 1 136 ? -13.891 -12.375 -3.988 1 97.25 136 ARG B CA 1
ATOM 6137 C C . ARG B 1 136 ? -15.195 -12.328 -4.781 1 97.25 136 ARG B C 1
ATOM 6139 O O . ARG B 1 136 ? -15.281 -11.641 -5.801 1 97.25 136 ARG B O 1
ATOM 6146 N N . VAL B 1 137 ? -16.188 -13.023 -4.316 1 97.31 137 VAL B N 1
ATOM 6147 C CA . VAL B 1 137 ? -17.469 -13.117 -5.016 1 97.31 137 VAL B CA 1
ATOM 6148 C C . VAL B 1 137 ? -18.172 -11.766 -4.988 1 97.31 137 VAL B C 1
ATOM 6150 O O . VAL B 1 137 ? -18.688 -11.305 -6.008 1 97.31 137 VAL B O 1
ATOM 6153 N N . ILE B 1 138 ? -18.156 -11.148 -3.83 1 97.62 138 ILE B N 1
ATOM 6154 C CA . ILE B 1 138 ? -18.797 -9.836 -3.699 1 97.62 138 ILE B CA 1
ATOM 6155 C C . ILE B 1 138 ? -18.109 -8.836 -4.629 1 97.62 138 ILE B C 1
ATOM 6157 O O . ILE B 1 138 ? -18.766 -8 -5.246 1 97.62 138 ILE B O 1
ATOM 6161 N N . ASN B 1 139 ? -16.797 -8.898 -4.66 1 96.31 139 ASN B N 1
ATOM 6162 C CA . ASN B 1 139 ? -16.062 -8.039 -5.578 1 96.31 139 ASN B CA 1
ATOM 6163 C C . ASN B 1 139 ? -16.516 -8.242 -7.023 1 96.31 139 ASN B C 1
ATOM 6165 O O . ASN B 1 139 ? -16.688 -7.273 -7.762 1 96.31 139 ASN B O 1
ATOM 6169 N N . SER B 1 140 ? -16.719 -9.461 -7.41 1 94.56 140 SER B N 1
ATOM 6170 C CA . SER B 1 140 ? -17.141 -9.805 -8.766 1 94.56 140 SER B CA 1
ATOM 6171 C C . SER B 1 140 ? -18.547 -9.281 -9.062 1 94.56 140 SER B C 1
ATOM 6173 O O . SER B 1 140 ? -18.766 -8.641 -10.094 1 94.56 140 SER B O 1
ATOM 6175 N N . ILE B 1 141 ? -19.438 -9.484 -8.133 1 95.62 141 ILE B N 1
ATOM 6176 C CA . ILE B 1 141 ? -20.844 -9.133 -8.391 1 95.62 141 ILE B CA 1
ATOM 6177 C C . ILE B 1 141 ? -21.016 -7.617 -8.305 1 95.62 141 ILE B C 1
ATOM 6179 O O . ILE B 1 141 ? -21.828 -7.039 -9.031 1 95.62 141 ILE B O 1
ATOM 6183 N N . SER B 1 142 ? -20.281 -7.004 -7.41 1 95 142 SER B N 1
ATOM 6184 C CA . SER B 1 142 ? -20.453 -5.566 -7.219 1 95 142 SER B CA 1
ATOM 6185 C C . SER B 1 142 ? -20.078 -4.793 -8.484 1 95 142 SER B C 1
ATOM 6187 O O . SER B 1 142 ? -20.594 -3.705 -8.727 1 95 142 SER B O 1
ATOM 6189 N N . THR B 1 143 ? -19.281 -5.332 -9.305 1 90.5 143 THR B N 1
ATOM 6190 C CA . THR B 1 143 ? -18.844 -4.668 -10.523 1 90.5 143 THR B CA 1
ATOM 6191 C C . THR B 1 143 ? -19.828 -4.902 -11.664 1 90.5 143 THR B C 1
ATOM 6193 O O . THR B 1 143 ? -19.828 -4.172 -12.656 1 90.5 143 THR B O 1
ATOM 6196 N N . THR B 1 144 ? -20.672 -5.852 -11.508 1 90.94 144 THR B N 1
ATOM 6197 C CA . THR B 1 144 ? -21.516 -6.254 -12.633 1 90.94 144 THR B CA 1
ATOM 6198 C C . THR B 1 144 ? -22.953 -5.824 -12.414 1 90.94 144 THR B C 1
ATOM 6200 O O . THR B 1 144 ? -23.719 -5.68 -13.367 1 90.94 144 THR B O 1
ATOM 6203 N N . ILE B 1 145 ? -23.312 -5.562 -11.188 1 94.38 145 ILE B N 1
ATOM 6204 C CA . ILE B 1 145 ? -24.719 -5.297 -10.914 1 94.38 145 ILE B CA 1
ATOM 6205 C C . ILE B 1 145 ? -24.906 -3.812 -10.609 1 94.38 145 ILE B C 1
ATOM 6207 O O . ILE B 1 145 ? -23.953 -3.115 -10.258 1 94.38 145 ILE B O 1
ATOM 6211 N N . SER B 1 146 ? -26.109 -3.387 -10.695 1 93.12 146 SER B N 1
ATOM 6212 C CA . SER B 1 146 ? -26.438 -1.975 -10.516 1 93.12 146 SER B CA 1
ATOM 6213 C C . SER B 1 146 ? -26.703 -1.647 -9.055 1 93.12 146 SER B C 1
ATOM 6215 O O . SER B 1 146 ? -26.219 -0.632 -8.539 1 93.12 146 SER B O 1
ATOM 6217 N N . PRO B 1 147 ? -27.422 -2.539 -8.367 1 95 147 PRO B N 1
ATOM 6218 C CA . PRO B 1 147 ? -27.766 -2.18 -6.988 1 95 147 PRO B CA 1
ATOM 6219 C C . PRO B 1 147 ? -26.531 -2.104 -6.086 1 95 147 PRO B C 1
ATOM 6221 O O . PRO B 1 147 ? -25.547 -2.816 -6.312 1 95 147 PRO B O 1
ATOM 6224 N N . GLN B 1 148 ? -26.703 -1.307 -5.078 1 96.38 148 GLN B N 1
ATOM 6225 C CA . GLN B 1 148 ? -25.672 -1.264 -4.043 1 96.38 148 GLN B CA 1
ATOM 6226 C C . GLN B 1 148 ? -25.797 -2.453 -3.096 1 96.38 148 GLN B C 1
ATOM 6228 O O . GLN B 1 148 ? -26.875 -3.01 -2.926 1 96.38 148 GLN B O 1
ATOM 6233 N N . ILE B 1 149 ? -24.672 -2.785 -2.557 1 98.19 149 ILE B N 1
ATOM 6234 C CA . ILE B 1 149 ? -24.656 -3.906 -1.623 1 98.19 149 ILE B CA 1
ATOM 6235 C C . ILE B 1 149 ? -24.281 -3.408 -0.227 1 98.19 149 ILE B C 1
ATOM 6237 O O . ILE B 1 149 ? -23.297 -2.686 -0.059 1 98.19 149 ILE B O 1
ATOM 6241 N N . CYS B 1 150 ? -25.062 -3.717 0.744 1 98.31 150 CYS B N 1
ATOM 6242 C CA . CYS B 1 150 ? -24.719 -3.441 2.133 1 98.31 150 CYS B CA 1
ATOM 6243 C C . CYS B 1 150 ? -24.484 -4.734 2.902 1 98.31 150 CYS B C 1
ATOM 6245 O O . CYS B 1 150 ? -25.281 -5.664 2.836 1 98.31 150 CYS B O 1
ATOM 6247 N N . ILE B 1 151 ? -23.391 -4.77 3.549 1 98.5 151 ILE B N 1
ATOM 6248 C CA . ILE B 1 151 ? -23.062 -5.918 4.387 1 98.5 151 ILE B CA 1
ATOM 6249 C C . ILE B 1 151 ? -23.672 -5.73 5.777 1 98.5 151 ILE B C 1
ATOM 6251 O O . ILE B 1 151 ? -23.422 -4.719 6.434 1 98.5 151 ILE B O 1
ATOM 6255 N N . ARG B 1 152 ? -24.5 -6.676 6.191 1 98.25 152 ARG B N 1
ATOM 6256 C CA . ARG B 1 152 ? -25.047 -6.645 7.543 1 98.25 152 ARG B CA 1
ATOM 6257 C C . ARG B 1 152 ? -23.969 -6.898 8.586 1 98.25 152 ARG B C 1
ATOM 6259 O O . ARG B 1 152 ? -23.344 -7.961 8.586 1 98.25 152 ARG B O 1
ATOM 6266 N N . VAL B 1 153 ? -23.734 -5.938 9.461 1 97.75 153 VAL B N 1
ATOM 6267 C CA . VAL B 1 153 ? -22.688 -6.023 10.469 1 97.75 153 VAL B CA 1
ATOM 6268 C C . VAL B 1 153 ? -23.266 -5.723 11.852 1 97.75 153 VAL B C 1
ATOM 6270 O O . VAL B 1 153 ? -23.625 -4.582 12.141 1 97.75 153 VAL B O 1
ATOM 6273 N N . PRO B 1 154 ? -23.344 -6.734 12.703 1 96.62 154 PRO B N 1
ATOM 6274 C CA . PRO B 1 154 ? -23.703 -6.418 14.086 1 96.62 154 PRO B CA 1
ATOM 6275 C C . PRO B 1 154 ? -22.703 -5.477 14.758 1 96.62 154 PRO B C 1
ATOM 6277 O O . PRO B 1 154 ? -21.5 -5.59 14.539 1 96.62 154 PRO B O 1
ATOM 6280 N N . LEU B 1 155 ? -23.25 -4.59 15.508 1 95.75 155 LEU B N 1
ATOM 6281 C CA . LEU B 1 155 ? -22.391 -3.631 16.188 1 95.75 155 LEU B CA 1
ATOM 6282 C C . LEU B 1 155 ? -21.375 -4.344 17.078 1 95.75 155 LEU B C 1
ATOM 6284 O O . LEU B 1 155 ? -20.203 -3.977 17.109 1 95.75 155 LEU B O 1
ATOM 6288 N N . LEU B 1 156 ? -21.922 -5.316 17.828 1 92.62 156 LEU B N 1
ATOM 6289 C CA . LEU B 1 156 ? -21.047 -6.086 18.719 1 92.62 156 LEU B CA 1
ATOM 6290 C C . LEU B 1 156 ? -21.328 -7.578 18.594 1 92.62 156 LEU B C 1
ATOM 6292 O O . LEU B 1 156 ? -22.438 -7.98 18.219 1 92.62 156 LEU B O 1
ATOM 6296 N N . GLN B 1 157 ? -20.234 -8.266 18.75 1 86.38 157 GLN B N 1
ATOM 6297 C CA . GLN B 1 157 ? -20.422 -9.703 18.938 1 86.38 157 GLN B CA 1
ATOM 6298 C C . GLN B 1 157 ? -20.781 -10.023 20.375 1 86.38 157 GLN B C 1
ATOM 6300 O O . GLN B 1 157 ? -20.25 -9.422 21.312 1 86.38 157 GLN B O 1
ATOM 6305 N N . LYS B 1 158 ? -21.672 -10.883 20.547 1 77.31 158 LYS B N 1
ATOM 6306 C CA . LYS B 1 158 ? -22.109 -11.273 21.875 1 77.31 158 LYS B CA 1
ATOM 6307 C C . LYS B 1 158 ? -20.922 -11.695 22.734 1 77.31 158 LYS B C 1
ATOM 6309 O O . LYS B 1 158 ? -20.141 -12.562 22.344 1 77.31 158 LYS B O 1
ATOM 6314 N N . GLY B 1 159 ? -20.688 -11.148 23.828 1 71.06 159 GLY B N 1
ATOM 6315 C CA . GLY B 1 159 ? -19.641 -11.516 24.781 1 71.06 159 GLY B CA 1
ATOM 6316 C C . GLY B 1 159 ? -18.312 -10.859 24.484 1 71.06 159 GLY B C 1
ATOM 6317 O O . GLY B 1 159 ? -17.328 -11.062 25.219 1 71.06 159 GLY B O 1
ATOM 6318 N N . ALA B 1 160 ? -18.156 -10.102 23.391 1 73.62 160 ALA B N 1
ATOM 6319 C CA . ALA B 1 160 ? -16.891 -9.469 23.031 1 73.62 160 ALA B CA 1
ATOM 6320 C C . ALA B 1 160 ? -17.078 -7.984 22.734 1 73.62 160 ALA B C 1
ATOM 6322 O O . ALA B 1 160 ? -16.719 -7.512 21.656 1 73.62 160 ALA B O 1
ATOM 6323 N N . VAL B 1 161 ? -17.5 -7.254 23.766 1 67.44 161 VAL B N 1
ATOM 6324 C CA . VAL B 1 161 ? -17.984 -5.887 23.609 1 67.44 161 VAL B CA 1
ATOM 6325 C C . VAL B 1 161 ? -16.828 -4.957 23.297 1 67.44 161 VAL B C 1
ATOM 6327 O O . VAL B 1 161 ? -16.938 -4.07 22.453 1 67.44 161 VAL B O 1
ATOM 6330 N N . GLU B 1 162 ? -15.617 -5.309 23.828 1 74.56 162 GLU B N 1
ATOM 6331 C CA . GLU B 1 162 ? -14.547 -4.32 23.703 1 74.56 162 GLU B CA 1
ATOM 6332 C C . GLU B 1 162 ? -13.57 -4.695 22.594 1 74.56 162 GLU B C 1
ATOM 6334 O O . GLU B 1 162 ? -12.688 -3.906 22.25 1 74.56 162 GLU B O 1
ATOM 6339 N N . ASP B 1 163 ? -13.773 -5.789 21.922 1 81.88 163 ASP B N 1
ATOM 6340 C CA . ASP B 1 163 ? -12.789 -6.246 20.938 1 81.88 163 ASP B CA 1
ATOM 6341 C C . ASP B 1 163 ? -13.211 -5.883 19.516 1 81.88 163 ASP B C 1
ATOM 6343 O O . ASP B 1 163 ? -12.445 -6.062 18.578 1 81.88 163 ASP B O 1
ATOM 6347 N N . ASN B 1 164 ? -14.289 -5.211 19.266 1 89.31 164 ASN B N 1
ATOM 6348 C CA . ASN B 1 164 ? -14.82 -4.773 17.969 1 89.31 164 ASN B CA 1
ATOM 6349 C C . ASN B 1 164 ? -14.562 -5.812 16.875 1 89.31 164 ASN B C 1
ATOM 6351 O O . ASN B 1 164 ? -14.062 -5.48 15.805 1 89.31 164 ASN B O 1
ATOM 6355 N N . MET B 1 165 ? -14.797 -7.117 17.141 1 92.31 165 MET B N 1
ATOM 6356 C CA . MET B 1 165 ? -14.547 -8.242 16.234 1 92.31 165 MET B CA 1
ATOM 6357 C C . MET B 1 165 ? -15.359 -8.109 14.953 1 92.31 165 MET B C 1
ATOM 6359 O O . MET B 1 165 ? -14.891 -8.477 13.875 1 92.31 165 MET B O 1
ATOM 6363 N N . THR B 1 166 ? -16.578 -7.617 15.07 1 94.31 166 THR B N 1
ATOM 6364 C CA . THR B 1 166 ? -17.438 -7.473 13.898 1 94.31 166 THR B CA 1
ATOM 6365 C C . THR B 1 166 ? -16.875 -6.43 12.938 1 94.31 166 THR B C 1
ATOM 6367 O O . THR B 1 166 ? -16.906 -6.613 11.719 1 94.31 166 THR B O 1
ATOM 6370 N N . TRP B 1 167 ? -16.344 -5.359 13.539 1 95.69 167 TRP B N 1
ATOM 6371 C CA . TRP B 1 167 ? -15.711 -4.348 12.703 1 95.69 167 TRP B CA 1
ATOM 6372 C C . TRP B 1 167 ? -14.484 -4.922 11.992 1 95.69 167 TRP B C 1
ATOM 6374 O O . TRP B 1 167 ? -14.258 -4.645 10.812 1 95.69 167 TRP B O 1
ATOM 6384 N N . LYS B 1 168 ? -13.688 -5.754 12.68 1 95.06 168 LYS B N 1
ATOM 6385 C CA . LYS B 1 168 ? -12.492 -6.363 12.102 1 95.06 168 LYS B CA 1
ATOM 6386 C C . LYS B 1 168 ? -12.836 -7.219 10.891 1 95.06 168 LYS B C 1
ATOM 6388 O O . LYS B 1 168 ? -12.109 -7.215 9.891 1 95.06 168 LYS B O 1
ATOM 6393 N N . THR B 1 169 ? -13.922 -7.941 11.023 1 96.12 169 THR B N 1
ATOM 6394 C CA . THR B 1 169 ? -14.367 -8.773 9.922 1 96.12 169 THR B CA 1
ATOM 6395 C C . THR B 1 169 ? -14.789 -7.918 8.727 1 96.12 169 THR B C 1
ATOM 6397 O O . THR B 1 169 ? -14.422 -8.211 7.586 1 96.12 169 THR B O 1
ATOM 6400 N N . TRP B 1 170 ? -15.531 -6.871 8.984 1 97 170 TRP B N 1
ATOM 6401 C CA . TRP B 1 170 ? -15.898 -5.922 7.938 1 97 170 TRP B CA 1
ATOM 6402 C C . TRP B 1 170 ? -14.664 -5.297 7.305 1 97 170 TRP B C 1
ATOM 6404 O O . TRP B 1 170 ? -14.57 -5.203 6.078 1 97 170 TRP B O 1
ATOM 6414 N N . ASN B 1 171 ? -13.75 -4.898 8.148 1 96.69 171 ASN B N 1
ATOM 6415 C CA . ASN B 1 171 ? -12.531 -4.262 7.656 1 96.69 171 ASN B CA 1
ATOM 6416 C C . ASN B 1 171 ? -11.742 -5.195 6.742 1 96.69 171 ASN B C 1
ATOM 6418 O O . ASN B 1 171 ? -11.164 -4.754 5.746 1 96.69 171 ASN B O 1
ATOM 6422 N N . ARG B 1 172 ? -11.672 -6.449 7.141 1 96.81 172 ARG B N 1
ATOM 6423 C CA . ARG B 1 172 ? -11.008 -7.445 6.309 1 96.81 172 ARG B CA 1
ATOM 6424 C C . ARG B 1 172 ? -11.656 -7.531 4.93 1 96.81 172 ARG B C 1
ATOM 6426 O O . ARG B 1 172 ? -10.969 -7.527 3.912 1 96.81 172 ARG B O 1
ATOM 6433 N N . LEU B 1 173 ? -12.969 -7.57 4.918 1 97.75 173 LEU B N 1
ATOM 6434 C CA . LEU B 1 173 ? -13.695 -7.664 3.658 1 97.75 173 LEU B CA 1
ATOM 6435 C C . LEU B 1 173 ? -13.438 -6.441 2.787 1 97.75 173 LEU B C 1
ATOM 6437 O O . LEU B 1 173 ? -13.078 -6.574 1.614 1 97.75 173 LEU B O 1
ATOM 6441 N N . ARG B 1 174 ? -13.656 -5.266 3.342 1 96.69 174 ARG B N 1
ATOM 6442 C CA . ARG B 1 174 ? -13.508 -4.066 2.525 1 96.69 174 ARG B CA 1
ATOM 6443 C C . ARG B 1 174 ? -12.078 -3.93 2.008 1 96.69 174 ARG B C 1
ATOM 6445 O O . ARG B 1 174 ? -11.859 -3.443 0.897 1 96.69 174 ARG B O 1
ATOM 6452 N N . THR B 1 175 ? -11.07 -4.344 2.824 1 96.62 175 THR B N 1
ATOM 6453 C CA . THR B 1 175 ? -9.68 -4.312 2.383 1 96.62 175 THR B CA 1
ATOM 6454 C C . THR B 1 175 ? -9.469 -5.246 1.193 1 96.62 175 THR B C 1
ATOM 6456 O O . THR B 1 175 ? -8.82 -4.875 0.215 1 96.62 175 THR B O 1
ATOM 6459 N N . LEU B 1 176 ? -10.023 -6.426 1.291 1 97.56 176 LEU B N 1
ATOM 6460 C CA . LEU B 1 176 ? -9.938 -7.395 0.204 1 97.56 176 LEU B CA 1
ATOM 6461 C C . LEU B 1 176 ? -10.562 -6.84 -1.07 1 97.56 176 LEU B C 1
ATOM 6463 O O . LEU B 1 176 ? -10.094 -7.129 -2.174 1 97.56 176 LEU B O 1
ATOM 6467 N N . LEU B 1 177 ? -11.57 -6.027 -0.906 1 96.75 177 LEU B N 1
ATO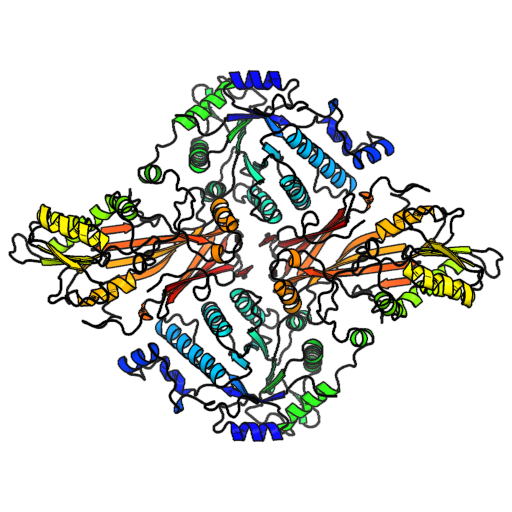M 6468 C CA . LEU B 1 177 ? -12.273 -5.441 -2.043 1 96.75 177 LEU B CA 1
ATOM 6469 C C . LEU B 1 177 ? -11.492 -4.262 -2.613 1 96.75 177 LEU B C 1
ATOM 6471 O O . LEU B 1 177 ? -11.922 -3.645 -3.594 1 96.75 177 LEU B O 1
ATOM 6475 N N . GLY B 1 178 ? -10.375 -3.893 -1.964 1 92.5 178 GLY B N 1
ATOM 6476 C CA . GLY B 1 178 ? -9.562 -2.777 -2.422 1 92.5 178 GLY B CA 1
ATOM 6477 C C . GLY B 1 178 ? -9.812 -1.499 -1.646 1 92.5 178 GLY B C 1
ATOM 6478 O O . GLY B 1 178 ? -9.297 -0.438 -2.004 1 92.5 178 GLY B O 1
ATOM 6479 N N . HIS B 1 179 ? -10.633 -1.501 -0.609 1 91.88 179 HIS B N 1
ATOM 6480 C CA . HIS B 1 179 ? -10.945 -0.414 0.31 1 91.88 179 HIS B CA 1
ATOM 6481 C C . HIS B 1 179 ? -11.734 0.689 -0.391 1 91.88 179 HIS B C 1
ATOM 6483 O O . HIS B 1 179 ? -12.438 1.461 0.258 1 91.88 179 HIS B O 1
ATOM 6489 N N . SER B 1 180 ? -11.664 0.835 -1.718 1 89.88 180 SER B N 1
ATOM 6490 C CA . SER B 1 180 ? -12.258 1.955 -2.441 1 89.88 180 SER B CA 1
ATOM 6491 C C . SER B 1 180 ? -13.484 1.516 -3.229 1 89.88 180 SER B C 1
ATOM 6493 O O . SER B 1 180 ? -13.953 2.238 -4.109 1 89.88 180 SER B O 1
ATOM 6495 N N . ASN B 1 181 ? -13.914 0.296 -2.984 1 93.75 181 ASN B N 1
ATOM 6496 C CA . ASN B 1 181 ? -15.156 -0.126 -3.611 1 93.75 181 ASN B CA 1
ATOM 6497 C C . ASN B 1 181 ? -16.359 0.58 -2.994 1 93.75 181 ASN B C 1
ATOM 6499 O O . ASN B 1 181 ? -16.891 0.138 -1.973 1 93.75 181 ASN B O 1
ATOM 6503 N N . THR B 1 182 ? -16.875 1.61 -3.594 1 93.38 182 THR B N 1
ATOM 6504 C CA . THR B 1 182 ? -17.922 2.457 -3.025 1 93.38 182 THR B CA 1
ATOM 6505 C C . THR B 1 182 ? -19.297 1.831 -3.225 1 93.38 182 THR B C 1
ATOM 6507 O O . THR B 1 182 ? -20.297 2.332 -2.701 1 93.38 182 THR B O 1
ATOM 6510 N N . LYS B 1 183 ? -19.406 0.707 -3.957 1 95.81 183 LYS B N 1
ATOM 6511 C CA . LYS B 1 183 ? -20.672 0.013 -4.16 1 95.81 183 LYS B CA 1
ATOM 6512 C C . LYS B 1 183 ? -21.031 -0.833 -2.945 1 95.81 183 LYS B C 1
ATOM 6514 O O . LYS B 1 183 ? -22.188 -1.268 -2.807 1 95.81 183 LYS B O 1
ATOM 6519 N N . VAL B 1 184 ? -20.047 -1.06 -2.176 1 97.56 184 VAL B N 1
ATOM 6520 C CA . VAL B 1 184 ? -20.266 -1.905 -1.009 1 97.56 184 VAL B CA 1
ATOM 6521 C C . VAL B 1 184 ? -20.219 -1.058 0.26 1 97.56 184 VAL B C 1
ATOM 6523 O O . VAL B 1 184 ? -19.266 -0.297 0.471 1 97.56 184 VAL B O 1
ATOM 6526 N N . GLY B 1 185 ? -21.25 -1.09 1.055 1 97.75 185 GLY B N 1
ATOM 6527 C CA . GLY B 1 185 ? -21.312 -0.371 2.316 1 97.75 185 GLY B CA 1
ATOM 6528 C C . GLY B 1 185 ? -21.75 -1.247 3.479 1 97.75 185 GLY B C 1
ATOM 6529 O O . GLY B 1 185 ? -21.609 -2.471 3.426 1 97.75 185 GLY B O 1
ATOM 6530 N N . VAL B 1 186 ? -22.188 -0.602 4.551 1 98.44 186 VAL B N 1
ATOM 6531 C CA . VAL B 1 186 ? -22.484 -1.324 5.781 1 98.44 186 VAL B CA 1
ATOM 6532 C C . VAL B 1 186 ? -23.953 -1.133 6.156 1 98.44 186 VAL B C 1
ATOM 6534 O O . VAL B 1 186 ? -24.484 -0.025 6.051 1 98.44 186 VAL B O 1
ATOM 6537 N N . ALA B 1 187 ? -24.641 -2.166 6.418 1 98.56 187 ALA B N 1
ATOM 6538 C CA . ALA B 1 187 ? -25.875 -2.168 7.191 1 98.56 187 ALA B CA 1
ATOM 6539 C C . ALA B 1 187 ? -25.609 -2.516 8.656 1 98.56 187 ALA B C 1
ATOM 6541 O O . ALA B 1 187 ? -25.578 -3.693 9.023 1 98.56 187 ALA B O 1
ATOM 6542 N N . LEU B 1 188 ? -25.453 -1.477 9.445 1 98.56 188 LEU B N 1
ATOM 6543 C CA . LEU B 1 188 ? -25.062 -1.657 10.836 1 98.56 188 LEU B CA 1
ATOM 6544 C C . LEU B 1 188 ? -26.25 -2.086 11.688 1 98.56 188 LEU B C 1
ATOM 6546 O O . LEU B 1 188 ? -27.297 -1.446 11.656 1 98.56 188 LEU B O 1
ATOM 6550 N N . GLU B 1 189 ? -26.125 -3.154 12.391 1 98 189 GLU B N 1
ATOM 6551 C CA . GLU B 1 189 ? -27.203 -3.652 13.25 1 98 189 GLU B CA 1
ATOM 6552 C C . GLU B 1 189 ? -26.906 -3.35 14.719 1 98 189 GLU B C 1
ATOM 6554 O O . GLU B 1 189 ? -25.906 -3.803 15.266 1 98 189 GLU B O 1
ATOM 6559 N N . LEU B 1 190 ? -27.844 -2.637 15.312 1 97 190 LEU B N 1
ATOM 6560 C CA . LEU B 1 190 ? -27.672 -2.307 16.719 1 97 190 LEU B CA 1
ATOM 6561 C C . LEU B 1 190 ? -27.812 -3.551 17.594 1 97 190 LEU B C 1
ATOM 6563 O O . LEU B 1 190 ? -28.562 -4.465 17.266 1 97 190 LEU B O 1
ATOM 6567 N N . THR B 1 191 ? -27.062 -3.541 18.656 1 95.25 191 THR B N 1
ATOM 6568 C CA . THR B 1 191 ? -27.156 -4.594 19.656 1 95.25 191 THR B CA 1
ATOM 6569 C C . THR B 1 191 ? -27.672 -4.035 20.984 1 95.25 191 THR B C 1
ATOM 6571 O O . THR B 1 191 ? -27.672 -2.816 21.188 1 95.25 191 THR B O 1
ATOM 6574 N N . SER B 1 192 ? -28.078 -4.902 21.859 1 92.19 192 SER B N 1
ATOM 6575 C CA . SER B 1 192 ? -28.641 -4.48 23.141 1 92.19 192 SER B CA 1
ATOM 6576 C C . SER B 1 192 ? -27.594 -3.793 24 1 92.19 192 SER B C 1
ATOM 6578 O O . SER B 1 192 ? -27.922 -2.9 24.797 1 92.19 192 SER B O 1
ATOM 6580 N N . GLU B 1 193 ? -26.391 -4.234 23.828 1 91.69 193 GLU B N 1
ATOM 6581 C CA . GLU B 1 193 ? -25.281 -3.615 24.547 1 91.69 193 GLU B CA 1
ATOM 6582 C C . GLU B 1 193 ? -24.5 -2.67 23.641 1 91.69 193 GLU B C 1
ATOM 6584 O O . GLU B 1 193 ? -24.484 -2.834 22.422 1 91.69 193 GLU B O 1
ATOM 6589 N N . LEU B 1 194 ? -23.969 -1.666 24.234 1 93 194 LEU B N 1
ATOM 6590 C CA . LEU B 1 194 ? -23.062 -0.749 23.562 1 93 194 LEU B CA 1
ATOM 6591 C C . LEU B 1 194 ? -21.688 -0.769 24.219 1 93 194 LEU B C 1
ATOM 6593 O O . LEU B 1 194 ? -21.578 -1.048 25.422 1 93 194 LEU B O 1
ATOM 6597 N N . PRO B 1 195 ? -20.672 -0.58 23.484 1 92.38 195 PRO B N 1
ATOM 6598 C CA . PRO B 1 195 ? -19.359 -0.501 24.125 1 92.38 195 PRO B CA 1
ATOM 6599 C C . PRO B 1 195 ? -19.234 0.673 25.094 1 92.38 195 PRO B C 1
ATOM 6601 O O . PRO B 1 195 ? -19.938 1.672 24.953 1 92.38 195 PRO B O 1
ATOM 6604 N N . SER B 1 196 ? -18.344 0.547 26.062 1 89.5 196 SER B N 1
ATOM 6605 C CA . SER B 1 196 ? -18.109 1.594 27.062 1 89.5 196 SER B CA 1
ATOM 6606 C C . SER B 1 196 ? -17.281 2.736 26.469 1 89.5 196 SER B C 1
ATOM 6608 O O . SER B 1 196 ? -17.5 3.902 26.797 1 89.5 196 SER B O 1
ATOM 6610 N N . ASP B 1 197 ? -16.344 2.42 25.641 1 90.75 197 ASP B N 1
ATOM 6611 C CA . ASP B 1 197 ? -15.516 3.439 25 1 90.75 197 ASP B CA 1
ATOM 6612 C C . ASP B 1 197 ? -16.234 4.047 23.797 1 90.75 197 ASP B C 1
ATOM 6614 O O . ASP B 1 197 ? -16.453 3.369 22.781 1 90.75 197 ASP B O 1
ATOM 6618 N N . GLU B 1 198 ? -16.484 5.277 23.875 1 92.06 198 GLU B N 1
ATOM 6619 C CA . GLU B 1 198 ? -17.25 5.996 22.859 1 92.06 198 GLU B CA 1
ATOM 6620 C C . GLU B 1 198 ? -16.547 5.953 21.5 1 92.06 198 GLU B C 1
ATOM 6622 O O . GLU B 1 198 ? -17.188 6.074 20.453 1 92.06 198 GLU B O 1
ATOM 6627 N N . ARG B 1 199 ? -15.258 5.773 21.484 1 92.94 199 ARG B N 1
ATOM 6628 C CA . ARG B 1 199 ? -14.508 5.742 20.234 1 92.94 199 ARG B CA 1
ATOM 6629 C C . ARG B 1 199 ? -14.906 4.539 19.391 1 92.94 199 ARG B C 1
ATOM 6631 O O . ARG B 1 199 ? -14.867 4.598 18.156 1 92.94 199 ARG B O 1
ATOM 6638 N N . LEU B 1 200 ? -15.289 3.465 20.062 1 94.25 200 LEU B N 1
ATOM 6639 C CA . LEU B 1 200 ? -15.719 2.27 19.344 1 94.25 200 LEU B CA 1
ATOM 6640 C C . LEU B 1 200 ? -17.062 2.504 18.656 1 94.25 200 LEU B C 1
ATOM 6642 O O . LEU B 1 200 ? -17.391 1.823 17.672 1 94.25 200 LEU B O 1
ATOM 6646 N N . LEU B 1 201 ? -17.828 3.477 19.172 1 96.06 201 LEU B N 1
ATOM 6647 C CA . LEU B 1 201 ? -19.047 3.902 18.5 1 96.06 201 LEU B CA 1
ATOM 6648 C C . LEU B 1 201 ? -18.734 4.898 17.391 1 96.06 201 LEU B C 1
ATOM 6650 O O . LEU B 1 201 ? -19.25 4.785 16.281 1 96.06 201 LEU B O 1
ATOM 6654 N N . ASP B 1 202 ? -17.781 5.828 17.672 1 96 202 ASP B N 1
ATOM 6655 C CA . ASP B 1 202 ? -17.438 6.883 16.719 1 96 202 ASP B CA 1
ATOM 6656 C C . ASP B 1 202 ? -16.75 6.309 15.484 1 96 202 ASP B C 1
ATOM 6658 O O . ASP B 1 202 ? -16.812 6.902 14.406 1 96 202 ASP B O 1
ATOM 6662 N N . MET B 1 203 ? -16.141 5.18 15.648 1 96.12 203 MET B N 1
ATOM 6663 C CA . MET B 1 203 ? -15.453 4.574 14.516 1 96.12 203 MET B CA 1
ATOM 6664 C C . MET B 1 203 ? -16.422 4.309 13.367 1 96.12 203 MET B C 1
ATOM 6666 O O . MET B 1 203 ? -16.047 4.379 12.195 1 96.12 203 MET B O 1
ATOM 6670 N N . TRP B 1 204 ? -17.656 4.035 13.68 1 97.88 204 TRP B N 1
ATOM 6671 C CA . TRP B 1 204 ? -18.656 3.729 12.656 1 97.88 204 TRP B CA 1
ATOM 6672 C C . TRP B 1 204 ? -19.047 4.984 11.875 1 97.88 204 TRP B C 1
ATOM 6674 O O . TRP B 1 204 ? -19.609 4.895 10.781 1 97.88 204 TRP B O 1
ATOM 6684 N N . LEU B 1 205 ? -18.781 6.203 12.469 1 98.12 205 LEU B N 1
ATOM 6685 C CA . LEU B 1 205 ? -19 7.449 11.742 1 98.12 205 LEU B CA 1
ATOM 6686 C C . LEU B 1 205 ? -18.031 7.578 10.578 1 98.12 205 LEU B C 1
ATOM 6688 O O . LEU B 1 205 ? -18.281 8.32 9.625 1 98.12 205 LEU B O 1
ATOM 6692 N N . ALA B 1 206 ? -16.875 6.863 10.672 1 98.19 206 ALA B N 1
ATOM 6693 C CA . ALA B 1 206 ? -15.859 6.91 9.625 1 98.19 206 ALA B CA 1
ATOM 6694 C C . ALA B 1 206 ? -16.109 5.836 8.57 1 98.19 206 ALA B C 1
ATOM 6696 O O . ALA B 1 206 ? -15.383 5.758 7.574 1 98.19 206 ALA B O 1
ATOM 6697 N N . GLU B 1 207 ? -17.094 4.949 8.789 1 98.12 207 GLU B N 1
ATOM 6698 C CA . GLU B 1 207 ? -17.406 3.838 7.891 1 98.12 207 GLU B CA 1
ATOM 6699 C C . GLU B 1 207 ? -18.562 4.188 6.961 1 98.12 207 GLU B C 1
ATOM 6701 O O . GLU B 1 207 ? -19.344 5.098 7.246 1 98.12 207 GLU B O 1
ATOM 6706 N N . PRO B 1 208 ? -18.656 3.572 5.828 1 97.81 208 PRO B N 1
ATOM 6707 C CA . PRO B 1 208 ? -19.766 3.836 4.91 1 97.81 208 PRO B CA 1
ATOM 6708 C C . PRO B 1 208 ? -21.062 3.158 5.34 1 97.81 208 PRO B C 1
ATOM 6710 O O . PRO B 1 208 ? -21.594 2.316 4.613 1 97.81 208 PRO B O 1
ATOM 6713 N N . VAL B 1 209 ? -21.578 3.533 6.477 1 98.25 209 VAL B N 1
ATOM 6714 C CA . VAL B 1 209 ? -22.844 3.02 6.988 1 98.25 209 VAL B CA 1
ATOM 6715 C C . VAL B 1 209 ? -24 3.639 6.207 1 98.25 209 VAL B C 1
ATOM 6717 O O . VAL B 1 209 ? -24.266 4.84 6.316 1 98.25 209 VAL B O 1
ATOM 6720 N N . ARG B 1 210 ? -24.719 2.795 5.512 1 97 210 ARG B N 1
ATOM 6721 C CA . ARG B 1 210 ? -25.812 3.268 4.672 1 97 210 ARG B CA 1
ATOM 6722 C C . ARG B 1 210 ? -27.172 2.967 5.312 1 97 210 ARG B C 1
ATOM 6724 O O . ARG B 1 210 ? -28.156 3.641 5.027 1 97 210 ARG B O 1
ATOM 6731 N N . THR B 1 211 ? -27.109 1.929 6.094 1 97.25 211 THR B N 1
ATOM 6732 C CA . THR B 1 211 ? -28.344 1.494 6.746 1 97.25 211 THR B CA 1
ATOM 6733 C C . THR B 1 211 ? -28.078 1.135 8.203 1 97.25 211 THR B C 1
ATOM 6735 O O . THR B 1 211 ? -27.031 0.583 8.539 1 97.25 211 THR B O 1
ATOM 6738 N N . LEU B 1 212 ? -29.031 1.547 9.016 1 98.06 212 LEU B N 1
ATOM 6739 C CA . LEU B 1 212 ? -29.031 1.149 10.422 1 98.06 212 LEU B CA 1
ATOM 6740 C C . LEU B 1 212 ? -30.203 0.231 10.734 1 98.06 212 LEU B C 1
ATOM 6742 O O . LEU B 1 212 ? -31.359 0.619 10.562 1 98.06 212 LEU B O 1
ATOM 6746 N N . ILE B 1 213 ? -29.906 -0.96 11.109 1 98.12 213 ILE B N 1
ATOM 6747 C CA . ILE B 1 213 ? -30.938 -1.925 11.484 1 98.12 213 ILE B CA 1
ATOM 6748 C C . ILE B 1 213 ? -31.141 -1.896 13 1 98.12 213 ILE B C 1
ATOM 6750 O O . ILE B 1 213 ? -30.188 -2.053 13.766 1 98.12 213 ILE B O 1
ATOM 6754 N N . ILE B 1 214 ? -32.375 -1.711 13.438 1 97 214 ILE B N 1
ATOM 6755 C CA . ILE B 1 214 ? -32.719 -1.703 14.852 1 97 214 ILE B CA 1
ATOM 6756 C C . ILE B 1 214 ? -33.688 -2.854 15.164 1 97 214 ILE B C 1
ATOM 6758 O O . ILE B 1 214 ? -34.875 -2.758 14.898 1 97 214 ILE B O 1
ATOM 6762 N N . PRO B 1 215 ? -33.125 -3.82 15.758 1 94.56 215 PRO B N 1
ATOM 6763 C CA . PRO B 1 215 ? -34 -4.918 16.172 1 94.56 215 PRO B CA 1
ATOM 6764 C C . PRO B 1 215 ? -34.938 -4.531 17.312 1 94.56 215 PRO B C 1
ATOM 6766 O O . PRO B 1 215 ? -34.562 -3.74 18.188 1 94.56 215 PRO B O 1
ATOM 6769 N N . ALA B 1 216 ? -36.031 -5.141 17.375 1 89.12 216 ALA B N 1
ATOM 6770 C CA . ALA B 1 216 ? -37.062 -4.824 18.359 1 89.12 216 ALA B CA 1
ATOM 6771 C C . ALA B 1 216 ? -36.5 -5.02 19.781 1 89.12 216 ALA B C 1
ATOM 6773 O O . ALA B 1 216 ? -36.875 -4.285 20.703 1 89.12 216 ALA B O 1
ATOM 6774 N N . HIS B 1 217 ? -35.656 -5.961 19.938 1 89.25 217 HIS B N 1
ATOM 6775 C CA . HIS B 1 217 ? -35.188 -6.305 21.266 1 89.25 217 HIS B CA 1
ATOM 6776 C C . HIS B 1 217 ? -34.281 -5.223 21.828 1 89.25 217 HIS B C 1
ATOM 6778 O O . HIS B 1 217 ? -33.938 -5.234 23.016 1 89.25 217 HIS B O 1
ATOM 6784 N N . VAL B 1 218 ? -33.812 -4.32 20.969 1 93.69 218 VAL B N 1
ATOM 6785 C CA . VAL B 1 218 ? -32.969 -3.221 21.406 1 93.69 218 VAL B CA 1
ATOM 6786 C C . VAL B 1 218 ? -33.812 -2.15 22.109 1 93.69 218 VAL B C 1
ATOM 6788 O O . VAL B 1 218 ? -33.281 -1.369 22.906 1 93.69 218 VAL B O 1
ATOM 6791 N N . PHE B 1 219 ? -35.125 -2.1 21.844 1 93 219 PHE B N 1
ATOM 6792 C CA . PHE B 1 219 ? -36.031 -1.158 22.484 1 93 219 PHE B CA 1
ATOM 6793 C C . PHE B 1 219 ? -36.375 -1.608 23.906 1 93 219 PHE B C 1
ATOM 6795 O O . PHE B 1 219 ? -36.312 -2.803 24.203 1 93 219 PHE B O 1
ATOM 6802 N N . VAL B 1 220 ? -36.656 -0.657 24.703 1 92.06 220 VAL B N 1
ATOM 6803 C CA . VAL B 1 220 ? -37.188 -0.908 26.047 1 92.06 220 VAL B CA 1
ATOM 6804 C C . VAL B 1 220 ? -38.531 -0.223 26.234 1 92.06 220 VAL B C 1
ATOM 6806 O O . VAL B 1 220 ? -38.875 0.695 25.484 1 92.06 220 VAL B O 1
ATOM 6809 N N . SER B 1 221 ? -39.25 -0.714 27.172 1 91.38 221 SER B N 1
ATOM 6810 C CA . SER B 1 221 ? -40.562 -0.129 27.422 1 91.38 221 SER B CA 1
ATOM 6811 C C . SER B 1 221 ? -40.469 1.116 28.297 1 91.38 221 SER B C 1
ATOM 6813 O O . SER B 1 221 ? -39.781 1.102 29.328 1 91.38 221 SER B O 1
ATOM 6815 N N . ASN B 1 222 ? -41.031 2.172 27.828 1 90.94 222 ASN B N 1
ATOM 6816 C CA . ASN B 1 222 ? -41.125 3.324 28.719 1 90.94 222 ASN B CA 1
ATOM 6817 C C . ASN B 1 222 ? -42.25 3.162 29.719 1 90.94 222 ASN B C 1
ATOM 6819 O O . ASN B 1 222 ? -42.906 2.109 29.781 1 90.94 222 ASN B O 1
ATOM 6823 N N . ALA B 1 223 ? -42.469 4.207 30.531 1 90.56 223 ALA B N 1
ATOM 6824 C CA . ALA B 1 223 ? -43.469 4.148 31.594 1 90.56 223 ALA B CA 1
ATOM 6825 C C . ALA B 1 223 ? -44.844 3.904 31.047 1 90.56 223 ALA B C 1
ATOM 6827 O O . ALA B 1 223 ? -45.688 3.277 31.703 1 90.56 223 ALA B O 1
ATOM 6828 N N . LYS B 1 224 ? -45.125 4.285 29.844 1 90.88 224 LYS B N 1
ATOM 6829 C CA . LYS B 1 224 ? -46.438 4.16 29.234 1 90.88 224 LYS B CA 1
ATOM 6830 C C . LYS B 1 224 ? -46.562 2.887 28.406 1 90.88 224 LYS B C 1
ATOM 6832 O O . LYS B 1 224 ? -47.562 2.645 27.75 1 90.88 224 LYS B O 1
ATOM 6837 N N . GLY B 1 225 ? -45.469 2.154 28.297 1 89.06 225 GLY B N 1
ATOM 6838 C CA . GLY B 1 225 ? -45.5 0.866 27.625 1 89.06 225 GLY B CA 1
ATOM 6839 C C . GLY B 1 225 ? -45.094 0.947 26.172 1 89.06 225 GLY B C 1
ATOM 6840 O O . GLY B 1 225 ? -45.25 -0.023 25.422 1 89.06 225 GLY B O 1
ATOM 6841 N N . HIS B 1 226 ? -44.656 2.09 25.734 1 90.69 226 HIS B N 1
ATOM 6842 C CA . HIS B 1 226 ? -44.219 2.266 24.344 1 90.69 226 HIS B CA 1
ATOM 6843 C C . HIS B 1 226 ? -42.75 1.914 24.172 1 90.69 226 HIS B C 1
ATOM 6845 O O . HIS B 1 226 ? -41.938 2.092 25.109 1 90.69 226 HIS B O 1
ATOM 6851 N N . PRO B 1 227 ? -42.375 1.384 23.031 1 92.31 227 PRO B N 1
ATOM 6852 C CA . PRO B 1 227 ? -40.969 1.078 22.766 1 92.31 227 PRO B CA 1
ATOM 6853 C C . PRO B 1 227 ? -40.125 2.332 22.578 1 92.31 227 PRO B C 1
ATOM 6855 O O . PRO B 1 227 ? -40.438 3.178 21.734 1 92.31 227 PRO B O 1
ATOM 6858 N N . VAL B 1 228 ? -39.125 2.445 23.328 1 94.62 228 VAL B N 1
ATOM 6859 C CA . VAL B 1 228 ? -38.188 3.551 23.219 1 94.62 228 VAL B CA 1
ATOM 6860 C C . VAL B 1 228 ? -36.75 3.021 23.344 1 94.62 228 VAL B C 1
ATOM 6862 O O . VAL B 1 228 ? -36.531 1.867 23.719 1 94.62 228 VAL B O 1
ATOM 6865 N N . LEU B 1 229 ? -35.844 3.781 22.938 1 96 229 LEU B N 1
ATOM 6866 C CA . LEU B 1 229 ? -34.438 3.422 23.094 1 96 229 LEU B CA 1
ATOM 6867 C C . LEU B 1 229 ? -33.875 3.975 24.406 1 96 229 LEU B C 1
ATOM 6869 O O . LEU B 1 229 ? -34.344 5.016 24.891 1 96 229 LEU B O 1
ATOM 6873 N N . THR B 1 230 ? -32.938 3.203 25.047 1 95.75 230 THR B N 1
ATOM 6874 C CA . THR B 1 230 ? -32.219 3.762 26.188 1 95.75 230 THR B CA 1
ATOM 6875 C C . THR B 1 230 ? -31.469 5.027 25.797 1 95.75 230 THR B C 1
ATOM 6877 O O . THR B 1 230 ? -31.234 5.266 24.609 1 95.75 230 THR B O 1
ATOM 6880 N N . LYS B 1 231 ? -31.062 5.82 26.75 1 95.44 231 LYS B N 1
ATOM 6881 C CA . LYS B 1 231 ? -30.438 7.105 26.484 1 95.44 231 LYS B CA 1
ATOM 6882 C C . LYS B 1 231 ? -29.156 6.926 25.688 1 95.44 231 LYS B C 1
ATOM 6884 O O . LYS B 1 231 ? -28.938 7.621 24.688 1 95.44 231 LYS B O 1
ATOM 6889 N N . PRO B 1 232 ? -28.281 5.965 26.078 1 95.69 232 PRO B N 1
ATOM 6890 C CA . PRO B 1 232 ? -27.062 5.773 25.281 1 95.69 232 PRO B CA 1
ATOM 6891 C C . PRO B 1 232 ? -27.359 5.395 23.828 1 95.69 232 PRO B C 1
ATOM 6893 O O . PRO B 1 232 ? -26.719 5.898 22.906 1 95.69 232 PRO B O 1
ATOM 6896 N N . HIS B 1 233 ? -28.344 4.52 23.656 1 97.12 233 HIS B N 1
ATOM 6897 C CA . HIS B 1 233 ? -28.734 4.129 22.312 1 97.12 233 HIS B CA 1
ATOM 6898 C C . HIS B 1 233 ? -29.312 5.312 21.531 1 97.12 233 HIS B C 1
ATOM 6900 O O . HIS B 1 233 ? -29.016 5.484 20.359 1 97.12 233 HIS B O 1
ATOM 6906 N N . GLN B 1 234 ? -30.125 6.086 22.203 1 96.25 234 GLN B N 1
ATOM 6907 C CA . GLN B 1 234 ? -30.719 7.273 21.578 1 96.25 234 GLN B CA 1
ATOM 6908 C C . GLN B 1 234 ? -29.641 8.234 21.094 1 96.25 234 GLN B C 1
ATOM 6910 O O . GLN B 1 234 ? -29.719 8.742 19.984 1 96.25 234 GLN B O 1
ATOM 6915 N N . ASN B 1 235 ? -28.75 8.445 21.969 1 95.38 235 ASN B N 1
ATOM 6916 C CA . ASN B 1 235 ? -27.656 9.359 21.625 1 95.38 235 ASN B CA 1
ATOM 6917 C C . ASN B 1 235 ? -26.875 8.859 20.422 1 95.38 235 ASN B C 1
ATOM 6919 O O . ASN B 1 235 ? -26.547 9.648 19.531 1 95.38 235 ASN B O 1
ATOM 6923 N N . PHE B 1 236 ? -26.562 7.609 20.391 1 96.56 236 PHE B N 1
ATOM 6924 C CA . PHE B 1 236 ? -25.797 7.031 19.297 1 96.56 236 PHE B CA 1
ATOM 6925 C C . PHE B 1 236 ? -26.578 7.102 17.984 1 96.56 236 PHE B C 1
ATOM 6927 O O . PHE B 1 236 ? -26.047 7.5 16.953 1 96.56 236 PHE B O 1
ATOM 6934 N N . VAL B 1 237 ? -27.828 6.73 18 1 96.62 237 VAL B N 1
ATOM 6935 C CA . VAL B 1 237 ? -28.688 6.738 16.828 1 96.62 237 VAL B CA 1
ATOM 6936 C C . VAL B 1 237 ? -28.812 8.156 16.281 1 96.62 237 VAL B C 1
ATOM 6938 O O . VAL B 1 237 ? -28.688 8.383 15.078 1 96.62 237 VAL B O 1
ATOM 6941 N N . LYS B 1 238 ? -29.062 9.078 17.188 1 95.12 238 LYS B N 1
ATOM 6942 C CA . LYS B 1 238 ? -29.172 10.477 16.781 1 95.12 238 LYS B CA 1
ATOM 6943 C C . LYS B 1 238 ? -27.875 10.945 16.109 1 95.12 238 LYS B C 1
ATOM 6945 O O . LYS B 1 238 ? -27.922 11.672 15.117 1 95.12 238 LYS B O 1
ATOM 6950 N N . LYS B 1 239 ? -26.797 10.547 16.688 1 94.62 239 LYS B N 1
ATOM 6951 C CA . LYS B 1 239 ? -25.484 10.883 16.125 1 94.62 239 LYS B CA 1
ATOM 6952 C C . LYS B 1 239 ? -25.344 10.328 14.703 1 94.62 239 LYS B C 1
ATOM 6954 O O . LYS B 1 239 ? -24.891 11.031 13.797 1 94.62 239 LYS B O 1
ATOM 6959 N N . LEU B 1 240 ? -25.719 9.078 14.469 1 96.25 240 LEU B N 1
ATOM 6960 C CA . LEU B 1 240 ? -25.641 8.445 13.156 1 96.25 240 LEU B CA 1
ATOM 6961 C C . LEU B 1 240 ? -26.547 9.156 12.156 1 96.25 240 LEU B C 1
ATOM 6963 O O . LEU B 1 240 ? -26.141 9.406 11.023 1 96.25 240 LEU B O 1
ATOM 6967 N N . ILE B 1 241 ? -27.766 9.453 12.609 1 94.62 241 ILE B N 1
ATOM 6968 C CA . ILE B 1 241 ? -28.719 10.125 11.734 1 94.62 241 ILE B CA 1
ATOM 6969 C C . ILE B 1 241 ? -28.172 11.5 11.336 1 94.62 241 ILE B C 1
ATOM 6971 O O . ILE B 1 241 ? -28.203 11.867 10.164 1 94.62 241 ILE B O 1
ATOM 6975 N N . HIS B 1 242 ? -27.641 12.125 12.312 1 91.44 242 HIS B N 1
ATOM 6976 C CA . HIS B 1 242 ? -27.172 13.484 12.109 1 91.44 242 HIS B CA 1
ATOM 6977 C C . HIS B 1 242 ? -25.969 13.508 11.164 1 91.44 242 HIS B C 1
ATOM 6979 O O . HIS B 1 242 ? -25.875 14.383 10.297 1 91.44 242 HIS B O 1
ATOM 6985 N N . LYS B 1 243 ? -25.078 12.609 11.266 1 92.69 243 LYS B N 1
ATOM 6986 C CA . LYS B 1 243 ? -23.797 12.68 10.57 1 92.69 243 LYS B CA 1
ATOM 6987 C C . LYS B 1 243 ? -23.828 11.867 9.289 1 92.69 243 LYS B C 1
ATOM 6989 O O . LYS B 1 243 ? -23.156 12.211 8.312 1 92.69 243 LYS B O 1
ATOM 6994 N N . LEU B 1 244 ? -24.578 10.773 9.281 1 95 244 LEU B N 1
ATOM 6995 C CA . LEU B 1 244 ? -24.484 9.844 8.156 1 95 244 LEU B CA 1
ATOM 6996 C C . LEU B 1 244 ? -25.781 9.82 7.367 1 95 244 LEU B C 1
ATOM 6998 O O . LEU B 1 244 ? -25.812 9.414 6.203 1 95 244 LEU B O 1
ATOM 7002 N N . GLU B 1 245 ? -26.906 10.133 7.988 1 93.5 245 GLU B N 1
ATOM 7003 C CA . GLU B 1 245 ? -28.25 10.094 7.402 1 93.5 245 GLU B CA 1
ATOM 7004 C C . GLU B 1 245 ? -28.531 8.727 6.793 1 93.5 245 GLU B C 1
ATOM 7006 O O . GLU B 1 245 ? -28.953 8.625 5.637 1 93.5 245 GLU B O 1
ATOM 7011 N N . PRO B 1 246 ? -28.297 7.637 7.57 1 96.56 246 PRO B N 1
ATOM 7012 C CA . PRO B 1 246 ? -28.578 6.297 7.051 1 96.56 246 PRO B CA 1
ATOM 7013 C C . PRO B 1 246 ? -30.078 6 6.977 1 96.56 246 PRO B C 1
ATOM 7015 O O . PRO B 1 246 ? -30.859 6.586 7.723 1 96.56 246 PRO B O 1
ATOM 7018 N N . ASP B 1 247 ? -30.469 5.121 6.039 1 96.44 247 ASP B N 1
ATOM 7019 C CA . ASP B 1 247 ? -31.812 4.539 6.16 1 96.44 247 ASP B CA 1
ATOM 7020 C C . ASP B 1 247 ? -31.938 3.719 7.441 1 96.44 247 ASP B C 1
ATOM 7022 O O . ASP B 1 247 ? -30.969 3.1 7.891 1 96.44 247 ASP B O 1
ATOM 7026 N N . ILE B 1 248 ? -33.094 3.787 8.023 1 97.06 248 ILE B N 1
ATOM 7027 C CA . ILE B 1 248 ? -33.344 3.033 9.25 1 97.06 248 ILE B CA 1
ATOM 7028 C C . ILE B 1 248 ? -34.25 1.854 8.961 1 97.06 248 ILE B C 1
ATOM 7030 O O . ILE B 1 248 ? -35.312 2.02 8.328 1 97.06 248 ILE B O 1
ATOM 7034 N N . ILE B 1 249 ? -33.844 0.705 9.344 1 97.5 249 ILE B N 1
ATOM 7035 C CA . ILE B 1 249 ? -34.656 -0.494 9.164 1 97.5 249 ILE B CA 1
ATOM 7036 C C . ILE B 1 249 ? -35.062 -1.039 10.523 1 97.5 249 ILE B C 1
ATOM 7038 O O . ILE B 1 249 ? -34.219 -1.325 11.375 1 97.5 249 ILE B O 1
ATOM 7042 N N . ILE B 1 250 ? -36.344 -1.157 10.688 1 95.81 250 ILE B N 1
ATOM 7043 C CA . ILE B 1 250 ? -36.906 -1.723 11.914 1 95.81 250 ILE B CA 1
ATOM 7044 C C . ILE B 1 250 ? -37.125 -3.219 11.734 1 95.81 250 ILE B C 1
ATOM 7046 O O . ILE B 1 250 ? -37.719 -3.645 10.727 1 95.81 250 ILE B O 1
ATOM 7050 N N . HIS B 1 251 ? -36.562 -3.959 12.633 1 93.31 251 HIS B N 1
ATOM 7051 C CA . HIS B 1 251 ? -36.812 -5.391 12.703 1 93.31 251 HIS B CA 1
ATOM 7052 C C . HIS B 1 251 ? -37.75 -5.734 13.875 1 93.31 251 HIS B C 1
ATOM 7054 O O . HIS B 1 251 ? -37.25 -5.902 15 1 93.31 251 HIS B O 1
ATOM 7060 N N . PRO B 1 252 ? -39.031 -5.879 13.641 1 84.75 252 PRO B N 1
ATOM 7061 C CA . PRO B 1 252 ? -40.031 -6.012 14.711 1 84.75 252 PRO B CA 1
ATOM 7062 C C . PRO B 1 252 ? -39.875 -7.312 15.492 1 84.75 252 PRO B C 1
ATOM 7064 O O . PRO B 1 252 ? -39.219 -8.25 15.031 1 84.75 252 PRO B O 1
ATOM 7067 N N . PRO B 1 253 ? -40.469 -7.289 16.688 1 78.31 253 PRO B N 1
ATOM 7068 C CA . PRO B 1 253 ? -40.406 -8.508 17.5 1 78.31 253 PRO B CA 1
ATOM 7069 C C . PRO B 1 253 ? -41.281 -9.625 16.969 1 78.31 253 PRO B C 1
ATOM 7071 O O . PRO B 1 253 ? -42.281 -9.359 16.297 1 78.31 253 PRO B O 1
ATOM 7074 N N . SER B 1 254 ? -40.781 -10.805 17.234 1 72.75 254 SER B N 1
ATOM 7075 C CA . SER B 1 254 ? -41.594 -11.945 16.859 1 72.75 254 SER B CA 1
ATOM 7076 C C . SER B 1 254 ? -42.781 -12.125 17.828 1 72.75 254 SER B C 1
ATOM 7078 O O . SER B 1 254 ? -43.781 -12.703 17.469 1 72.75 254 SER B O 1
ATOM 7080 N N . VAL B 1 255 ? -42.531 -11.641 19.078 1 70.31 255 VAL B N 1
ATOM 7081 C CA . VAL B 1 255 ? -43.531 -11.734 20.125 1 70.31 255 VAL B CA 1
ATOM 7082 C C . VAL B 1 255 ? -43.844 -10.344 20.672 1 70.31 255 VAL B C 1
ATOM 7084 O O . VAL B 1 255 ? -43.031 -9.414 20.516 1 70.31 255 VAL B O 1
ATOM 7087 N N . GLU B 1 256 ? -45.031 -10.234 21.109 1 68.62 256 GLU B N 1
ATOM 7088 C CA . GLU B 1 256 ? -45.438 -8.953 21.703 1 68.62 256 GLU B CA 1
ATOM 7089 C C . GLU B 1 256 ? -44.562 -8.617 22.906 1 68.62 256 GLU B C 1
ATOM 7091 O O . GLU B 1 256 ? -44.625 -9.305 23.938 1 68.62 256 GLU B O 1
ATOM 7096 N N . LEU B 1 257 ? -43.688 -7.809 22.703 1 68.69 257 LEU B N 1
ATOM 7097 C CA . LEU B 1 257 ? -42.719 -7.461 23.75 1 68.69 257 LEU B CA 1
ATOM 7098 C C . LEU B 1 257 ? -43.188 -6.215 24.5 1 68.69 257 LEU B C 1
ATOM 7100 O O . LEU B 1 257 ? -42.812 -6.016 25.672 1 68.69 257 LEU B O 1
ATOM 7104 N N . TYR B 1 258 ? -44.094 -5.453 23.828 1 76.12 258 TYR B N 1
ATOM 7105 C CA . TYR B 1 258 ? -44.438 -4.156 24.406 1 76.12 258 TYR B CA 1
ATOM 7106 C C . TYR B 1 258 ? -45.938 -3.992 24.484 1 76.12 258 TYR B C 1
ATOM 7108 O O . TYR B 1 258 ? -46.625 -3.955 23.453 1 76.12 258 TYR B O 1
ATOM 7116 N N . PRO B 1 259 ? -46.438 -3.883 25.641 1 76 259 PRO B N 1
ATOM 7117 C CA . PRO B 1 259 ? -47.875 -3.959 25.844 1 76 259 PRO B CA 1
ATOM 7118 C C . PRO B 1 259 ? -48.656 -2.932 25.031 1 76 259 PRO B C 1
ATOM 7120 O O . PRO B 1 259 ? -49.75 -3.217 24.547 1 76 259 PRO B O 1
ATOM 7123 N N . SER B 1 260 ? -48.125 -1.749 24.906 1 80.62 260 SER B N 1
ATOM 7124 C CA . SER B 1 260 ? -48.844 -0.683 24.219 1 80.62 260 SER B CA 1
ATOM 7125 C C . SER B 1 260 ? -48.312 -0.477 22.812 1 80.62 260 SER B C 1
ATOM 7127 O O . SER B 1 260 ? -48.688 0.479 22.125 1 80.62 260 SER B O 1
ATOM 7129 N N . ALA B 1 261 ? -47.469 -1.351 22.391 1 81.19 261 ALA B N 1
ATOM 7130 C CA . ALA B 1 261 ? -46.781 -1.108 21.109 1 81.19 261 ALA B CA 1
ATOM 7131 C C . ALA B 1 261 ? -47.625 -1.657 19.953 1 81.19 261 ALA B C 1
ATOM 7133 O O . ALA B 1 261 ? -48.219 -2.732 20.062 1 81.19 261 ALA B O 1
ATOM 7134 N N . THR B 1 262 ? -47.812 -0.816 18.969 1 83.19 262 THR B N 1
ATOM 7135 C CA . THR B 1 262 ? -48.312 -1.259 17.656 1 83.19 262 THR B CA 1
ATOM 7136 C C . THR B 1 262 ? -47.156 -1.312 16.656 1 83.19 262 THR B C 1
ATOM 7138 O O . THR B 1 262 ? -46.031 -0.915 16.969 1 83.19 262 THR B O 1
ATOM 7141 N N . ASP B 1 263 ? -47.406 -1.805 15.508 1 81.62 263 ASP B N 1
ATOM 7142 C CA . ASP B 1 263 ? -46.406 -1.873 14.477 1 81.62 263 ASP B CA 1
ATOM 7143 C C . ASP B 1 263 ? -45.938 -0.476 14.07 1 81.62 263 ASP B C 1
ATOM 7145 O O . ASP B 1 263 ? -44.781 -0.281 13.703 1 81.62 263 ASP B O 1
ATOM 7149 N N . ALA B 1 264 ? -46.812 0.404 14.242 1 89.81 264 ALA B N 1
ATOM 7150 C CA . ALA B 1 264 ? -46.531 1.781 13.859 1 89.81 264 ALA B CA 1
ATOM 7151 C C . ALA B 1 264 ? -45.719 2.488 14.93 1 89.81 264 ALA B C 1
ATOM 7153 O O . ALA B 1 264 ? -45.094 3.523 14.672 1 89.81 264 ALA B O 1
ATOM 7154 N N . SER B 1 265 ? -45.719 1.871 16.141 1 91.88 265 SER B N 1
ATOM 7155 C CA . SER B 1 265 ? -45.062 2.533 17.281 1 91.88 265 SER B CA 1
ATOM 7156 C C . SER B 1 265 ? -43.562 2.719 17.047 1 91.88 265 SER B C 1
ATOM 7158 O O . SER B 1 265 ? -43 3.727 17.453 1 91.88 265 SER B O 1
ATOM 7160 N N . PHE B 1 266 ? -43 1.827 16.375 1 91.75 266 PHE B N 1
ATOM 7161 C CA . PHE B 1 266 ? -41.562 1.86 16.172 1 91.75 266 PHE B CA 1
ATOM 7162 C C . PHE B 1 266 ? -41.188 2.939 15.164 1 91.75 266 PHE B C 1
ATOM 7164 O O . PHE B 1 266 ? -40.25 3.73 15.414 1 91.75 266 PHE B O 1
ATOM 7171 N N . SER B 1 267 ? -41.844 2.965 14.031 1 92.44 267 SER B N 1
ATOM 7172 C CA . SER B 1 267 ? -41.594 4 13.031 1 92.44 267 SER B CA 1
ATOM 7173 C C . SER B 1 267 ? -41.906 5.391 13.594 1 92.44 267 SER B C 1
ATOM 7175 O O . SER B 1 267 ? -41.188 6.348 13.297 1 92.44 267 SER B O 1
ATOM 7177 N N . GLN B 1 268 ? -42.938 5.461 14.367 1 92.56 268 GLN B N 1
ATOM 7178 C CA . GLN B 1 268 ? -43.281 6.734 14.984 1 92.56 268 GLN B CA 1
ATOM 7179 C C . GLN B 1 268 ? -42.188 7.215 15.93 1 92.56 268 GLN B C 1
ATOM 7181 O O . GLN B 1 268 ? -41.906 8.414 16 1 92.56 268 GLN B O 1
ATOM 7186 N N . TYR B 1 269 ? -41.688 6.297 16.656 1 93.56 269 TYR B N 1
ATOM 7187 C CA . TYR B 1 269 ? -40.594 6.648 17.562 1 93.56 269 TYR B CA 1
ATOM 7188 C C . TYR B 1 269 ? -39.375 7.156 16.797 1 93.56 269 TYR B C 1
ATOM 7190 O O . TYR B 1 269 ? -38.719 8.109 17.234 1 93.56 269 TYR B O 1
ATOM 7198 N N . ILE B 1 270 ? -39 6.516 15.688 1 93.31 270 ILE B N 1
ATOM 7199 C CA . ILE B 1 270 ? -37.875 6.957 14.875 1 93.31 270 ILE B CA 1
ATOM 7200 C C . ILE B 1 270 ? -38.156 8.359 14.328 1 93.31 270 ILE B C 1
ATOM 7202 O O . ILE B 1 270 ? -37.25 9.203 14.305 1 93.31 270 ILE B O 1
ATOM 7206 N N . GLN B 1 271 ? -39.344 8.578 13.914 1 92.75 271 GLN B N 1
ATOM 7207 C CA . GLN B 1 271 ? -39.75 9.914 13.453 1 92.75 271 GLN B CA 1
ATOM 7208 C C . GLN B 1 271 ? -39.594 10.945 14.57 1 92.75 271 GLN B C 1
ATOM 7210 O O . GLN B 1 271 ? -39.188 12.078 14.32 1 92.75 271 GLN B O 1
ATOM 7215 N N . TYR B 1 272 ? -40 10.453 15.734 1 92.88 272 TYR B N 1
ATOM 7216 C CA . TYR B 1 272 ? -39.844 11.305 16.906 1 92.88 272 TYR B CA 1
ATOM 7217 C C . TYR B 1 272 ? -38.375 11.664 17.109 1 92.88 272 TYR B C 1
ATOM 7219 O O . TYR B 1 272 ? -38.031 12.82 17.375 1 92.88 272 TYR B O 1
ATOM 7227 N N . LEU B 1 273 ? -37.469 10.68 17 1 93.5 273 LEU B N 1
ATOM 7228 C CA . LEU B 1 273 ? -36.062 10.93 17.141 1 93.5 273 LEU B CA 1
ATOM 7229 C C . LEU B 1 273 ? -35.562 11.914 16.094 1 93.5 273 LEU B C 1
ATOM 7231 O O . LEU B 1 273 ? -34.75 12.789 16.391 1 93.5 273 LEU B O 1
ATOM 7235 N N . TYR B 1 274 ? -36.094 11.805 14.875 1 91.19 274 TYR B N 1
ATOM 7236 C CA . TYR B 1 274 ? -35.719 12.695 13.789 1 91.19 274 TYR B CA 1
ATOM 7237 C C . TYR B 1 274 ? -36.125 14.133 14.109 1 91.19 274 TYR B C 1
ATOM 7239 O O . TYR B 1 274 ? -35.344 15.062 13.883 1 91.19 274 TYR B O 1
ATOM 7247 N N . ARG B 1 275 ? -37.25 14.289 14.578 1 89.62 275 ARG B N 1
ATOM 7248 C CA . ARG B 1 275 ? -37.781 15.617 14.867 1 89.62 275 ARG B CA 1
ATOM 7249 C C . ARG B 1 275 ? -37.031 16.281 16.016 1 89.62 275 ARG B C 1
ATOM 7251 O O . ARG B 1 275 ? -37.031 17.5 16.141 1 89.62 275 ARG B O 1
ATOM 7258 N N . HIS B 1 276 ? -36.375 15.453 16.766 1 90.69 276 HIS B N 1
ATOM 7259 C CA . HIS B 1 276 ? -35.719 15.984 17.938 1 90.69 276 HIS B CA 1
ATOM 7260 C C . HIS B 1 276 ? -34.188 15.938 17.766 1 90.69 276 HIS B C 1
ATOM 7262 O O . HIS B 1 276 ? -33.438 15.852 18.75 1 90.69 276 HIS B O 1
ATOM 7268 N N . LEU B 1 277 ? -33.75 15.875 16.594 1 90.88 277 LEU B N 1
ATOM 7269 C CA . LEU B 1 277 ? -32.344 16.047 16.344 1 90.88 277 LEU B CA 1
ATOM 7270 C C . LEU B 1 277 ? -31.891 17.453 16.719 1 90.88 277 LEU B C 1
ATOM 7272 O O . LEU B 1 277 ? -32.656 18.406 16.625 1 90.88 277 LEU B O 1
ATOM 7276 N N . PRO B 1 278 ? -30.688 17.516 17.234 1 84.88 278 PRO B N 1
ATOM 7277 C CA . PRO B 1 278 ? -30.203 18.844 17.578 1 84.88 278 PRO B CA 1
ATOM 7278 C C . PRO B 1 278 ? -30.172 19.781 16.375 1 84.88 278 PRO B C 1
ATOM 7280 O O . PRO B 1 278 ? -29.875 19.359 15.25 1 84.88 278 PRO B O 1
ATOM 7283 N N . GLU B 1 279 ? -30.531 21.016 16.609 1 85 279 GLU B N 1
ATOM 7284 C CA . GLU B 1 279 ? -30.406 22.016 15.562 1 85 279 GLU B CA 1
ATOM 7285 C C . GLU B 1 279 ? -28.953 22.25 15.188 1 85 279 GLU B C 1
ATOM 7287 O O . GLU B 1 279 ? -28.062 22.25 16.047 1 85 279 GLU B O 1
ATOM 7292 N N . PRO B 1 280 ? -28.797 22.375 13.898 1 83.75 280 PRO B N 1
ATOM 7293 C CA . PRO B 1 280 ? -27.422 22.672 13.5 1 83.75 280 PRO B CA 1
ATOM 7294 C C . PRO B 1 280 ? -26.875 23.953 14.141 1 83.75 280 PRO B C 1
ATOM 7296 O O . PRO B 1 280 ? -27.625 24.922 14.312 1 83.75 280 PRO B O 1
ATOM 7299 N N . ASP B 1 281 ? -25.734 23.922 14.562 1 81.19 281 ASP B N 1
ATOM 7300 C CA . ASP B 1 281 ? -25.094 25.125 15.094 1 81.19 281 ASP B CA 1
ATOM 7301 C C . ASP B 1 281 ? -24.672 26.062 13.969 1 81.19 281 ASP B C 1
ATOM 7303 O O . ASP B 1 281 ? -24.969 25.812 12.805 1 81.19 281 ASP B O 1
ATOM 7307 N N . GLU B 1 282 ? -24.188 27.234 14.328 1 77 282 GLU B N 1
ATOM 7308 C CA . GLU B 1 282 ? -23.844 28.266 13.367 1 77 282 GLU B CA 1
ATOM 7309 C C . GLU B 1 282 ? -22.812 27.766 12.352 1 77 282 GLU B C 1
ATOM 7311 O O . GLU B 1 282 ? -22.906 28.078 11.164 1 77 282 GLU B O 1
ATOM 7316 N N . ILE B 1 283 ? -21.922 27.016 12.797 1 79.88 283 ILE B N 1
ATOM 7317 C CA . ILE B 1 283 ? -20.875 26.484 11.922 1 79.88 283 ILE B CA 1
ATOM 7318 C C . ILE B 1 283 ? -21.5 25.516 10.914 1 79.88 283 ILE B C 1
ATOM 7320 O O . ILE B 1 283 ? -21.219 25.594 9.719 1 79.88 283 ILE B O 1
ATOM 7324 N N . GLU B 1 284 ? -22.312 24.625 11.383 1 82.94 284 GLU B N 1
ATOM 7325 C CA . GLU B 1 284 ? -22.953 23.641 10.523 1 82.94 284 GLU B CA 1
ATOM 7326 C C . GLU B 1 284 ? -23.859 24.297 9.484 1 82.94 284 GLU B C 1
ATOM 7328 O O . GLU B 1 284 ? -23.938 23.844 8.344 1 82.94 284 GLU B O 1
ATOM 7333 N N . LYS B 1 285 ? -24.531 25.312 9.898 1 83.06 285 LYS B N 1
ATOM 7334 C CA . LYS B 1 285 ? -25.406 26.047 8.977 1 83.06 285 LYS B CA 1
ATOM 7335 C C . LYS B 1 285 ? -24.609 26.688 7.855 1 83.06 285 LYS B C 1
ATOM 7337 O O . LYS B 1 285 ? -25 26.625 6.688 1 83.06 285 LYS B O 1
ATOM 7342 N N . PHE B 1 286 ? -23.516 27.281 8.328 1 78 286 PHE B N 1
ATOM 7343 C CA . PHE B 1 286 ? -22.656 27.938 7.363 1 78 286 PHE B CA 1
ATOM 7344 C C . PHE B 1 286 ? -22.047 26.938 6.398 1 78 286 PHE B C 1
ATOM 7346 O O . PHE B 1 286 ? -21.906 27.219 5.207 1 78 286 PHE B O 1
ATOM 7353 N N . ALA B 1 287 ? -21.766 25.844 6.961 1 78.88 287 ALA B N 1
ATOM 7354 C CA . ALA B 1 287 ? -20.969 24.859 6.219 1 78.88 287 ALA B CA 1
ATOM 7355 C C . ALA B 1 287 ? -21.875 23.891 5.453 1 78.88 287 ALA B C 1
ATOM 7357 O O . ALA B 1 287 ? -21.406 22.891 4.902 1 78.88 287 ALA B O 1
ATOM 7358 N N . SER B 1 288 ? -23.125 24.25 5.5 1 79.69 288 SER B N 1
ATOM 7359 C CA . SER B 1 288 ? -24.062 23.344 4.836 1 79.69 288 SER B CA 1
ATOM 7360 C C . SER B 1 288 ? -23.656 23.094 3.387 1 79.69 288 SER B C 1
ATOM 7362 O O . SER B 1 288 ? -23.375 24.047 2.645 1 79.69 288 SER B O 1
ATOM 7364 N N . GLY B 1 289 ? -23.328 21.938 2.986 1 80.19 289 GLY B N 1
ATOM 7365 C CA . GLY B 1 289 ? -22.953 21.547 1.635 1 80.19 289 GLY B CA 1
ATOM 7366 C C . GLY B 1 289 ? -21.453 21.312 1.475 1 80.19 289 GLY B C 1
ATOM 7367 O O . GLY B 1 289 ? -21.016 20.812 0.438 1 80.19 289 GLY B O 1
ATOM 7368 N N . TYR B 1 290 ? -20.688 21.656 2.533 1 86.31 290 TYR B N 1
ATOM 7369 C CA . TYR B 1 290 ? -19.234 21.562 2.4 1 86.31 290 TYR B CA 1
ATOM 7370 C C . TYR B 1 290 ? -18.688 20.406 3.225 1 86.31 290 TYR B C 1
ATOM 7372 O O . TYR B 1 290 ? -17.469 20.188 3.271 1 86.31 290 TYR B O 1
ATOM 7380 N N . PHE B 1 291 ? -19.578 19.656 3.75 1 91.94 291 PHE B N 1
ATOM 7381 C CA . PHE B 1 291 ? -19.109 18.594 4.621 1 91.94 291 PHE B CA 1
ATOM 7382 C C . PHE B 1 291 ? -18.312 17.562 3.83 1 91.94 291 PHE B C 1
ATOM 7384 O O . PHE B 1 291 ? -18.734 17.125 2.758 1 91.94 291 PHE B O 1
ATOM 7391 N N . ASP B 1 292 ? -17.125 17.25 4.359 1 95.5 292 ASP B N 1
ATOM 7392 C CA . ASP B 1 292 ? -16.234 16.219 3.834 1 95.5 292 ASP B CA 1
ATOM 7393 C C . ASP B 1 292 ? -15.828 16.531 2.395 1 95.5 292 ASP B C 1
ATOM 7395 O O . ASP B 1 292 ? -15.5 15.617 1.63 1 95.5 292 ASP B O 1
ATOM 7399 N N . SER B 1 293 ? -15.984 17.797 1.997 1 95.75 293 SER B N 1
ATOM 7400 C CA . SER B 1 293 ? -15.531 18.219 0.681 1 95.75 293 SER B CA 1
ATOM 7401 C C . SER B 1 293 ? -14.07 18.672 0.717 1 95.75 293 SER B C 1
ATOM 7403 O O . SER B 1 293 ? -13.68 19.453 1.59 1 95.75 293 SER B O 1
ATOM 7405 N N . LEU B 1 294 ? -13.344 18.156 -0.196 1 97.25 294 LEU B N 1
ATOM 7406 C CA . LEU B 1 294 ? -11.93 18.516 -0.266 1 97.25 294 LEU B CA 1
ATOM 7407 C C . LEU B 1 294 ? -11.734 19.891 -0.88 1 97.25 294 LEU B C 1
ATOM 7409 O O . LEU B 1 294 ? -12.203 20.156 -1.991 1 97.25 294 LEU B O 1
ATOM 7413 N N . GLN B 1 295 ? -11.117 20.766 -0.176 1 94.88 295 GLN B N 1
ATOM 7414 C CA . GLN B 1 295 ? -10.82 22.094 -0.696 1 94.88 295 GLN B CA 1
ATOM 7415 C C . GLN B 1 295 ? -9.32 22.375 -0.667 1 94.88 295 GLN B C 1
ATOM 7417 O O . GLN B 1 295 ? -8.641 22.062 0.315 1 94.88 295 GLN B O 1
ATOM 7422 N N . MET B 1 296 ? -8.789 22.953 -1.687 1 93.31 296 MET B N 1
ATOM 7423 C CA . MET B 1 296 ? -7.379 23.328 -1.711 1 93.31 296 MET B CA 1
ATOM 7424 C C . MET B 1 296 ? -7.125 24.516 -0.796 1 93.31 296 MET B C 1
ATOM 7426 O O . MET B 1 296 ? -7.918 25.469 -0.762 1 93.31 296 MET B O 1
ATOM 7430 N N . PRO B 1 297 ? -6.059 24.453 -0.035 1 91.12 297 PRO B N 1
ATOM 7431 C CA . PRO B 1 297 ? -5.75 25.609 0.802 1 91.12 297 PRO B CA 1
ATOM 7432 C C . PRO B 1 297 ? -5.457 26.859 -0.015 1 91.12 297 PRO B C 1
ATOM 7434 O O . PRO B 1 297 ? -4.875 26.781 -1.098 1 91.12 297 PRO B O 1
ATOM 7437 N N . LEU B 1 298 ? -5.828 27.984 0.516 1 88.56 298 LEU B N 1
ATOM 7438 C CA . LEU B 1 298 ? -5.582 29.266 -0.141 1 88.56 298 LEU B CA 1
ATOM 7439 C C . LEU B 1 298 ? -4.098 29.609 -0.102 1 88.56 298 LEU B C 1
ATOM 7441 O O . LEU B 1 298 ? -3.367 29.156 0.776 1 88.56 298 LEU B O 1
ATOM 7445 N N . GLN B 1 299 ? -3.729 30.406 -1.087 1 89.5 299 GLN B N 1
ATOM 7446 C CA . GLN B 1 299 ? -2.367 30.922 -1.137 1 89.5 299 GLN B CA 1
ATOM 7447 C C . GLN B 1 299 ? -2.365 32.438 -1.295 1 89.5 299 GLN B C 1
ATOM 7449 O O . GLN B 1 299 ? -1.941 32.969 -2.328 1 89.5 299 GLN B O 1
ATOM 7454 N N . PRO B 1 300 ? -2.611 33.094 -0.21 1 85.44 300 PRO B N 1
ATOM 7455 C CA . PRO B 1 300 ? -2.795 34.531 -0.299 1 85.44 300 PRO B CA 1
ATOM 7456 C C . PRO B 1 300 ? -1.508 35.281 -0.662 1 85.44 300 PRO B C 1
ATOM 7458 O O . PRO B 1 300 ? -1.558 36.375 -1.192 1 85.44 300 PRO B O 1
ATOM 7461 N N . LEU B 1 301 ? -0.401 34.719 -0.345 1 85.69 301 LEU B N 1
ATOM 7462 C CA . LEU B 1 301 ? 0.85 35.375 -0.704 1 85.69 301 LEU B CA 1
ATOM 7463 C C . LEU B 1 301 ? 1.094 35.281 -2.207 1 85.69 301 LEU B C 1
ATOM 7465 O O . LEU B 1 301 ? 1.551 36.25 -2.816 1 85.69 301 LEU B O 1
ATOM 7469 N N . ALA B 1 302 ? 0.743 34.219 -2.74 1 83.5 302 ALA B N 1
ATOM 7470 C CA . ALA B 1 302 ? 1.022 33.969 -4.156 1 83.5 302 ALA B CA 1
ATOM 7471 C C . ALA B 1 302 ? -0.12 34.5 -5.031 1 83.5 302 ALA B C 1
ATOM 7473 O O . ALA B 1 302 ? 0.102 34.906 -6.164 1 83.5 302 ALA B O 1
ATOM 7474 N N . ASP B 1 303 ? -1.361 34.5 -4.441 1 84.56 303 ASP B N 1
ATOM 7475 C CA . ASP B 1 303 ? -2.547 34.781 -5.238 1 84.56 303 ASP B CA 1
ATOM 7476 C C . ASP B 1 303 ? -3.314 35.969 -4.66 1 84.56 303 ASP B C 1
ATOM 7478 O O . ASP B 1 303 ? -3.295 36.219 -3.447 1 84.56 303 ASP B O 1
ATOM 7482 N N . ASN B 1 304 ? -3.973 36.656 -5.535 1 85.06 304 ASN B N 1
ATOM 7483 C CA . ASN B 1 304 ? -4.934 37.656 -5.09 1 85.06 304 ASN B CA 1
ATOM 7484 C C . ASN B 1 304 ? -6.297 37.062 -4.797 1 85.06 304 ASN B C 1
ATOM 7486 O O . ASN B 1 304 ? -6.926 36.469 -5.688 1 85.06 304 ASN B O 1
ATOM 7490 N N . LEU B 1 305 ? -6.699 37.219 -3.578 1 86.25 305 LEU B N 1
ATOM 7491 C CA . LEU B 1 305 ? -7.984 36.625 -3.193 1 86.25 305 LEU B CA 1
ATOM 7492 C C . LEU B 1 305 ? -9.141 37.406 -3.824 1 86.25 305 LEU B C 1
ATOM 7494 O O . LEU B 1 305 ? -9.039 38.625 -4.023 1 86.25 305 LEU B O 1
ATOM 7498 N N . GLU B 1 306 ? -10.203 36.75 -4.133 1 85.5 306 GLU B N 1
ATOM 7499 C CA . GLU B 1 306 ? -11.391 37.344 -4.734 1 85.5 306 GLU B CA 1
ATOM 7500 C C . GLU B 1 306 ? -12.312 37.938 -3.67 1 85.5 306 GLU B C 1
ATOM 7502 O O . GLU B 1 306 ? -12.25 37.531 -2.502 1 85.5 306 GLU B O 1
ATOM 7507 N N . ASN B 1 307 ? -13.133 38.781 -4.113 1 86.88 307 ASN B N 1
ATOM 7508 C CA . ASN B 1 307 ? -14.07 39.469 -3.234 1 86.88 307 ASN B CA 1
ATOM 7509 C C . ASN B 1 307 ? -14.922 38.5 -2.443 1 86.88 307 ASN B C 1
ATOM 7511 O O . ASN B 1 307 ? -15.172 38.688 -1.253 1 86.88 307 ASN B O 1
ATOM 7515 N N . GLN B 1 308 ? -15.336 37.5 -3.105 1 83.5 308 GLN B N 1
ATOM 7516 C CA . GLN B 1 308 ? -16.203 36.5 -2.484 1 83.5 308 GLN B CA 1
ATOM 7517 C C . GLN B 1 308 ? -15.508 35.812 -1.327 1 83.5 308 GLN B C 1
ATOM 7519 O O . GLN B 1 308 ? -16.125 35.5 -0.308 1 83.5 308 GLN B O 1
ATOM 7524 N N . THR B 1 309 ? -14.281 35.531 -1.482 1 85.06 309 THR B N 1
ATOM 7525 C CA . THR B 1 309 ? -13.492 34.875 -0.437 1 85.06 309 THR B CA 1
ATOM 7526 C C . THR B 1 309 ? -13.398 35.781 0.795 1 85.06 309 THR B C 1
ATOM 7528 O O . THR B 1 309 ? -13.609 35.312 1.92 1 85.06 309 THR B O 1
ATOM 7531 N N . TYR B 1 310 ? -13.188 37.062 0.583 1 85.38 310 TYR B N 1
ATOM 7532 C CA . TYR B 1 310 ? -13.133 38 1.678 1 85.38 310 TYR B CA 1
ATOM 7533 C C . TYR B 1 310 ? -14.461 38.062 2.416 1 85.38 310 TYR B C 1
ATOM 7535 O O . TYR B 1 310 ? -14.492 38.094 3.648 1 85.38 310 TYR B O 1
ATOM 7543 N N . GLU B 1 311 ? -15.492 38.031 1.646 1 83.88 311 GLU B N 1
ATOM 7544 C CA . GLU B 1 311 ? -16.828 38.125 2.223 1 83.88 311 GLU B CA 1
ATOM 7545 C C . GLU B 1 311 ? -17.109 36.969 3.154 1 83.88 311 GLU B C 1
ATOM 7547 O O . GLU B 1 311 ? -17.688 37.125 4.227 1 83.88 311 GLU B O 1
ATOM 7552 N N . ILE B 1 312 ? -16.719 35.844 2.723 1 81.44 312 ILE B N 1
ATOM 7553 C CA . ILE B 1 312 ? -16.938 34.656 3.514 1 81.44 312 ILE B CA 1
ATOM 7554 C C . ILE B 1 312 ? -16.172 34.75 4.828 1 81.44 312 ILE B C 1
ATOM 7556 O O . ILE B 1 312 ? -16.703 34.438 5.898 1 81.44 312 ILE B O 1
ATOM 7560 N N . PHE B 1 313 ? -14.969 35.219 4.828 1 82.31 313 PHE B N 1
ATOM 7561 C CA . PHE B 1 313 ? -14.133 35.344 6.02 1 82.31 313 PHE B CA 1
ATOM 7562 C C . PHE B 1 313 ? -14.719 36.375 6.988 1 82.31 313 PHE B C 1
ATOM 7564 O O . PHE B 1 313 ? -14.656 36.188 8.203 1 82.31 313 PHE B O 1
ATOM 7571 N N . GLU B 1 314 ? -15.227 37.344 6.445 1 87 314 GLU B N 1
ATOM 7572 C CA . GLU B 1 314 ? -15.672 38.5 7.234 1 87 314 GLU B CA 1
ATOM 7573 C C . GLU B 1 314 ? -17 38.188 7.934 1 87 314 GLU B C 1
ATOM 7575 O O . GLU B 1 314 ? -17.406 38.938 8.836 1 87 314 GLU B O 1
ATOM 7580 N N . LYS B 1 315 ? -17.578 37.094 7.539 1 84.44 315 LYS B N 1
ATOM 7581 C CA . LYS B 1 315 ? -18.859 36.719 8.148 1 84.44 315 LYS B CA 1
ATOM 7582 C C . LYS B 1 315 ? -18.641 36.125 9.531 1 84.44 315 LYS B C 1
ATOM 7584 O O . LYS B 1 315 ? -19.594 36 10.312 1 84.44 315 LYS B O 1
ATOM 7589 N N . ASP B 1 316 ? -17.453 35.812 9.875 1 89 316 ASP B N 1
ATOM 7590 C CA . ASP B 1 316 ? -17.156 35.188 11.164 1 89 316 ASP B CA 1
ATOM 7591 C C . ASP B 1 316 ? -16.984 36.25 12.25 1 89 316 ASP B C 1
ATOM 7593 O O . ASP B 1 316 ? -15.93 36.875 12.344 1 89 316 ASP B O 1
ATOM 7597 N N . PRO B 1 317 ? -17.906 36.375 13.102 1 90.25 317 PRO B N 1
ATOM 7598 C CA . PRO B 1 317 ? -17.797 37.469 14.086 1 90.25 317 PRO B CA 1
ATOM 7599 C C . PRO B 1 317 ? -16.781 37.156 15.188 1 90.25 317 PRO B C 1
ATOM 7601 O O . PRO B 1 317 ? -16.203 38.062 15.773 1 90.25 317 PRO B O 1
ATOM 7604 N N . ILE B 1 318 ? -16.625 35.906 15.445 1 93.5 318 ILE B N 1
ATOM 7605 C CA . ILE B 1 318 ? -15.797 35.5 16.578 1 93.5 318 ILE B CA 1
ATOM 7606 C C . ILE B 1 318 ? -14.344 35.906 16.328 1 93.5 318 ILE B C 1
ATOM 7608 O O . ILE B 1 318 ? -13.672 36.438 17.219 1 93.5 318 ILE B O 1
ATOM 7612 N N . LYS B 1 319 ? -13.844 35.625 15.172 1 94.38 319 LYS B N 1
ATOM 7613 C CA . LYS B 1 319 ? -12.484 36 14.812 1 94.38 319 LYS B CA 1
ATOM 7614 C C . LYS B 1 319 ? -12.234 37.469 15.078 1 94.38 319 LYS B C 1
ATOM 7616 O O . LYS B 1 319 ? -11.273 37.844 15.773 1 94.38 319 LYS B O 1
ATOM 7621 N N . TYR B 1 320 ? -13.039 38.375 14.633 1 95.88 320 TYR B N 1
ATOM 7622 C CA . TYR B 1 320 ? -12.844 39.812 14.711 1 95.88 320 TYR B CA 1
ATOM 7623 C C . TYR B 1 320 ? -13.055 40.312 16.141 1 95.88 320 TYR B C 1
ATOM 7625 O O . TYR B 1 320 ? -12.367 41.219 16.594 1 95.88 320 TYR B O 1
ATOM 7633 N N . GLN B 1 321 ? -14.055 39.688 16.75 1 97 321 GLN B N 1
ATOM 7634 C CA . GLN B 1 321 ? -14.258 40 18.156 1 97 321 GLN B CA 1
ATOM 7635 C C . GLN B 1 321 ? -13 39.75 18.984 1 97 321 GLN B C 1
ATOM 7637 O O . GLN B 1 321 ? -12.617 40.562 19.828 1 97 321 GLN B O 1
ATOM 7642 N N . GLN B 1 322 ? -12.406 38.625 18.734 1 97.56 322 GLN B N 1
ATOM 7643 C CA . GLN B 1 322 ? -11.211 38.281 19.484 1 97.56 322 GLN B CA 1
ATOM 7644 C C . GLN B 1 322 ? -10.047 39.188 19.125 1 97.56 322 GLN B C 1
ATOM 7646 O O . GLN B 1 322 ? -9.266 39.562 20.016 1 97.56 322 GLN B O 1
ATOM 7651 N N . TYR B 1 323 ? -9.852 39.562 17.938 1 97.88 323 TYR B N 1
ATOM 7652 C CA . TYR B 1 323 ? -8.82 40.531 17.547 1 97.88 323 TYR B CA 1
ATOM 7653 C C . TYR B 1 323 ? -9.047 41.875 18.188 1 97.88 323 TYR B C 1
ATOM 7655 O O . TYR B 1 323 ? -8.102 42.531 18.656 1 97.88 323 TYR B O 1
ATOM 7663 N N . GLU B 1 324 ? -10.312 42.344 18.125 1 98.5 324 GLU B N 1
ATOM 7664 C CA . GLU B 1 324 ? -10.641 43.625 18.75 1 98.5 324 GLU B CA 1
ATOM 7665 C C . GLU B 1 324 ? -10.305 43.594 20.25 1 98.5 324 GLU B C 1
ATOM 7667 O O . GLU B 1 324 ? -9.734 44.562 20.766 1 98.5 324 GLU B O 1
ATOM 7672 N N . ARG B 1 325 ? -10.695 42.531 20.844 1 98.56 325 ARG B N 1
ATOM 7673 C CA . ARG B 1 325 ? -10.398 42.375 22.25 1 98.56 325 ARG B CA 1
ATOM 7674 C C . ARG B 1 325 ? -8.891 42.375 22.5 1 98.56 325 ARG B C 1
ATOM 7676 O O . ARG B 1 325 ? -8.438 42.969 23.5 1 98.56 325 ARG B O 1
ATOM 7683 N N . ALA B 1 326 ? -8.148 41.719 21.703 1 98.69 326 ALA B N 1
ATOM 7684 C CA . ALA B 1 326 ? -6.691 41.656 21.828 1 98.69 326 ALA B CA 1
ATOM 7685 C C . ALA B 1 326 ? -6.094 43.062 21.734 1 98.69 326 ALA B C 1
ATOM 7687 O O . ALA B 1 326 ? -5.242 43.438 22.547 1 98.69 326 ALA B O 1
ATOM 7688 N N . VAL B 1 327 ? -6.516 43.844 20.734 1 98.62 327 VAL B N 1
ATOM 7689 C CA . VAL B 1 327 ? -6.023 45.219 20.562 1 98.62 327 VAL B CA 1
ATOM 7690 C C . VAL B 1 327 ? -6.434 46.062 21.75 1 98.62 327 VAL B C 1
ATOM 7692 O O . VAL B 1 327 ? -5.641 46.875 22.25 1 98.62 327 VAL B O 1
ATOM 7695 N N . TYR B 1 328 ? -7.691 45.906 22.172 1 98.5 328 TYR B N 1
ATOM 7696 C CA . TYR B 1 328 ? -8.203 46.625 23.344 1 98.5 328 TYR B CA 1
ATOM 7697 C C . TYR B 1 328 ? -7.301 46.438 24.547 1 98.5 328 TYR B C 1
ATOM 7699 O O . TYR B 1 328 ? -6.867 47.375 25.188 1 98.5 328 TYR B O 1
ATOM 7707 N N . GLN B 1 329 ? -7.059 45.188 24.812 1 98.44 329 GLN B N 1
ATOM 7708 C CA . GLN B 1 329 ? -6.234 44.875 25.969 1 98.44 329 GLN B CA 1
ATOM 7709 C C . GLN B 1 329 ? -4.812 45.406 25.797 1 98.44 329 GLN B C 1
ATOM 7711 O O . GLN B 1 329 ? -4.188 45.844 26.766 1 98.44 329 GLN B O 1
ATOM 7716 N N . ALA B 1 330 ? -4.277 45.25 24.625 1 98.38 330 ALA B N 1
ATOM 7717 C CA . ALA B 1 330 ? -2.936 45.75 24.344 1 98.38 330 ALA B CA 1
ATOM 7718 C C . ALA B 1 330 ? -2.855 47.25 24.594 1 98.38 330 ALA B C 1
ATOM 7720 O O . ALA B 1 330 ? -1.87 47.75 25.156 1 98.38 330 ALA B O 1
ATOM 7721 N N . LEU B 1 331 ? -3.865 48.031 24.203 1 97.62 331 LEU B N 1
ATOM 7722 C CA . LEU B 1 331 ? -3.916 49.5 24.391 1 97.62 331 LEU B CA 1
ATOM 7723 C C . LEU B 1 331 ? -3.975 49.844 25.875 1 97.62 331 LEU B C 1
ATOM 7725 O O . LEU B 1 331 ? -3.291 50.75 26.328 1 97.62 331 LEU B O 1
ATOM 7729 N N . LEU B 1 332 ? -4.805 49.094 26.609 1 97.25 332 LEU B N 1
ATOM 7730 C CA . LEU B 1 332 ? -4.91 49.312 28.047 1 97.25 332 LEU B CA 1
ATOM 7731 C C . LEU B 1 332 ? -3.562 49.125 28.734 1 97.25 332 LEU B C 1
ATOM 7733 O O . LEU B 1 332 ? -3.211 49.875 29.641 1 97.25 332 LEU B O 1
ATOM 7737 N N . ASP B 1 333 ? -2.885 48.125 28.297 1 96.69 333 ASP B N 1
ATOM 7738 C CA . ASP B 1 333 ? -1.612 47.781 28.938 1 96.69 333 ASP B CA 1
ATOM 7739 C C . ASP B 1 333 ? -0.53 48.812 28.562 1 96.69 333 ASP B C 1
ATOM 7741 O O . ASP B 1 333 ? 0.372 49.094 29.344 1 96.69 333 ASP B O 1
ATOM 7745 N N . ARG B 1 334 ? -0.589 49.312 27.406 1 95.5 334 ARG B N 1
ATOM 7746 C CA . ARG B 1 334 ? 0.491 50.125 26.859 1 95.5 334 ARG B CA 1
ATOM 7747 C C . ARG B 1 334 ? 0.403 51.562 27.359 1 95.5 334 ARG B C 1
ATOM 7749 O O . ARG B 1 334 ? 1.426 52.188 27.625 1 95.5 334 ARG B O 1
ATOM 7756 N N . VAL B 1 335 ? -0.858 52.094 27.391 1 94.19 335 VAL B N 1
ATOM 7757 C CA . VAL B 1 335 ? -1.038 53.531 27.609 1 94.19 335 VAL B CA 1
ATOM 7758 C C . VAL B 1 335 ? -2 53.75 28.781 1 94.19 335 VAL B C 1
ATOM 7760 O O . VAL B 1 335 ? -3.043 53.094 28.859 1 94.19 335 VAL B O 1
ATOM 7763 N N . GLU B 1 336 ? -1.68 54.75 29.578 1 93.88 336 GLU B N 1
ATOM 7764 C CA . GLU B 1 336 ? -2.541 55.094 30.719 1 93.88 336 GLU B CA 1
ATOM 7765 C C . GLU B 1 336 ? -3.84 55.75 30.266 1 93.88 336 GLU B C 1
ATOM 7767 O O . GLU B 1 336 ? -3.889 56.344 29.188 1 93.88 336 GLU B O 1
ATOM 7772 N N . TYR B 1 337 ? -4.738 55.688 31.109 1 90.75 337 TYR B N 1
ATOM 7773 C CA . TYR B 1 337 ? -6.043 56.281 30.828 1 90.75 337 TYR B CA 1
ATOM 7774 C C . TYR B 1 337 ? -5.926 57.781 30.625 1 90.75 337 TYR B C 1
ATOM 7776 O O . TYR B 1 337 ? -5.211 58.469 31.359 1 90.75 337 TYR B O 1
ATOM 7784 N N . GLN B 1 338 ? -6.516 58.312 29.578 1 84.75 338 GLN B N 1
ATOM 7785 C CA . GLN B 1 338 ? -6.617 59.75 29.234 1 84.75 338 GLN B CA 1
ATOM 7786 C C . GLN B 1 338 ? -5.246 60.312 28.891 1 84.75 338 GLN B C 1
ATOM 7788 O O . GLN B 1 338 ? -5.012 61.531 29.062 1 84.75 338 GLN B O 1
ATOM 7793 N N . SER B 1 339 ? -4.441 59.344 28.547 1 89.38 339 SER B N 1
ATOM 7794 C CA . SER B 1 339 ? -3.141 59.812 28.078 1 89.38 339 SER B CA 1
ATOM 7795 C C . SER B 1 339 ? -3.248 60.438 26.688 1 89.38 339 SER B C 1
ATOM 7797 O O . SER B 1 339 ? -4.141 60.094 25.922 1 89.38 339 SER B O 1
ATOM 7799 N N . ASP B 1 340 ? -2.385 61.406 26.438 1 92.56 340 ASP B N 1
ATOM 7800 C CA . ASP B 1 340 ? -2.357 62.062 25.141 1 92.56 340 ASP B CA 1
ATOM 7801 C C . ASP B 1 340 ? -1.415 61.344 24.172 1 92.56 340 ASP B C 1
ATOM 7803 O O . ASP B 1 340 ? -1.252 61.75 23.031 1 92.56 340 ASP B O 1
ATOM 7807 N N . VAL B 1 341 ? -0.938 60.25 24.672 1 94.75 341 VAL B N 1
ATOM 7808 C CA . VAL B 1 341 ? -0.031 59.469 23.844 1 94.75 341 VAL B CA 1
ATOM 7809 C C . VAL B 1 341 ? -0.808 58.812 22.688 1 94.75 341 VAL B C 1
ATOM 7811 O O . VAL B 1 341 ? -1.835 58.188 22.906 1 94.75 341 VAL B O 1
ATOM 7814 N N . VAL B 1 342 ? -0.3 59.062 21.469 1 96.06 342 VAL B N 1
ATOM 7815 C CA . VAL B 1 342 ? -0.914 58.469 20.281 1 96.06 342 VAL B CA 1
ATOM 7816 C C . VAL B 1 342 ? -0.207 57.156 19.953 1 96.06 342 VAL B C 1
ATOM 7818 O O . VAL B 1 342 ? 0.988 57.125 19.641 1 96.06 342 VAL B O 1
ATOM 7821 N N . THR B 1 343 ? -0.89 56.062 20.094 1 96.81 343 THR B N 1
ATOM 7822 C CA . THR B 1 343 ? -0.355 54.75 19.75 1 96.81 343 THR B CA 1
ATOM 7823 C C . THR B 1 343 ? -0.454 54.5 18.234 1 96.81 343 THR B C 1
ATOM 7825 O O . THR B 1 343 ? -1.532 54.625 17.656 1 96.81 343 THR B O 1
ATOM 7828 N N . THR B 1 344 ? 0.63 54.125 17.594 1 97.94 344 THR B N 1
ATOM 7829 C CA . THR B 1 344 ? 0.622 53.781 16.188 1 97.94 344 THR B CA 1
ATOM 7830 C C . THR B 1 344 ? 0.364 52.312 15.992 1 97.94 344 THR B C 1
ATOM 7832 O O . THR B 1 344 ? 1.128 51.469 16.484 1 97.94 344 THR B O 1
ATOM 7835 N N . ILE B 1 345 ? -0.698 51.938 15.289 1 98.44 345 ILE B N 1
ATOM 7836 C CA . ILE B 1 345 ? -1.043 50.562 14.969 1 98.44 345 ILE B CA 1
ATOM 7837 C C . ILE B 1 345 ? -0.878 50.312 13.469 1 98.44 345 ILE B C 1
ATOM 7839 O O . ILE B 1 345 ? -1.394 51.094 12.648 1 98.44 345 ILE B O 1
ATOM 7843 N N . MET B 1 346 ? -0.12 49.344 13.125 1 98.44 346 MET B N 1
ATOM 7844 C CA . MET B 1 346 ? -0.055 48.938 11.727 1 98.44 346 MET B CA 1
ATOM 7845 C C . MET B 1 346 ? -0.846 47.656 11.492 1 98.44 346 MET B C 1
ATOM 7847 O O . MET B 1 346 ? -0.558 46.625 12.102 1 98.44 346 MET B O 1
ATOM 7851 N N . VAL B 1 347 ? -1.835 47.719 10.711 1 98.38 347 VAL B N 1
ATOM 7852 C CA . VAL B 1 347 ? -2.557 46.562 10.234 1 98.38 347 VAL B CA 1
ATOM 7853 C C . VAL B 1 347 ? -1.979 46.094 8.891 1 98.38 347 VAL B C 1
ATOM 7855 O O . VAL B 1 347 ? -2.254 46.688 7.855 1 98.38 347 VAL B O 1
ATOM 7858 N N . VAL B 1 348 ? -1.182 45.031 8.961 1 97 348 VAL B N 1
ATOM 7859 C CA . VAL B 1 348 ? -0.517 44.562 7.75 1 97 348 VAL B CA 1
ATOM 7860 C C . VAL B 1 348 ? -1.298 43.375 7.156 1 97 348 VAL B C 1
ATOM 7862 O O . VAL B 1 348 ? -1.614 42.406 7.859 1 97 348 VAL B O 1
ATOM 7865 N N . GLY B 1 349 ? -1.589 43.406 5.902 1 94.88 349 GLY B N 1
ATOM 7866 C CA . GLY B 1 349 ? -2.607 42.562 5.309 1 94.88 349 GLY B CA 1
ATOM 7867 C C . GLY B 1 349 ? -4.02 43 5.668 1 94.88 349 GLY B C 1
ATOM 7868 O O . GLY B 1 349 ? -4.812 42.188 6.152 1 94.88 349 GLY B O 1
ATOM 7869 N N . ALA B 1 350 ? -4.281 44.125 5.309 1 95.75 350 ALA B N 1
ATOM 7870 C CA . ALA B 1 350 ? -5.508 44.75 5.801 1 95.75 350 ALA B CA 1
ATOM 7871 C C . ALA B 1 350 ? -6.73 44.219 5.047 1 95.75 350 ALA B C 1
ATOM 7873 O O . ALA B 1 350 ? -7.863 44.406 5.508 1 95.75 350 ALA B O 1
ATOM 7874 N N . GLY B 1 351 ? -6.492 43.656 3.875 1 93.31 351 GLY B N 1
ATOM 7875 C CA . GLY B 1 351 ? -7.629 43.219 3.076 1 93.31 351 GLY B CA 1
ATOM 7876 C C . GLY B 1 351 ? -8.594 44.344 2.76 1 93.31 351 GLY B C 1
ATOM 7877 O O . GLY B 1 351 ? -8.188 45.406 2.277 1 93.31 351 GLY B O 1
ATOM 7878 N N . ARG B 1 352 ? -9.844 44.031 3.127 1 93.06 352 ARG B N 1
ATOM 7879 C CA . ARG B 1 352 ? -10.859 45.031 2.855 1 93.06 352 ARG B CA 1
ATOM 7880 C C . ARG B 1 352 ? -11.117 45.906 4.086 1 93.06 352 ARG B C 1
ATOM 7882 O O . ARG B 1 352 ? -12.008 46.75 4.078 1 93.06 352 ARG B O 1
ATOM 7889 N N . GLY B 1 353 ? -10.422 45.625 5.176 1 95.38 353 GLY B N 1
ATOM 7890 C CA . GLY B 1 353 ? -10.359 46.656 6.227 1 95.38 353 GLY B CA 1
ATOM 7891 C C . GLY B 1 353 ? -11.047 46.219 7.508 1 95.38 353 GLY B C 1
ATOM 7892 O O . GLY B 1 353 ? -11.102 46.969 8.477 1 95.38 353 GLY B O 1
ATOM 7893 N N . PRO B 1 354 ? -11.57 45 7.621 1 95.12 354 PRO B N 1
ATOM 7894 C CA . PRO B 1 354 ? -12.289 44.656 8.852 1 95.12 354 PRO B CA 1
ATOM 7895 C C . PRO B 1 354 ? -11.406 44.75 10.094 1 95.12 354 PRO B C 1
ATOM 7897 O O . PRO B 1 354 ? -11.883 45.156 11.156 1 95.12 354 PRO B O 1
ATOM 7900 N N . LEU B 1 355 ? -10.188 44.375 10.055 1 97 355 LEU B N 1
ATOM 7901 C CA . LEU B 1 355 ? -9.312 44.438 11.219 1 97 355 LEU B CA 1
ATOM 7902 C C . LEU B 1 355 ? -8.984 45.906 11.562 1 97 355 LEU B C 1
ATOM 7904 O O . LEU B 1 355 ? -8.734 46.219 12.727 1 97 355 LEU B O 1
ATOM 7908 N N . VAL B 1 356 ? -8.914 46.75 10.555 1 98.19 356 VAL B N 1
ATOM 7909 C CA . VAL B 1 356 ? -8.75 48.156 10.797 1 98.19 356 VAL B CA 1
ATOM 7910 C C . VAL B 1 356 ? -9.906 48.688 11.641 1 98.19 356 VAL B C 1
ATOM 7912 O O . VAL B 1 356 ? -9.695 49.406 12.617 1 98.19 356 VAL B O 1
ATOM 7915 N N . ASN B 1 357 ? -11.102 48.312 11.211 1 97.69 357 ASN B N 1
ATOM 7916 C CA . ASN B 1 357 ? -12.289 48.688 11.969 1 97.69 357 ASN B CA 1
ATOM 7917 C C . ASN B 1 357 ? -12.211 48.188 13.406 1 97.69 357 ASN B C 1
ATOM 7919 O O . ASN B 1 357 ? -12.609 48.906 14.336 1 97.69 357 ASN B O 1
ATOM 7923 N N . CYS B 1 358 ? -11.742 46.969 13.594 1 97.94 358 CYS B N 1
ATOM 7924 C CA . CYS B 1 358 ? -11.594 46.406 14.93 1 97.94 358 CYS B CA 1
ATOM 7925 C C . CYS B 1 358 ? -10.641 47.25 15.766 1 97.94 358 CYS B C 1
ATOM 7927 O O . CYS B 1 358 ? -10.906 47.5 16.938 1 97.94 358 CYS B O 1
ATOM 7929 N N . CYS B 1 359 ? -9.594 47.688 15.195 1 98.5 359 CYS B N 1
ATOM 7930 C CA . CYS B 1 359 ? -8.617 48.5 15.898 1 98.5 359 CYS B CA 1
ATOM 7931 C C . CYS B 1 359 ? -9.211 49.844 16.281 1 98.5 359 CYS B C 1
ATOM 7933 O O . CYS B 1 359 ? -8.969 50.344 17.391 1 98.5 359 CYS B O 1
ATOM 7935 N N . LEU B 1 360 ? -9.953 50.5 15.359 1 98.25 360 LEU B N 1
ATOM 7936 C CA . LEU B 1 360 ? -10.594 51.781 15.625 1 98.25 360 LEU B CA 1
ATOM 7937 C C . LEU B 1 360 ? -11.602 51.656 16.766 1 98.25 360 LEU B C 1
ATOM 7939 O O . LEU B 1 360 ? -11.641 52.5 17.656 1 98.25 360 LEU B O 1
ATOM 7943 N N . ARG B 1 361 ? -12.391 50.594 16.703 1 98.19 361 ARG B N 1
ATOM 7944 C CA . ARG B 1 361 ? -13.367 50.375 17.766 1 98.19 361 ARG B CA 1
ATOM 7945 C C . ARG B 1 361 ? -12.672 50.094 19.094 1 98.19 361 ARG B C 1
ATOM 7947 O O . ARG B 1 361 ? -13.125 50.562 20.141 1 98.19 361 ARG B O 1
ATOM 7954 N N . ALA B 1 362 ? -11.648 49.312 19.062 1 98.19 362 ALA B N 1
ATOM 7955 C CA . ALA B 1 362 ? -10.891 49.062 20.281 1 98.19 362 ALA B CA 1
ATOM 7956 C C . ALA B 1 362 ? -10.352 50.344 20.875 1 98.19 362 ALA B C 1
ATOM 7958 O O . ALA B 1 362 ? -10.344 50.531 22.109 1 98.19 362 ALA B O 1
ATOM 7959 N N . ALA B 1 363 ? -9.859 51.25 20.047 1 96.75 363 ALA B N 1
ATOM 7960 C CA . ALA B 1 363 ? -9.352 52.531 20.484 1 96.75 363 ALA B CA 1
ATOM 7961 C C . ALA B 1 363 ? -10.461 53.375 21.141 1 96.75 363 ALA B C 1
ATOM 7963 O O . ALA B 1 363 ? -10.25 53.969 22.188 1 96.75 363 ALA B O 1
ATOM 7964 N N . GLU B 1 364 ? -11.594 53.375 20.453 1 96.12 364 GLU B N 1
ATOM 7965 C CA . GLU B 1 364 ? -12.742 54.094 20.984 1 96.12 364 GLU B CA 1
ATOM 7966 C C . GLU B 1 364 ? -13.164 53.562 22.344 1 96.12 364 GLU B C 1
ATOM 7968 O O . GLU B 1 364 ? -13.375 54.344 23.281 1 96.12 364 GLU B O 1
ATOM 7973 N N . HIS B 1 365 ? -13.227 52.312 22.453 1 96.56 365 HIS B N 1
ATOM 7974 C CA . HIS B 1 365 ? -13.695 51.656 23.688 1 96.56 365 HIS B CA 1
ATOM 7975 C C . HIS B 1 365 ? -12.688 51.812 24.812 1 96.56 365 HIS B C 1
ATOM 7977 O O . HIS B 1 365 ? -13.062 51.938 25.984 1 96.56 365 HIS B O 1
ATOM 7983 N N . SER B 1 366 ? -11.445 51.812 24.469 1 96.31 366 SER B N 1
ATOM 7984 C CA . SER B 1 366 ? -10.398 51.938 25.469 1 96.31 366 SER B CA 1
ATOM 7985 C C . SER B 1 366 ? -10.109 53.375 25.828 1 96.31 366 SER B C 1
ATOM 7987 O O . SER B 1 366 ? -9.445 53.688 26.812 1 96.31 366 SER B O 1
ATOM 7989 N N . LEU B 1 367 ? -10.602 54.344 25.047 1 95.75 367 LEU B N 1
ATOM 7990 C CA . LEU B 1 367 ? -10.375 55.781 25.188 1 95.75 367 LEU B CA 1
ATOM 7991 C C . LEU B 1 367 ? -8.883 56.094 25.094 1 95.75 367 LEU B C 1
ATOM 7993 O O . LEU B 1 367 ? -8.352 56.844 25.906 1 95.75 367 LEU B O 1
ATOM 7997 N N . ARG B 1 368 ? -8.258 55.344 24.203 1 96.38 368 ARG B N 1
ATOM 7998 C CA . ARG B 1 368 ? -6.867 55.656 23.875 1 96.38 368 ARG B CA 1
ATOM 7999 C C . ARG B 1 368 ? -6.75 56.188 22.453 1 96.38 368 ARG B C 1
ATOM 8001 O O . ARG B 1 368 ? -7.504 55.812 21.562 1 96.38 368 ARG B O 1
ATOM 8008 N N . LYS B 1 369 ? -5.879 57.125 22.219 1 95.94 369 LYS B N 1
ATOM 8009 C CA . LYS B 1 369 ? -5.668 57.719 20.906 1 95.94 369 LYS B CA 1
ATOM 8010 C C . LYS B 1 369 ? -4.773 56.844 20.031 1 95.94 369 LYS B C 1
ATOM 8012 O O . LYS B 1 369 ? -3.758 56.312 20.5 1 95.94 369 LYS B O 1
ATOM 8017 N N . VAL B 1 370 ? -5.211 56.656 18.797 1 96.94 370 VAL B N 1
ATOM 8018 C CA . VAL B 1 370 ? -4.426 55.812 17.922 1 96.94 370 VAL B CA 1
ATOM 8019 C C . VAL B 1 370 ? -4.285 56.469 16.547 1 96.94 370 VAL B C 1
ATOM 8021 O O . VAL B 1 370 ? -5.082 57.312 16.188 1 96.94 370 VAL B O 1
ATOM 8024 N N . HIS B 1 371 ? -3.277 56.188 15.875 1 97.31 371 HIS B N 1
ATOM 8025 C CA . HIS B 1 371 ? -3.111 56.344 14.43 1 97.31 371 HIS B CA 1
ATOM 8026 C C . HIS B 1 371 ? -2.875 55 13.75 1 97.31 371 HIS B C 1
ATOM 8028 O O . HIS B 1 371 ? -1.968 54.25 14.133 1 97.31 371 HIS B O 1
ATOM 8034 N N . ILE B 1 372 ? -3.699 54.688 12.773 1 98.38 372 ILE B N 1
ATOM 8035 C CA . ILE B 1 372 ? -3.637 53.344 12.164 1 98.38 372 ILE B CA 1
ATOM 8036 C C . ILE B 1 372 ? -3.035 53.469 10.758 1 98.38 372 ILE B C 1
ATOM 8038 O O . ILE B 1 372 ? -3.371 54.375 10 1 98.38 372 ILE B O 1
ATOM 8042 N N . ILE B 1 373 ? -2.094 52.656 10.438 1 98.19 373 ILE B N 1
ATOM 8043 C CA . ILE B 1 373 ? -1.568 52.469 9.094 1 98.19 373 ILE B CA 1
ATOM 8044 C C . ILE B 1 373 ? -2.049 51.125 8.531 1 98.19 373 ILE B C 1
ATOM 8046 O O . ILE B 1 373 ? -1.772 50.094 9.109 1 98.19 373 ILE B O 1
ATOM 8050 N N . ALA B 1 374 ? -2.801 51.125 7.492 1 98.06 374 ALA B N 1
ATOM 8051 C CA . ALA B 1 374 ? -3.305 49.938 6.832 1 98.06 374 ALA B CA 1
ATOM 8052 C C . ALA B 1 374 ? -2.484 49.594 5.586 1 98.06 374 ALA B C 1
ATOM 8054 O O . ALA B 1 374 ? -2.457 50.375 4.633 1 98.06 374 ALA B O 1
ATOM 8055 N N . LEU B 1 375 ? -1.837 48.469 5.656 1 97.31 375 LEU B N 1
ATOM 8056 C CA . LEU B 1 375 ? -0.979 48.031 4.559 1 97.31 375 LEU B CA 1
ATOM 8057 C C . LEU B 1 375 ? -1.618 46.875 3.789 1 97.31 375 LEU B C 1
ATOM 8059 O O . LEU B 1 375 ? -2.07 45.906 4.391 1 97.31 375 LEU B O 1
ATOM 8063 N N . GLU B 1 376 ? -1.705 46.938 2.486 1 95.69 376 GLU B N 1
ATOM 8064 C CA . GLU B 1 376 ? -2.299 45.938 1.629 1 95.69 376 GLU B CA 1
ATOM 8065 C C . GLU B 1 376 ? -1.589 45.844 0.28 1 95.69 376 GLU B C 1
ATOM 8067 O O . GLU B 1 376 ? -1.196 46.875 -0.275 1 95.69 376 GLU B O 1
ATOM 8072 N N . LYS B 1 377 ? -1.388 44.625 -0.219 1 94.19 377 LYS B N 1
ATOM 8073 C CA . LYS B 1 377 ? -0.696 44.438 -1.494 1 94.19 377 LYS B CA 1
ATOM 8074 C C . LYS B 1 377 ? -1.685 44.188 -2.625 1 94.19 377 LYS B C 1
ATOM 8076 O O . LYS B 1 377 ? -1.352 44.344 -3.801 1 94.19 377 LYS B O 1
ATOM 8081 N N . ASN B 1 378 ? -2.885 43.594 -2.318 1 92.62 378 ASN B N 1
ATOM 8082 C CA . ASN B 1 378 ? -3.908 43.312 -3.32 1 92.62 378 ASN B CA 1
ATOM 8083 C C . ASN B 1 378 ? -4.504 44.594 -3.889 1 92.62 378 ASN B C 1
ATOM 8085 O O . ASN B 1 378 ? -5.215 45.312 -3.188 1 92.62 378 ASN B O 1
ATOM 8089 N N . PRO B 1 379 ? -4.281 44.812 -5.152 1 93.25 379 PRO B N 1
ATOM 8090 C CA . PRO B 1 379 ? -4.703 46.094 -5.723 1 93.25 379 PRO B CA 1
ATOM 8091 C C . PRO B 1 379 ? -6.219 46.281 -5.691 1 93.25 379 PRO B C 1
ATOM 8093 O O . PRO B 1 379 ? -6.699 47.406 -5.617 1 93.25 379 PRO B O 1
ATOM 8096 N N . ASN B 1 380 ? -6.941 45.219 -5.727 1 93 380 ASN B N 1
ATOM 8097 C CA . ASN B 1 380 ? -8.398 45.344 -5.727 1 93 380 ASN B CA 1
ATOM 8098 C C . ASN B 1 380 ? -8.938 45.594 -4.328 1 93 380 ASN B C 1
ATOM 8100 O O . ASN B 1 380 ? -9.875 46.375 -4.156 1 93 380 ASN B O 1
ATOM 8104 N N . ALA B 1 381 ? -8.398 44.906 -3.395 1 92.69 381 ALA B N 1
ATOM 8105 C CA . ALA B 1 381 ? -8.781 45.156 -2.01 1 92.69 381 ALA B CA 1
ATOM 8106 C C . ALA B 1 381 ? -8.406 46.562 -1.589 1 92.69 381 ALA B C 1
ATOM 8108 O O . ALA B 1 381 ? -9.117 47.219 -0.802 1 92.69 381 ALA B O 1
ATOM 8109 N N . TYR B 1 382 ? -7.344 47.062 -2.166 1 95.12 382 TYR B N 1
ATOM 8110 C CA . TYR B 1 382 ? -6.836 48.406 -1.826 1 95.12 382 TYR B CA 1
ATOM 8111 C C . TYR B 1 382 ? -7.84 49.469 -2.199 1 95.12 382 TYR B C 1
ATOM 8113 O O . TYR B 1 382 ? -7.953 50.5 -1.507 1 95.12 382 TYR B O 1
ATOM 8121 N N . VAL B 1 383 ? -8.578 49.281 -3.252 1 96.19 383 VAL B N 1
ATOM 8122 C CA . VAL B 1 383 ? -9.617 50.219 -3.658 1 96.19 383 VAL B CA 1
ATOM 8123 C C . VAL B 1 383 ? -10.672 50.344 -2.561 1 96.19 383 VAL B C 1
ATOM 8125 O O . VAL B 1 383 ? -11.133 51.438 -2.25 1 96.19 383 VAL B O 1
ATOM 8128 N N . THR B 1 384 ? -11.023 49.219 -2.02 1 95.12 384 THR B N 1
ATOM 8129 C CA . THR B 1 384 ? -11.984 49.219 -0.923 1 95.12 384 THR B CA 1
ATOM 8130 C C . THR B 1 384 ? -11.445 50 0.274 1 95.12 384 THR B C 1
ATOM 8132 O O . THR B 1 384 ? -12.203 50.719 0.942 1 95.12 384 THR B O 1
ATOM 8135 N N . LEU B 1 385 ? -10.219 49.906 0.518 1 96.5 385 LEU B N 1
ATOM 8136 C CA . LEU B 1 385 ? -9.586 50.656 1.608 1 96.5 385 LEU B CA 1
ATOM 8137 C C . LEU B 1 385 ? -9.617 52.156 1.344 1 96.5 385 LEU B C 1
ATOM 8139 O O . LEU B 1 385 ? -9.844 52.938 2.262 1 96.5 385 LEU B O 1
ATOM 8143 N N . GLN B 1 386 ? -9.391 52.531 0.129 1 97.12 386 GLN B N 1
ATOM 8144 C CA . GLN B 1 386 ? -9.453 53.938 -0.241 1 97.12 386 GLN B CA 1
ATOM 8145 C C . GLN B 1 386 ? -10.844 54.5 0.002 1 97.12 386 GLN B C 1
ATOM 8147 O O . GLN B 1 386 ? -10.984 55.625 0.495 1 97.12 386 GLN B O 1
ATOM 8152 N N . ASN B 1 387 ? -11.773 53.75 -0.384 1 97 387 ASN B N 1
ATOM 8153 C CA . ASN B 1 387 ? -13.156 54.188 -0.151 1 97 387 ASN B CA 1
ATOM 8154 C C . ASN B 1 387 ? -13.445 54.344 1.338 1 97 387 ASN B C 1
ATOM 8156 O O . ASN B 1 387 ? -14.109 55.281 1.743 1 97 387 ASN B O 1
ATOM 8160 N N . ALA B 1 388 ? -13 53.375 2.082 1 96.94 388 ALA B N 1
ATOM 8161 C CA . ALA B 1 388 ? -13.211 53.438 3.525 1 96.94 388 ALA B CA 1
ATOM 8162 C C . ALA B 1 388 ? -12.531 54.656 4.133 1 96.94 388 ALA B C 1
ATOM 8164 O O . ALA B 1 388 ? -13.094 55.312 5.016 1 96.94 388 ALA B O 1
ATOM 8165 N N . LYS B 1 389 ? -11.32 54.906 3.729 1 97.19 389 LYS B N 1
ATOM 8166 C CA . LYS B 1 389 ? -10.609 56.094 4.223 1 97.19 389 LYS B CA 1
ATOM 8167 C C . LYS B 1 389 ? -11.375 57.375 3.887 1 97.19 389 LYS B C 1
ATOM 8169 O O . LYS B 1 389 ? -11.547 58.25 4.742 1 97.19 389 LYS B O 1
ATOM 8174 N N . ALA B 1 390 ? -11.836 57.469 2.695 1 96.69 390 ALA B N 1
ATOM 8175 C CA . ALA B 1 390 ? -12.5 58.688 2.207 1 96.69 390 ALA B CA 1
ATOM 8176 C C . ALA B 1 390 ? -13.828 58.906 2.926 1 96.69 390 ALA B C 1
ATOM 8178 O O . ALA B 1 390 ? -14.195 60.031 3.23 1 96.69 390 ALA B O 1
ATOM 8179 N N . ASN B 1 391 ? -14.516 57.875 3.221 1 96.75 391 ASN B N 1
ATOM 8180 C CA . ASN B 1 39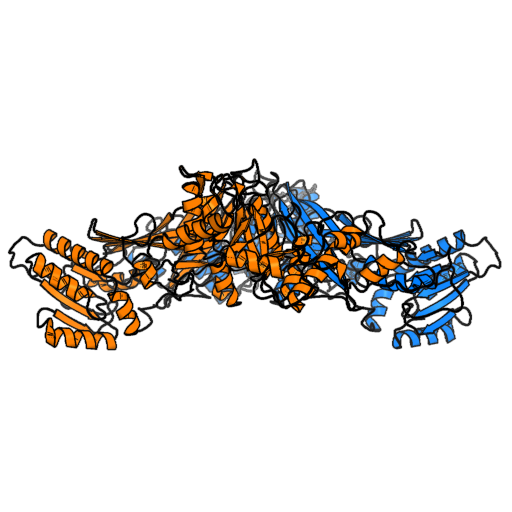1 ? -15.906 57.969 3.643 1 96.75 391 ASN B CA 1
ATOM 8181 C C . ASN B 1 391 ? -16.047 57.812 5.152 1 96.75 391 ASN B C 1
ATOM 8183 O O . ASN B 1 391 ? -17.047 58.25 5.738 1 96.75 391 ASN B O 1
ATOM 8187 N N . VAL B 1 392 ? -15.164 57.031 5.73 1 95.81 392 VAL B N 1
ATOM 8188 C CA . VAL B 1 392 ? -15.438 56.625 7.102 1 95.81 392 VAL B CA 1
ATOM 8189 C C . VAL B 1 392 ? -14.25 56.969 7.996 1 95.81 392 VAL B C 1
ATOM 8191 O O . VAL B 1 392 ? -14.414 57.594 9.039 1 95.81 392 VAL B O 1
ATOM 8194 N N . TRP B 1 393 ? -13.008 56.625 7.66 1 97.12 393 TRP B N 1
ATOM 8195 C CA . TRP B 1 393 ? -11.859 56.625 8.562 1 97.12 393 TRP B CA 1
ATOM 8196 C C . TRP B 1 393 ? -11.219 58 8.641 1 97.12 393 TRP B C 1
ATOM 8198 O O . TRP B 1 393 ? -10.703 58.375 9.688 1 97.12 393 TRP B O 1
ATOM 8208 N N . GLY B 1 394 ? -11.203 58.719 7.477 1 94.88 394 GLY B N 1
ATOM 8209 C CA . GLY B 1 394 ? -10.547 60 7.43 1 94.88 394 GLY B CA 1
ATOM 8210 C C . GLY B 1 394 ? -9.055 59.906 7.719 1 94.88 394 GLY B C 1
ATOM 8211 O O . GLY B 1 394 ? -8.375 59.031 7.23 1 94.88 394 GLY B O 1
ATOM 8212 N N . ASP B 1 395 ? -8.633 60.906 8.477 1 93.19 395 ASP B N 1
ATOM 8213 C CA . ASP B 1 395 ? -7.191 61.062 8.68 1 93.19 395 ASP B CA 1
ATOM 8214 C C . ASP B 1 395 ? -6.695 60.125 9.797 1 93.19 395 ASP B C 1
ATOM 8216 O O . ASP B 1 395 ? -5.492 60.062 10.047 1 93.19 395 ASP B O 1
ATOM 8220 N N . LYS B 1 396 ? -7.551 59.406 10.383 1 94.94 396 LYS B N 1
ATOM 8221 C CA . LYS B 1 396 ? -7.164 58.438 11.43 1 94.94 396 LYS B CA 1
ATOM 8222 C C . LYS B 1 396 ? -6.398 57.281 10.836 1 94.94 396 LYS B C 1
ATOM 8224 O O . LYS B 1 396 ? -5.676 56.562 11.555 1 94.94 396 LYS B O 1
ATOM 8229 N N . VAL B 1 397 ? -6.664 57 9.578 1 98 397 VAL B N 1
ATOM 8230 C CA . VAL B 1 397 ? -6.055 55.844 8.945 1 98 397 VAL B CA 1
ATOM 8231 C C . VAL B 1 397 ? -5.203 56.312 7.754 1 98 397 VAL B C 1
ATOM 8233 O O . VAL B 1 397 ? -5.664 57.094 6.918 1 98 397 VAL B O 1
ATOM 8236 N N . THR B 1 398 ? -4 55.938 7.684 1 97.75 398 THR B N 1
ATOM 8237 C CA . THR B 1 398 ? -3.127 56.094 6.527 1 97.75 398 THR B CA 1
ATOM 8238 C C . THR B 1 398 ? -3.043 54.781 5.727 1 97.75 398 THR B C 1
ATOM 8240 O O . THR B 1 398 ? -2.854 53.719 6.293 1 97.75 398 THR B O 1
ATOM 8243 N N . LEU B 1 399 ? -3.201 54.875 4.43 1 97.69 399 LEU B N 1
ATOM 8244 C CA . LEU B 1 399 ? -3.158 53.688 3.57 1 97.69 399 LEU B CA 1
ATOM 8245 C C . LEU B 1 399 ? -1.783 53.531 2.928 1 97.69 399 LEU B C 1
ATOM 8247 O O . LEU B 1 399 ? -1.16 54.531 2.541 1 97.69 399 LEU B O 1
ATOM 8251 N N . VAL B 1 400 ? -1.306 52.312 2.885 1 97.19 400 VAL B N 1
ATOM 8252 C CA . VAL B 1 400 ? -0.057 52 2.203 1 97.19 400 VAL B CA 1
ATOM 8253 C C . VAL B 1 400 ? -0.274 50.812 1.259 1 97.19 400 VAL B C 1
ATOM 8255 O O . VAL B 1 400 ? -0.771 49.781 1.672 1 97.19 400 VAL B O 1
ATOM 8258 N N . PHE B 1 401 ? 0.025 50.938 -0.022 1 96.5 401 PHE B N 1
ATOM 8259 C CA . PHE B 1 401 ? -0.035 49.875 -1.018 1 96.5 401 PHE B CA 1
ATOM 8260 C C . PHE B 1 401 ? 1.344 49.25 -1.239 1 96.5 401 PHE B C 1
ATOM 8262 O O . PHE B 1 401 ? 2.152 49.812 -1.999 1 96.5 401 PHE B O 1
ATOM 8269 N N . ALA B 1 402 ? 1.599 48.125 -0.611 1 94.56 402 ALA B N 1
ATOM 8270 C CA . ALA B 1 402 ? 2.922 47.531 -0.702 1 94.56 402 ALA B CA 1
ATOM 8271 C C . ALA B 1 402 ? 2.9 46.094 -0.19 1 94.56 402 ALA B C 1
ATOM 8273 O O . ALA B 1 402 ? 1.92 45.656 0.417 1 94.56 402 ALA B O 1
ATOM 8274 N N . ASP B 1 403 ? 3.938 45.375 -0.496 1 91.88 403 ASP B N 1
ATOM 8275 C CA . ASP B 1 403 ? 4.234 44.094 0.114 1 91.88 403 ASP B CA 1
ATOM 8276 C C . ASP B 1 403 ? 4.949 44.25 1.452 1 91.88 403 ASP B C 1
ATOM 8278 O O . ASP B 1 403 ? 5.988 44.906 1.525 1 91.88 403 ASP B O 1
ATOM 8282 N N . MET B 1 404 ? 4.305 43.688 2.477 1 91.44 404 MET B N 1
ATOM 8283 C CA . MET B 1 404 ? 4.836 43.875 3.822 1 91.44 404 MET B CA 1
ATOM 8284 C C . MET B 1 404 ? 6.262 43.344 3.934 1 91.44 404 MET B C 1
ATOM 8286 O O . MET B 1 404 ? 7.016 43.781 4.812 1 91.44 404 MET B O 1
ATOM 8290 N N . ARG B 1 405 ? 6.836 42.438 3.174 1 87 405 ARG B N 1
ATOM 8291 C CA . ARG B 1 405 ? 8.18 41.875 3.213 1 87 405 ARG B CA 1
ATOM 8292 C C . ARG B 1 405 ? 9.203 42.844 2.648 1 87 405 ARG B C 1
ATOM 8294 O O . ARG B 1 405 ? 10.398 42.719 2.92 1 87 405 ARG B O 1
ATOM 8301 N N . LYS B 1 406 ? 8.578 43.875 1.962 1 86.12 406 LYS B N 1
ATOM 8302 C CA . LYS B 1 406 ? 9.484 44.719 1.207 1 86.12 406 LYS B CA 1
ATOM 8303 C C . LYS B 1 406 ? 9.359 46.188 1.659 1 86.12 406 LYS B C 1
ATOM 8305 O O . LYS B 1 406 ? 10.297 46.969 1.496 1 86.12 406 LYS B O 1
ATOM 8310 N N . TRP B 1 407 ? 8.297 46.531 2.156 1 91.31 407 TRP B N 1
ATOM 8311 C CA . TRP B 1 407 ? 8.008 47.906 2.549 1 91.31 407 TRP B CA 1
ATOM 8312 C C . TRP B 1 407 ? 8.922 48.375 3.689 1 91.31 407 TRP B C 1
ATOM 8314 O O . TRP B 1 407 ? 9.273 47.562 4.559 1 91.31 407 TRP B O 1
ATOM 8324 N N . LYS B 1 408 ? 9.367 49.625 3.664 1 89.25 408 LYS B N 1
ATOM 8325 C CA . LYS B 1 408 ? 10.141 50.25 4.73 1 89.25 408 LYS B CA 1
ATOM 8326 C C . LYS B 1 408 ? 9.438 51.5 5.254 1 89.25 408 LYS B C 1
ATOM 8328 O O . LYS B 1 408 ? 9.562 52.562 4.672 1 89.25 408 LYS B O 1
ATOM 8333 N N . PRO B 1 409 ? 8.852 51.344 6.363 1 91.44 409 PRO B N 1
ATOM 8334 C CA . PRO B 1 409 ? 8.117 52.5 6.887 1 91.44 409 PRO B CA 1
ATOM 8335 C C . PRO B 1 409 ? 9.047 53.594 7.422 1 91.44 409 PRO B C 1
ATOM 8337 O O . PRO B 1 409 ? 10.125 53.281 7.93 1 91.44 409 PRO B O 1
ATOM 8340 N N . LYS B 1 410 ? 8.609 54.844 7.391 1 89.38 410 LYS B N 1
ATOM 8341 C CA . LYS B 1 410 ? 9.344 55.969 7.961 1 89.38 410 LYS B CA 1
ATOM 8342 C C . LYS B 1 410 ? 9.328 55.906 9.484 1 89.38 410 LYS B C 1
ATOM 8344 O O . LYS B 1 410 ? 10.312 56.281 10.133 1 89.38 410 LYS B O 1
ATOM 8349 N N . GLU B 1 411 ? 8.25 55.531 9.961 1 92.25 411 GLU B N 1
ATOM 8350 C CA . GLU B 1 411 ? 8.102 55.375 11.406 1 92.25 411 GLU B CA 1
ATOM 8351 C C . GLU B 1 411 ? 7.672 53.969 11.781 1 92.25 411 GLU B C 1
ATOM 8353 O O . GLU B 1 411 ? 6.875 53.344 11.07 1 92.25 411 GLU B O 1
ATOM 8358 N N . LYS B 1 412 ? 8.195 53.531 12.977 1 95.62 412 LYS B N 1
ATOM 8359 C CA . LYS B 1 412 ? 7.832 52.188 13.477 1 95.62 412 LYS B CA 1
ATOM 8360 C C . LYS B 1 412 ? 6.52 52.25 14.258 1 95.62 412 LYS B C 1
ATOM 8362 O O . LYS B 1 412 ? 6.098 53.312 14.703 1 95.62 412 LYS B O 1
ATOM 8367 N N . CYS B 1 413 ? 5.941 51.188 14.391 1 97.31 413 CYS B N 1
ATOM 8368 C CA . CYS B 1 413 ? 4.66 51.156 15.086 1 97.31 413 CYS B CA 1
ATOM 8369 C C . CYS B 1 413 ? 4.809 50.531 16.484 1 97.31 413 CYS B C 1
ATOM 8371 O O . CYS B 1 413 ? 5.824 49.906 16.781 1 97.31 413 CYS B O 1
ATOM 8373 N N . ASP B 1 414 ? 3.791 50.75 17.281 1 98.06 414 ASP B N 1
ATOM 8374 C CA . ASP B 1 414 ? 3.721 50.219 18.641 1 98.06 414 ASP B CA 1
ATOM 8375 C C . ASP B 1 414 ? 3.061 48.812 18.656 1 98.06 414 ASP B C 1
ATOM 8377 O O . ASP B 1 414 ? 3.375 48 19.5 1 98.06 414 ASP B O 1
ATOM 8381 N N . ILE B 1 415 ? 2.086 48.656 17.844 1 98.31 415 ILE B N 1
ATOM 8382 C CA . ILE B 1 415 ? 1.326 47.406 17.75 1 98.31 415 ILE B CA 1
ATOM 8383 C C . ILE B 1 415 ? 1.208 47 16.281 1 98.31 415 ILE B C 1
ATOM 8385 O O . ILE B 1 415 ? 0.832 47.812 15.43 1 98.31 415 ILE B O 1
ATOM 8389 N N . LEU B 1 416 ? 1.622 45.812 16.016 1 98 416 LEU B N 1
ATOM 8390 C CA . LEU B 1 416 ? 1.473 45.188 14.688 1 98 416 LEU B CA 1
ATOM 8391 C C . LEU B 1 416 ? 0.358 44.156 14.688 1 98 416 LEU B C 1
ATOM 8393 O O . LEU B 1 416 ? 0.394 43.188 15.469 1 98 416 LEU B O 1
ATOM 8397 N N . VAL B 1 417 ? -0.68 44.344 13.906 1 98.38 417 VAL B N 1
ATOM 8398 C CA . VAL B 1 417 ? -1.828 43.438 13.828 1 98.38 417 VAL B CA 1
ATOM 8399 C C . VAL B 1 417 ? -1.899 42.812 12.445 1 98.38 417 VAL B C 1
ATOM 8401 O O . VAL B 1 417 ? -1.838 43.5 11.43 1 98.38 417 VAL B O 1
ATOM 8404 N N . SER B 1 418 ? -1.969 41.469 12.445 1 96.75 418 SER B N 1
ATOM 8405 C CA . SER B 1 418 ? -2.078 40.781 11.172 1 96.75 418 SER B CA 1
ATOM 8406 C C . SER B 1 418 ? -2.883 39.5 11.312 1 96.75 418 SER B C 1
ATOM 8408 O O . SER B 1 418 ? -2.984 38.938 12.414 1 96.75 418 SER B O 1
ATOM 8410 N N . GLU B 1 419 ? -3.562 39.062 10.297 1 93.06 419 GLU B N 1
ATOM 8411 C CA . GLU B 1 419 ? -4.215 37.75 10.188 1 93.06 419 GLU B CA 1
ATOM 8412 C C . GLU B 1 419 ? -3.812 37.031 8.906 1 93.06 419 GLU B C 1
ATOM 8414 O O . GLU B 1 419 ? -4.41 37.25 7.852 1 93.06 419 GLU B O 1
ATOM 8419 N N . LEU B 1 420 ? -2.918 36.188 8.938 1 92.31 420 LEU B N 1
ATOM 8420 C CA . LEU B 1 420 ? -2.418 35.406 7.809 1 92.31 420 LEU B CA 1
ATOM 8421 C C . LEU B 1 420 ? -2.295 33.938 8.172 1 92.31 420 LEU B C 1
ATOM 8423 O O . LEU B 1 420 ? -1.319 33.281 7.797 1 92.31 420 LEU B O 1
ATOM 8427 N N . LEU B 1 421 ? -3.266 33.562 8.922 1 92.94 421 LEU B N 1
ATOM 8428 C CA . LEU B 1 421 ? -3.256 32.188 9.367 1 92.94 421 LEU B CA 1
ATOM 8429 C C . LEU B 1 421 ? -3.957 31.281 8.352 1 92.94 421 LEU B C 1
ATOM 8431 O O . LEU B 1 421 ? -4.758 31.75 7.543 1 92.94 421 LEU B O 1
ATOM 8435 N N . GLY B 1 422 ? -3.662 29.969 8.266 1 93.81 422 GLY B N 1
ATOM 8436 C CA . GLY B 1 422 ? -4.395 28.906 7.594 1 93.81 422 GLY B CA 1
ATOM 8437 C C . GLY B 1 422 ? -4.809 27.781 8.523 1 93.81 422 GLY B C 1
ATOM 8438 O O . GLY B 1 422 ? -4.57 27.859 9.734 1 93.81 422 GLY B O 1
ATOM 8439 N N . SER B 1 423 ? -5.496 26.922 7.906 1 96.88 423 SER B N 1
ATOM 8440 C CA . SER B 1 423 ? -6.109 25.828 8.664 1 96.88 423 SER B CA 1
ATOM 8441 C C . SER B 1 423 ? -5.066 25.062 9.469 1 96.88 423 SER B C 1
ATOM 8443 O O . SER B 1 423 ? -5.414 24.281 10.352 1 96.88 423 SER B O 1
ATOM 8445 N N . PHE B 1 424 ? -3.797 25.312 9.234 1 98.12 424 PHE B N 1
ATOM 8446 C CA . PHE B 1 424 ? -2.721 24.656 9.961 1 98.12 424 PHE B CA 1
ATOM 8447 C C . PHE B 1 424 ? -1.87 25.672 10.711 1 98.12 424 PHE B C 1
ATOM 8449 O O . PHE B 1 424 ? -0.809 25.328 11.242 1 98.12 424 PHE B O 1
ATOM 8456 N N . GLY B 1 425 ? -2.289 26.891 10.781 1 97.38 425 GLY B N 1
ATOM 8457 C CA . GLY B 1 425 ? -1.63 27.969 11.5 1 97.38 425 GLY B CA 1
ATOM 8458 C C . GLY B 1 425 ? -0.573 28.688 10.68 1 97.38 425 GLY B C 1
ATOM 8459 O O . GLY B 1 425 ? -0.402 29.891 10.797 1 97.38 425 GLY B O 1
ATOM 8460 N N . ASP B 1 426 ? 0.151 27.938 9.898 1 97.62 426 ASP B N 1
ATOM 8461 C CA . ASP B 1 426 ? 1.275 28.531 9.18 1 97.62 426 ASP B CA 1
ATOM 8462 C C . ASP B 1 426 ? 1.192 28.234 7.684 1 97.62 426 ASP B C 1
ATOM 8464 O O . ASP B 1 426 ? 2.105 28.578 6.926 1 97.62 426 ASP B O 1
ATOM 8468 N N . ASN B 1 427 ? 0.084 27.641 7.184 1 97 427 ASN B N 1
ATOM 8469 C CA . ASN B 1 427 ? 0.011 27.188 5.801 1 97 427 ASN B CA 1
ATOM 8470 C C . ASN B 1 427 ? -0.316 28.344 4.848 1 97 427 ASN B C 1
ATOM 8472 O O . ASN B 1 427 ? -0.475 28.125 3.645 1 97 427 ASN B O 1
ATOM 8476 N N . GLU B 1 428 ? -0.478 29.547 5.316 1 95.38 428 GLU B N 1
ATOM 8477 C CA . GLU B 1 428 ? -0.582 30.719 4.453 1 95.38 428 GLU B CA 1
ATOM 8478 C C . GLU B 1 428 ? 0.644 31.625 4.598 1 95.38 428 GLU B C 1
ATOM 8480 O O . GLU B 1 428 ? 0.593 32.812 4.258 1 95.38 428 GLU B O 1
ATOM 8485 N N . LEU B 1 429 ? 1.697 31.109 5.246 1 96.44 429 LEU B N 1
ATOM 8486 C CA . LEU B 1 429 ? 3.037 31.688 5.332 1 96.44 429 LEU B CA 1
ATOM 8487 C C . LEU B 1 429 ? 3.07 32.844 6.328 1 96.44 429 LEU B C 1
ATOM 8489 O O . LEU B 1 429 ? 3.754 33.844 6.102 1 96.44 429 LEU B O 1
ATOM 8493 N N . SER B 1 430 ? 2.256 32.719 7.395 1 96.44 430 SER B N 1
ATOM 8494 C CA . SER B 1 430 ? 2.271 33.688 8.477 1 96.44 430 SER B CA 1
ATOM 8495 C C . SER B 1 430 ? 3.688 33.906 8.992 1 96.44 430 SER B C 1
ATOM 8497 O O . SER B 1 430 ? 4.117 35.062 9.141 1 96.44 430 SER B O 1
ATOM 8499 N N . PRO B 1 431 ? 4.527 32.875 9.188 1 96.5 431 PRO B N 1
ATOM 8500 C CA . PRO B 1 431 ? 5.883 33.094 9.695 1 96.5 431 PRO B CA 1
ATOM 8501 C C . PRO B 1 431 ? 6.715 33.969 8.758 1 96.5 431 PRO B C 1
ATOM 8503 O O . PRO B 1 431 ? 7.352 34.938 9.211 1 96.5 431 PRO B O 1
ATOM 8506 N N . GLU B 1 432 ? 6.742 33.688 7.484 1 95 432 GLU B N 1
ATOM 8507 C CA . GLU B 1 432 ? 7.52 34.438 6.508 1 95 432 GLU B CA 1
ATOM 8508 C C . GLU B 1 432 ? 7.055 35.906 6.426 1 95 432 GLU B C 1
ATOM 8510 O O . GLU B 1 432 ? 7.875 36.812 6.387 1 95 432 GLU B O 1
ATOM 8515 N N . CYS B 1 433 ? 5.715 36.062 6.406 1 94.62 433 CYS B N 1
ATOM 8516 C CA . CYS B 1 433 ? 5.145 37.406 6.266 1 94.62 433 CYS B CA 1
ATOM 8517 C C . CYS B 1 433 ? 5.426 38.25 7.5 1 94.62 433 CYS B C 1
ATOM 8519 O O . CYS B 1 433 ? 5.855 39.406 7.383 1 94.62 433 CYS B O 1
ATOM 8521 N N . LEU B 1 434 ? 5.219 37.719 8.641 1 94.69 434 LEU B N 1
ATOM 8522 C CA . LEU B 1 434 ? 5.395 38.469 9.875 1 94.69 434 LEU B CA 1
ATOM 8523 C C . LEU B 1 434 ? 6.871 38.688 10.18 1 94.69 434 LEU B C 1
ATOM 8525 O O . LEU B 1 434 ? 7.246 39.688 10.773 1 94.69 434 LEU B O 1
ATOM 8529 N N . ASP B 1 435 ? 7.723 37.719 9.828 1 92.94 435 ASP B N 1
ATOM 8530 C CA . ASP B 1 435 ? 9.164 37.969 9.898 1 92.94 435 ASP B CA 1
ATOM 8531 C C . ASP B 1 435 ? 9.57 39.156 9.047 1 92.94 435 ASP B C 1
ATOM 8533 O O . ASP B 1 435 ? 10.398 39.969 9.469 1 92.94 435 ASP B O 1
ATOM 8537 N N . GLY B 1 436 ? 9.023 39.219 7.902 1 91.12 436 GLY B N 1
ATOM 8538 C CA . GLY B 1 436 ? 9.305 40.344 7.02 1 91.12 436 GLY B CA 1
ATOM 8539 C C . GLY B 1 436 ? 8.812 41.688 7.562 1 91.12 436 GLY B C 1
ATOM 8540 O O . GLY B 1 436 ? 9.414 42.719 7.305 1 91.12 436 GLY B O 1
ATOM 8541 N N . ALA B 1 437 ? 7.715 41.688 8.297 1 92.75 437 ALA B N 1
ATOM 8542 C CA . ALA B 1 437 ? 7.09 42.875 8.82 1 92.75 437 ALA B CA 1
ATOM 8543 C C . ALA B 1 437 ? 7.684 43.281 10.172 1 92.75 437 ALA B C 1
ATOM 8545 O O . ALA B 1 437 ? 7.371 44.344 10.711 1 92.75 437 ALA B O 1
ATOM 8546 N N . GLN B 1 438 ? 8.492 42.469 10.703 1 90.25 438 GLN B N 1
ATOM 8547 C CA . GLN B 1 438 ? 9.016 42.688 12.047 1 90.25 438 GLN B CA 1
ATOM 8548 C C . GLN B 1 438 ? 9.75 44 12.148 1 90.25 438 GLN B C 1
ATOM 8550 O O . GLN B 1 438 ? 9.734 44.656 13.195 1 90.25 438 GLN B O 1
ATOM 8555 N N . LYS B 1 439 ? 10.414 44.438 11.133 1 90.56 439 LYS B N 1
ATOM 8556 C CA . LYS B 1 439 ? 11.188 45.688 11.117 1 90.56 439 LYS B CA 1
ATOM 8557 C C . LYS B 1 439 ? 10.289 46.906 11.297 1 90.56 439 LYS B C 1
ATOM 8559 O O . LYS B 1 439 ? 10.773 48 11.562 1 90.56 439 LYS B O 1
ATOM 8564 N N . PHE B 1 440 ? 8.953 46.688 11.125 1 94.38 440 PHE B N 1
ATOM 8565 C CA . PHE B 1 440 ? 7.996 47.781 11.328 1 94.38 440 PHE B CA 1
ATOM 8566 C C . PHE B 1 440 ? 7.789 48.031 12.82 1 94.38 440 PHE B C 1
ATOM 8568 O O . PHE B 1 440 ? 7.258 49.094 13.195 1 94.38 440 PHE B O 1
ATOM 8575 N N . LEU B 1 441 ? 8.102 47.094 13.609 1 94.75 441 LEU B N 1
ATOM 8576 C CA . LEU B 1 441 ? 7.734 47.094 15.016 1 94.75 441 LEU B CA 1
ATOM 8577 C C . LEU B 1 441 ? 8.828 47.719 15.867 1 94.75 441 LEU B C 1
ATOM 8579 O O . LEU B 1 441 ? 10.016 47.438 15.656 1 94.75 441 LEU B O 1
ATOM 8583 N N . LYS B 1 442 ? 8.453 48.594 16.766 1 94.81 442 LYS B N 1
ATOM 8584 C CA . LYS B 1 442 ? 9.391 49.125 17.75 1 94.81 442 LYS B CA 1
ATOM 8585 C C . LYS B 1 442 ? 9.969 48 18.609 1 94.81 442 LYS B C 1
ATOM 8587 O O . LYS B 1 442 ? 9.414 46.906 18.672 1 94.81 442 LYS B O 1
ATOM 8592 N N . ASP B 1 443 ? 11.078 48.25 19.344 1 91.31 443 ASP B N 1
ATOM 8593 C CA . ASP B 1 443 ? 11.766 47.25 20.156 1 91.31 443 ASP B CA 1
ATOM 8594 C C . ASP B 1 443 ? 10.844 46.688 21.234 1 91.31 443 ASP B C 1
ATOM 8596 O O . ASP B 1 443 ? 10.914 45.531 21.562 1 91.31 443 ASP B O 1
ATOM 8600 N N . ASP B 1 444 ? 10 47.562 21.703 1 92.44 444 ASP B N 1
ATOM 8601 C CA . ASP B 1 444 ? 9.062 47.125 22.734 1 92.44 444 ASP B CA 1
ATOM 8602 C C . ASP B 1 444 ? 7.66 46.938 22.156 1 92.44 444 ASP B C 1
ATOM 8604 O O . ASP B 1 444 ? 6.672 46.969 22.906 1 92.44 444 ASP B O 1
ATOM 8608 N N . GLY B 1 445 ? 7.617 46.844 20.859 1 95.31 445 GLY B N 1
ATOM 8609 C CA . GLY B 1 445 ? 6.332 46.75 20.188 1 95.31 445 GLY B CA 1
ATOM 8610 C C . GLY B 1 445 ? 5.609 45.438 20.453 1 95.31 445 GLY B C 1
ATOM 8611 O O . GLY B 1 445 ? 6.223 44.469 20.891 1 95.31 445 GLY B O 1
ATOM 8612 N N . ILE B 1 446 ? 4.297 45.406 20.25 1 97.19 446 ILE B N 1
ATOM 8613 C CA . ILE B 1 446 ? 3.42 44.25 20.453 1 97.19 446 ILE B CA 1
ATOM 8614 C C . ILE B 1 446 ? 2.973 43.688 19.109 1 97.19 446 ILE B C 1
ATOM 8616 O O . ILE B 1 446 ? 2.531 44.438 18.234 1 97.19 446 ILE B O 1
ATOM 8620 N N . SER B 1 447 ? 3.189 42.406 18.969 1 97.5 447 SER B N 1
ATOM 8621 C CA . SER B 1 447 ? 2.68 41.719 17.766 1 97.5 447 SER B CA 1
ATOM 8622 C C . SER B 1 447 ? 1.387 40.969 18.062 1 97.5 447 SER B C 1
ATOM 8624 O O . SER B 1 447 ? 1.298 40.25 19.062 1 97.5 447 SER B O 1
ATOM 8626 N N . ILE B 1 448 ? 0.406 41.125 17.25 1 98.44 448 ILE B N 1
ATOM 8627 C CA . ILE B 1 448 ? -0.845 40.375 17.266 1 98.44 448 ILE B CA 1
ATOM 8628 C C . ILE B 1 448 ? -1.063 39.719 15.906 1 98.44 448 ILE B C 1
ATOM 8630 O O . ILE B 1 448 ? -1.348 40.375 14.914 1 98.44 448 ILE B O 1
ATOM 8634 N N . PRO B 1 449 ? -0.903 38.438 15.906 1 98.12 449 PRO B N 1
ATOM 8635 C CA . PRO B 1 449 ? -0.806 37.469 17.016 1 98.12 449 PRO B CA 1
ATOM 8636 C C . PRO B 1 449 ? 0.595 37.406 17.625 1 98.12 449 PRO B C 1
ATOM 8638 O O . PRO B 1 449 ? 1.557 37.875 17 1 98.12 449 PRO B O 1
ATOM 8641 N N . THR B 1 450 ? 0.564 36.812 18.828 1 97.62 450 THR B N 1
ATOM 8642 C CA . THR B 1 450 ? 1.836 36.625 19.516 1 97.62 450 THR B CA 1
ATOM 8643 C C . THR B 1 450 ? 2.443 35.25 19.188 1 97.62 450 THR B C 1
ATOM 8645 O O . THR B 1 450 ? 3.666 35.125 19.109 1 97.62 450 THR B O 1
ATOM 8648 N N . SER B 1 451 ? 1.586 34.25 19.031 1 98 451 SER B N 1
ATOM 8649 C CA . SER B 1 451 ? 2.086 32.938 18.703 1 98 451 SER B CA 1
ATOM 8650 C C . SER B 1 451 ? 0.97 32.031 18.188 1 98 451 SER B C 1
ATOM 8652 O O . SER B 1 451 ? -0.211 32.312 18.375 1 98 451 SER B O 1
ATOM 8654 N N . TYR B 1 452 ? 1.301 31.047 17.531 1 98.12 452 TYR B N 1
ATOM 8655 C CA . TYR B 1 452 ? 0.365 30.031 17.078 1 98.12 452 TYR B CA 1
ATOM 8656 C C . TYR B 1 452 ? 1.053 28.688 16.938 1 98.12 452 TYR B C 1
ATOM 8658 O O . TYR B 1 452 ? 2.246 28.609 16.641 1 98.12 452 TYR B O 1
ATOM 8666 N N . THR B 1 453 ? 0.312 27.594 17.203 1 98.5 453 THR B N 1
ATOM 8667 C CA . THR B 1 453 ? 0.798 26.219 17.281 1 98.5 453 THR B CA 1
ATOM 8668 C C . THR B 1 453 ? 0.013 25.312 16.344 1 98.5 453 THR B C 1
ATOM 8670 O O . THR B 1 453 ? -1.219 25.344 16.328 1 98.5 453 THR B O 1
ATOM 8673 N N . ALA B 1 454 ? 0.753 24.562 15.523 1 98.62 454 ALA B N 1
ATOM 8674 C CA . ALA B 1 454 ? 0.142 23.531 14.695 1 98.62 454 ALA B CA 1
ATOM 8675 C C . ALA B 1 454 ? 0.051 22.203 15.453 1 98.62 454 ALA B C 1
ATOM 8677 O O . ALA B 1 454 ? 0.974 21.844 16.188 1 98.62 454 ALA B O 1
ATOM 8678 N N . SER B 1 455 ? -1.05 21.516 15.359 1 98.69 455 SER B N 1
ATOM 8679 C CA . SER B 1 455 ? -1.245 20.219 15.984 1 98.69 455 SER B CA 1
ATOM 8680 C C . SER B 1 455 ? -1.839 19.219 15 1 98.69 455 SER B C 1
ATOM 8682 O O . SER B 1 455 ? -2.459 19.609 14.008 1 98.69 455 SER B O 1
ATOM 8684 N N . ILE B 1 456 ? -1.594 17.922 15.273 1 98.81 456 ILE B N 1
ATOM 8685 C CA . ILE B 1 456 ? -2.102 16.891 14.367 1 98.81 456 ILE B CA 1
ATOM 8686 C C . ILE B 1 456 ? -2.709 15.75 15.18 1 98.81 456 ILE B C 1
ATOM 8688 O O . ILE B 1 456 ? -2.443 15.617 16.375 1 98.81 456 ILE B O 1
ATOM 8692 N N . ALA B 1 457 ? -3.523 14.969 14.531 1 98.75 457 ALA B N 1
ATOM 8693 C CA . ALA B 1 457 ? -4.105 13.75 15.086 1 98.75 457 ALA B CA 1
ATOM 8694 C C . ALA B 1 457 ? -4.371 12.727 13.984 1 98.75 457 ALA B C 1
ATOM 8696 O O . ALA B 1 457 ? -4.781 13.086 12.875 1 98.75 457 ALA B O 1
ATOM 8697 N N . PRO B 1 458 ? -4.102 11.414 14.297 1 98.75 458 PRO B N 1
ATOM 8698 C CA . PRO B 1 458 ? -4.492 10.398 13.32 1 98.75 458 PRO B CA 1
ATOM 8699 C C . PRO B 1 458 ? -6.004 10.328 13.109 1 98.75 458 PRO B C 1
ATOM 8701 O O . PRO B 1 458 ? -6.77 10.5 14.055 1 98.75 458 PRO B O 1
ATOM 8704 N N . LEU B 1 459 ? -6.41 10.055 11.852 1 98.75 459 LEU B N 1
ATOM 8705 C CA . LEU B 1 459 ? -7.82 10.195 11.508 1 98.75 459 LEU B CA 1
ATOM 8706 C C . LEU B 1 459 ? -8.273 9.039 10.625 1 98.75 459 LEU B C 1
ATOM 8708 O O . LEU B 1 459 ? -7.543 8.602 9.734 1 98.75 459 LEU B O 1
ATOM 8712 N N . ALA B 1 460 ? -9.469 8.508 10.891 1 98.62 460 ALA B N 1
ATOM 8713 C CA . ALA B 1 460 ? -10.141 7.539 10.031 1 98.62 460 ALA B CA 1
ATOM 8714 C C . ALA B 1 460 ? -11.312 8.18 9.289 1 98.62 460 ALA B C 1
ATOM 8716 O O . ALA B 1 460 ? -12.094 8.93 9.875 1 98.62 460 ALA B O 1
ATOM 8717 N N . SER B 1 461 ? -11.406 8.016 8.016 1 98.62 461 SER B N 1
ATOM 8718 C CA . SER B 1 461 ? -12.547 8.43 7.215 1 98.62 461 SER B CA 1
ATOM 8719 C C . SER B 1 461 ? -12.547 7.746 5.852 1 98.62 461 SER B C 1
ATOM 8721 O O . SER B 1 461 ? -11.797 8.141 4.953 1 98.62 461 SER B O 1
ATOM 8723 N N . SER B 1 462 ? -13.398 6.75 5.684 1 97.69 462 SER B N 1
ATOM 8724 C CA . SER B 1 462 ? -13.547 6.109 4.383 1 97.69 462 SER B CA 1
ATOM 8725 C C . SER B 1 462 ? -13.992 7.105 3.32 1 97.69 462 SER B C 1
ATOM 8727 O O . SER B 1 462 ? -13.562 7.031 2.168 1 97.69 462 SER B O 1
ATOM 8729 N N . ARG B 1 463 ? -14.797 8.055 3.705 1 97.56 463 ARG B N 1
ATOM 8730 C CA . ARG B 1 463 ? -15.32 9.062 2.789 1 97.56 463 ARG B CA 1
ATOM 8731 C C . ARG B 1 463 ? -14.203 9.945 2.25 1 97.56 463 ARG B C 1
ATOM 8733 O O . ARG B 1 463 ? -14.078 10.133 1.038 1 97.56 463 ARG B O 1
ATOM 8740 N N . LEU B 1 464 ? -13.422 10.492 3.154 1 98.38 464 LEU B N 1
ATOM 8741 C CA . LEU B 1 464 ? -12.336 11.367 2.725 1 98.38 464 LEU B CA 1
ATOM 8742 C C . LEU B 1 464 ? -11.328 10.609 1.867 1 98.38 464 LEU B C 1
ATOM 8744 O O . LEU B 1 464 ? -10.859 11.117 0.851 1 98.38 464 LEU B O 1
ATOM 8748 N N . TYR B 1 465 ? -10.977 9.375 2.287 1 98.12 465 TYR B N 1
ATOM 8749 C CA . TYR B 1 465 ? -10.047 8.562 1.505 1 98.12 465 TYR B CA 1
ATOM 8750 C C . TYR B 1 465 ? -10.562 8.359 0.084 1 98.12 465 TYR B C 1
ATOM 8752 O O . TYR B 1 465 ? -9.82 8.531 -0.883 1 98.12 465 TYR B O 1
ATOM 8760 N N . ASN B 1 466 ? -11.844 8.016 -0.032 1 97.44 466 ASN B N 1
ATOM 8761 C CA . ASN B 1 466 ? -12.43 7.75 -1.34 1 97.44 466 ASN B CA 1
ATOM 8762 C C . ASN B 1 466 ? -12.531 9.023 -2.18 1 97.44 466 ASN B C 1
ATOM 8764 O O . ASN B 1 466 ? -12.391 8.977 -3.402 1 97.44 466 ASN B O 1
ATOM 8768 N N . ASN B 1 467 ? -12.867 10.141 -1.538 1 97.56 467 ASN B N 1
ATOM 8769 C CA . ASN B 1 467 ? -12.875 11.414 -2.252 1 97.56 467 ASN B CA 1
ATOM 8770 C C . ASN B 1 467 ? -11.508 11.719 -2.859 1 97.56 467 ASN B C 1
ATOM 8772 O O . ASN B 1 467 ? -11.414 12.164 -4.004 1 97.56 467 ASN B O 1
ATOM 8776 N N . VAL B 1 468 ? -10.445 11.453 -2.113 1 98.06 468 VAL B N 1
ATOM 8777 C CA . VAL B 1 468 ? -9.086 11.68 -2.604 1 98.06 468 VAL B CA 1
ATOM 8778 C C . VAL B 1 468 ? -8.766 10.672 -3.709 1 98.06 468 VAL B C 1
ATOM 8780 O O . VAL B 1 468 ? -8.234 11.047 -4.758 1 98.06 468 VAL B O 1
ATOM 8783 N N . ASN B 1 469 ? -9.062 9.422 -3.465 1 96.69 469 ASN B N 1
ATOM 8784 C CA . ASN B 1 469 ? -8.781 8.352 -4.41 1 96.69 469 ASN B CA 1
ATOM 8785 C C . ASN B 1 469 ? -9.477 8.578 -5.746 1 96.69 469 ASN B C 1
ATOM 8787 O O . ASN B 1 469 ? -9.008 8.117 -6.785 1 96.69 469 ASN B O 1
ATOM 8791 N N . ALA B 1 470 ? -10.617 9.258 -5.754 1 95.75 470 ALA B N 1
ATOM 8792 C CA . ALA B 1 470 ? -11.406 9.516 -6.957 1 95.75 470 ALA B CA 1
ATOM 8793 C C . ALA B 1 470 ? -10.602 10.328 -7.973 1 95.75 470 ALA B C 1
ATOM 8795 O O . ALA B 1 470 ? -10.891 10.289 -9.172 1 95.75 470 ALA B O 1
ATOM 8796 N N . TYR B 1 471 ? -9.594 11.047 -7.52 1 95.38 471 TYR B N 1
ATOM 8797 C CA . TYR B 1 471 ? -8.75 11.828 -8.422 1 95.38 471 TYR B CA 1
ATOM 8798 C C . TYR B 1 471 ? -7.789 10.922 -9.18 1 95.38 471 TYR B C 1
ATOM 8800 O O . TYR B 1 471 ? -7.211 11.336 -10.195 1 95.38 471 TYR B O 1
ATOM 8808 N N . LYS B 1 472 ? -7.535 9.719 -8.773 1 91.56 472 LYS B N 1
ATOM 8809 C CA . LYS B 1 472 ? -6.754 8.68 -9.438 1 91.56 472 LYS B CA 1
ATOM 8810 C C . LYS B 1 472 ? -5.332 9.148 -9.711 1 91.56 472 LYS B C 1
ATOM 8812 O O . LYS B 1 472 ? -4.82 8.992 -10.82 1 91.56 472 LYS B O 1
ATOM 8817 N N . SER B 1 473 ? -4.711 9.773 -8.664 1 93.44 473 SER B N 1
ATOM 8818 C CA . SER B 1 473 ? -3.336 10.242 -8.82 1 93.44 473 SER B CA 1
ATOM 8819 C C . SER B 1 473 ? -2.588 10.203 -7.488 1 93.44 473 SER B C 1
ATOM 8821 O O . SER B 1 473 ? -3.166 10.477 -6.438 1 93.44 473 SER B O 1
ATOM 8823 N N . LEU B 1 474 ? -1.319 9.859 -7.609 1 92.38 474 LEU B N 1
ATOM 8824 C CA . LEU B 1 474 ? -0.456 9.898 -6.434 1 92.38 474 LEU B CA 1
ATOM 8825 C C . LEU B 1 474 ? -0.43 11.305 -5.832 1 92.38 474 LEU B C 1
ATOM 8827 O O . LEU B 1 474 ? -0.393 11.453 -4.609 1 92.38 474 LEU B O 1
ATOM 8831 N N . SER B 1 475 ? -0.406 12.336 -6.656 1 96.56 475 SER B N 1
ATOM 8832 C CA . SER B 1 475 ? -0.335 13.727 -6.227 1 96.56 475 SER B CA 1
ATOM 8833 C C . SER B 1 475 ? -1.493 14.078 -5.297 1 96.56 475 SER B C 1
ATOM 8835 O O . SER B 1 475 ? -1.34 14.898 -4.387 1 96.56 475 SER B O 1
ATOM 8837 N N . SER B 1 476 ? -2.641 13.461 -5.527 1 97.75 476 SER B N 1
ATOM 8838 C CA . SER B 1 476 ? -3.803 13.773 -4.703 1 97.75 476 SER B CA 1
ATOM 8839 C C . SER B 1 476 ? -3.613 13.273 -3.271 1 97.75 476 SER B C 1
ATOM 8841 O O . SER B 1 476 ? -4.141 13.867 -2.328 1 97.75 476 SER B O 1
ATOM 8843 N N . PHE B 1 477 ? -2.861 12.242 -3.113 1 97.94 477 PHE B N 1
ATOM 8844 C CA . PHE B 1 477 ? -2.621 11.688 -1.784 1 97.94 477 PHE B CA 1
ATOM 8845 C C . PHE B 1 477 ? -1.456 12.398 -1.106 1 97.94 477 PHE B C 1
ATOM 8847 O O . PHE B 1 477 ? -1.15 12.133 0.057 1 97.94 477 PHE B O 1
ATOM 8854 N N . GLU B 1 478 ? -0.769 13.281 -1.802 1 98.25 478 GLU B N 1
ATOM 8855 C CA . GLU B 1 478 ? 0.35 14.047 -1.267 1 98.25 478 GLU B CA 1
ATOM 8856 C C . GLU B 1 478 ? -0 15.531 -1.16 1 98.25 478 GLU B C 1
ATOM 8858 O O . GLU B 1 478 ? 0.889 16.391 -1.124 1 98.25 478 GLU B O 1
ATOM 8863 N N . THR B 1 479 ? -1.257 15.82 -1.188 1 98.38 479 THR B N 1
ATOM 8864 C CA . THR B 1 479 ? -1.786 17.188 -1.1 1 98.38 479 THR B CA 1
ATOM 8865 C C . THR B 1 479 ? -2.658 17.344 0.143 1 98.38 479 THR B C 1
ATOM 8867 O O . THR B 1 479 ? -3.555 16.531 0.387 1 98.38 479 THR B O 1
ATOM 8870 N N . PRO B 1 480 ? -2.387 18.344 0.93 1 98.25 480 PRO B N 1
ATOM 8871 C CA . PRO B 1 480 ? -3.312 18.641 2.025 1 98.25 480 PRO B CA 1
ATOM 8872 C C . PRO B 1 480 ? -4.609 19.281 1.547 1 98.25 480 PRO B C 1
ATOM 8874 O O . PRO B 1 480 ? -4.602 20.047 0.573 1 98.25 480 PRO B O 1
ATOM 8877 N N . TYR B 1 481 ? -5.695 19.062 2.303 1 98.38 481 TYR B N 1
ATOM 8878 C CA . TYR B 1 481 ? -7 19.609 1.951 1 98.38 481 TYR B CA 1
ATOM 8879 C C . TYR B 1 481 ? -7.66 20.25 3.16 1 98.38 481 TYR B C 1
ATOM 8881 O O . TYR B 1 481 ? -7.578 19.734 4.277 1 98.38 481 TYR B O 1
ATOM 8889 N N . VAL B 1 482 ? -8.227 21.406 2.975 1 96.75 482 VAL B N 1
ATOM 8890 C CA . VAL B 1 482 ? -9.109 22 3.979 1 96.75 482 VAL B CA 1
ATOM 8891 C C . VAL B 1 482 ? -10.484 21.359 3.912 1 96.75 482 VAL B C 1
ATOM 8893 O O . VAL B 1 482 ? -11.109 21.312 2.85 1 96.75 482 VAL B O 1
ATOM 8896 N N . VAL B 1 483 ? -10.914 20.844 5.09 1 96.5 483 VAL B N 1
ATOM 8897 C CA . VAL B 1 483 ? -12.133 20.047 5.066 1 96.5 483 VAL B CA 1
ATOM 8898 C C . VAL B 1 483 ? -12.945 20.297 6.332 1 96.5 483 VAL B C 1
ATOM 8900 O O . VAL B 1 483 ? -12.406 20.266 7.441 1 96.5 483 VAL B O 1
ATOM 8903 N N . MET B 1 484 ? -14.219 20.5 6.148 1 94.62 484 MET B N 1
ATOM 8904 C CA . MET B 1 484 ? -15.117 20.422 7.297 1 94.62 484 MET B CA 1
ATOM 8905 C C . MET B 1 484 ? -15.469 18.969 7.605 1 94.62 484 MET B C 1
ATOM 8907 O O . MET B 1 484 ? -16.344 18.375 6.957 1 94.62 484 MET B O 1
ATOM 8911 N N . PHE B 1 485 ? -14.891 18.469 8.656 1 95.75 485 PHE B N 1
ATOM 8912 C CA . PHE B 1 485 ? -15.016 17.047 8.992 1 95.75 485 PHE B CA 1
ATOM 8913 C C . PHE B 1 485 ? -16.438 16.719 9.453 1 95.75 485 PHE B C 1
ATOM 8915 O O . PHE B 1 485 ? -16.984 17.422 10.305 1 95.75 485 PHE B O 1
ATOM 8922 N N . ARG B 1 486 ? -16.984 15.695 8.891 1 95.44 486 ARG B N 1
ATOM 8923 C CA . ARG B 1 486 ? -18.266 15.188 9.352 1 95.44 486 ARG B CA 1
ATOM 8924 C C . ARG B 1 486 ? -18.203 13.68 9.594 1 95.44 486 ARG B C 1
ATOM 8926 O O . ARG B 1 486 ? -18.328 13.227 10.734 1 95.44 486 ARG B O 1
ATOM 8933 N N . GLN B 1 487 ? -17.906 12.922 8.547 1 97.44 487 GLN B N 1
ATOM 8934 C CA . GLN B 1 487 ? -17.828 11.469 8.648 1 97.44 487 GLN B CA 1
ATOM 8935 C C . GLN B 1 487 ? -16.406 11.008 8.945 1 97.44 487 GLN B C 1
ATOM 8937 O O . GLN B 1 487 ? -15.797 10.328 8.125 1 97.44 487 GLN B O 1
ATOM 8942 N N . VAL B 1 488 ? -15.953 11.312 10.125 1 98.19 488 VAL B N 1
ATOM 8943 C CA . VAL B 1 488 ? -14.578 11.008 10.523 1 98.19 488 VAL B CA 1
ATOM 8944 C C . VAL B 1 488 ? -14.562 10.445 11.938 1 98.19 488 VAL B C 1
ATOM 8946 O O . VAL B 1 488 ? -15.555 10.555 12.664 1 98.19 488 VAL B O 1
ATOM 8949 N N . CYS B 1 489 ? -13.555 9.828 12.312 1 98.06 489 CYS B N 1
ATOM 8950 C CA . CYS B 1 489 ? -13.242 9.398 13.664 1 98.06 489 CYS B CA 1
ATOM 8951 C C . CYS B 1 489 ? -11.789 9.719 14.016 1 98.06 489 CYS B C 1
ATOM 8953 O O . CYS B 1 489 ? -10.867 9.188 13.391 1 98.06 489 CYS B O 1
ATOM 8955 N N . SER B 1 490 ? -11.586 10.641 14.945 1 97.56 490 SER B N 1
ATOM 8956 C CA . SER B 1 490 ? -10.242 10.883 15.453 1 97.56 490 SER B CA 1
ATOM 8957 C C . SER B 1 490 ? -9.734 9.688 16.25 1 97.56 490 SER B C 1
ATOM 8959 O O . SER B 1 490 ? -10.414 9.203 17.156 1 97.56 490 SER B O 1
ATOM 8961 N N . LEU B 1 491 ? -8.586 9.195 15.969 1 98 491 LEU B N 1
ATOM 8962 C CA . LEU B 1 491 ? -8.07 7.988 16.594 1 98 491 LEU B CA 1
ATOM 8963 C C . LEU B 1 491 ? -7.363 8.312 17.906 1 98 491 LEU B C 1
ATOM 8965 O O . LEU B 1 491 ? -7.125 7.426 18.734 1 98 491 LEU B O 1
ATOM 8969 N N . ALA B 1 492 ? -7.004 9.539 18.109 1 97.62 492 ALA B N 1
ATOM 8970 C CA . ALA B 1 492 ? -6.363 10.055 19.312 1 97.62 492 ALA B CA 1
ATOM 8971 C C . ALA B 1 492 ? -6.516 11.57 19.406 1 97.62 492 ALA B C 1
ATOM 8973 O O . ALA B 1 492 ? -6.93 12.219 18.438 1 97.62 492 ALA B O 1
ATOM 8974 N N . ASP B 1 493 ? -6.273 12.086 20.562 1 97.19 493 ASP B N 1
ATOM 8975 C CA . ASP B 1 493 ? -6.289 13.531 20.75 1 97.19 493 ASP B CA 1
ATOM 8976 C C . ASP B 1 493 ? -5.113 14.188 20.016 1 97.19 493 ASP B C 1
ATOM 8978 O O . ASP B 1 493 ? -4.051 13.578 19.875 1 97.19 493 ASP B O 1
ATOM 8982 N N . PRO B 1 494 ? -5.297 15.375 19.578 1 98.19 494 PRO B N 1
ATOM 8983 C CA . PRO B 1 494 ? -4.23 16.062 18.828 1 98.19 494 PRO B CA 1
ATOM 8984 C C . PRO B 1 494 ? -2.979 16.281 19.672 1 98.19 494 PRO B C 1
ATOM 8986 O O . PRO B 1 494 ? -3.078 16.5 20.891 1 98.19 494 PRO B O 1
ATOM 8989 N N . GLU B 1 495 ? -1.856 16.203 19.047 1 98.44 495 GLU B N 1
ATOM 8990 C CA . GLU B 1 495 ? -0.559 16.547 19.625 1 98.44 495 GLU B CA 1
ATOM 8991 C C . GLU B 1 495 ? 0.061 17.734 18.906 1 98.44 495 GLU B C 1
ATOM 8993 O O . GLU B 1 495 ? -0.035 17.859 17.688 1 98.44 495 GLU B O 1
ATOM 8998 N N . ASP B 1 496 ? 0.666 18.609 19.672 1 98.44 496 ASP B N 1
ATOM 8999 C CA . ASP B 1 496 ? 1.314 19.781 19.094 1 98.44 496 ASP B CA 1
ATOM 9000 C C . ASP B 1 496 ? 2.561 19.406 18.312 1 98.44 496 ASP B C 1
ATOM 9002 O O . ASP B 1 496 ? 3.318 18.516 18.719 1 98.44 496 ASP B O 1
ATOM 9006 N N . LEU B 1 497 ? 2.773 20.031 17.234 1 98.12 497 LEU B N 1
ATOM 9007 C CA . LEU B 1 497 ? 3.971 19.797 16.438 1 98.12 497 LEU B CA 1
ATOM 9008 C C . LEU B 1 497 ? 5.012 20.891 16.688 1 98.12 497 LEU B C 1
ATOM 9010 O O . LEU B 1 497 ? 6.125 20.594 17.125 1 98.12 497 LEU B O 1
ATOM 9014 N N . TRP B 1 498 ? 4.637 22.156 16.359 1 98.25 498 TRP B N 1
ATOM 9015 C CA . TRP B 1 498 ? 5.566 23.281 16.5 1 98.25 498 TRP B CA 1
ATOM 9016 C C . TRP B 1 498 ? 4.812 24.578 16.734 1 98.25 498 TRP B C 1
ATOM 9018 O O . TRP B 1 498 ? 3.6 24.656 16.531 1 98.25 498 TRP B O 1
ATOM 9028 N N . THR B 1 499 ? 5.48 25.547 17.156 1 98.19 499 THR B N 1
ATOM 9029 C CA . THR B 1 499 ? 4.945 26.875 17.484 1 98.19 499 THR B CA 1
ATOM 9030 C C . THR B 1 499 ? 5.793 27.969 16.844 1 98.19 499 THR B C 1
ATOM 9032 O O . THR B 1 499 ? 7.02 27.875 16.812 1 98.19 499 THR B O 1
ATOM 9035 N N . PHE B 1 500 ? 5.199 28.922 16.297 1 97.94 500 PHE B N 1
ATOM 9036 C CA . PHE B 1 500 ? 5.84 30.156 15.852 1 97.94 500 PHE B CA 1
ATOM 9037 C C . PHE B 1 500 ? 5.496 31.312 16.781 1 97.94 500 PHE B C 1
ATOM 9039 O O . PHE B 1 500 ? 4.359 31.422 17.234 1 97.94 500 PHE B O 1
ATOM 9046 N N . GLU B 1 501 ? 6.449 32.156 17.047 1 96.81 501 GLU B N 1
ATOM 9047 C CA . GLU B 1 501 ? 6.273 33.312 17.953 1 96.81 501 GLU B CA 1
ATOM 9048 C C . GLU B 1 501 ? 6.699 34.594 17.281 1 96.81 501 GLU B C 1
ATOM 9050 O O . GLU B 1 501 ? 7.645 34.625 16.484 1 96.81 501 GLU B O 1
ATOM 9055 N N . HIS B 1 502 ? 6.012 35.656 17.578 1 95.25 502 HIS B N 1
ATOM 9056 C CA . HIS B 1 502 ? 6.289 37 17.062 1 95.25 502 HIS B CA 1
ATOM 9057 C C . HIS B 1 502 ? 6.211 38.031 18.172 1 95.25 502 HIS B C 1
ATOM 9059 O O . HIS B 1 502 ? 5.32 37.969 19.031 1 95.25 502 HIS B O 1
ATOM 9065 N N . PRO B 1 503 ? 7.078 39.094 18.281 1 94.38 503 PRO B N 1
ATOM 9066 C CA . PRO B 1 503 ? 8.188 39.25 17.344 1 94.38 503 PRO B CA 1
ATOM 9067 C C . PRO B 1 503 ? 9.25 38.156 17.5 1 94.38 503 PRO B C 1
ATOM 9069 O O . PRO B 1 503 ? 9.453 37.656 18.609 1 94.38 503 PRO B O 1
ATOM 9072 N N . ASN B 1 504 ? 9.82 37.719 16.453 1 92.94 504 ASN B N 1
ATOM 9073 C CA . ASN B 1 504 ? 10.906 36.75 16.422 1 92.94 504 ASN B CA 1
ATOM 9074 C C . ASN B 1 504 ? 12.273 37.438 16.562 1 92.94 504 ASN B C 1
ATOM 9076 O O . ASN B 1 504 ? 13 37.594 15.586 1 92.94 504 ASN B O 1
ATOM 9080 N N . LYS B 1 505 ? 12.617 37.75 17.766 1 87.81 505 LYS B N 1
ATOM 9081 C CA . LYS B 1 505 ? 13.836 38.5 18.031 1 87.81 505 LYS B CA 1
ATOM 9082 C C . LYS B 1 505 ? 15.07 37.625 17.984 1 87.81 505 LYS B C 1
ATOM 9084 O O . LYS B 1 505 ? 16.188 38.094 17.875 1 87.81 505 LYS B O 1
ATOM 9089 N N . LYS B 1 506 ? 14.883 36.438 18.016 1 84.12 506 LYS B N 1
ATOM 9090 C CA . LYS B 1 506 ? 16 35.5 18.047 1 84.12 506 LYS B CA 1
ATOM 9091 C C . LYS B 1 506 ? 16.609 35.312 16.656 1 84.12 506 LYS B C 1
ATOM 9093 O O . LYS B 1 506 ? 17.828 35.312 16.516 1 84.12 506 LYS B O 1
ATOM 9098 N N . ASP B 1 507 ? 15.766 35.219 15.633 1 85.69 507 ASP B N 1
ATOM 9099 C CA . ASP B 1 507 ? 16.25 34.781 14.32 1 85.69 507 ASP B CA 1
ATOM 9100 C C . ASP B 1 507 ? 16.281 35.969 13.344 1 85.69 507 ASP B C 1
ATOM 9102 O O . ASP B 1 507 ? 16.969 35.906 12.32 1 85.69 507 ASP B O 1
ATOM 9106 N N . ILE B 1 508 ? 15.516 36.938 13.641 1 85.25 508 ILE B N 1
ATOM 9107 C CA . ILE B 1 508 ? 15.398 38.062 12.711 1 85.25 508 ILE B CA 1
ATOM 9108 C C . ILE B 1 508 ? 16.156 39.25 13.25 1 85.25 508 ILE B C 1
ATOM 9110 O O . ILE B 1 508 ? 15.844 39.781 14.328 1 85.25 508 ILE B O 1
ATOM 9114 N N . PRO B 1 509 ? 17.203 39.656 12.43 1 79.25 509 PRO B N 1
ATOM 9115 C CA . PRO B 1 509 ? 17.922 40.844 12.867 1 79.25 509 PRO B CA 1
ATOM 9116 C C . PRO B 1 509 ? 17.016 42.094 12.961 1 79.25 509 PRO B C 1
ATOM 9118 O O . PRO B 1 509 ? 16.016 42.188 12.25 1 79.25 509 PRO B O 1
ATOM 9121 N N . THR B 1 510 ? 17.562 43 13.82 1 78.94 510 THR B N 1
ATOM 9122 C CA . THR B 1 510 ? 16.812 44.219 13.992 1 78.94 510 THR B CA 1
ATOM 9123 C C . THR B 1 510 ? 16.844 45.062 12.719 1 78.94 510 THR B C 1
ATOM 9125 O O . THR B 1 510 ? 17.922 45.312 12.148 1 78.94 510 THR B O 1
ATOM 9128 N N . ASP B 1 511 ? 15.789 45.438 12.141 1 80.75 511 ASP B N 1
ATOM 9129 C CA . ASP B 1 511 ? 15.617 46.438 11.07 1 80.75 511 ASP B CA 1
ATOM 9130 C C . ASP B 1 511 ? 16.062 45.844 9.727 1 80.75 511 ASP B C 1
ATOM 9132 O O . ASP B 1 511 ? 16.375 46.594 8.805 1 80.75 511 ASP B O 1
ATOM 9136 N N . GLU B 1 512 ? 16.359 44.562 9.68 1 80.88 512 GLU B N 1
ATOM 9137 C CA . GLU B 1 512 ? 16.75 43.938 8.422 1 80.88 512 GLU B CA 1
ATOM 9138 C C . GLU B 1 512 ? 15.906 42.688 8.141 1 80.88 512 GLU B C 1
ATOM 9140 O O . GLU B 1 512 ? 15.219 42.188 9.031 1 80.88 512 GLU B O 1
ATOM 9145 N N . ASN B 1 513 ? 15.914 42.344 6.848 1 83.31 513 ASN B N 1
ATOM 9146 C CA . ASN B 1 513 ? 15.281 41.094 6.469 1 83.31 513 ASN B CA 1
ATOM 9147 C C . ASN B 1 513 ? 16.172 39.875 6.812 1 83.31 513 ASN B C 1
ATOM 9149 O O . ASN B 1 513 ? 17.391 40.031 6.887 1 83.31 513 ASN B O 1
ATOM 9153 N N . PRO B 1 514 ? 15.531 38.75 7.078 1 82.5 514 PRO B N 1
ATOM 9154 C CA . PRO B 1 514 ? 16.359 37.562 7.266 1 82.5 514 PRO B CA 1
ATOM 9155 C C . PRO B 1 514 ? 17.172 37.219 6.023 1 82.5 514 PRO B C 1
ATOM 9157 O O . PRO B 1 514 ? 16.734 37.469 4.898 1 82.5 514 PRO B O 1
ATOM 9160 N N . VAL B 1 515 ? 18.312 36.625 6.289 1 82 515 VAL B N 1
ATOM 9161 C CA . VAL B 1 515 ? 19.219 36.281 5.199 1 82 515 VAL B CA 1
ATOM 9162 C C . VAL B 1 515 ? 18.609 35.156 4.363 1 82 515 VAL B C 1
ATOM 9164 O O . VAL B 1 515 ? 18.797 35.094 3.145 1 82 515 VAL B O 1
ATOM 9167 N N . ASN B 1 516 ? 17.938 34.219 4.969 1 87.94 516 ASN B N 1
ATOM 9168 C CA . ASN B 1 516 ? 17.25 33.094 4.332 1 87.94 516 ASN B CA 1
ATOM 9169 C C . ASN B 1 516 ? 16.031 32.656 5.141 1 87.94 516 ASN B C 1
ATOM 9171 O O . ASN B 1 516 ? 15.711 33.281 6.164 1 87.94 516 ASN B O 1
ATOM 9175 N N . ASN B 1 517 ? 15.352 31.719 4.645 1 92.94 517 ASN B N 1
ATOM 9176 C CA . ASN B 1 517 ? 14.117 31.281 5.277 1 92.94 517 ASN B CA 1
ATOM 9177 C C . ASN B 1 517 ? 14.312 30 6.078 1 92.94 517 ASN B C 1
ATOM 9179 O O . ASN B 1 517 ? 13.344 29.344 6.469 1 92.94 517 ASN B O 1
ATOM 9183 N N . LEU B 1 518 ? 15.539 29.547 6.418 1 93.62 518 LEU B N 1
ATOM 9184 C CA . LEU B 1 518 ? 15.852 28.266 7.035 1 93.62 518 LEU B CA 1
ATOM 9185 C C . LEU B 1 518 ? 15.406 28.234 8.492 1 93.62 518 LEU B C 1
ATOM 9187 O O . LEU B 1 518 ? 15.102 27.172 9.031 1 93.62 518 LEU B O 1
ATOM 9191 N N . HIS B 1 519 ? 15.375 29.469 9.086 1 92.69 519 HIS B N 1
ATOM 9192 C CA . HIS B 1 519 ? 14.961 29.562 10.484 1 92.69 519 HIS B CA 1
ATOM 9193 C C . HIS B 1 519 ? 13.492 29.156 10.648 1 92.69 519 HIS B C 1
ATOM 9195 O O . HIS B 1 519 ? 13.031 28.922 11.758 1 92.69 519 HIS B O 1
ATOM 9201 N N . ASN B 1 520 ? 12.695 29.047 9.539 1 95.94 520 ASN B N 1
ATOM 9202 C CA . ASN B 1 520 ? 11.281 28.688 9.586 1 95.94 520 ASN B CA 1
ATOM 9203 C C . ASN B 1 520 ? 11.07 27.203 9.305 1 95.94 520 ASN B C 1
ATOM 9205 O O . ASN B 1 520 ? 9.938 26.719 9.336 1 95.94 520 ASN B O 1
ATOM 9209 N N . GLU B 1 521 ? 12.094 26.453 9.039 1 96.56 521 GLU B N 1
ATOM 9210 C CA . GLU B 1 521 ? 11.961 25 8.922 1 96.56 521 GLU B CA 1
ATOM 9211 C C . GLU B 1 521 ? 11.578 24.375 10.266 1 96.56 521 GLU B C 1
ATOM 9213 O O . GLU B 1 521 ? 12.008 24.844 11.32 1 96.56 521 GLU B O 1
ATOM 9218 N N . ARG B 1 522 ? 10.766 23.422 10.18 1 97.38 522 ARG B N 1
ATOM 9219 C CA . ARG B 1 522 ? 10.359 22.703 11.383 1 97.38 522 ARG B CA 1
ATOM 9220 C C . ARG B 1 522 ? 10.367 21.188 11.148 1 97.38 522 ARG B C 1
ATOM 9222 O O . ARG B 1 522 ? 10.133 20.734 10.031 1 97.38 522 ARG B O 1
ATOM 9229 N N . TYR B 1 523 ? 10.703 20.406 12.141 1 97.06 523 TYR B N 1
ATOM 9230 C CA . TYR B 1 523 ? 10.539 18.953 12.227 1 97.06 523 TYR B CA 1
ATOM 9231 C C . TYR B 1 523 ? 9.992 18.547 13.594 1 97.06 523 TYR B C 1
ATOM 9233 O O . TYR B 1 523 ? 10.414 19.094 14.617 1 97.06 523 TYR B O 1
ATOM 9241 N N . SER B 1 524 ? 9.039 17.719 13.523 1 97.44 524 SER B N 1
ATOM 9242 C CA . SER B 1 524 ? 8.531 17.172 14.781 1 97.44 524 SER B CA 1
ATOM 9243 C C . SER B 1 524 ? 8.031 15.742 14.594 1 97.44 524 SER B C 1
ATOM 9245 O O . SER B 1 524 ? 7.75 15.312 13.477 1 97.44 524 SER B O 1
ATOM 9247 N N . ARG B 1 525 ? 8.094 15.008 15.656 1 97.19 525 ARG B N 1
ATOM 9248 C CA . ARG B 1 525 ? 7.52 13.672 15.75 1 97.19 525 ARG B CA 1
ATOM 9249 C C . ARG B 1 525 ? 6.422 13.617 16.812 1 97.19 525 ARG B C 1
ATOM 9251 O O . ARG B 1 525 ? 6.621 14.07 17.938 1 97.19 525 ARG B O 1
ATOM 9258 N N . ALA B 1 526 ? 5.262 13.164 16.422 1 98.5 526 ALA B N 1
ATOM 9259 C CA . ALA B 1 526 ? 4.164 12.961 17.359 1 98.5 526 ALA B CA 1
ATOM 9260 C C . ALA B 1 526 ? 3.832 11.477 17.5 1 98.5 526 ALA B C 1
ATOM 9262 O O . ALA B 1 526 ? 3.725 10.766 16.5 1 98.5 526 ALA B O 1
ATOM 9263 N N . ASP B 1 527 ? 3.684 11 18.719 1 98.44 527 ASP B N 1
ATOM 9264 C CA . ASP B 1 527 ? 3.373 9.602 19 1 98.44 527 ASP B CA 1
ATOM 9265 C C . ASP B 1 527 ? 1.973 9.461 19.594 1 98.44 527 ASP B C 1
ATOM 9267 O O . ASP B 1 527 ? 1.57 10.258 20.438 1 98.44 527 ASP B O 1
ATOM 9271 N N . PHE B 1 528 ? 1.251 8.531 19.141 1 98.75 528 PHE B N 1
ATOM 9272 C CA . PHE B 1 528 ? -0.114 8.273 19.578 1 98.75 528 PHE B CA 1
ATOM 9273 C C . PHE B 1 528 ? -0.3 6.797 19.922 1 98.75 528 PHE B C 1
ATOM 9275 O O . PHE B 1 528 ? 0.079 5.918 19.156 1 98.75 528 PHE B O 1
ATOM 9282 N N . ILE B 1 529 ? -0.846 6.508 21.016 1 98.31 529 ILE B N 1
ATOM 9283 C CA . ILE B 1 529 ? -1.26 5.145 21.328 1 98.31 529 ILE B CA 1
ATOM 9284 C C . ILE B 1 529 ? -2.705 4.93 20.875 1 98.31 529 ILE B C 1
ATOM 9286 O O . ILE B 1 529 ? -3.613 5.621 21.344 1 98.31 529 ILE B O 1
ATOM 9290 N N . ILE B 1 530 ? -2.924 4.062 19.984 1 97.38 530 ILE B N 1
ATOM 9291 C CA . ILE B 1 530 ? -4.266 3.734 19.516 1 97.38 530 ILE B CA 1
ATOM 9292 C C . ILE B 1 530 ? -4.824 2.562 20.312 1 97.38 530 ILE B C 1
ATOM 9294 O O . ILE B 1 530 ? -4.297 1.45 20.25 1 97.38 530 ILE B O 1
ATOM 9298 N N . GLN B 1 531 ? -5.902 2.758 20.938 1 95.06 531 GLN B N 1
ATOM 9299 C CA . GLN B 1 531 ? -6.379 1.871 21.984 1 95.06 531 GLN B CA 1
ATOM 9300 C C . GLN B 1 531 ? -7.066 0.64 21.406 1 95.06 531 GLN B C 1
ATOM 9302 O O . GLN B 1 531 ? -7.168 -0.395 22.062 1 95.06 531 GLN B O 1
ATOM 9307 N N . HIS B 1 532 ? -7.609 0.722 20.219 1 94.75 532 HIS B N 1
ATOM 9308 C CA . HIS B 1 532 ? -8.398 -0.355 19.625 1 94.75 532 HIS B CA 1
ATOM 9309 C C . HIS B 1 532 ? -7.918 -0.685 18.219 1 94.75 532 HIS B C 1
ATOM 9311 O O . HIS B 1 532 ? -7.117 0.055 17.641 1 94.75 532 HIS B O 1
ATOM 9317 N N . ASP B 1 533 ? -8.273 -1.926 17.734 1 95.12 533 ASP B N 1
ATOM 9318 C CA . ASP B 1 533 ? -8.078 -2.203 16.312 1 95.12 533 ASP B CA 1
ATOM 9319 C C . ASP B 1 533 ? -8.812 -1.175 15.445 1 95.12 533 ASP B C 1
ATOM 9321 O O . ASP B 1 533 ? -10.031 -1.017 15.555 1 95.12 533 ASP B O 1
ATOM 9325 N N . MET B 1 534 ? -8.062 -0.437 14.711 1 95.38 534 MET B N 1
ATOM 9326 C CA . MET B 1 534 ? -8.633 0.64 13.906 1 95.38 534 ME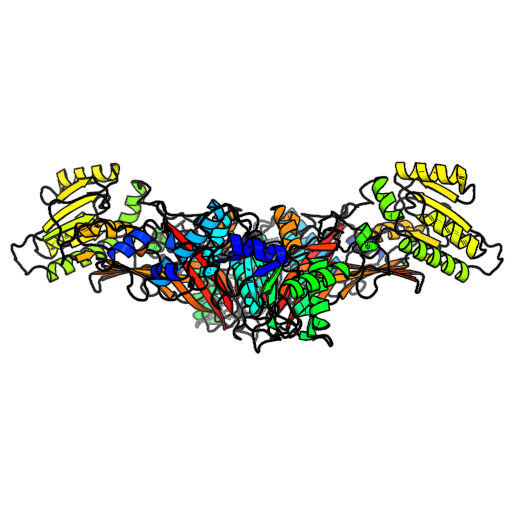T B CA 1
ATOM 9327 C C . MET B 1 534 ? -7.918 0.758 12.562 1 95.38 534 MET B C 1
ATOM 9329 O O . MET B 1 534 ? -6.949 0.043 12.312 1 95.38 534 MET B O 1
ATOM 9333 N N . ILE B 1 535 ? -8.43 1.58 11.695 1 97.5 535 ILE B N 1
ATOM 9334 C CA . ILE B 1 535 ? -7.812 1.887 10.406 1 97.5 535 ILE B CA 1
ATOM 9335 C C . ILE B 1 535 ? -7.562 3.389 10.297 1 97.5 535 ILE B C 1
ATOM 9337 O O . ILE B 1 535 ? -8.359 4.195 10.781 1 97.5 535 ILE B O 1
ATOM 9341 N N . MET B 1 536 ? -6.438 3.797 9.773 1 98.56 536 MET B N 1
ATOM 9342 C CA . MET B 1 536 ? -6.059 5.199 9.617 1 98.56 536 MET B CA 1
ATOM 9343 C C . MET B 1 536 ? -6.039 5.59 8.141 1 98.56 536 MET B C 1
ATOM 9345 O O . MET B 1 536 ? -5.441 4.895 7.316 1 98.56 536 MET B O 1
ATOM 9349 N N . HIS B 1 537 ? -6.68 6.715 7.797 1 98.69 537 HIS B N 1
ATOM 9350 C CA . HIS B 1 537 ? -6.777 7.164 6.41 1 98.69 537 HIS B CA 1
ATOM 9351 C C . HIS B 1 537 ? -5.965 8.438 6.188 1 98.69 537 HIS B C 1
ATOM 9353 O O . HIS B 1 537 ? -5.703 8.812 5.047 1 98.69 537 HIS B O 1
ATOM 9359 N N . GLY B 1 538 ? -5.629 9.055 7.266 1 98.81 538 GLY B N 1
ATOM 9360 C CA . GLY B 1 538 ? -4.871 10.297 7.148 1 98.81 538 GLY B CA 1
ATOM 9361 C C . GLY B 1 538 ? -4.629 10.977 8.477 1 98.81 538 GLY B C 1
ATOM 9362 O O . GLY B 1 538 ? -4.691 10.336 9.531 1 98.81 538 GLY B O 1
ATOM 9363 N N . ILE B 1 539 ? -4.258 12.266 8.398 1 98.94 539 ILE B N 1
ATOM 9364 C CA . ILE B 1 539 ? -3.9 13.086 9.547 1 98.94 539 ILE B CA 1
ATOM 9365 C C . ILE B 1 539 ? -4.734 14.367 9.555 1 98.94 539 ILE B C 1
ATOM 9367 O O . ILE B 1 539 ? -4.801 15.078 8.547 1 98.94 539 ILE B O 1
ATOM 9371 N N . ALA B 1 540 ? -5.402 14.594 10.648 1 98.88 540 ALA B N 1
ATOM 9372 C CA . ALA B 1 540 ? -6.074 15.875 10.844 1 98.88 540 ALA B CA 1
ATOM 9373 C C . ALA B 1 540 ? -5.098 16.922 11.367 1 98.88 540 ALA B C 1
ATOM 9375 O O . ALA B 1 540 ? -4.242 16.625 12.203 1 98.88 540 ALA B O 1
ATOM 9376 N N . GLY B 1 541 ? -5.223 18.094 10.883 1 98.75 541 GLY B N 1
ATOM 9377 C CA . GLY B 1 541 ? -4.422 19.219 11.344 1 98.75 541 GLY B CA 1
ATOM 9378 C C . GLY B 1 541 ? -5.258 20.375 11.859 1 98.75 541 GLY B C 1
ATOM 9379 O O . GLY B 1 541 ? -6.352 20.641 11.352 1 98.75 541 GLY B O 1
ATOM 9380 N N . TYR B 1 542 ? -4.723 21.047 12.836 1 98.56 542 TYR B N 1
ATOM 9381 C CA . TYR B 1 542 ? -5.367 22.156 13.508 1 98.56 542 TYR B CA 1
ATOM 9382 C C . TYR B 1 542 ? -4.352 23.234 13.883 1 98.56 542 TYR B C 1
ATOM 9384 O O . TYR B 1 542 ? -3.146 23.047 13.695 1 98.56 542 TYR B O 1
ATOM 9392 N N . PHE B 1 543 ? -4.883 24.359 14.367 1 98.12 543 PHE B N 1
ATOM 9393 C CA . PHE B 1 543 ? -3.99 25.344 14.969 1 98.12 543 PHE B CA 1
ATOM 9394 C C . PHE B 1 543 ? -4.594 25.922 16.25 1 98.12 543 PHE B C 1
ATOM 9396 O O . PHE B 1 543 ? -5.805 25.828 16.469 1 98.12 543 PHE B O 1
ATOM 9403 N N . ASP B 1 544 ? -3.832 26.328 17.109 1 97.81 544 ASP B N 1
ATOM 9404 C CA . ASP B 1 544 ? -4.102 27.156 18.281 1 97.81 544 ASP B CA 1
ATOM 9405 C C . ASP B 1 544 ? -3.277 28.453 18.234 1 97.81 544 ASP B C 1
ATOM 9407 O O . ASP B 1 544 ? -2.053 28.406 18.094 1 97.81 544 ASP B O 1
ATOM 9411 N N . CYS B 1 545 ? -3.959 29.594 18.312 1 98.25 545 CYS B N 1
ATOM 9412 C CA . CYS B 1 545 ? -3.281 30.875 18.141 1 98.25 545 CYS B CA 1
ATOM 9413 C C . CYS B 1 545 ? -3.516 31.781 19.344 1 98.25 545 CYS B C 1
ATOM 9415 O O . CYS B 1 545 ? -4.66 32 19.75 1 98.25 545 CYS B O 1
ATOM 9417 N N . SER B 1 546 ? -2.455 32.281 19.938 1 98.38 546 SER B N 1
ATOM 9418 C CA . SER B 1 546 ? -2.516 33.312 20.938 1 98.38 546 SER B CA 1
ATOM 9419 C C . SER B 1 546 ? -2.404 34.719 20.297 1 98.38 546 SER B C 1
ATOM 9421 O O . SER B 1 546 ? -1.376 35.031 19.703 1 98.38 546 SER B O 1
ATOM 9423 N N . LEU B 1 547 ? -3.459 35.469 20.406 1 98.44 547 LEU B N 1
ATOM 9424 C CA . LEU B 1 547 ? -3.434 36.812 19.859 1 98.44 547 LEU B CA 1
ATOM 9425 C C . LEU B 1 547 ? -2.689 37.75 20.797 1 98.44 547 LEU B C 1
ATOM 9427 O O . LEU B 1 547 ? -1.744 38.438 20.391 1 98.44 547 LEU B O 1
ATOM 9431 N N . TYR B 1 548 ? -3.057 37.875 22 1 98.44 548 TYR B N 1
ATOM 9432 C CA . TYR B 1 548 ? -2.436 38.688 23.047 1 98.44 548 TYR B CA 1
ATOM 9433 C C . TYR B 1 548 ? -2.789 38.156 24.422 1 98.44 548 TYR B C 1
ATOM 9435 O O . TYR B 1 548 ? -3.963 38.094 24.797 1 98.44 548 TYR B O 1
ATOM 9443 N N . LYS B 1 549 ? -1.808 37.656 25.172 1 97 549 LYS B N 1
ATOM 9444 C CA . LYS B 1 549 ? -1.99 37.094 26.516 1 97 549 LYS B CA 1
ATOM 9445 C C . LYS B 1 549 ? -3.01 35.938 26.5 1 97 549 LYS B C 1
ATOM 9447 O O . LYS B 1 549 ? -2.848 34.969 25.75 1 97 549 LYS B O 1
ATOM 9452 N N . ASP B 1 550 ? -4.172 36.094 27.109 1 96.06 550 ASP B N 1
ATOM 9453 C CA . ASP B 1 550 ? -5.109 34.969 27.25 1 96.06 550 ASP B CA 1
ATOM 9454 C C . ASP B 1 550 ? -6.168 35 26.156 1 96.06 550 ASP B C 1
ATOM 9456 O O . ASP B 1 550 ? -7.07 34.156 26.141 1 96.06 550 ASP B O 1
ATOM 9460 N N . ILE B 1 551 ? -6.074 35.938 25.281 1 98.19 551 ILE B N 1
ATOM 9461 C CA . ILE B 1 551 ? -7.02 36.031 24.172 1 98.19 551 ILE B CA 1
ATOM 9462 C C . ILE B 1 551 ? -6.551 35.125 23.031 1 98.19 551 ILE B C 1
ATOM 9464 O O . ILE B 1 551 ? -5.473 35.312 22.469 1 98.19 551 ILE B O 1
ATOM 9468 N N . THR B 1 552 ? -7.348 34.062 22.75 1 97.75 552 THR B N 1
ATOM 9469 C CA . THR B 1 552 ? -6.91 33.062 21.781 1 97.75 552 THR B CA 1
ATOM 9470 C C . THR B 1 552 ? -7.996 32.812 20.75 1 97.75 552 THR B C 1
ATOM 9472 O O . THR B 1 552 ? -9.164 33.156 20.953 1 97.75 552 THR B O 1
ATOM 9475 N N . ILE B 1 553 ? -7.617 32.375 19.641 1 97.56 553 ILE B N 1
ATOM 9476 C CA . ILE B 1 553 ? -8.492 31.734 18.656 1 97.56 553 ILE B CA 1
ATOM 9477 C C . ILE B 1 553 ? -7.949 30.359 18.297 1 97.56 553 ILE B C 1
ATOM 9479 O O . ILE B 1 553 ? -6.734 30.156 18.219 1 97.56 553 ILE B O 1
ATOM 9483 N N . SER B 1 554 ? -8.852 29.359 18.125 1 97.62 554 SER B N 1
ATOM 9484 C CA . SER B 1 554 ? -8.383 28 17.938 1 97.62 554 SER B CA 1
ATOM 9485 C C . SER B 1 554 ? -9.414 27.156 17.188 1 97.62 554 SER B C 1
ATOM 9487 O O . SER B 1 554 ? -10.617 27.328 17.375 1 97.62 554 SER B O 1
ATOM 9489 N N . ILE B 1 555 ? -8.898 26.281 16.328 1 96.38 555 ILE B N 1
ATOM 9490 C CA . ILE B 1 555 ? -9.758 25.281 15.711 1 96.38 555 ILE B CA 1
ATOM 9491 C C . ILE B 1 555 ? -9.367 23.891 16.219 1 96.38 555 ILE B C 1
ATOM 9493 O O . ILE B 1 555 ? -9.852 22.875 15.703 1 96.38 555 ILE B O 1
ATOM 9497 N N . ASN B 1 556 ? -8.422 23.812 17.125 1 96.94 556 ASN B N 1
ATOM 9498 C CA . ASN B 1 556 ? -8.156 22.578 17.844 1 96.94 556 ASN B CA 1
ATOM 9499 C C . ASN B 1 556 ? -9.359 22.125 18.672 1 96.94 556 ASN B C 1
ATOM 9501 O O . ASN B 1 556 ? -9.914 22.922 19.438 1 96.94 556 ASN B O 1
ATOM 9505 N N . PRO B 1 557 ? -9.75 20.922 18.531 1 94.19 557 PRO B N 1
ATOM 9506 C CA . PRO B 1 557 ? -10.969 20.484 19.219 1 94.19 557 PRO B CA 1
ATOM 9507 C C . PRO B 1 557 ? -10.914 20.703 20.719 1 94.19 557 PRO B C 1
ATOM 9509 O O . PRO B 1 557 ? -11.945 20.969 21.344 1 94.19 557 PRO B O 1
ATOM 9512 N N . GLU B 1 558 ? -9.812 20.656 21.344 1 92.75 558 GLU B N 1
ATOM 9513 C CA . GLU B 1 558 ? -9.672 20.797 22.781 1 92.75 558 GLU B CA 1
ATOM 9514 C C . GLU B 1 558 ? -9.82 22.25 23.219 1 92.75 558 GLU B C 1
ATOM 9516 O O . GLU B 1 558 ? -10.258 22.531 24.344 1 92.75 558 GLU B O 1
ATOM 9521 N N . THR B 1 559 ? -9.477 23.172 22.328 1 94.44 559 THR B N 1
ATOM 9522 C CA . THR B 1 559 ? -9.445 24.578 22.703 1 94.44 559 THR B CA 1
ATOM 9523 C C . THR B 1 559 ? -10.258 25.422 21.719 1 94.44 559 THR B C 1
ATOM 9525 O O . THR B 1 559 ? -10.062 26.625 21.609 1 94.44 559 THR B O 1
ATOM 9528 N N . HIS B 1 560 ? -11.102 24.734 21.047 1 93.38 560 HIS B N 1
ATOM 9529 C CA . HIS B 1 560 ? -11.836 25.391 19.969 1 93.38 560 HIS B CA 1
ATOM 9530 C C . HIS B 1 560 ? -12.539 26.656 20.453 1 93.38 560 HIS B C 1
ATOM 9532 O O . HIS B 1 560 ? -13.141 26.656 21.531 1 93.38 560 HIS B O 1
ATOM 9538 N N . SER B 1 561 ? -12.391 27.766 19.641 1 93.5 561 SER B N 1
ATOM 9539 C CA . SER B 1 561 ? -13.156 28.969 19.922 1 93.5 561 SER B CA 1
ATOM 9540 C C . SER B 1 561 ? -14.625 28.781 19.547 1 93.5 561 SER B C 1
ATOM 9542 O O . SER B 1 561 ? -14.953 28.641 18.359 1 93.5 561 SER B O 1
ATOM 9544 N N . PRO B 1 562 ? -15.453 28.844 20.484 1 90.12 562 PRO B N 1
ATOM 9545 C CA . PRO B 1 562 ? -16.859 28.547 20.219 1 90.12 562 PRO B CA 1
ATOM 9546 C C . PRO B 1 562 ? -17.469 29.484 19.172 1 90.12 562 PRO B C 1
ATOM 9548 O O . PRO B 1 562 ? -17.344 30.703 19.281 1 90.12 562 PRO B O 1
ATOM 9551 N N . GLY B 1 563 ? -18.062 28.906 18.172 1 87 563 GLY B N 1
ATOM 9552 C CA . GLY B 1 563 ? -18.797 29.656 17.172 1 87 563 GLY B CA 1
ATOM 9553 C C . GLY B 1 563 ? -17.938 30.109 16.016 1 87 563 GLY B C 1
ATOM 9554 O O . GLY B 1 563 ? -18.438 30.641 15.016 1 87 563 GLY B O 1
ATOM 9555 N N . MET B 1 564 ? -16.641 29.922 16.078 1 90 564 MET B N 1
ATOM 9556 C CA . MET B 1 564 ? -15.75 30.359 15.016 1 90 564 MET B CA 1
ATOM 9557 C C . MET B 1 564 ? -15.82 29.422 13.82 1 90 564 MET B C 1
ATOM 9559 O O . MET B 1 564 ? -15.719 28.203 13.977 1 90 564 MET B O 1
ATOM 9563 N N . PHE B 1 565 ? -16.016 29.969 12.594 1 87.44 565 PHE B N 1
ATOM 9564 C CA . PHE B 1 565 ? -16.141 29.109 11.43 1 87.44 565 PHE B CA 1
ATOM 9565 C C . PHE B 1 565 ? -15.25 29.594 10.289 1 87.44 565 PHE B C 1
ATOM 9567 O O . PHE B 1 565 ? -15.422 29.172 9.141 1 87.44 565 PHE B O 1
ATOM 9574 N N . SER B 1 566 ? -14.266 30.469 10.633 1 86.75 566 SER B N 1
ATOM 9575 C CA . SER B 1 566 ? -13.406 31.062 9.609 1 86.75 566 SER B CA 1
ATOM 9576 C C . SER B 1 566 ? -12.469 30.016 9.016 1 86.75 566 SER B C 1
ATOM 9578 O O . SER B 1 566 ? -11.969 30.188 7.902 1 86.75 566 SER B O 1
ATOM 9580 N N . TRP B 1 567 ? -12.203 29 9.836 1 92 567 TRP B N 1
ATOM 9581 C CA . TRP B 1 567 ? -11.266 27.969 9.375 1 92 567 TRP B CA 1
ATOM 9582 C C . TRP B 1 567 ? -11.828 26.578 9.594 1 92 567 TRP B C 1
ATOM 9584 O O . TRP B 1 567 ? -12.281 26.25 10.695 1 92 567 TRP B O 1
ATOM 9594 N N . PHE B 1 568 ? -11.789 25.781 8.508 1 93.31 568 PHE B N 1
ATOM 9595 C CA . PHE B 1 568 ? -11.945 24.328 8.641 1 93.31 568 PHE B CA 1
ATOM 9596 C C . PHE B 1 568 ? -10.602 23.672 8.922 1 93.31 568 PHE B C 1
ATOM 9598 O O . PHE B 1 568 ? -9.547 24.234 8.641 1 93.31 568 PHE B O 1
ATOM 9605 N N . PRO B 1 569 ? -10.656 22.484 9.516 1 96.44 569 PRO B N 1
ATOM 9606 C CA . PRO B 1 569 ? -9.406 21.734 9.688 1 96.44 569 PRO B CA 1
ATOM 9607 C C . PRO B 1 569 ? -8.766 21.328 8.367 1 96.44 569 PRO B C 1
ATOM 9609 O O . PRO B 1 569 ? -9.383 21.484 7.305 1 96.44 569 PRO B O 1
ATOM 9612 N N . ILE B 1 570 ? -7.547 20.953 8.461 1 98.56 570 ILE B N 1
ATOM 9613 C CA . ILE B 1 570 ? -6.832 20.5 7.27 1 98.56 570 ILE B CA 1
ATOM 9614 C C . ILE B 1 570 ? -6.617 18.984 7.336 1 98.56 570 ILE B C 1
ATOM 9616 O O . ILE B 1 570 ? -6.469 18.422 8.422 1 98.56 570 ILE B O 1
ATOM 9620 N N . PHE B 1 571 ? -6.758 18.281 6.266 1 98.75 571 PHE B N 1
ATOM 9621 C CA . PHE B 1 571 ? -6.609 16.844 6.137 1 98.75 571 PHE B CA 1
ATOM 9622 C C . PHE B 1 571 ? -5.379 16.5 5.305 1 98.75 571 PHE B C 1
ATOM 9624 O O . PHE B 1 571 ? -5.25 16.938 4.16 1 98.75 571 PHE B O 1
ATOM 9631 N N . PHE B 1 572 ? -4.418 15.75 5.883 1 98.88 572 PHE B N 1
ATOM 9632 C CA . PHE B 1 572 ? -3.273 15.18 5.184 1 98.88 572 PHE B CA 1
ATOM 9633 C C . PHE B 1 572 ? -3.5 13.695 4.906 1 98.88 572 PHE B C 1
ATOM 9635 O O . PHE B 1 572 ? -3.346 12.859 5.801 1 98.88 572 PHE B O 1
ATOM 9642 N N . PRO B 1 573 ? -3.809 13.32 3.688 1 98.75 573 PRO B N 1
ATOM 9643 C CA . PRO B 1 573 ? -4.109 11.914 3.395 1 98.75 573 PRO B CA 1
ATOM 9644 C C . PRO B 1 573 ? -2.879 11.023 3.475 1 98.75 573 PRO B C 1
ATOM 9646 O O . PRO B 1 573 ? -1.748 11.508 3.4 1 98.75 573 PRO B O 1
ATOM 9649 N N . VAL B 1 574 ? -3.059 9.742 3.781 1 98.19 574 VAL B N 1
ATOM 9650 C CA . VAL B 1 574 ? -2.023 8.742 3.539 1 98.19 574 VAL B CA 1
ATOM 9651 C C . VAL B 1 574 ? -2.336 7.969 2.258 1 98.19 574 VAL B C 1
ATOM 9653 O O . VAL B 1 574 ? -3.502 7.809 1.893 1 98.19 574 VAL B O 1
ATOM 9656 N N . HIS B 1 575 ? -1.336 7.551 1.595 1 95.25 575 HIS B N 1
ATOM 9657 C CA . HIS B 1 575 ? -1.479 6.914 0.291 1 95.25 575 HIS B CA 1
ATOM 9658 C C . HIS B 1 575 ? -2.285 5.621 0.393 1 95.25 575 HIS B C 1
ATOM 9660 O O . HIS B 1 575 ? -3.096 5.32 -0.485 1 95.25 575 HIS B O 1
ATOM 9666 N N . GLN B 1 576 ? -2.049 4.848 1.354 1 94.5 576 GLN B N 1
ATOM 9667 C CA . GLN B 1 576 ? -2.762 3.604 1.625 1 94.5 576 GLN B CA 1
ATOM 9668 C C . GLN B 1 576 ? -3.311 3.584 3.049 1 94.5 576 GLN B C 1
ATOM 9670 O O . GLN B 1 576 ? -2.637 4.016 3.986 1 94.5 576 GLN B O 1
ATOM 9675 N N . PRO B 1 577 ? -4.609 3.062 3.154 1 97.38 577 PRO B N 1
ATOM 9676 C CA . PRO B 1 577 ? -5.109 2.93 4.523 1 97.38 577 PRO B CA 1
ATOM 9677 C C . PRO B 1 577 ? -4.195 2.086 5.41 1 97.38 577 PRO B C 1
ATOM 9679 O O . PRO B 1 577 ? -3.629 1.093 4.945 1 97.38 577 PRO B O 1
ATOM 9682 N N . ILE B 1 578 ? -3.99 2.475 6.609 1 97.81 578 ILE B N 1
ATOM 9683 C CA . ILE B 1 578 ? -3.049 1.812 7.508 1 97.81 578 ILE B CA 1
ATOM 9684 C C . ILE B 1 578 ? -3.814 1.047 8.586 1 97.81 578 ILE B C 1
ATOM 9686 O O . ILE B 1 578 ? -4.535 1.646 9.383 1 97.81 578 ILE B O 1
ATOM 9690 N N . GLN B 1 579 ? -3.684 -0.239 8.609 1 96.62 579 GLN B N 1
ATOM 9691 C CA . GLN B 1 579 ? -4.285 -1.069 9.648 1 96.62 579 GLN B CA 1
ATOM 9692 C C . GLN B 1 579 ? -3.508 -0.963 10.953 1 96.62 579 GLN B C 1
ATOM 9694 O O . GLN B 1 579 ? -2.285 -1.109 10.969 1 96.62 579 GLN B O 1
ATOM 9699 N N . ILE B 1 580 ? -4.164 -0.688 12.039 1 97.19 580 ILE B N 1
ATOM 9700 C CA . ILE B 1 580 ? -3.537 -0.511 13.344 1 97.19 580 ILE B CA 1
ATOM 9701 C C . ILE B 1 580 ? -4.102 -1.53 14.328 1 97.19 580 ILE B C 1
ATOM 9703 O O . ILE B 1 580 ? -5.32 -1.635 14.492 1 97.19 580 ILE B O 1
ATOM 9707 N N . THR B 1 581 ? -3.268 -2.303 14.969 1 96.12 581 THR B N 1
ATOM 9708 C CA . THR B 1 581 ? -3.705 -3.262 15.977 1 96.12 581 THR B CA 1
ATOM 9709 C C . THR B 1 581 ? -3.816 -2.594 17.344 1 96.12 581 THR B C 1
ATOM 9711 O O . THR B 1 581 ? -3.223 -1.539 17.578 1 96.12 581 THR B O 1
ATOM 9714 N N . LYS B 1 582 ? -4.586 -3.221 18.188 1 95.44 582 LYS B N 1
ATOM 9715 C C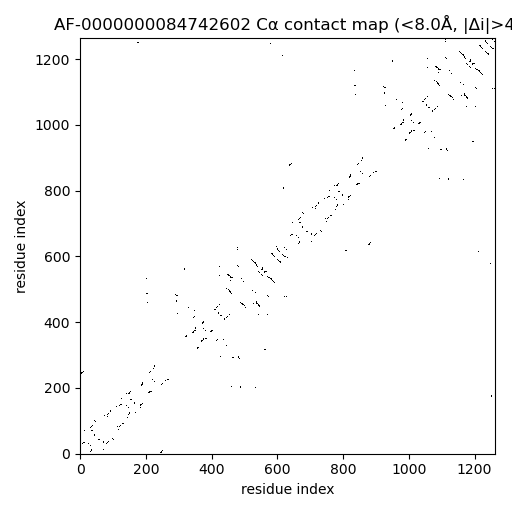A . LYS B 1 582 ? -4.852 -2.697 19.531 1 95.44 582 LYS B CA 1
ATOM 9716 C C . LYS B 1 582 ? -3.555 -2.365 20.25 1 95.44 582 LYS B C 1
ATOM 9718 O O . LYS B 1 582 ? -2.598 -3.141 20.219 1 95.44 582 LYS B O 1
ATOM 9723 N N . GLU B 1 583 ? -3.529 -1.125 20.844 1 96.31 583 GLU B N 1
ATOM 9724 C CA . GLU B 1 583 ? -2.467 -0.655 21.734 1 96.31 583 GLU B CA 1
ATOM 9725 C C . GLU B 1 583 ? -1.167 -0.435 20.969 1 96.31 583 GLU B C 1
ATOM 9727 O O . GLU B 1 583 ? -0.08 -0.504 21.531 1 96.31 583 GLU B O 1
ATOM 9732 N N . SER B 1 584 ? -1.266 -0.248 19.656 1 97.38 584 SER B N 1
ATOM 9733 C CA . SER B 1 584 ? -0.095 0.099 18.844 1 97.38 584 SER B CA 1
ATOM 9734 C C . SER B 1 584 ? 0.268 1.571 19.016 1 97.38 584 SER B C 1
ATOM 9736 O O . SER B 1 584 ? -0.588 2.395 19.344 1 97.38 584 SER B O 1
ATOM 9738 N N . MET B 1 585 ? 1.507 1.865 18.844 1 98.5 585 MET B N 1
ATOM 9739 C CA . MET B 1 585 ? 1.99 3.242 18.781 1 98.5 585 MET B CA 1
ATOM 9740 C C . MET B 1 585 ? 2.102 3.717 17.328 1 98.5 585 MET B C 1
ATOM 9742 O O . MET B 1 585 ? 2.789 3.092 16.516 1 98.5 585 MET B O 1
ATOM 9746 N N . VAL B 1 586 ? 1.366 4.699 17 1 98.69 586 VAL B N 1
ATOM 9747 C CA . VAL B 1 586 ? 1.487 5.367 15.711 1 98.69 586 VAL B CA 1
ATOM 9748 C C . VAL B 1 586 ? 2.393 6.59 15.844 1 98.69 586 VAL B C 1
ATOM 9750 O O . VAL B 1 586 ? 2.115 7.492 16.641 1 98.69 586 VAL B O 1
ATOM 9753 N N . SER B 1 587 ? 3.496 6.582 15.125 1 98.56 587 SER B N 1
ATOM 9754 C CA . SER B 1 587 ? 4.41 7.719 15.094 1 98.56 587 SER B CA 1
ATOM 9755 C C . SER B 1 587 ? 4.305 8.477 13.773 1 98.56 587 SER B C 1
ATOM 9757 O O . SER B 1 587 ? 4.457 7.891 12.695 1 98.56 587 SER B O 1
ATOM 9759 N N . ILE B 1 588 ? 4.012 9.719 13.875 1 98.75 588 ILE B N 1
ATOM 9760 C CA . ILE B 1 588 ? 3.918 10.562 12.695 1 98.75 588 ILE B CA 1
ATOM 9761 C C . ILE B 1 588 ? 5.094 11.539 12.656 1 98.75 588 ILE B C 1
ATOM 9763 O O . ILE B 1 588 ? 5.273 12.336 13.578 1 98.75 588 ILE B O 1
ATOM 9767 N N . HIS B 1 589 ? 5.949 11.391 11.68 1 98.44 589 HIS B N 1
ATOM 9768 C CA . HIS B 1 589 ? 7.008 12.352 11.398 1 98.44 589 HIS B CA 1
ATOM 9769 C C . HIS B 1 589 ? 6.523 13.43 10.438 1 98.44 589 HIS B C 1
ATOM 9771 O O . HIS B 1 589 ? 5.961 13.125 9.383 1 98.44 589 HIS B O 1
ATOM 9777 N N . PHE B 1 590 ? 6.711 14.625 10.797 1 98.56 590 PHE B N 1
ATOM 9778 C CA . PHE B 1 590 ? 6.164 15.75 10.055 1 98.56 590 PHE B CA 1
ATOM 9779 C C . PHE B 1 590 ? 7.223 16.828 9.836 1 98.56 590 PHE B C 1
ATOM 9781 O O . PHE B 1 590 ? 7.969 17.172 10.758 1 98.56 590 PHE B O 1
ATOM 9788 N N . TRP B 1 591 ? 7.344 17.266 8.562 1 98.44 591 TRP B N 1
ATOM 9789 C CA . TRP B 1 591 ? 8.344 18.281 8.219 1 98.44 591 TRP B CA 1
ATOM 9790 C C . TRP B 1 591 ? 7.691 19.484 7.559 1 98.44 591 TRP B C 1
ATOM 9792 O O . TRP B 1 591 ? 6.77 19.344 6.75 1 98.44 591 TRP B O 1
ATOM 9802 N N . ARG B 1 592 ? 8.047 20.641 7.949 1 98.56 592 ARG B N 1
ATOM 9803 C CA . ARG B 1 592 ? 7.859 21.891 7.227 1 98.56 592 ARG B CA 1
ATOM 9804 C C . ARG B 1 592 ? 9.164 22.359 6.598 1 98.56 592 ARG B C 1
ATOM 9806 O O . ARG B 1 592 ? 10.141 22.625 7.305 1 98.56 592 ARG B O 1
ATOM 9813 N N . LEU B 1 593 ? 9.188 22.469 5.316 1 97.88 593 LEU B N 1
ATOM 9814 C CA . LEU B 1 593 ? 10.438 22.703 4.605 1 97.88 593 LEU B CA 1
ATOM 9815 C C . LEU B 1 593 ? 10.312 23.891 3.652 1 97.88 593 LEU B C 1
ATOM 9817 O O . LEU B 1 593 ? 9.203 24.375 3.41 1 97.88 593 LEU B O 1
ATOM 9821 N N . THR B 1 594 ? 11.492 24.422 3.234 1 96.44 594 THR B N 1
ATOM 9822 C CA . THR B 1 594 ? 11.492 25.594 2.357 1 96.44 594 THR B CA 1
ATOM 9823 C C . THR B 1 594 ? 12.688 25.562 1.416 1 96.44 594 THR B C 1
ATOM 9825 O O . THR B 1 594 ? 13.695 24.906 1.706 1 96.44 594 THR B O 1
ATOM 9828 N N . ASP B 1 595 ? 12.547 26.078 0.311 1 92.44 595 ASP B N 1
ATOM 9829 C CA . ASP B 1 595 ? 13.656 26.562 -0.506 1 92.44 595 ASP B CA 1
ATOM 9830 C C . ASP B 1 595 ? 13.469 28.047 -0.863 1 92.44 595 ASP B C 1
ATOM 9832 O O . ASP B 1 595 ? 12.836 28.797 -0.115 1 92.44 595 ASP B O 1
ATOM 9836 N N . GLN B 1 596 ? 14.141 28.5 -1.902 1 89.69 596 GLN B N 1
ATOM 9837 C CA . GLN B 1 596 ? 14.094 29.922 -2.219 1 89.69 596 GLN B CA 1
ATOM 9838 C C . GLN B 1 596 ? 12.742 30.312 -2.814 1 89.69 596 GLN B C 1
ATOM 9840 O O . GLN B 1 596 ? 12.344 31.484 -2.75 1 89.69 596 GLN B O 1
ATOM 9845 N N . GLN B 1 597 ? 12.031 29.312 -3.201 1 92.81 597 GLN B N 1
ATOM 9846 C CA . GLN B 1 597 ? 10.859 29.656 -4.012 1 92.81 597 GLN B CA 1
ATOM 9847 C C . GLN B 1 597 ? 9.57 29.203 -3.328 1 92.81 597 GLN B C 1
ATOM 9849 O O . GLN B 1 597 ? 8.492 29.734 -3.629 1 92.81 597 GLN B O 1
ATOM 9854 N N . LYS B 1 598 ? 9.742 28.25 -2.457 1 96.31 598 LYS B N 1
ATOM 9855 C CA . LYS B 1 598 ? 8.492 27.672 -1.98 1 96.31 598 LYS B CA 1
ATOM 9856 C C . LYS B 1 598 ? 8.664 27.062 -0.59 1 96.31 598 LYS B C 1
ATOM 9858 O O . LYS B 1 598 ? 9.789 26.875 -0.125 1 96.31 598 LYS B O 1
ATOM 9863 N N . VAL B 1 599 ? 7.531 26.844 0.068 1 97.81 599 VAL B N 1
ATOM 9864 C CA . VAL B 1 599 ? 7.395 26.141 1.339 1 97.81 599 VAL B CA 1
ATOM 9865 C C . VAL B 1 599 ? 6.48 24.922 1.162 1 97.81 599 VAL B C 1
ATOM 9867 O O . VAL B 1 599 ? 5.477 25 0.447 1 97.81 599 VAL B O 1
ATOM 9870 N N . TRP B 1 600 ? 6.805 23.75 1.735 1 98.25 600 TRP B N 1
ATOM 9871 C CA . TRP B 1 600 ? 5.941 22.578 1.621 1 98.25 600 TRP B CA 1
ATOM 9872 C C . TRP B 1 600 ? 6.039 21.703 2.869 1 98.25 600 TRP B C 1
ATOM 9874 O O . TRP B 1 600 ? 6.898 21.938 3.727 1 98.25 600 TRP B O 1
ATOM 9884 N N . TYR B 1 601 ? 5.09 20.781 3.045 1 98.69 601 TYR B N 1
ATOM 9885 C CA . TYR B 1 601 ? 5.078 19.812 4.129 1 98.69 601 TYR B CA 1
ATOM 9886 C C . TYR B 1 601 ? 5.398 18.406 3.611 1 98.69 601 TYR B C 1
ATOM 9888 O O . TYR B 1 601 ? 5.027 18.062 2.49 1 98.69 601 TYR B O 1
ATOM 9896 N N . GLU B 1 602 ? 6.129 17.656 4.363 1 98.62 602 GLU B N 1
ATOM 9897 C CA . GLU B 1 602 ? 6.285 16.203 4.195 1 98.62 602 GLU B CA 1
ATOM 9898 C C . GLU B 1 602 ? 5.832 15.453 5.441 1 98.62 602 GLU B C 1
ATOM 9900 O O . GLU B 1 602 ? 5.895 15.992 6.551 1 98.62 602 GLU B O 1
ATOM 9905 N N . TRP B 1 603 ? 5.285 14.305 5.281 1 98.81 603 TRP B N 1
ATOM 9906 C CA . TRP B 1 603 ? 4.879 13.516 6.441 1 98.81 603 TRP B CA 1
ATOM 9907 C C . TRP B 1 603 ? 5.051 12.023 6.176 1 98.81 603 TRP B C 1
ATOM 9909 O O . TRP B 1 603 ? 5.098 11.594 5.023 1 98.81 603 TRP B O 1
ATOM 9919 N N . SER B 1 604 ? 5.258 11.25 7.141 1 98.44 604 SER B N 1
ATOM 9920 C CA . SER B 1 604 ? 5.355 9.789 7.121 1 98.44 604 SER B CA 1
ATOM 9921 C C . SER B 1 604 ? 4.797 9.18 8.398 1 98.44 604 SER B C 1
ATOM 9923 O O . SER B 1 604 ? 4.742 9.844 9.438 1 98.44 604 SER B O 1
ATOM 9925 N N . VAL B 1 605 ? 4.297 7.98 8.305 1 98.62 605 VAL B N 1
ATOM 9926 C CA . VAL B 1 605 ? 3.664 7.297 9.43 1 98.62 605 VAL B CA 1
ATOM 9927 C C . VAL B 1 605 ? 4.367 5.965 9.688 1 98.62 605 VAL B C 1
ATOM 9929 O O . VAL B 1 605 ? 4.68 5.23 8.742 1 98.62 605 VAL B O 1
ATOM 9932 N N . ALA B 1 606 ? 4.688 5.668 10.906 1 98 606 ALA B N 1
ATOM 9933 C CA . ALA B 1 606 ? 5.199 4.371 11.336 1 98 606 ALA B CA 1
ATOM 9934 C C . ALA B 1 606 ? 4.32 3.771 12.43 1 98 606 ALA B C 1
ATOM 9936 O O . ALA B 1 606 ? 3.74 4.5 13.242 1 98 606 ALA B O 1
ATOM 9937 N N . VAL B 1 607 ? 4.141 2.475 12.445 1 98.19 607 VAL B N 1
ATOM 9938 C CA . VAL B 1 607 ? 3.336 1.78 13.445 1 98.19 607 VAL B CA 1
ATOM 9939 C C . VAL B 1 607 ? 4.188 0.727 14.148 1 98.19 607 VAL B C 1
ATOM 9941 O O . VAL B 1 607 ? 4.816 -0.11 13.5 1 98.19 607 VAL B O 1
ATOM 9944 N N . ASN B 1 608 ? 4.32 0.795 15.43 1 97.31 608 ASN B N 1
ATOM 9945 C CA . ASN B 1 608 ? 4.883 -0.249 16.281 1 97.31 608 ASN B CA 1
ATOM 9946 C C . ASN B 1 608 ? 3.803 -0.943 17.109 1 97.31 608 ASN B C 1
ATOM 9948 O O . ASN B 1 608 ? 2.975 -0.282 17.734 1 97.31 608 ASN B O 1
ATOM 9952 N N . ASN B 1 609 ? 3.74 -2.25 17.047 1 95.88 609 ASN B N 1
ATOM 9953 C CA . ASN B 1 609 ? 2.723 -2.949 17.828 1 95.88 609 ASN B CA 1
ATOM 9954 C C . ASN B 1 609 ? 2.986 -2.834 19.328 1 95.88 609 ASN B C 1
ATOM 9956 O O . ASN B 1 609 ? 3.922 -2.15 19.75 1 95.88 609 ASN B O 1
ATOM 9960 N N . LYS B 1 610 ? 2.133 -3.404 20.172 1 95 610 LYS B N 1
ATOM 9961 C CA . LYS B 1 610 ? 2.195 -3.271 21.625 1 95 610 LYS B CA 1
ATOM 9962 C C . LYS B 1 610 ? 3.498 -3.848 22.172 1 95 610 LYS B C 1
ATOM 9964 O O . LYS B 1 610 ? 3.953 -3.451 23.234 1 95 610 LYS B O 1
ATOM 9969 N N . GLU B 1 611 ? 4.156 -4.73 21.406 1 93.12 611 GLU B N 1
ATOM 9970 C CA . GLU B 1 611 ? 5.422 -5.332 21.828 1 93.12 611 GLU B CA 1
ATOM 9971 C C . GLU B 1 611 ? 6.609 -4.477 21.391 1 93.12 611 GLU B C 1
ATOM 9973 O O . GLU B 1 611 ? 7.758 -4.805 21.688 1 93.12 611 GLU B O 1
ATOM 9978 N N . GLY B 1 612 ? 6.328 -3.445 20.641 1 93 612 GLY B N 1
ATOM 9979 C CA . GLY B 1 612 ? 7.387 -2.549 20.203 1 93 612 GLY B CA 1
ATOM 9980 C C . GLY B 1 612 ? 7.961 -2.912 18.844 1 93 612 GLY B C 1
ATOM 9981 O O . GLY B 1 612 ? 8.938 -2.309 18.406 1 93 612 GLY B O 1
ATOM 9982 N N . GLU B 1 613 ? 7.414 -3.887 18.172 1 93.31 613 GLU B N 1
ATOM 9983 C CA . GLU B 1 613 ? 7.883 -4.277 16.844 1 93.31 613 GLU B CA 1
ATOM 9984 C C . GLU B 1 613 ? 7.344 -3.34 15.773 1 93.31 613 GLU B C 1
ATOM 9986 O O . GLU B 1 613 ? 6.168 -2.973 15.797 1 93.31 613 GLU B O 1
ATOM 9991 N N . GLU B 1 614 ? 8.211 -2.914 14.875 1 94.88 614 GLU B N 1
ATOM 9992 C CA . GLU B 1 614 ? 7.805 -2.074 13.75 1 94.88 614 GLU B CA 1
ATOM 9993 C C . GLU B 1 614 ? 7.027 -2.881 12.711 1 94.88 614 GLU B C 1
ATOM 9995 O O . GLU B 1 614 ? 7.602 -3.723 12.016 1 94.88 614 GLU B O 1
ATOM 10000 N N . THR B 1 615 ? 5.723 -2.641 12.609 1 95.56 615 THR B N 1
ATOM 10001 C CA . THR B 1 615 ? 4.867 -3.451 11.75 1 95.56 615 THR B CA 1
ATOM 10002 C C . THR B 1 615 ? 4.578 -2.729 10.438 1 95.56 615 THR B C 1
ATOM 10004 O O . THR B 1 615 ? 4.148 -3.35 9.461 1 95.56 615 THR B O 1
ATOM 10007 N N . TYR B 1 616 ? 4.82 -1.453 10.445 1 96.31 616 TYR B N 1
ATOM 10008 C CA . TYR B 1 616 ? 4.516 -0.681 9.242 1 96.31 616 TYR B CA 1
ATOM 10009 C C . TYR B 1 616 ? 5.32 0.613 9.211 1 96.31 616 TYR B C 1
ATOM 10011 O O . TYR B 1 616 ? 5.543 1.241 10.25 1 96.31 616 TYR B O 1
ATOM 10019 N N . VAL B 1 617 ? 5.809 0.998 8.047 1 96.81 617 VAL B N 1
ATOM 10020 C CA . VAL B 1 617 ? 6.406 2.293 7.734 1 96.81 617 VAL B CA 1
ATOM 10021 C C . VAL B 1 617 ? 5.918 2.773 6.371 1 96.81 617 VAL B C 1
ATOM 10023 O O . VAL B 1 617 ? 5.926 2.014 5.398 1 96.81 617 VAL B O 1
ATOM 10026 N N . SER B 1 618 ? 5.395 3.979 6.309 1 97.38 618 SER B N 1
ATOM 10027 C CA . SER B 1 618 ? 4.973 4.52 5.016 1 97.38 618 SER B CA 1
ATOM 10028 C C . SER B 1 618 ? 6.152 5.117 4.258 1 97.38 618 SER B C 1
ATOM 10030 O O . SER B 1 618 ? 7.215 5.355 4.836 1 97.38 618 SER B O 1
ATOM 10032 N N . SER B 1 619 ? 5.973 5.336 3.002 1 96.56 619 SER B N 1
ATOM 10033 C CA . SER B 1 619 ? 6.879 6.211 2.266 1 96.56 619 SER B CA 1
ATOM 10034 C C . SER B 1 619 ? 6.707 7.664 2.689 1 96.56 619 SER B C 1
ATOM 10036 O O . SER B 1 619 ? 5.723 8.016 3.342 1 96.56 619 SER B O 1
ATOM 10038 N N . LEU B 1 620 ? 7.703 8.438 2.336 1 97.88 620 LEU B N 1
ATOM 10039 C CA . LEU B 1 620 ? 7.566 9.883 2.508 1 97.88 620 LEU B CA 1
ATOM 10040 C C . LEU B 1 620 ? 6.484 10.438 1.589 1 97.88 620 LEU B C 1
ATOM 10042 O O . LEU B 1 620 ? 6.426 10.086 0.409 1 97.88 620 LEU B O 1
ATOM 10046 N N . HIS B 1 621 ? 5.613 11.203 2.168 1 98.5 621 HIS B N 1
ATOM 10047 C CA . HIS B 1 621 ? 4.609 11.898 1.37 1 98.5 621 HIS B CA 1
ATOM 10048 C C . HIS B 1 621 ? 5.094 13.281 0.947 1 98.5 621 HIS B C 1
ATOM 10050 O O . HIS B 1 621 ? 5.691 14 1.747 1 98.5 621 HIS B O 1
ATOM 10056 N N . ASN B 1 622 ? 4.938 13.641 -0.317 1 98.19 622 ASN B N 1
ATOM 10057 C CA . ASN B 1 622 ? 5.219 14.938 -0.926 1 98.19 622 ASN B CA 1
ATOM 10058 C C . ASN B 1 622 ? 6.707 15.281 -0.854 1 98.19 622 ASN B C 1
ATOM 10060 O O . ASN B 1 622 ? 7.074 16.391 -0.479 1 98.19 622 ASN B O 1
ATOM 10064 N N . PRO B 1 623 ? 7.523 14.266 -1.095 1 96.88 623 PRO B N 1
ATOM 10065 C CA . PRO B 1 623 ? 8.961 14.555 -1.057 1 96.88 623 PRO B CA 1
ATOM 10066 C C . PRO B 1 623 ? 9.359 15.695 -1.988 1 96.88 623 PRO B C 1
ATOM 10068 O O . PRO B 1 623 ? 8.945 15.727 -3.15 1 96.88 623 PRO B O 1
ATOM 10071 N N . GLY B 1 624 ? 10.07 16.656 -1.447 1 95.5 624 GLY B N 1
ATOM 10072 C CA . GLY B 1 624 ? 10.547 17.781 -2.232 1 95.5 624 GLY B CA 1
ATOM 10073 C C . GLY B 1 624 ? 9.445 18.75 -2.623 1 95.5 624 GLY B C 1
ATOM 10074 O O . GLY B 1 624 ? 9.648 19.625 -3.471 1 95.5 624 GLY B O 1
ATOM 10075 N N . GLY B 1 625 ? 8.258 18.578 -2.088 1 97.25 625 GLY B N 1
ATOM 10076 C CA . GLY B 1 625 ? 7.137 19.422 -2.502 1 97.25 625 GLY B CA 1
ATOM 10077 C C . GLY B 1 625 ? 6.684 19.141 -3.922 1 97.25 625 GLY B C 1
ATOM 10078 O O . GLY B 1 625 ? 6.258 20.062 -4.633 1 97.25 625 GLY B O 1
ATOM 10079 N N . ARG B 1 626 ? 6.805 17.922 -4.363 1 96.25 626 ARG B N 1
ATOM 10080 C CA . ARG B 1 626 ? 6.566 17.578 -5.762 1 96.25 626 ARG B CA 1
ATOM 10081 C C . ARG B 1 626 ? 5.086 17.656 -6.102 1 96.25 626 ARG B C 1
ATOM 10083 O O . ARG B 1 626 ? 4.719 17.938 -7.246 1 96.25 626 ARG B O 1
ATOM 10090 N N . SER B 1 627 ? 4.219 17.375 -5.125 1 97.5 627 SER B N 1
ATOM 10091 C CA . SER B 1 627 ? 2.783 17.328 -5.387 1 97.5 627 SER B CA 1
ATOM 10092 C C . SER B 1 627 ? 2.102 18.625 -4.98 1 97.5 627 SER B C 1
ATOM 10094 O O . SER B 1 627 ? 1.205 19.109 -5.68 1 97.5 627 SER B O 1
ATOM 10096 N N . TYR B 1 628 ? 2.555 19.219 -3.854 1 97.56 628 TYR B N 1
ATOM 10097 C CA . TYR B 1 628 ? 1.942 20.438 -3.342 1 97.56 628 TYR B CA 1
ATOM 10098 C C . TYR B 1 628 ? 2.965 21.281 -2.598 1 97.56 628 TYR B C 1
ATOM 10100 O O . TYR B 1 628 ? 3.807 20.75 -1.866 1 97.56 628 TYR B O 1
ATOM 10108 N N . TYR B 1 629 ? 2.932 22.594 -2.807 1 97.75 629 TYR B N 1
ATOM 10109 C CA . TYR B 1 629 ? 3.736 23.578 -2.1 1 97.75 629 TYR B CA 1
ATOM 10110 C C . TYR B 1 629 ? 3.039 24.938 -2.072 1 97.75 629 TYR B C 1
ATOM 10112 O O . TYR B 1 629 ? 2.066 25.156 -2.801 1 97.75 629 TYR B O 1
ATOM 10120 N N . VAL B 1 630 ? 3.459 25.812 -1.182 1 96.5 630 VAL B N 1
ATOM 10121 C CA . VAL B 1 630 ? 3.021 27.203 -1.113 1 96.5 630 VAL B CA 1
ATOM 10122 C C . VAL B 1 630 ? 4.125 28.109 -1.639 1 96.5 630 VAL B C 1
ATOM 10124 O O . VAL B 1 630 ? 5.262 28.062 -1.16 1 96.5 630 VAL B O 1
ATOM 10127 N N . GLY B 1 631 ? 3.803 28.938 -2.609 1 94.25 631 GLY B N 1
ATOM 10128 C CA . GLY B 1 631 ? 4.793 29.797 -3.242 1 94.25 631 GLY B CA 1
ATOM 10129 C C . GLY B 1 631 ? 5.199 30.969 -2.379 1 94.25 631 GLY B C 1
ATOM 10130 O O . GLY B 1 631 ? 4.363 31.562 -1.697 1 94.25 631 GLY B O 1
ATOM 10131 N N . LEU B 1 632 ? 6.496 31.359 -2.365 1 91.81 632 LEU B N 1
ATOM 10132 C CA . LEU B 1 632 ? 7.039 32.5 -1.649 1 91.81 632 LEU B CA 1
ATOM 10133 C C . LEU B 1 632 ? 7.012 33.75 -2.525 1 91.81 632 LEU B C 1
ATOM 10135 O O . LEU B 1 632 ? 7.141 33.656 -3.748 1 91.81 632 LEU B O 1
#

Organism: Rhizopus delemar (strain RA 99-880 / ATCC MYA-4621 / FGSC 9543 / NRRL 43880) (NCBI:txid246409)

Secondary structure (DSSP, 8-state):
---SS-EEE--SS--S-HHHHHHHHHHTT-SEEEEESB-GGGGGGG-TT--S-HHHHHHHHHS----GGGBSS--GGGGGGEEEE--TT--TT-SSHHHHHHHHHHHHHHHHHHHHTT-SEEEE----S--HHHHHHHHHHHHH-SSEEEEEEESS-TT-TTS-HHHHHHHHHHHHTTS--TTEEEEEEP-SS--SSHHHHHGGGGS-EEEEEEEGGG-EE-TTS-EE--HHHHHHHHHHHHHH--EEEEE--SS---TT--HHHHHHHHHHHHHTSPPP-HHHHHTTT-BT--BPPP-TTTSPPPHHHHHHHHT-HHHHHHHHHHHHHHHHHHS-TT---EEEEEEES-TTSHHHHHHHHHHHHHT-EEEEEEEE--HHHHHHHHHHIIIIIGGGEEEEES-TTT---SS-EEEEE-----TTSSTT-HHHHHHHHGGGEEEEEEEES-EEEEEEEEEE-HHHHHHHHTT-SGGGGGS-EE-B-SS-EESS--EEEEEEESS-TTTS-TTS--S-SGGG-EEEEEEEEE-SSEEEEEEEEEEEEEEETTEEEE-STTTPPTT--S---EEEEEEEEEEE-TTEEEEEEEEEEE-SSEEEEEEEEEEE-TTS-EEEEPPPBSGGGSS--EE-/---SS-EEE--SS--S-HHHHHHHHHHTT-SEEEEESB-GGGGGGG-TT--S-HHHHHHHHHS----GGGBSS--GGGGGGEEEE--TT--TT-SSHHHHHHHHHHHHHHHHHHHHTT-SEEEE----S--HHHHHHHHHHHHH-SSEEEEEEESS-TT-TTTTHHHHHHHHHHHHTTS--TTEEEEEE--SS--SSHHHHHGGGGS-EEEEEEEGGG-EE-TTS-EE--HHHHHHHHHHHHHH--EEEEE--SS---TT--HHHHHHHHHHHHHTSPPP-HHHHHTTT-BT--BPPP-TTTSPPPHHHHHHHHT-HHHHHHHHHHHHHHHHHHS-TT---EEEEEEES-TTSHHHHHHHHHHHHHT-EEEEEEEE--HHHHHHHHHHIIIIIGGGEEEEES-TTT---SS-EEEEE-----TTSSTT-HHHHHHHHGGGEEEEEEEES-EEEEEEEEEE-HHHHHHHHTT-SGGGGGS-EE-B--S-EESS--EEEEEEESS-TTTS-TTS--S-SGGG-EEEEEEEEE-SSEEEEEEEEEEEEEEETTEEEE-STTTPPTT--S---EEEEEEEEEEE-TTEEEEEEEEEEE-SSEEEEEEEEEEE-TTS-EEEEPPPBSGGGSS--EE-

Foldseek 3Di:
DPQLAFEEEEEPDADPDLVVVLVVCVVLPGQAYEHEFWDPVLLCLLVPVVPDPPVRNVVCLVPPDDDCNGGSCNALPRQVRYEYEYDPSQDCPDPDPSSNSSSLSRRLVSLVVNQVSPHQEYEYEQDDLDCLRVLVSCLVSLVVGRHAYAYEFELDDPPGQAFSSSVVSVVVSCVSSVLQSPSYFHAYEYDLDHHPDCLSLLQCLQGLHQEYEYEQVNFDQDPVQATDHDPVVLVSVLLCCVQNVHHYYYYYDPDCPTPPDDSSRVSVNVVVSSVPRDDDDLQCVLCPPFALPFAAWDAVVVDPDDPVLVVSLLVFPLVLVLLLVQLLVVQPVPDPAPDPDEFEEEEAQCQLNSNVVSNVVSCVVNVHHYAYEYEHQRPVSLVSVVVCCVPPCPRSYHYHHDQLLPDDDPAAGQEYAYDQQAFQGCQNPVVQRQLSNQLNHDPNHYYFFFKKWKKKFFKRHSSSLNSLCVVVDLLSLLGKTFHAYRSMRTQFAIDTFDMDGPPPPPQRPHNDHGPDDQVVKGKGKDKDFRAHWHKTFWMKMWMWIHGHDPRIDIPRPVDHDPRGNSGGIMTNGAPDIDTAHHRKMKMKIKIWDDDPWWIDIKIKIWIAHNVRHTPDIGDIRCVPVPSHTHTD/DPQLAFEEEEEPDADPDPVVVLVVCVVLPGQAYEHEFWDPVLLCLLCPVVPDPPVRSVVCLVPPDDDCNGGSCNALPRQVRYEYEYDPSQDCPDPDPSSNSSSLSRRLVSLVVNQVSPHQEYEYEQDDLDCLSVLVSCLVSLVVGRHAYAYEFELDDPPGQAFSSSVVSVVVSCVSSVLQSPSYFHAYEYDLDHHPDCLSLLQCLQGLHQEYEYEQVNFDQDPVQATDHDPVVLVSVLLCCVQNVHHYYYYYDPDCPTPPYDSSRVSVNVVVSSVPRDDDALQCVLCPPFALPFAAWDAVPVDPDDPVLVVSLLVFPLVLVLLLVQLLVVQPVPDPAPDPDEFEEEEAQCQLNSNVVSNVVSCVVNVHHYAYEYEHQRPVSLVSVVVCCVPPCDRSYHYHHDQLLPDDDPAAGQEYAYDQQAQQGCQNPVVQRQLSNQLSHDPNHYYFFFKKWKKKFFKRHSSSLNSLCVVVDLLSLLGKTFHAYRSMRTQFAIDTFDMDGPPPPPQRDHNDHGPDDQVVKGKGKDKDFGAHWHKTFWMKMWMWIHGHDPRIDIPRPVDHDPRGNSGGIMTNGAPDIDTAHGRKMKMKIKIWDDDPWWIDIKIKIWIAHNVRHTPDTGDIRCVPVPSHTHTD

Radius of gyration: 37.47 Å; Cα contacts (8 Å, |Δi|>4): 2705; chains: 2; bounding box: 103×123×76 Å